Protein AF-0000000086510573 (afdb_homodimer)

Foldseek 3Di:
DDDDDDCVDCDDDDDPDPPPPCPPLPQFAEEEAEQCQQCVVVQVLLCVLLLVVQGGYHYDLPVVDDPDDSLASLLSNLVRYQAYEYADDQCQLLAQSSLLNLLSNVLQLHHYEYEYLDPFDDHLQACLVCVPPDYHYLADPVQLVVCCVVVVPPVSSPSRDRDSVSSNVVSVVVVVVVVVVVVPPPPRPNLLSNVLLCLLCPPSYPPPCPPPPPPPSPPPLPAFQEEEEEDLVCVVVVVVVCVLVVVVPGGYHYLPDPDPSQQCFQQRGQGRPPPDDPDDDDDPPPPPPPPQPDDPPRHHHHQDSVSSVVLVVRLSSYAEYEYEDDPNLQSHSVSSNSLSNNFSRHHYQYEYADDDDDALSVCVRNVDPDYQYPPDPCRSVVVVVVSVQSSDSVNNDDCVVVVLVVQLVVQLVVVCVVLVADAEEEEAEDLADPDPLLLLLLLLLLLLLLVDPRYEYEYQQWHDSSVSSLVSVQVNCVVVVHDHAYEHEYAQFAPDDPVSTFQADPVGGGDDDPDHYYDHGHHHPLSSLLSVLQNHQHYEYELHAPVCLSSVSSVVNNSGAYQYAQHPLPDDHCCVSCVVVSDDRDDGPQQDPVLSCLRNDPPRDSNSVSNSSSRRSVRVVVVVVVVVPPDPPPSPDRPDPPPD/DDDPDDDDDDPDPDPDDPPPPPPPLPQFAEEEAEQCQQCVVVQVLLCVLLLVVQGGYHYDLPVVDDPDDSLASLLSNLVRYQAYEYADDQCQLLAQSSLLNLLLNVLQLHHYEYEYLDPADDHLQACLVCVPPDYHYLADPVQLVVCCVVVVPPVSSPSRDRDSVSSNVVSVVVVVVVVVVVVPPPPRPNPLSNVLLCLLCPPSYPPPCPPPPPPPSPPPLPAFQEEEEEDLVCVVVVVVVCVLVVVVPGGYHYLPDPDPSPQCFQQPGQHRPPPDPPDDDDDPPPPPPPVQPDDPPRHHHHQDSVSSVVLLVRLSSYAEYEYEDDPNLQSHSVSSNSLSNNFSRHHYQYEYADDDDDALSVCVRNVDPDYHYPPDPCRSVVVVVVSVQSSDSVNNDDCVVVVLVVQLVVQLVVVCVVLVADAEEEEAEDLADPDPLLLLLLLLLLLLLLVDPRYEYEYQQWHDSSVSSLVSVQVNCVVVVHPHAYEHEYAQFAPDDPVSTFQADPVGGGDDDPDHYYDHGHHHPLSSLLSVLQNHQHYEYELHALVCLSSVSSVVNNSGAYQYALPPLPDDHSCPSSVVVNPPRDDGPQQDPVLSCLRNDPPRDSNSVSNSSSRRSVRVVVVVVVVVPPPPPPSPDRPDPPPD

Solvent-accessible surface area (backbone atoms only — not comparable to full-atom values): 71598 Å² total; per-residue (Å²): 113,84,10,64,84,77,46,62,69,68,73,80,80,73,80,72,77,77,71,76,73,72,78,72,71,80,55,29,47,29,30,45,43,58,43,60,62,73,33,45,66,58,52,52,53,42,45,54,52,35,40,72,74,56,46,43,69,44,69,53,53,70,78,42,66,93,81,59,58,64,65,42,34,45,46,46,54,57,68,37,29,57,33,39,31,37,46,37,40,86,60,40,43,63,18,55,61,48,35,48,51,53,48,49,30,53,42,70,48,41,51,62,48,35,34,37,60,50,95,59,44,54,51,88,53,39,36,64,75,42,66,86,51,66,69,41,57,54,63,48,70,66,56,35,51,52,33,41,72,72,67,3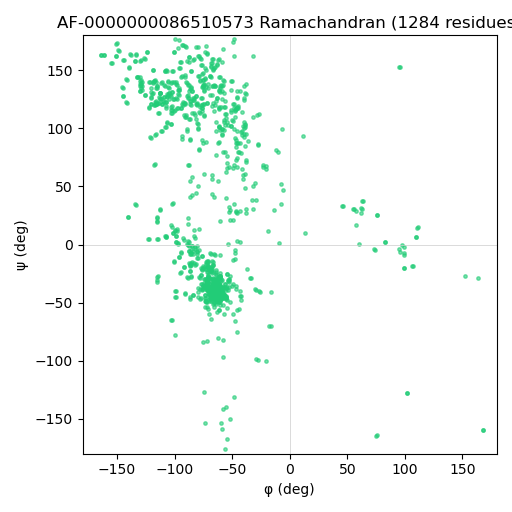7,54,78,62,47,76,33,74,80,61,73,54,67,71,42,46,51,52,42,43,51,50,49,50,52,51,50,52,47,55,67,67,44,78,68,77,62,82,36,69,74,49,34,58,55,37,46,59,65,44,52,88,54,52,59,80,82,65,59,72,79,70,60,80,75,68,72,57,75,72,88,49,34,44,31,35,35,43,39,33,69,92,46,35,70,56,49,50,49,52,42,51,54,46,40,71,74,70,46,47,66,41,57,62,56,58,84,82,80,68,81,54,69,22,64,31,72,83,70,82,47,70,77,75,67,78,72,74,89,84,85,78,79,72,80,75,74,77,73,84,73,78,70,74,84,65,73,51,47,21,73,82,47,74,65,54,49,52,48,51,52,52,47,56,67,51,25,52,34,35,35,35,47,39,33,70,67,23,74,70,30,51,62,51,46,27,49,50,50,57,40,47,93,60,42,52,72,48,56,32,34,70,52,94,64,85,79,53,65,72,54,54,67,64,64,65,62,91,77,71,44,47,62,83,43,92,61,31,67,63,49,50,53,49,51,48,52,39,51,68,31,87,63,36,45,60,68,58,62,61,55,37,52,50,50,37,41,51,51,50,34,52,50,48,54,62,68,66,69,62,92,38,60,40,33,31,42,38,23,52,61,74,89,48,72,62,57,52,50,33,26,41,28,34,10,48,35,48,48,70,48,80,78,58,27,45,32,26,58,58,36,42,38,44,28,40,44,21,50,49,35,22,43,54,47,18,52,73,67,73,42,90,61,48,40,38,26,47,30,32,50,22,24,93,63,89,47,56,92,40,31,64,45,47,96,86,23,33,54,61,80,65,96,65,67,42,39,36,46,43,44,73,19,64,68,49,25,29,48,33,50,16,65,59,45,56,36,34,40,31,34,44,54,38,67,86,34,38,62,39,50,47,30,19,41,27,57,53,28,47,63,48,65,28,54,43,71,80,76,55,65,67,40,37,63,70,32,32,80,64,49,68,73,69,68,81,48,77,76,46,57,68,66,39,58,50,36,33,62,36,84,83,46,50,51,63,51,32,9,49,24,51,35,51,41,51,53,32,43,53,51,50,54,51,51,61,71,34,43,47,83,68,80,72,75,83,59,76,73,82,68,90,121,100,51,68,80,65,91,67,55,55,68,74,80,79,74,80,72,75,79,71,79,74,74,80,71,73,80,53,30,47,28,29,44,43,57,42,60,61,72,33,46,67,58,51,53,54,45,44,52,53,35,40,71,74,56,48,41,69,44,69,53,52,71,63,43,67,93,80,58,59,64,64,44,34,46,47,45,54,57,68,37,29,58,33,38,32,36,46,37,40,88,60,39,44,62,19,55,60,48,34,49,49,54,48,51,30,54,44,68,48,39,52,63,48,34,33,36,61,50,96,58,47,57,51,86,53,39,35,64,74,41,66,85,51,66,68,41,55,54,63,48,69,66,58,36,53,52,33,42,72,71,66,37,54,79,63,45,76,32,73,81,62,74,54,69,70,40,47,51,54,41,42,51,51,49,51,54,51,50,54,48,54,67,68,42,78,70,76,59,87,35,70,78,50,36,58,57,37,46,59,69,44,53,90,54,52,59,81,79,64,61,71,80,70,60,79,74,69,73,56,75,72,89,50,32,44,31,35,35,44,38,34,69,92,45,33,69,57,48,52,50,53,43,50,54,43,40,71,74,70,45,46,67,43,60,61,55,59,84,82,80,68,79,58,69,21,56,38,74,82,72,79,50,72,79,64,82,76,74,69,91,83,83,82,79,77,80,75,75,75,74,84,75,80,71,75,82,64,74,50,45,23,74,82,48,72,65,55,48,50,48,50,52,53,49,56,68,50,24,53,34,35,35,36,47,40,35,71,68,22,75,71,29,52,63,51,47,26,50,49,50,57,39,49,94,62,42,52,74,48,55,32,33,70,52,94,64,84,79,52,64,72,54,54,68,64,58,68,61,92,75,71,47,47,64,83,43,91,62,30,68,64,48,51,53,48,52,50,53,38,51,68,33,86,63,36,44,63,68,58,61,60,54,37,53,49,50,37,40,51,52,49,34,53,50,48,56,63,69,65,69,62,91,38,60,42,32,33,41,38,22,53,61,75,88,47,72,62,57,54,50,32,28,41,28,33,11,48,36,48,50,70,47,80,78,56,27,46,33,26,58,60,38,41,36,45,28,40,44,21,51,50,34,22,43,53,46,18,53,73,66,72,41,91,61,50,41,37,26,47,29,32,50,24,24,94,63,90,47,56,91,40,31,65,47,46,94,86,22,33,54,59,81,64,95,65,69,42,39,37,45,43,44,72,18,64,69,48,24,30,50,33,49,16,64,59,45,55,36,34,39,30,34,45,52,40,66,84,35,38,61,40,51,47,30,19,43,29,57,52,31,47,62,48,65,28,53,42,71,81,77,55,66,69,41,37,62,71,27,35,81,58,60,62,73,68,67,82,48,76,76,46,57,67,66,40,58,50,35,34,62,37,85,84,46,50,51,64,52,30,9,49,25,51,36,50,41,52,52,33,42,53,51,52,55,51,52,64,71,61,57,70,48,58,47,66,74,82,57,74,71,84,69,89,121

InterPro domains:
  IPR000157 Toll/interleukin-1 receptor homology (TIR) domain [PF13676] (32-123)
  IPR000157 Toll/interleukin-1 receptor homology (TIR) domain [PS50104] (26-169)
  IPR035897 Toll/interleukin-1 receptor homology (TIR) domain superfamily [G3DSA:3.40.50.10140] (4-125)
  IPR035897 Toll/interleukin-1 receptor homology (TIR) domain superfamily [G3DSA:3.40.50.10140] (225-391)
  IPR035897 Toll/interl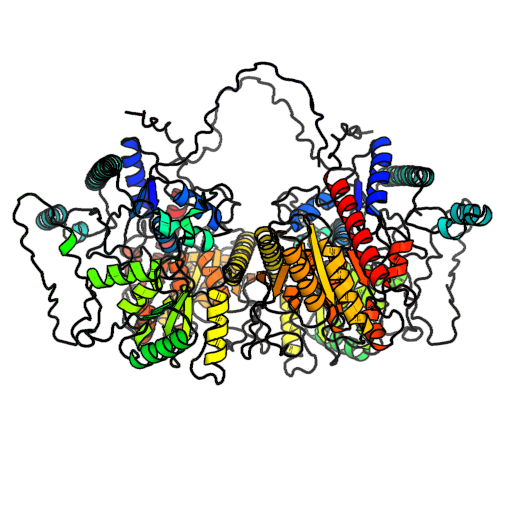eukin-1 receptor homology (TIR) domain superfamily [SSF52200] (29-140)
  IPR035897 Toll/interleukin-1 receptor homology (TIR) domain superfamily [SSF52200] (308-373)

Organism: NCBI:txid100452

Nearest PDB structures (foldseek):
  7rts-assembly1_A  TM=6.333E-01  e=8.683E-04  Vitis rotundifolia
  7s2z-assembly4_D  TM=6.301E-01  e=1.723E-03  Vitis rotundifolia
  6o0w-assembly1_A  TM=6.381E-01  e=2.920E-03  Vitis rotundifolia
  7xoz-assembly1_B  TM=6.071E-01  e=1.635E-03  Arabidopsis thaliana
  7dfv-assembly1_B  TM=2.749E-01  e=8.993E-05  Arabidopsis thaliana

Secondary structure (DSSP, 8-state):
---------S-----------------EEEEEE--HHHHHHHHHHHHHHHHHTT--EE--GGGS-TTS-HHHHHHHHHHTEEEEEEEE-TTTTSSHHHHHHHHHHHHTT--B--EE--SSSSPTT-TTTTTT---EESS-HHHHHHHHHTT-TGGGG-TT---HHHHHHHHHHHHHHHHHHHHTT---THHHHHHHHHHHSTTTS-TT------GGG-----S-SEEEE--GGGHHHHHHHHHHHHHTT--EEESS-SS--TT---------GGGS---S---------------SSS------HHHHHHHHHHHHH-SEEEEEE-HHHHH-HHHHHHHHHHTTTSEEEEEE-S--PPPHHHHHHH--S--EETTSTTHHHHHHHHHHHHHSTTT---SHHHHHHHHHHHHHHHHHHHH--SEEEEEEE-SS-SSHHHHHHHHHHHHHHTTSTTEEEEE-S-SSHHHHHHHHHHHHHHHTT----EEEEE-SB-SS--TTTS-B-TTSBBPPPSSSEEEE--SSHHHHHHHHHHH-SEEEEES--GGGHHHHHHHHHTT-EEEEES--SS-HHHHHHSGGG-S--PPPTT--HHHHHHTT-TTS-HHHHHHHHHHHHHHHHHHHHHHHHS--------------/-----SS--------------------EEEEEE--HHHHHHHHHHHHHHHHHTT--EE--STTS-TTS-HHHHHHHHHHTEEEEEEEE-TTTTSSHHHHHHHHHHHHTT--B--EE--SSSSPTT-TTTTTT---EESS-HHHHHHHHHTT-TTTTT-TT---HHHHHHHHHHHHHHHHHHHHTT---S-HHHHHHHHHHSTTTS-TT------GGG-----S-SEEEE--GGGHHHHHHHHHHHHHTT--EEESS-SS--TT---------TTS----S---------------SSS------HHHHHHHHHHHHH-SEEEEEE-HHHHH-HHHHHHHHHHTTTSEEEEEE-S--PPPHHHHHHH--S--EETTSTTHHHHHHHHHHHHHSTTT---SHHHHHHHHHHHHHHHHHHHH--SEEEEEEE-SS-SSHHHHHHHHHHHHHHTTSTTEEEEE-S-SSHHHHHHHHHHHHHHHTT----EEEEE-SB-SS--TTTS-B-TTSBBPPPSSSEEEE--SSHHHHHHHHHHH-SEEEEES--GGGHHHHHHHHHTT-EEEEES--SS-SHHHHHSGGG---PPPPTT--HHHHHHTT-TTS-HHHHHHHHHHHHHHHHHHHHHHHHS--------------

Structure (mmCIF, N/CA/C/O backbone):
data_AF-0000000086510573-model_v1
#
loop_
_entity.id
_entity.type
_entity.pdbx_description
1 polymer 'TIR domain-containing protein'
#
loop_
_atom_site.group_PDB
_atom_site.id
_atom_site.type_symbol
_atom_site.label_atom_id
_atom_site.label_alt_id
_atom_site.label_comp_id
_atom_site.label_asym_id
_atom_site.label_entity_id
_atom_site.label_seq_id
_atom_site.pdbx_PDB_ins_code
_atom_site.Cartn_x
_atom_site.Cartn_y
_atom_site.Cartn_z
_atom_site.occupancy
_atom_site.B_iso_or_equiv
_atom_site.auth_seq_id
_atom_site.auth_comp_id
_atom_site.auth_asym_id
_atom_site.auth_atom_id
_atom_site.pdbx_PDB_model_num
ATOM 1 N N . LEU A 1 1 ? -0.238 23.578 -16.312 1 15.84 1 LEU A N 1
ATOM 2 C CA . LEU A 1 1 ? -1.076 24.609 -15.695 1 15.84 1 LEU A CA 1
ATOM 3 C C . LEU A 1 1 ? -1.776 25.453 -16.75 1 15.84 1 LEU A C 1
ATOM 5 O O . LEU A 1 1 ? -2.414 26.453 -16.438 1 15.84 1 LEU A O 1
ATOM 9 N N . SER A 1 2 ? -1.474 25.359 -18.016 1 16.5 2 SER A N 1
ATOM 10 C CA . SER A 1 2 ? -1.93 26.234 -19.094 1 16.5 2 SER A CA 1
ATOM 11 C C . SER A 1 2 ? -3.451 26.266 -19.172 1 16.5 2 SER A C 1
ATOM 13 O O . SER A 1 2 ? -4.109 25.25 -18.953 1 16.5 2 SER A O 1
ATOM 15 N N . PHE A 1 3 ? -3.992 27.594 -19.219 1 16.7 3 PHE A N 1
ATOM 16 C CA . PHE A 1 3 ? -5.176 28.422 -19.047 1 16.7 3 PHE A CA 1
ATOM 17 C C . PHE A 1 3 ? -6.168 28.188 -20.188 1 16.7 3 PHE A C 1
ATOM 19 O O . PHE A 1 3 ? -7.328 28.594 -20.109 1 16.7 3 PHE A O 1
ATOM 26 N N . THR A 1 4 ? -5.812 27.891 -21.312 1 17.25 4 THR A N 1
ATOM 27 C CA . THR A 1 4 ? -6.355 28.375 -22.578 1 17.25 4 THR A CA 1
ATOM 28 C C . THR A 1 4 ? -7.844 28.062 -22.688 1 17.25 4 THR A C 1
ATOM 30 O O . THR A 1 4 ? -8.328 27.094 -22.094 1 17.25 4 THR A O 1
ATOM 33 N N . SER A 1 5 ? -8.734 27.641 -23.734 1 17.03 5 SER A N 1
ATOM 34 C CA . SER A 1 5 ? -9.391 28.578 -24.656 1 17.03 5 SER A CA 1
ATOM 35 C C . SER A 1 5 ? -10.805 28.891 -24.188 1 17.03 5 SER A C 1
ATOM 37 O O . SER A 1 5 ? -11.414 28.125 -23.453 1 17.03 5 SER A O 1
ATOM 39 N N . SER A 1 6 ? -11.555 29.703 -24.562 1 16.39 6 SER A N 1
ATOM 40 C CA . SER A 1 6 ? -12.852 30.375 -24.688 1 16.39 6 SER A CA 1
ATOM 41 C C . SER A 1 6 ? -13.938 29.375 -25.109 1 16.39 6 SER A C 1
ATOM 43 O O . SER A 1 6 ? -13.641 28.297 -25.594 1 16.39 6 SER A O 1
ATOM 45 N N . LYS A 1 7 ? -14.953 29.469 -25.75 1 16.5 7 LYS A N 1
ATOM 46 C CA . LYS A 1 7 ? -15.93 28.875 -26.672 1 16.5 7 LYS A CA 1
ATOM 47 C C . LYS A 1 7 ? -15.234 28.234 -27.859 1 16.5 7 LYS A C 1
ATOM 49 O O . LYS A 1 7 ? -14.047 28.469 -28.094 1 16.5 7 LYS A O 1
ATOM 54 N N . ASP A 1 8 ? -15.805 28.625 -29.188 1 18.59 8 ASP A N 1
ATOM 55 C CA . ASP A 1 8 ? -16.469 29.906 -29.438 1 18.59 8 ASP A CA 1
ATOM 56 C C . ASP A 1 8 ? -17.188 30.406 -28.188 1 18.59 8 ASP A C 1
ATOM 58 O O . ASP A 1 8 ? -17.938 29.672 -27.562 1 18.59 8 ASP A O 1
ATOM 62 N N . ILE A 1 9 ? -17.031 30.312 -26.969 1 20.56 9 ILE A N 1
ATOM 63 C CA . ILE A 1 9 ? -17.203 28.891 -26.719 1 20.56 9 ILE A CA 1
ATOM 64 C C . ILE A 1 9 ? -18.609 28.453 -27.156 1 20.56 9 ILE A C 1
ATOM 66 O O . ILE A 1 9 ? -19.062 27.359 -26.812 1 20.56 9 ILE A O 1
ATOM 70 N N . ASP A 1 10 ? -19.469 29.656 -27.5 1 18.69 10 ASP A N 1
ATOM 71 C CA . ASP A 1 10 ? -20.766 29.641 -28.156 1 18.69 10 ASP A CA 1
ATOM 72 C C . ASP A 1 10 ? -20.641 29.188 -29.609 1 18.69 10 ASP A C 1
ATOM 74 O O . ASP A 1 10 ? -21.609 29.266 -30.375 1 18.69 10 ASP A O 1
ATOM 78 N N . HIS A 1 11 ? -19.672 29.578 -30.406 1 20.84 11 HIS A N 1
ATOM 79 C CA . HIS A 1 11 ? -19.984 29.609 -31.828 1 20.84 11 HIS A CA 1
ATOM 80 C C . HIS A 1 11 ? -20.703 28.328 -32.25 1 20.84 11 HIS A C 1
ATOM 82 O O . HIS A 1 11 ? -20.297 27.234 -31.859 1 20.84 11 HIS A O 1
ATOM 88 N N . PHE A 1 12 ? -21.984 28.406 -33.094 1 20.38 12 PHE A N 1
ATOM 89 C CA . PHE A 1 12 ? -23.344 27.984 -33.344 1 20.38 12 PHE A CA 1
ATOM 90 C C . PHE A 1 12 ? -23.375 26.562 -33.906 1 20.38 12 PHE A C 1
ATOM 92 O O . PHE A 1 12 ? -22.344 26.016 -34.312 1 20.38 12 PHE A O 1
ATOM 99 N N . SER A 1 13 ? -24.562 26.156 -34.781 1 20.28 13 SER A N 1
ATOM 100 C CA . SER A 1 13 ? -25.266 25.156 -35.562 1 20.28 13 SER A CA 1
ATOM 101 C C . SER A 1 13 ? -24.391 24.656 -36.719 1 20.28 13 SER A C 1
ATOM 103 O O . SER A 1 13 ? -24.844 23.891 -37.562 1 20.28 13 SER A O 1
ATOM 105 N N . SER A 1 14 ? -23.406 25.469 -37.188 1 21.16 14 SER A N 1
ATOM 106 C CA . SER A 1 14 ? -23.391 25.109 -38.594 1 21.16 14 SER A CA 1
ATOM 107 C C . SER A 1 14 ? -23.125 23.625 -38.812 1 21.16 14 SER A C 1
ATOM 109 O O . SER A 1 14 ? -22.547 22.969 -37.938 1 21.16 14 SER A O 1
ATOM 111 N N . ASN A 1 15 ? -23.297 23.016 -40.062 1 20.34 15 ASN A N 1
ATOM 112 C CA . ASN A 1 15 ? -23.5 21.734 -40.75 1 20.34 15 ASN A CA 1
ATOM 113 C C . ASN A 1 15 ? -22.266 20.844 -40.594 1 20.34 15 ASN A C 1
ATOM 115 O O . ASN A 1 15 ? -22.125 19.859 -41.344 1 20.34 15 ASN A O 1
ATOM 119 N N . ASN A 1 16 ? -21.219 21.391 -40.062 1 21.89 16 ASN A N 1
ATOM 120 C CA . ASN A 1 16 ? -20.031 20.766 -40.625 1 21.89 16 ASN A CA 1
ATOM 121 C C . ASN A 1 16 ? -20.016 19.25 -40.344 1 21.89 16 ASN A C 1
ATOM 123 O O . ASN A 1 16 ? -20.406 18.812 -39.281 1 21.89 16 ASN A O 1
ATOM 127 N N . MET A 1 17 ? -19.672 18.438 -41.281 1 20.56 17 MET A N 1
ATOM 128 C CA . MET A 1 17 ? -19.672 16.984 -41.438 1 20.56 17 MET A CA 1
ATOM 129 C C . MET A 1 17 ? -18.844 16.297 -40.344 1 20.56 17 MET A C 1
ATOM 131 O O . MET A 1 17 ? -17.672 16.594 -40.188 1 20.56 17 MET A O 1
ATOM 135 N N . VAL A 1 18 ? -19.375 16.094 -39.062 1 23.33 18 VAL A N 1
ATOM 136 C CA . VAL A 1 18 ? -19.297 14.93 -38.188 1 23.33 18 VAL A CA 1
ATOM 137 C C . VAL A 1 18 ? -18.609 13.773 -38.938 1 23.33 18 VAL A C 1
ATOM 139 O O . VAL A 1 18 ? -19.25 13.055 -39.688 1 23.33 18 VAL A O 1
ATOM 142 N N . THR A 1 19 ? -17.469 14.258 -39.562 1 23.14 19 THR A N 1
ATOM 143 C CA . THR A 1 19 ? -16.953 13 -40.094 1 23.14 19 THR A CA 1
ATOM 144 C C . THR A 1 19 ? -16.781 11.984 -38.938 1 23.14 19 THR A C 1
ATOM 146 O O . THR A 1 19 ? -16.344 12.336 -37.844 1 23.14 19 THR A O 1
ATOM 149 N N . ASN A 1 20 ? -17.484 10.883 -38.781 1 23.31 20 ASN A N 1
ATOM 150 C CA . ASN A 1 20 ? -17.609 9.5 -38.344 1 23.31 20 ASN A CA 1
ATOM 151 C C . ASN A 1 20 ? -16.234 8.875 -38.062 1 23.31 20 ASN A C 1
ATOM 153 O O . ASN A 1 20 ? -15.719 8.133 -38.906 1 23.31 20 ASN A O 1
ATOM 157 N N . SER A 1 21 ? -15.281 9.719 -37.656 1 27.08 21 SER A N 1
ATOM 158 C CA . SER A 1 21 ? -14.078 8.898 -37.594 1 27.08 21 SER A CA 1
ATOM 159 C C . SER A 1 21 ? -14.258 7.73 -36.625 1 27.08 21 SER A C 1
ATOM 161 O O . SER A 1 21 ? -14.633 7.93 -35.469 1 27.08 21 SER A O 1
ATOM 163 N N . GLN A 1 22 ? -14.539 6.523 -36.875 1 26.27 22 GLN A N 1
ATOM 164 C CA . GLN A 1 22 ? -14.609 5.148 -36.406 1 26.27 22 GLN A CA 1
ATOM 165 C C . GLN A 1 22 ? -13.5 4.855 -35.375 1 26.27 22 GLN A C 1
ATOM 167 O O . GLN A 1 22 ? -12.328 4.82 -35.75 1 26.27 22 GLN A O 1
ATOM 172 N N . ASN A 1 23 ? -13.305 5.652 -34.344 1 31.03 23 ASN A N 1
ATOM 173 C CA . ASN A 1 23 ? -12.492 5.172 -33.25 1 31.03 23 ASN A CA 1
ATOM 174 C C . ASN A 1 23 ? -12.398 3.65 -33.219 1 31.03 23 ASN A C 1
ATOM 176 O O . ASN A 1 23 ? -13.375 2.967 -32.906 1 31.03 23 ASN A O 1
ATOM 180 N N . VAL A 1 24 ? -11.812 3.068 -34.094 1 31.73 24 VAL A N 1
ATOM 181 C CA . VAL A 1 24 ? -11.539 1.655 -34.312 1 31.73 24 VAL A CA 1
ATOM 182 C C . VAL A 1 24 ? -11.148 0.974 -33.031 1 31.73 24 VAL A C 1
ATOM 184 O O . VAL A 1 24 ? -10.117 1.304 -32.406 1 31.73 24 VAL A O 1
ATOM 187 N N . SER A 1 25 ? -11.922 0.779 -31.922 1 39.22 25 SER A N 1
ATOM 188 C CA . SER A 1 25 ? -11.852 -0.182 -30.812 1 39.22 25 SER A CA 1
ATOM 189 C C . SER A 1 25 ? -10.859 -1.295 -31.109 1 39.22 25 SER A C 1
ATOM 191 O O . SER A 1 25 ? -11.008 -2.027 -32.094 1 39.22 25 SER A O 1
ATOM 193 N N . ASN A 1 26 ? -9.648 -1.106 -30.922 1 46.62 26 ASN A N 1
ATOM 194 C CA . ASN A 1 26 ? -8.57 -2.059 -31.172 1 46.62 26 ASN A CA 1
ATOM 195 C C . ASN A 1 26 ? -8.867 -3.42 -30.547 1 46.62 26 ASN A C 1
ATOM 197 O O . ASN A 1 26 ? -8.102 -3.916 -29.719 1 46.62 26 ASN A O 1
ATOM 201 N N . SER A 1 27 ? -10.016 -3.703 -30.281 1 59.25 27 SER A N 1
ATOM 202 C CA . SER A 1 27 ? -10.406 -5.062 -29.938 1 59.25 27 SER A CA 1
ATOM 203 C C . SER A 1 27 ? -9.82 -6.078 -30.906 1 59.25 27 SER A C 1
ATOM 205 O O . SER A 1 27 ? -9.68 -5.789 -32.094 1 59.25 27 SER A O 1
ATOM 207 N N . LYS A 1 28 ? -8.992 -6.93 -30.328 1 66.44 28 LYS A N 1
ATOM 208 C CA . LYS A 1 28 ? -8.523 -8.039 -31.156 1 66.44 28 LYS A CA 1
ATOM 209 C C . LYS A 1 28 ? -9.461 -9.242 -31.047 1 66.44 28 LYS A C 1
ATOM 211 O O . LYS A 1 28 ? -10.242 -9.336 -30.094 1 66.44 28 LYS A O 1
ATOM 216 N N . GLN A 1 29 ? -9.336 -9.938 -31.984 1 75.81 29 GLN A N 1
ATOM 217 C CA . GLN A 1 29 ? -10.242 -11.078 -32.094 1 75.81 29 GLN A CA 1
ATOM 218 C C . GLN A 1 29 ? -9.844 -12.188 -31.125 1 75.81 29 GLN A C 1
ATOM 220 O O . GLN A 1 29 ? -10.695 -12.734 -30.422 1 75.81 29 GLN A O 1
ATOM 225 N N . LEU A 1 30 ? -8.562 -12.32 -31.031 1 89.81 30 LEU A N 1
ATOM 226 C CA . LEU A 1 30 ? -8.125 -13.469 -30.25 1 89.81 30 LEU A CA 1
ATOM 227 C C . LEU A 1 30 ? -7.098 -13.062 -29.203 1 89.81 30 LEU A C 1
ATOM 229 O O . LEU A 1 30 ? -6.316 -12.133 -29.422 1 89.81 30 LEU A O 1
ATOM 233 N N . LEU A 1 31 ? -7.121 -13.672 -28.062 1 90.56 31 LEU A N 1
ATOM 234 C CA . LEU A 1 31 ? -6.078 -13.562 -27.047 1 90.56 31 LEU A CA 1
ATOM 235 C C . LEU A 1 31 ? -5.477 -14.93 -26.734 1 90.56 31 LEU A C 1
ATOM 237 O O . LEU A 1 31 ? -6.199 -15.859 -26.375 1 90.56 31 LEU A O 1
ATOM 241 N N . ILE A 1 32 ? -4.191 -15.031 -26.953 1 92.25 32 ILE A N 1
ATOM 242 C CA . ILE A 1 32 ? -3.504 -16.266 -26.609 1 92.25 32 ILE A CA 1
ATOM 243 C C . ILE A 1 32 ? -2.906 -16.156 -25.219 1 92.25 32 ILE A C 1
ATOM 245 O O . ILE A 1 32 ? -2.102 -15.266 -24.938 1 92.25 32 ILE A O 1
ATOM 249 N N . SER A 1 33 ? -3.352 -17 -24.281 1 91.31 33 SER A N 1
ATOM 250 C CA . SER A 1 33 ? -2.842 -17.078 -22.922 1 91.31 33 SER A CA 1
ATOM 251 C C . SER A 1 33 ? -1.903 -18.266 -22.734 1 91.31 33 SER A C 1
ATOM 253 O O . SER A 1 33 ? -2.195 -19.375 -23.203 1 91.31 33 SER A O 1
ATOM 255 N N . TYR A 1 34 ? -0.744 -18.016 -22.141 1 90.12 34 TYR A N 1
ATOM 256 C CA . TYR A 1 34 ? 0.258 -19.078 -22.062 1 90.12 34 TYR A CA 1
ATOM 257 C C . TYR A 1 34 ? 1.195 -18.844 -20.875 1 90.12 34 TYR A C 1
ATOM 259 O O . TYR A 1 34 ? 1.279 -17.719 -20.359 1 90.12 34 TYR A O 1
ATOM 267 N N . VAL A 1 35 ? 1.772 -19.953 -20.438 1 84.88 35 VAL A N 1
ATOM 268 C CA . VAL A 1 35 ? 2.859 -19.859 -19.469 1 84.88 35 VAL A CA 1
ATOM 269 C C . VAL A 1 35 ? 4.164 -19.516 -20.188 1 84.88 35 VAL A C 1
ATOM 271 O O . VAL A 1 35 ? 4.645 -20.297 -21.016 1 84.88 35 VAL A O 1
ATOM 274 N N . SER A 1 36 ? 4.797 -18.422 -19.844 1 78.81 36 SER A N 1
ATOM 275 C CA . SER A 1 36 ? 5.965 -17.938 -20.562 1 78.81 36 SER A CA 1
ATOM 276 C C . SER A 1 36 ? 7.121 -18.922 -20.484 1 78.81 36 SER A C 1
ATOM 278 O O . SER A 1 36 ? 7.801 -19.172 -21.484 1 78.81 36 SER A O 1
ATOM 280 N N . ALA A 1 37 ? 7.27 -19.531 -19.391 1 74.31 37 ALA A N 1
ATOM 281 C CA . ALA A 1 37 ? 8.398 -20.422 -19.156 1 74.31 37 ALA A CA 1
ATOM 282 C C . ALA A 1 37 ? 8.25 -21.703 -19.969 1 74.31 37 ALA A C 1
ATOM 284 O O . ALA A 1 37 ? 9.234 -22.406 -20.219 1 74.31 37 ALA A O 1
ATOM 285 N N . GLU A 1 38 ? 7.012 -21.938 -20.406 1 81.5 38 GLU A N 1
ATOM 286 C CA . GLU A 1 38 ? 6.773 -23.234 -21.047 1 81.5 38 GLU A CA 1
ATOM 287 C C . GLU A 1 38 ? 6.402 -23.047 -22.516 1 81.5 38 GLU A C 1
ATOM 289 O O . GLU A 1 38 ? 6.719 -23.906 -23.359 1 81.5 38 GLU A O 1
ATOM 294 N N . ALA A 1 39 ? 5.727 -21.938 -22.859 1 86.19 39 ALA A N 1
ATOM 295 C CA . ALA A 1 39 ? 5.086 -21.938 -24.172 1 86.19 39 ALA A CA 1
ATOM 296 C C . ALA A 1 39 ? 5.219 -20.578 -24.844 1 86.19 39 ALA A C 1
ATOM 298 O O . ALA A 1 39 ? 4.402 -20.219 -25.688 1 86.19 39 ALA A O 1
ATOM 299 N N . ALA A 1 40 ? 6.211 -19.797 -24.469 1 81.25 40 ALA A N 1
ATOM 300 C CA . ALA A 1 40 ? 6.363 -18.484 -25.078 1 81.25 40 ALA A CA 1
ATOM 301 C C . ALA A 1 40 ? 6.566 -18.594 -26.578 1 81.25 40 ALA A C 1
ATOM 303 O O . ALA A 1 40 ? 5.902 -17.891 -27.359 1 81.25 40 ALA A O 1
ATOM 304 N N . GLU A 1 41 ? 7.422 -19.438 -27.016 1 82.12 41 GLU A N 1
ATOM 305 C CA . GLU A 1 41 ? 7.707 -19.625 -28.438 1 82.12 41 GLU A CA 1
ATOM 306 C C . GLU A 1 41 ? 6.488 -20.172 -29.188 1 82.12 41 GLU A C 1
ATOM 308 O O . GLU A 1 41 ? 6.207 -19.766 -30.312 1 82.12 41 GLU A O 1
ATOM 313 N N . HIS A 1 42 ? 5.809 -21.109 -28.531 1 90.81 42 HIS A N 1
ATOM 314 C CA . HIS A 1 42 ? 4.605 -21.672 -29.125 1 90.81 42 HIS A CA 1
ATOM 315 C C . HIS A 1 42 ? 3.562 -20.594 -29.406 1 90.81 42 HIS A C 1
ATOM 317 O O . HIS A 1 42 ? 2.91 -20.609 -30.453 1 90.81 42 HIS A O 1
ATOM 323 N N . ALA A 1 43 ? 3.436 -19.703 -28.438 1 90.62 43 ALA A N 1
ATOM 324 C CA . ALA A 1 43 ? 2.443 -18.641 -28.547 1 90.62 43 ALA A CA 1
ATOM 325 C C . ALA A 1 43 ? 2.756 -17.719 -29.719 1 90.62 43 ALA A C 1
ATOM 327 O O . ALA A 1 43 ? 1.861 -17.344 -30.484 1 90.62 43 ALA A O 1
ATOM 328 N N . VAL A 1 44 ? 3.977 -17.406 -29.906 1 86.12 44 VAL A N 1
ATOM 329 C CA . VAL A 1 44 ? 4.406 -16.516 -30.969 1 86.12 44 VAL A CA 1
ATOM 330 C C . VAL A 1 44 ? 4.18 -17.188 -32.312 1 86.12 44 VAL A C 1
ATOM 332 O O . VAL A 1 44 ? 3.686 -16.562 -33.25 1 86.12 44 VAL A O 1
ATOM 335 N N . ASN A 1 45 ? 4.57 -18.406 -32.406 1 90.19 45 ASN A N 1
ATOM 336 C CA . ASN A 1 45 ? 4.414 -19.156 -33.656 1 90.19 45 ASN A CA 1
ATOM 337 C C . ASN A 1 45 ? 2.943 -19.297 -34.031 1 90.19 45 ASN A C 1
ATOM 339 O O . ASN A 1 45 ? 2.586 -19.172 -35.219 1 90.19 45 ASN A O 1
ATOM 343 N N . LEU A 1 46 ? 2.152 -19.594 -33.062 1 93.81 46 LEU A N 1
ATOM 344 C CA . LEU A 1 46 ? 0.724 -19.719 -33.344 1 93.81 46 LEU A CA 1
ATOM 345 C C . LEU A 1 46 ? 0.126 -18.391 -33.75 1 93.81 46 LEU A C 1
ATOM 347 O O . LEU A 1 46 ? -0.724 -18.344 -34.656 1 93.81 46 LEU A O 1
ATOM 351 N N . LYS A 1 47 ? 0.545 -17.344 -33.062 1 90.81 47 LYS A N 1
ATOM 352 C CA . LYS A 1 47 ? 0.089 -16.016 -33.438 1 90.81 47 LYS A CA 1
ATOM 353 C C . LYS A 1 47 ? 0.4 -15.727 -34.906 1 90.81 47 LYS A C 1
ATOM 355 O O . LYS A 1 47 ? -0.451 -15.219 -35.656 1 90.81 47 LYS A O 1
ATOM 360 N N . ARG A 1 48 ? 1.559 -16.016 -35.312 1 90.19 48 ARG A N 1
ATOM 361 C CA . ARG A 1 48 ? 1.977 -15.789 -36.688 1 90.19 48 ARG A CA 1
ATOM 362 C C . ARG A 1 48 ? 1.062 -16.516 -37.656 1 90.19 48 ARG A C 1
ATOM 364 O O . ARG A 1 48 ? 0.648 -15.953 -38.688 1 90.19 48 ARG A O 1
ATOM 371 N N . LYS A 1 49 ? 0.79 -17.703 -37.344 1 93.31 49 LYS A N 1
ATOM 372 C CA . LYS A 1 49 ? -0.056 -18.5 -38.219 1 93.31 49 LYS A CA 1
ATOM 373 C C . LYS A 1 49 ? -1.483 -17.953 -38.25 1 93.31 49 LYS A C 1
ATOM 375 O O . LYS A 1 49 ? -2.102 -17.875 -39.312 1 93.31 49 LYS A O 1
ATOM 380 N N . LEU A 1 50 ? -1.983 -17.594 -37.156 1 93.56 50 LEU A N 1
ATOM 381 C CA . LEU A 1 50 ? -3.35 -17.094 -37.062 1 93.56 50 LEU A CA 1
ATOM 382 C C . LEU A 1 50 ? -3.473 -15.727 -37.719 1 93.56 50 LEU A C 1
ATOM 384 O O . LEU A 1 50 ? -4.488 -15.438 -38.375 1 93.56 50 LEU A O 1
ATOM 388 N N . THR A 1 51 ? -2.434 -14.953 -37.562 1 90.06 51 THR A N 1
ATOM 389 C CA . THR A 1 51 ? -2.414 -13.672 -38.25 1 90.06 51 THR A CA 1
ATOM 390 C C . THR A 1 51 ? -2.404 -13.867 -39.75 1 90.06 51 THR A C 1
ATOM 392 O O . THR A 1 51 ? -3.029 -13.094 -40.5 1 90.06 51 THR A O 1
ATOM 395 N N . GLY A 1 52 ? -1.677 -14.836 -40.156 1 90.31 52 GLY A N 1
ATOM 396 C CA . GLY A 1 52 ? -1.662 -15.188 -41.562 1 90.31 52 GLY A CA 1
ATOM 397 C C . GLY A 1 52 ? -3.025 -15.594 -42.094 1 90.31 52 GLY A C 1
ATOM 398 O O . GLY A 1 52 ? -3.318 -15.406 -43.281 1 90.31 52 GLY A O 1
ATOM 399 N N . LEU A 1 53 ? -3.844 -16.094 -41.25 1 90.88 53 LEU A N 1
ATOM 400 C CA . LEU A 1 53 ? -5.195 -16.516 -41.625 1 90.88 53 LEU A CA 1
ATOM 401 C C . LEU A 1 53 ? -6.16 -15.336 -41.562 1 90.88 53 LEU A C 1
ATOM 403 O O . LEU A 1 53 ? -7.348 -15.484 -41.844 1 90.88 53 LEU A O 1
ATOM 407 N N . GLY A 1 54 ? -5.664 -14.102 -41 1 87.75 54 GLY A N 1
ATOM 408 C CA . GLY A 1 54 ? -6.465 -12.891 -41.031 1 87.75 54 GLY A CA 1
ATOM 409 C C . GLY A 1 54 ? -6.984 -12.469 -39.688 1 87.75 54 GLY A C 1
ATOM 410 O O . GLY A 1 54 ? -7.766 -11.523 -39.562 1 87.75 54 GLY A O 1
ATOM 411 N N . TYR A 1 55 ? -6.566 -13.133 -38.656 1 89.25 55 TYR A N 1
ATOM 412 C CA . TYR A 1 55 ? -7.062 -12.805 -37.312 1 89.25 55 TYR A CA 1
ATOM 413 C C . TYR A 1 55 ? -6.121 -11.836 -36.594 1 89.25 55 TYR A C 1
ATOM 415 O O . TYR A 1 55 ? -4.902 -11.898 -36.781 1 89.25 55 TYR A O 1
ATOM 423 N N . SER A 1 56 ? -6.68 -10.883 -35.781 1 86.31 56 SER A N 1
ATOM 424 C CA . SER A 1 56 ? -5.895 -10.062 -34.875 1 86.31 56 SER A CA 1
ATOM 425 C C . SER A 1 56 ? -5.719 -10.75 -33.531 1 86.31 56 SER A C 1
ATOM 427 O O . SER A 1 56 ? -6.688 -11.242 -32.938 1 86.31 56 SER A O 1
ATOM 429 N N . VAL A 1 57 ? -4.496 -10.867 -33.125 1 86.75 57 VAL A N 1
ATOM 430 C CA . VAL A 1 57 ? -4.219 -11.703 -31.969 1 86.75 57 VAL A CA 1
ATOM 431 C C . VAL A 1 57 ? -3.453 -10.898 -30.922 1 86.75 57 VAL A C 1
ATOM 433 O O . VAL A 1 57 ? -2.461 -10.242 -31.234 1 86.75 57 VAL A O 1
ATOM 436 N N . PHE A 1 58 ? -3.99 -10.938 -29.609 1 79.62 58 PHE A N 1
ATOM 437 C CA . PHE A 1 58 ? -3.24 -10.461 -28.453 1 79.62 58 PHE A CA 1
ATOM 438 C C . PHE A 1 58 ? -2.355 -11.562 -27.891 1 79.62 58 PHE A C 1
ATOM 440 O O . PHE A 1 58 ? -2.783 -12.719 -27.781 1 79.62 58 PHE A O 1
ATOM 447 N N . LEU A 1 59 ? -1.044 -11.359 -27.562 1 74.81 59 LEU A N 1
ATOM 448 C CA . LEU A 1 59 ? -0.189 -12.336 -26.891 1 74.81 59 LEU A CA 1
ATOM 449 C C . LEU A 1 59 ? -0.011 -11.969 -25.422 1 74.81 59 LEU A C 1
ATOM 451 O O . LEU A 1 59 ? -0.004 -12.852 -24.562 1 74.81 59 LEU A O 1
ATOM 455 N N . ASP A 1 60 ? 0.622 -10.867 -25.062 1 62.22 60 ASP A N 1
ATOM 456 C CA . ASP A 1 60 ? 1.024 -10.57 -23.688 1 62.22 60 ASP A CA 1
ATOM 457 C C . ASP A 1 60 ? 0.378 -9.281 -23.188 1 62.22 60 ASP A C 1
ATOM 459 O O . ASP A 1 60 ? 0.044 -8.406 -23.984 1 62.22 60 ASP A O 1
ATOM 463 N N . VAL A 1 61 ? -0.119 -9.438 -21.922 1 52.81 61 VAL A N 1
ATOM 464 C CA . VAL A 1 61 ? -0.592 -8.227 -21.266 1 52.81 61 VAL A CA 1
ATOM 465 C C . VAL A 1 61 ? 0.488 -7.148 -21.312 1 52.81 61 VAL A C 1
ATOM 467 O O . VAL A 1 61 ? 0.195 -5.957 -21.172 1 52.81 61 VAL A O 1
ATOM 470 N N . HIS A 1 62 ? 1.759 -7.727 -21.375 1 45.84 62 HIS A N 1
ATOM 471 C CA . HIS A 1 62 ? 2.828 -6.738 -21.328 1 45.84 62 HIS A CA 1
ATOM 472 C C . HIS A 1 62 ? 2.797 -5.848 -22.578 1 45.84 62 HIS A C 1
ATOM 474 O O . HIS A 1 62 ? 3.465 -4.812 -22.609 1 45.84 62 HIS A O 1
ATOM 480 N N . GLU A 1 63 ? 2.381 -6.523 -23.656 1 43.72 63 GLU A N 1
ATOM 481 C CA . GLU A 1 63 ? 2.23 -5.598 -24.766 1 43.72 63 GLU A CA 1
ATOM 482 C C . GLU A 1 63 ? 1.418 -4.371 -24.359 1 43.72 63 GLU A C 1
ATOM 484 O O . GLU A 1 63 ? 1.311 -3.41 -25.125 1 43.72 63 GLU A O 1
ATOM 489 N N . ILE A 1 64 ? 0.825 -4.484 -23.297 1 40.53 64 ILE A N 1
ATOM 490 C CA . ILE A 1 64 ? 0.071 -3.346 -22.781 1 40.53 64 ILE A CA 1
ATOM 491 C C . ILE A 1 64 ? 1.003 -2.416 -22 1 40.53 64 ILE A C 1
ATOM 493 O O . ILE A 1 64 ? 1.756 -2.863 -21.141 1 40.53 64 ILE A O 1
ATOM 497 N N . ARG A 1 65 ? 1.339 -1.223 -22.344 1 36.78 65 ARG A N 1
ATOM 498 C CA . ARG A 1 65 ? 2.264 -0.137 -22.031 1 36.78 65 ARG A CA 1
ATOM 499 C C . ARG A 1 65 ? 2.482 -0.019 -20.531 1 36.78 65 ARG A C 1
ATOM 501 O O . ARG A 1 65 ? 1.565 -0.262 -19.734 1 36.78 65 ARG A O 1
ATOM 508 N N . SER A 1 66 ? 3.623 0.182 -20.031 1 35.72 66 SER A N 1
ATOM 509 C CA . SER A 1 66 ? 4.379 0.617 -18.859 1 35.72 66 SER A CA 1
ATOM 510 C C . SER A 1 66 ? 3.734 1.838 -18.203 1 35.72 66 SER A C 1
ATOM 512 O O . SER A 1 66 ? 3.301 2.76 -18.906 1 35.72 66 SER A O 1
ATOM 514 N N . GLY A 1 67 ? 2.861 1.769 -17.172 1 38.12 67 GLY A N 1
ATOM 515 C CA . GLY A 1 67 ? 2.322 2.805 -16.297 1 38.12 67 GLY A CA 1
ATOM 516 C C . GLY A 1 67 ? 0.951 2.465 -15.742 1 38.12 67 GLY A C 1
ATOM 517 O O . GLY A 1 67 ? 0.433 3.172 -14.875 1 38.12 67 GLY A O 1
ATOM 518 N N . VAL A 1 68 ? 0.389 1.615 -16.703 1 40.22 68 VAL A N 1
ATOM 519 C CA . VAL A 1 68 ? -0.958 1.322 -16.219 1 40.22 68 VAL A CA 1
ATOM 520 C C . VAL A 1 68 ? -0.917 0.143 -15.25 1 40.22 68 VAL A C 1
ATOM 522 O O . VAL A 1 68 ? -0.044 -0.723 -15.352 1 40.22 68 VAL A O 1
ATOM 525 N N . ASP A 1 69 ? -1.586 0.22 -14.133 1 48.91 69 ASP A N 1
ATOM 526 C CA . ASP A 1 69 ? -1.815 -0.831 -13.141 1 48.91 69 ASP A CA 1
ATOM 527 C C . ASP A 1 69 ? -2.062 -2.176 -13.82 1 48.91 69 ASP A C 1
ATOM 529 O O . ASP A 1 69 ? -2.832 -2.262 -14.781 1 48.91 69 ASP A O 1
ATOM 533 N N . TRP A 1 70 ? -1.042 -3.154 -13.867 1 50.47 70 TRP A N 1
ATOM 534 C CA . TRP A 1 70 ? -1.066 -4.504 -14.422 1 50.47 70 TRP A CA 1
ATOM 535 C C . TRP A 1 70 ? -2.482 -5.066 -14.414 1 50.47 70 TRP A C 1
ATOM 537 O O . TRP A 1 70 ? -2.891 -5.746 -15.367 1 50.47 70 TRP A O 1
ATOM 547 N N . GLN A 1 71 ? -3.105 -4.777 -13.367 1 57.75 71 GLN A N 1
ATOM 548 C CA . GLN A 1 71 ? -4.465 -5.301 -13.273 1 57.75 71 GLN A CA 1
ATOM 549 C C . GLN A 1 71 ? -5.359 -4.707 -14.359 1 57.75 71 GLN A C 1
ATOM 551 O O . GLN A 1 71 ? -6.188 -5.41 -14.938 1 57.75 71 GLN A O 1
ATOM 556 N N . ASP A 1 72 ? -4.922 -3.498 -14.625 1 58.12 72 ASP A N 1
ATOM 557 C CA . ASP A 1 72 ? -5.727 -2.811 -15.633 1 58.12 72 ASP A CA 1
ATOM 558 C C . ASP A 1 72 ? -5.418 -3.324 -17.031 1 58.12 72 ASP A C 1
ATOM 560 O O . ASP A 1 72 ? -6.32 -3.49 -17.859 1 58.12 72 ASP A O 1
ATOM 564 N N . ALA A 1 73 ? -4.164 -3.688 -17.234 1 60.03 73 ALA A N 1
ATOM 565 C CA . ALA A 1 73 ? -3.777 -4.164 -18.562 1 60.03 73 ALA A CA 1
ATOM 566 C C . ALA A 1 73 ? -4.379 -5.535 -18.859 1 60.03 73 ALA A C 1
ATOM 568 O O . ALA A 1 73 ? -4.848 -5.793 -19.969 1 60.03 73 ALA A O 1
ATOM 569 N N . LEU A 1 74 ? -4.312 -6.363 -17.859 1 64.12 74 LEU A N 1
ATOM 570 C CA . LEU A 1 74 ? -4.887 -7.699 -17.984 1 64.12 74 LEU A CA 1
ATOM 571 C C . LEU A 1 74 ? -6.379 -7.625 -18.297 1 64.12 74 LEU A C 1
ATOM 573 O O . LEU A 1 74 ? -6.867 -8.297 -19.203 1 64.12 74 LEU A O 1
ATOM 577 N N . ASN A 1 75 ? -6.91 -6.758 -17.547 1 65.94 75 ASN A N 1
ATOM 578 C CA . ASN A 1 75 ? -8.359 -6.613 -17.688 1 65.94 75 ASN A CA 1
ATOM 579 C C . ASN A 1 75 ? -8.727 -6.094 -19.078 1 65.94 75 ASN A C 1
ATOM 581 O O . ASN A 1 75 ? -9.719 -6.535 -19.672 1 65.94 75 ASN A O 1
ATOM 585 N N . TYR A 1 76 ? -7.82 -5.371 -19.547 1 65.12 76 TYR A N 1
ATOM 586 C CA . TYR A 1 76 ? -8.102 -4.781 -20.844 1 65.12 76 TYR A CA 1
ATOM 587 C C . TYR A 1 76 ? -8.039 -5.832 -21.953 1 65.12 76 TYR A C 1
ATOM 589 O O . TYR A 1 76 ? -8.953 -5.934 -22.781 1 65.12 76 TYR A O 1
ATOM 597 N N . ALA A 1 77 ? -7.012 -6.602 -21.969 1 72.38 77 ALA A N 1
ATOM 598 C CA . ALA A 1 77 ? -6.816 -7.578 -23.031 1 72.38 77 ALA A CA 1
ATOM 599 C C . ALA A 1 77 ? -7.918 -8.633 -23.031 1 72.38 77 ALA A C 1
ATOM 601 O O . ALA A 1 77 ? -8.469 -8.977 -24.078 1 72.38 77 ALA A O 1
ATOM 602 N N . VAL A 1 78 ? -8.242 -9.062 -21.906 1 78.56 78 VAL A N 1
ATOM 603 C CA . VAL A 1 78 ? -9.242 -10.117 -21.781 1 78.56 78 VAL A CA 1
ATOM 604 C C . VAL A 1 78 ? -10.625 -9.555 -22.109 1 78.56 78 VAL A C 1
ATOM 606 O O . VAL A 1 78 ? -11.406 -10.195 -22.828 1 78.56 78 VAL A O 1
ATOM 609 N N . SER A 1 79 ? -10.797 -8.305 -21.656 1 73.75 79 SER A N 1
ATOM 610 C CA . SER A 1 79 ? -12.109 -7.691 -21.875 1 73.75 79 SER A CA 1
ATOM 611 C C . SER A 1 79 ? -12.328 -7.352 -23.344 1 73.75 79 SER A C 1
ATOM 613 O O . SER A 1 79 ? -13.461 -7.363 -23.828 1 73.75 79 SER A O 1
ATOM 615 N N . ASN A 1 80 ? -11.273 -7.191 -24.047 1 74.31 80 ASN A N 1
ATOM 616 C CA . ASN A 1 80 ? -11.414 -6.684 -25.406 1 74.31 80 ASN A CA 1
ATOM 617 C C . ASN A 1 80 ? -11.164 -7.777 -26.438 1 74.31 80 ASN A C 1
ATOM 619 O O . ASN A 1 80 ? -11.125 -7.504 -27.641 1 74.31 80 ASN A O 1
ATOM 623 N N . CYS A 1 81 ? -11 -8.938 -26.031 1 82.69 81 CYS A N 1
ATOM 624 C CA . CYS A 1 81 ? -10.8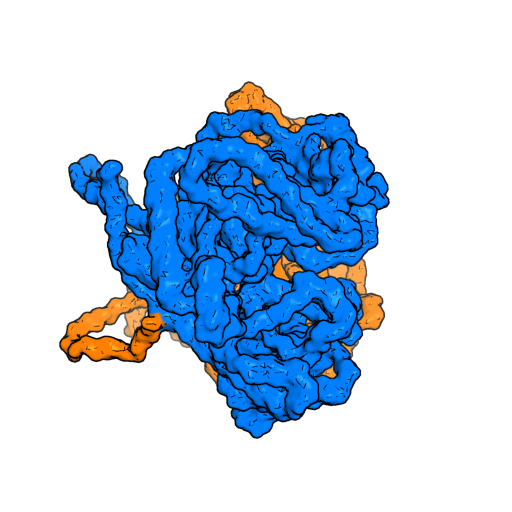52 -10.016 -27 1 82.69 81 CYS A CA 1
ATOM 625 C C . CYS A 1 81 ? -12.188 -10.695 -27.266 1 82.69 81 CYS A C 1
ATOM 627 O O . CYS A 1 81 ? -13.109 -10.609 -26.453 1 82.69 81 CYS A O 1
ATOM 629 N N . GLU A 1 82 ? -12.281 -11.328 -28.406 1 82.31 82 GLU A N 1
ATOM 630 C CA . GLU A 1 82 ? -13.5 -12.047 -28.75 1 82.31 82 GLU A CA 1
ATOM 631 C C . GLU A 1 82 ? -13.422 -13.508 -28.297 1 82.31 82 GLU A C 1
ATOM 633 O O . GLU A 1 82 ? -14.406 -14.07 -27.812 1 82.31 82 GLU A O 1
ATOM 638 N N . VAL A 1 83 ? -12.297 -14.07 -28.516 1 88.38 83 VAL A N 1
ATOM 639 C CA . VAL A 1 83 ? -12.086 -15.461 -28.125 1 88.38 83 VAL A CA 1
ATOM 640 C C . VAL A 1 83 ? -10.797 -15.594 -27.328 1 88.38 83 VAL A C 1
ATOM 642 O O . VAL A 1 83 ? -9.781 -14.969 -27.656 1 88.38 83 VAL A O 1
ATOM 645 N N . PHE A 1 84 ? -10.867 -16.375 -26.281 1 91.44 84 PHE A N 1
ATOM 646 C CA . PHE A 1 84 ? -9.734 -16.625 -25.391 1 91.44 84 PHE A CA 1
ATOM 647 C C . PHE A 1 84 ? -9.117 -17.984 -25.656 1 91.44 84 PHE A C 1
ATOM 649 O O . PHE A 1 84 ? -9.805 -19.016 -25.578 1 91.44 84 PHE A O 1
ATOM 656 N N . ILE A 1 85 ? -7.855 -18.031 -26.047 1 94 85 ILE A N 1
ATOM 657 C CA . ILE A 1 85 ? -7.199 -19.266 -26.438 1 94 85 ILE A CA 1
ATOM 658 C C . ILE A 1 85 ? -6.055 -19.578 -25.469 1 94 85 ILE A C 1
ATOM 660 O O . ILE A 1 85 ? -4.918 -19.156 -25.688 1 94 85 ILE A O 1
ATOM 664 N N . PRO A 1 86 ? -6.309 -20.391 -24.453 1 94.88 86 PRO A N 1
ATOM 665 C CA . PRO A 1 86 ? -5.223 -20.781 -23.547 1 94.88 86 PRO A CA 1
ATOM 666 C C . PRO A 1 86 ? -4.41 -21.969 -24.078 1 94.88 86 PRO A C 1
ATOM 668 O O . PRO A 1 86 ? -4.984 -22.969 -24.516 1 94.88 86 PRO A O 1
ATOM 671 N N . LEU A 1 87 ? -3.061 -21.797 -24.172 1 95.19 87 LEU A N 1
ATOM 672 C CA . LEU A 1 87 ? -2.162 -22.938 -24.375 1 95.19 87 LEU A CA 1
ATOM 673 C C . LEU A 1 87 ? -1.911 -23.672 -23.062 1 95.19 87 LEU A C 1
ATOM 675 O O . LEU A 1 87 ? -1.065 -23.25 -22.266 1 95.19 87 LEU A O 1
ATOM 679 N N . VAL A 1 88 ? -2.613 -24.766 -22.875 1 94.19 88 VAL A N 1
ATOM 680 C CA . VAL A 1 88 ? -2.664 -25.422 -21.562 1 94.19 88 VAL A CA 1
ATOM 681 C C . VAL A 1 88 ? -1.49 -26.391 -21.422 1 94.19 88 VAL A C 1
ATOM 683 O O . VAL A 1 88 ? -1.597 -27.562 -21.797 1 94.19 88 VAL A O 1
ATOM 686 N N . THR A 1 89 ? -0.423 -25.844 -20.906 1 91 89 THR A N 1
ATOM 687 C CA . THR A 1 89 ? 0.748 -26.625 -20.547 1 91 89 THR A CA 1
ATOM 688 C C . THR A 1 89 ? 0.642 -27.109 -19.094 1 91 89 THR A C 1
ATOM 690 O O . THR A 1 89 ? -0.294 -26.75 -18.391 1 91 89 THR A O 1
ATOM 693 N N . PRO A 1 90 ? 1.461 -27.953 -18.672 1 82.62 90 PRO A N 1
ATOM 694 C CA . PRO A 1 90 ? 1.343 -28.531 -17.328 1 82.62 90 PRO A CA 1
ATOM 695 C C . PRO A 1 90 ? 1.239 -27.484 -16.234 1 82.62 90 PRO A C 1
ATOM 697 O O . PRO A 1 90 ? 0.506 -27.672 -15.258 1 82.62 90 PRO A O 1
ATOM 700 N N . ARG A 1 91 ? 1.802 -26.359 -16.375 1 83.25 91 ARG A N 1
ATOM 701 C CA . ARG A 1 91 ? 1.812 -25.359 -15.312 1 83.25 91 ARG A CA 1
ATOM 702 C C . ARG A 1 91 ? 0.729 -24.312 -15.547 1 83.25 91 ARG A C 1
ATOM 704 O O . ARG A 1 91 ? 0.606 -23.359 -14.773 1 83.25 91 ARG A O 1
ATOM 711 N N . TYR A 1 92 ? -0.007 -24.516 -16.594 1 89 92 TYR A N 1
ATOM 712 C CA . TYR A 1 92 ? -1.046 -23.531 -16.875 1 89 92 TYR A CA 1
ATOM 713 C C . TYR A 1 92 ? -2.076 -23.5 -15.758 1 89 92 TYR A C 1
ATOM 715 O O . TYR A 1 92 ? -2.594 -24.531 -15.336 1 89 92 TYR A O 1
ATOM 723 N N . GLY A 1 93 ? -2.316 -22.391 -15.227 1 85.31 93 GLY A N 1
ATOM 724 C CA . GLY A 1 93 ? -3.238 -22.219 -14.117 1 85.31 93 GLY A CA 1
ATOM 725 C C . GLY A 1 93 ? -2.541 -22.141 -12.766 1 85.31 93 GLY A C 1
ATOM 726 O O . GLY A 1 93 ? -3.129 -21.672 -11.789 1 85.31 93 GLY A O 1
ATOM 727 N N . GLU A 1 94 ? -1.36 -22.625 -12.766 1 80.25 94 GLU A N 1
ATOM 728 C CA . GLU A 1 94 ? -0.59 -22.594 -11.531 1 80.25 94 GLU A CA 1
ATOM 729 C C . GLU A 1 94 ? 0.171 -21.281 -11.383 1 80.25 94 GLU A C 1
ATOM 731 O O . GLU A 1 94 ? 0.838 -21.047 -10.375 1 80.25 94 GLU A O 1
ATOM 736 N N . THR A 1 95 ? 0.056 -20.547 -12.422 1 80.75 95 THR A N 1
ATOM 737 C CA . THR A 1 95 ? 0.633 -19.219 -12.367 1 80.75 95 THR A CA 1
ATOM 738 C C . THR A 1 95 ? -0.452 -18.172 -12.133 1 80.75 95 THR A C 1
ATOM 740 O O . THR A 1 95 ? -1.598 -18.344 -12.555 1 80.75 95 THR A O 1
ATOM 743 N N . GLN A 1 96 ? -0.056 -17.141 -11.469 1 77.12 96 GLN A N 1
ATOM 744 C CA . GLN A 1 96 ? -1.02 -16.109 -11.109 1 77.12 96 GLN A CA 1
ATOM 745 C C . GLN A 1 96 ? -1.695 -15.523 -12.352 1 77.12 96 GLN A C 1
ATOM 747 O O . GLN A 1 96 ? -2.912 -15.328 -12.367 1 77.12 96 GLN A O 1
ATOM 752 N N . TRP A 1 97 ? -0.96 -15.336 -13.359 1 77.69 97 TRP A N 1
ATOM 753 C CA . TRP A 1 97 ? -1.471 -14.656 -14.547 1 77.69 97 TRP A CA 1
ATOM 754 C C . TRP A 1 97 ? -2.445 -15.539 -15.312 1 77.69 97 TRP A C 1
ATOM 756 O O . TRP A 1 97 ? -3.564 -15.125 -15.617 1 77.69 97 TRP A O 1
ATOM 766 N N . THR A 1 98 ? -1.991 -16.719 -15.633 1 85.94 98 THR A N 1
ATOM 767 C CA . THR A 1 98 ? -2.857 -17.609 -16.391 1 85.94 98 THR A CA 1
ATOM 768 C C . THR A 1 98 ? -4.109 -17.953 -15.602 1 85.94 98 THR A C 1
ATOM 770 O O . THR A 1 98 ? -5.199 -18.078 -16.156 1 85.94 98 THR A O 1
ATOM 773 N N . ASN A 1 99 ? -3.873 -18.078 -14.305 1 83.19 99 ASN A N 1
ATOM 774 C CA . ASN A 1 99 ? -5.008 -18.328 -13.422 1 83.19 99 ASN A CA 1
ATOM 775 C C . ASN A 1 99 ? -6.027 -17.203 -13.477 1 83.19 99 ASN A C 1
ATOM 777 O O . ASN A 1 99 ? -7.223 -17.438 -13.641 1 83.19 99 ASN A O 1
ATOM 781 N N . ARG A 1 100 ? -5.613 -16.062 -13.359 1 80 100 ARG A N 1
ATOM 782 C CA . ARG A 1 100 ? -6.484 -14.883 -13.352 1 80 100 ARG A CA 1
ATOM 783 C C . ARG A 1 100 ? -7.117 -14.672 -14.727 1 80 100 ARG A C 1
ATOM 785 O O . ARG A 1 100 ? -8.297 -14.336 -14.82 1 80 100 ARG A O 1
ATOM 792 N N . GLU A 1 101 ? -6.289 -14.844 -15.758 1 83.25 101 GLU A N 1
ATOM 793 C CA . GLU A 1 101 ? -6.77 -14.609 -17.125 1 83.25 101 GLU A CA 1
ATOM 794 C C . GLU A 1 101 ? -7.91 -15.555 -17.469 1 83.25 101 GLU A C 1
ATOM 796 O O . GLU A 1 101 ? -8.938 -15.117 -18 1 83.25 101 GLU A O 1
ATOM 801 N N . VAL A 1 102 ? -7.699 -16.734 -17.219 1 87 102 VAL A N 1
ATOM 802 C CA . VAL A 1 102 ? -8.695 -17.734 -17.625 1 87 102 VAL A CA 1
ATOM 803 C C . VAL A 1 102 ? -9.977 -17.516 -16.812 1 87 102 VAL A C 1
ATOM 805 O O . VAL A 1 102 ? -11.086 -17.641 -17.344 1 87 102 VAL A O 1
ATOM 808 N N . LYS A 1 103 ? -9.875 -17.188 -15.641 1 83.12 103 LYS A N 1
ATOM 809 C CA . LYS A 1 103 ? -11.047 -16.953 -14.797 1 83.12 103 LYS A CA 1
ATOM 810 C C . LYS A 1 103 ? -11.781 -15.688 -15.227 1 83.12 103 LYS A C 1
ATOM 812 O O . LYS A 1 103 ? -13.016 -15.664 -15.258 1 83.12 103 LYS A O 1
ATOM 817 N N . LEU A 1 104 ? -11.008 -14.695 -15.5 1 81.19 104 LEU A N 1
ATOM 818 C CA . LEU A 1 104 ? -11.625 -13.469 -15.992 1 81.19 104 LEU A CA 1
ATOM 819 C C . LEU A 1 104 ? -12.367 -13.727 -17.297 1 81.19 104 LEU A C 1
ATOM 821 O O . LEU A 1 104 ? -13.477 -13.219 -17.484 1 81.19 104 LEU A O 1
ATOM 825 N N . ALA A 1 105 ? -11.703 -14.461 -18.188 1 84.5 105 ALA A N 1
ATOM 826 C CA . ALA A 1 105 ? -12.352 -14.812 -19.453 1 84.5 105 ALA A CA 1
ATOM 827 C C . ALA A 1 105 ? -13.664 -15.555 -19.203 1 84.5 105 ALA A C 1
ATOM 829 O O . ALA A 1 105 ? -14.672 -15.289 -19.859 1 84.5 105 ALA A O 1
ATOM 830 N N . ASP A 1 106 ? -13.609 -16.438 -18.281 1 80.88 106 ASP A N 1
ATOM 831 C CA . ASP A 1 106 ? -14.781 -17.219 -17.938 1 80.88 106 ASP A CA 1
ATOM 832 C C . ASP A 1 106 ? -15.883 -16.344 -17.359 1 80.88 106 ASP A C 1
ATOM 834 O O . ASP A 1 106 ? -17.047 -16.438 -17.766 1 80.88 106 ASP A O 1
ATOM 838 N N . VAL A 1 107 ? -15.5 -15.516 -16.422 1 74.25 107 VAL A N 1
ATOM 839 C CA . VAL A 1 107 ? -16.453 -14.648 -15.734 1 74.25 107 VAL A CA 1
ATOM 840 C C . VAL A 1 107 ? -17.078 -13.672 -16.734 1 74.25 107 VAL A C 1
ATOM 842 O O . VAL A 1 107 ? -18.25 -13.344 -16.641 1 74.25 107 VAL A O 1
ATOM 845 N N . LEU A 1 108 ? -16.266 -13.227 -17.734 1 76.62 108 LEU A N 1
ATOM 846 C CA . LEU A 1 108 ? -16.75 -12.289 -18.734 1 76.62 108 LEU A CA 1
ATOM 847 C C . LEU A 1 108 ? -17.547 -13.016 -19.812 1 76.62 108 LEU A C 1
ATOM 849 O O . LEU A 1 108 ? -18.094 -12.383 -20.734 1 76.62 108 LEU A O 1
ATOM 853 N N . GLY A 1 109 ? -17.562 -14.281 -19.75 1 75.69 109 GLY A N 1
ATOM 854 C CA . GLY A 1 109 ? -18.328 -15.07 -20.703 1 75.69 109 GLY A CA 1
ATOM 855 C C . GLY A 1 109 ? -17.672 -15.164 -22.062 1 75.69 109 GLY A C 1
ATOM 856 O O . GLY A 1 109 ? -18.359 -15.289 -23.078 1 75.69 109 GLY A O 1
ATOM 857 N N . LYS A 1 110 ? -16.406 -15.016 -22.031 1 82.88 110 LYS A N 1
ATOM 858 C CA . LYS A 1 110 ? -15.68 -15.164 -23.297 1 82.88 110 LYS A CA 1
ATOM 859 C C . LYS A 1 110 ? -15.586 -16.625 -23.703 1 82.88 110 LYS A C 1
ATOM 861 O O . LYS A 1 110 ? -15.375 -17.5 -22.875 1 82.88 110 LYS A O 1
ATOM 866 N N . PRO A 1 111 ? -15.812 -16.844 -25 1 85.31 111 PRO A N 1
ATOM 867 C CA . PRO A 1 111 ? -15.531 -18.203 -25.453 1 85.31 111 PRO A CA 1
ATOM 868 C C . PRO A 1 111 ? -14.078 -18.609 -25.219 1 85.31 111 PRO A C 1
ATOM 870 O O . PRO A 1 111 ? -13.164 -17.844 -25.531 1 85.31 111 PRO A O 1
ATOM 873 N N . ILE A 1 112 ? -13.953 -19.812 -24.641 1 89.5 112 ILE A N 1
ATOM 874 C CA . ILE A 1 112 ? -12.617 -20.312 -24.328 1 89.5 112 ILE A CA 1
ATOM 875 C C . ILE A 1 112 ? -12.328 -21.547 -25.172 1 89.5 112 ILE A C 1
ATOM 877 O O . ILE A 1 112 ? -13.094 -22.516 -25.156 1 89.5 112 ILE A O 1
ATOM 881 N N . LEU A 1 113 ? -11.25 -21.469 -25.953 1 92.38 113 LEU A N 1
ATOM 882 C CA . LEU A 1 113 ? -10.836 -22.594 -26.781 1 92.38 113 LEU A CA 1
ATOM 883 C C . LEU A 1 113 ? -9.414 -23.031 -26.438 1 92.38 113 LEU A C 1
ATOM 885 O O . LEU A 1 113 ? -8.453 -22.562 -27.047 1 92.38 113 LEU A O 1
ATOM 889 N N . PRO A 1 114 ? -9.312 -24 -25.531 1 94.62 114 PRO A N 1
ATOM 890 C CA . PRO A 1 114 ? -7.988 -24.422 -25.078 1 94.62 114 PRO A CA 1
ATOM 891 C C . PRO A 1 114 ? -7.262 -25.281 -26.094 1 94.62 114 PRO A C 1
ATOM 893 O O . PRO A 1 114 ? -7.895 -26.062 -26.812 1 94.62 114 PRO A O 1
ATOM 896 N N . VAL A 1 115 ? -5.969 -25.078 -26.219 1 95.31 115 VAL A N 1
ATOM 897 C CA . VAL A 1 115 ? -5.066 -26 -26.891 1 95.31 115 VAL A CA 1
ATOM 898 C C . VAL A 1 115 ? -4.285 -26.812 -25.859 1 95.31 115 VAL A C 1
ATOM 900 O O . VAL A 1 115 ? -3.469 -26.266 -25.125 1 95.31 115 VAL A O 1
ATOM 903 N N . SER A 1 116 ? -4.508 -28.078 -25.859 1 93.75 116 SER A N 1
ATOM 904 C CA . SER A 1 116 ? -3.986 -28.906 -24.766 1 93.75 116 SER A CA 1
ATOM 905 C C . SER A 1 116 ? -2.615 -29.484 -25.125 1 93.75 116 SER A C 1
ATOM 907 O O . SER A 1 116 ? -2.461 -30.156 -26.141 1 93.75 116 SER A O 1
ATOM 909 N N . PHE A 1 117 ? -1.626 -29.188 -24.297 1 92.88 117 PHE A N 1
ATOM 910 C CA . PHE A 1 117 ? -0.294 -29.781 -24.359 1 92.88 117 PHE A CA 1
ATOM 911 C C . PHE A 1 117 ? -0.118 -30.828 -23.281 1 92.88 117 PHE A C 1
ATOM 913 O O . PHE A 1 117 ? 1.008 -31.234 -22.969 1 92.88 117 PHE A O 1
ATOM 920 N N . LEU A 1 118 ? -1.281 -31.266 -22.734 1 88.81 118 LEU A N 1
ATOM 921 C CA . LEU A 1 118 ? -1.253 -32.219 -21.625 1 88.81 118 LEU A CA 1
ATOM 922 C C . LEU A 1 118 ? -1.427 -33.656 -22.141 1 88.81 118 LEU A C 1
ATOM 924 O O . LEU A 1 118 ? -2.008 -33.875 -23.203 1 88.81 118 LEU A O 1
ATOM 928 N N . GLU A 1 119 ? -0.847 -34.531 -21.344 1 79.44 119 GLU A N 1
ATOM 929 C CA . GLU A 1 119 ? -1.081 -35.938 -21.656 1 79.44 119 GLU A CA 1
ATOM 930 C C . GLU A 1 119 ? -2.502 -36.344 -21.281 1 79.44 119 GLU A C 1
ATOM 932 O O . GLU A 1 119 ? -3.125 -37.125 -22 1 79.44 119 GLU A O 1
ATOM 937 N N . GLU A 1 120 ? -2.898 -35.688 -20.172 1 78.06 120 GLU A N 1
ATOM 938 C CA . GLU A 1 120 ? -4.246 -35.969 -19.688 1 78.06 120 GLU A CA 1
ATOM 939 C C . GLU A 1 120 ? -5.031 -34.688 -19.453 1 78.06 120 GLU A C 1
ATOM 941 O O . GLU A 1 120 ? -4.477 -33.719 -18.969 1 78.06 120 GLU A O 1
ATOM 946 N N . TRP A 1 121 ? -6.273 -34.719 -19.938 1 80.06 121 TRP A N 1
ATOM 947 C CA . TRP A 1 121 ? -7.191 -33.594 -19.734 1 80.06 121 TRP A CA 1
ATOM 948 C C . TRP A 1 121 ? -8.211 -33.906 -18.641 1 80.06 121 TRP A C 1
ATOM 950 O O . TRP A 1 121 ? -8.672 -35.062 -18.531 1 80.06 121 TRP A O 1
ATOM 960 N N . PRO A 1 122 ? -8.555 -32.906 -17.703 1 80.31 122 PRO A N 1
ATOM 961 C CA . PRO A 1 122 ? -8.219 -31.469 -17.656 1 80.31 122 PRO A CA 1
ATOM 962 C C . PRO A 1 122 ? -6.953 -31.188 -16.844 1 80.31 122 PRO A C 1
ATOM 964 O O . PRO A 1 122 ? -6.395 -32.094 -16.234 1 80.31 122 PRO A O 1
ATOM 967 N N . PRO A 1 123 ? -6.527 -29.859 -16.938 1 81.44 123 PRO A N 1
ATOM 968 C CA . PRO A 1 123 ? -5.348 -29.5 -16.141 1 81.44 123 PRO A CA 1
ATOM 969 C C . PRO A 1 123 ? -5.582 -29.672 -14.648 1 81.44 123 PRO A C 1
ATOM 971 O O . PRO A 1 123 ? -6.723 -29.625 -14.18 1 81.44 123 PRO A O 1
ATOM 974 N N . LYS A 1 124 ? -4.477 -29.797 -13.914 1 72.62 124 LYS A N 1
ATOM 975 C CA . LYS A 1 124 ? -4.48 -30.172 -12.5 1 72.62 124 LYS A CA 1
ATOM 976 C C . LYS A 1 124 ? -5.191 -29.109 -11.656 1 72.62 124 LYS A C 1
ATOM 978 O O . LYS A 1 124 ? -5.84 -29.438 -10.664 1 72.62 124 LYS A O 1
ATOM 983 N N . CYS A 1 125 ? -5.133 -27.922 -12.039 1 80.12 125 CYS A N 1
ATOM 984 C CA . CYS A 1 125 ? -5.664 -26.891 -11.148 1 80.12 125 CYS A CA 1
ATOM 985 C C . CYS A 1 125 ? -6.875 -26.203 -11.773 1 80.12 125 CYS A C 1
ATOM 987 O O . CYS A 1 125 ? -7.426 -25.266 -11.195 1 80.12 125 CYS A O 1
ATOM 989 N N . LEU A 1 126 ? -7.344 -26.641 -12.914 1 86.06 126 LEU A N 1
ATOM 990 C CA . LEU A 1 126 ? -8.469 -26 -13.578 1 86.06 126 LEU A CA 1
ATOM 991 C C . LEU A 1 126 ? -9.484 -27.031 -14.055 1 86.06 126 LEU A C 1
ATOM 993 O O . LEU A 1 126 ? -10.117 -26.844 -15.102 1 86.06 126 LEU A O 1
ATOM 997 N N . ALA A 1 127 ? -9.578 -28.031 -13.305 1 77.94 127 ALA A N 1
ATOM 998 C CA . ALA A 1 127 ? -10.414 -29.156 -13.727 1 77.94 127 ALA A CA 1
ATOM 999 C C . ALA A 1 127 ? -11.891 -28.75 -13.727 1 77.94 127 ALA A C 1
ATOM 1001 O O . ALA A 1 127 ? -12.625 -29.094 -14.656 1 77.94 127 ALA A O 1
ATOM 1002 N N . ILE A 1 128 ? -12.289 -28.062 -12.727 1 80 128 ILE A N 1
ATOM 1003 C CA . ILE A 1 128 ? -13.688 -27.656 -12.641 1 80 128 ILE A CA 1
ATOM 1004 C C . ILE A 1 128 ? -13.992 -26.609 -13.695 1 80 128 ILE A C 1
ATOM 1006 O O . ILE A 1 128 ? -15.031 -26.672 -14.367 1 80 128 ILE A O 1
ATOM 1010 N N . GLN A 1 129 ? -13.094 -25.766 -13.938 1 81.75 129 GLN A N 1
ATOM 1011 C CA . GLN A 1 129 ? -13.266 -24.688 -14.906 1 81.75 129 GLN A CA 1
ATOM 1012 C C . GLN A 1 129 ? -13.398 -25.25 -16.328 1 81.75 129 GLN A C 1
ATOM 1014 O O . GLN A 1 129 ? -14.234 -24.781 -17.109 1 81.75 129 GLN A O 1
ATOM 1019 N N . PHE A 1 130 ? -12.57 -26.266 -16.625 1 82.62 130 PHE A N 1
ATOM 1020 C CA . PHE A 1 130 ? -12.5 -26.781 -17.984 1 82.62 130 PHE A CA 1
ATOM 1021 C C . PHE A 1 130 ? -13.344 -28.031 -18.141 1 82.62 130 PHE A C 1
ATOM 1023 O O . PHE A 1 130 ? -13.281 -28.703 -19.172 1 82.62 130 PHE A O 1
ATOM 1030 N N . ALA A 1 131 ? -14.094 -28.344 -17.109 1 73.75 131 ALA A N 1
ATOM 1031 C CA . ALA A 1 131 ? -14.828 -29.609 -17.094 1 73.75 131 ALA A CA 1
ATOM 1032 C C . ALA A 1 131 ? -15.734 -29.719 -18.328 1 73.75 131 ALA A C 1
ATOM 1034 O O . ALA A 1 131 ? -15.859 -30.797 -18.906 1 73.75 131 ALA A O 1
ATOM 1035 N N . THR A 1 132 ? -16.281 -28.625 -18.797 1 69.44 132 THR A N 1
ATOM 1036 C CA . THR A 1 132 ? -17.25 -28.672 -19.891 1 69.44 132 THR A CA 1
ATOM 1037 C C . THR A 1 132 ? -16.688 -27.969 -21.125 1 69.44 132 THR A C 1
ATOM 1039 O O . THR A 1 132 ? -17.438 -27.688 -22.062 1 69.44 132 THR A O 1
ATOM 1042 N N . THR A 1 133 ? -15.406 -27.812 -21.156 1 79.81 133 THR A N 1
ATOM 1043 C CA . THR A 1 133 ? -14.828 -27.047 -22.25 1 79.81 133 THR A CA 1
ATOM 1044 C C . THR A 1 133 ? -14.188 -27.969 -23.281 1 79.81 133 THR A C 1
ATOM 1046 O O . THR A 1 133 ? -13.5 -28.922 -22.922 1 79.81 133 THR A O 1
ATOM 1049 N N . GLN A 1 134 ? -14.602 -27.734 -24.516 1 80.88 134 GLN A N 1
ATOM 1050 C CA . GLN A 1 134 ? -13.938 -28.453 -25.609 1 80.88 134 GLN A CA 1
ATOM 1051 C C . GLN A 1 134 ? -12.539 -27.891 -25.859 1 80.88 134 GLN A C 1
ATOM 1053 O O . GLN A 1 134 ? -12.289 -26.703 -25.641 1 80.88 134 GLN A O 1
ATOM 1058 N N . PHE A 1 135 ? -11.625 -28.828 -26.188 1 89.25 135 PHE A N 1
ATOM 1059 C CA . PHE A 1 135 ? -10.258 -28.375 -26.406 1 89.25 135 PHE A CA 1
ATOM 1060 C C . PHE A 1 135 ? -9.672 -28.969 -27.672 1 89.25 135 PHE A C 1
ATOM 1062 O O . PHE A 1 135 ? -10.273 -29.859 -28.281 1 89.25 135 PHE A O 1
ATOM 1069 N N . ILE A 1 136 ? -8.578 -28.391 -28.188 1 91.88 136 ILE A N 1
ATOM 1070 C CA . ILE A 1 136 ? -7.816 -28.828 -29.344 1 91.88 136 ILE A CA 1
ATOM 1071 C C . ILE A 1 136 ? -6.473 -29.391 -28.891 1 91.88 136 ILE A C 1
ATOM 1073 O O . ILE A 1 136 ? -5.805 -28.812 -28.031 1 91.88 136 ILE A O 1
ATOM 1077 N N . TRP A 1 137 ? -6.098 -30.547 -29.516 1 92.12 137 TRP A N 1
ATOM 1078 C CA . TRP A 1 137 ? -4.789 -31.125 -29.219 1 92.12 137 TRP A CA 1
ATOM 1079 C C . TRP A 1 137 ? -3.684 -30.375 -29.953 1 92.12 137 TRP A C 1
ATOM 1081 O O . TRP A 1 137 ? -3.842 -30 -31.109 1 92.12 137 TRP A O 1
ATOM 1091 N N . TRP A 1 138 ? -2.596 -30.203 -29.266 1 93.75 138 TRP A N 1
ATOM 1092 C CA . TRP A 1 138 ? -1.456 -29.578 -29.938 1 93.75 138 TRP A CA 1
ATOM 1093 C C . TRP A 1 138 ? -0.934 -30.469 -31.062 1 93.75 138 TRP A C 1
ATOM 1095 O O . TRP A 1 138 ? -0.374 -29.969 -32.031 1 93.75 138 TRP A O 1
ATOM 1105 N N . LYS A 1 139 ? -1.004 -31.703 -30.719 1 90.5 139 LYS A N 1
ATOM 1106 C CA . LYS A 1 139 ? -0.66 -32.781 -31.641 1 90.5 139 LYS A CA 1
ATOM 1107 C C . LYS A 1 139 ? -1.604 -33.969 -31.453 1 90.5 139 LYS A C 1
ATOM 1109 O O . LYS A 1 139 ? -1.71 -34.531 -30.359 1 90.5 139 LYS A O 1
ATOM 1114 N N . SER A 1 140 ? -2.262 -34.344 -32.5 1 85.88 140 SER A N 1
ATOM 1115 C CA . SER A 1 140 ? -3.25 -35.438 -32.375 1 85.88 140 SER A CA 1
ATOM 1116 C C . SER A 1 140 ? -2.605 -36.719 -31.906 1 85.88 140 SER A C 1
ATOM 1118 O O . SER A 1 140 ? -1.438 -37 -32.219 1 85.88 140 SER A O 1
ATOM 1120 N N . PRO A 1 141 ? -3.354 -37.438 -31.094 1 84.19 141 PRO A N 1
ATOM 1121 C CA . PRO A 1 141 ? -2.824 -38.75 -30.625 1 84.19 141 PRO A CA 1
ATOM 1122 C C . PRO A 1 141 ? -2.393 -39.625 -31.781 1 84.19 141 PRO A C 1
ATOM 1124 O O . PRO A 1 141 ? -1.424 -40.406 -31.656 1 84.19 141 PRO A O 1
ATOM 1127 N N . GLU A 1 142 ? -3.082 -39.5 -32.906 1 83.19 142 GLU A N 1
ATOM 1128 C CA . GLU A 1 142 ? -2.73 -40.312 -34.094 1 83.19 142 GLU A CA 1
ATOM 1129 C C . GLU A 1 142 ? -1.358 -39.906 -34.625 1 83.19 142 GLU A C 1
ATOM 1131 O O . GLU A 1 142 ? -0.561 -40.781 -35 1 83.19 142 GLU A O 1
ATOM 1136 N N . CYS A 1 143 ? -1.126 -38.625 -34.625 1 86.31 143 CYS A N 1
ATOM 1137 C CA . CYS A 1 143 ? 0.162 -38.125 -35.125 1 86.31 143 CYS A CA 1
ATOM 1138 C C . CYS A 1 143 ? 1.289 -38.562 -34.188 1 86.31 143 CYS A C 1
ATOM 1140 O O . CYS A 1 143 ? 2.387 -38.875 -34.625 1 86.31 143 CYS A O 1
ATOM 1142 N N . ILE A 1 144 ? 1.047 -38.562 -32.875 1 87.94 144 ILE A N 1
ATOM 1143 C CA . ILE A 1 144 ? 2.043 -38.969 -31.875 1 87.94 144 ILE A CA 1
ATOM 1144 C C . ILE A 1 144 ? 2.381 -40.438 -32.062 1 87.94 144 ILE A C 1
ATOM 1146 O O . ILE A 1 144 ? 3.553 -40.844 -32.031 1 87.94 144 ILE A O 1
ATOM 1150 N N . SER A 1 145 ? 1.309 -41.25 -32.344 1 84.25 145 SER A N 1
ATOM 1151 C CA . SER A 1 145 ? 1.511 -42.688 -32.531 1 84.25 145 SER A CA 1
ATOM 1152 C C . SER A 1 145 ? 2.322 -42.938 -33.781 1 84.25 145 SER A C 1
ATOM 1154 O O . SER A 1 145 ? 3.188 -43.844 -33.812 1 84.25 145 SER A O 1
ATOM 1156 N N . LEU A 1 146 ? 2.02 -42.188 -34.812 1 85.44 146 LEU A N 1
ATOM 1157 C CA . LEU A 1 146 ? 2.738 -42.344 -36.094 1 85.44 146 LEU A CA 1
ATOM 1158 C C . LEU A 1 146 ? 4.211 -41.969 -35.906 1 85.44 146 LEU A C 1
ATOM 1160 O O . LEU A 1 146 ? 5.086 -42.656 -36.469 1 85.44 146 LEU A O 1
ATOM 1164 N N . GLU A 1 147 ? 4.477 -40.906 -35.156 1 86.75 147 GLU A N 1
ATOM 1165 C CA . GLU A 1 147 ? 5.852 -40.469 -34.938 1 86.75 147 GLU A CA 1
ATOM 1166 C C . GLU A 1 147 ? 6.602 -41.438 -34.062 1 86.75 147 GLU A C 1
ATOM 1168 O O . GLU A 1 147 ? 7.797 -41.688 -34.25 1 86.75 147 GLU A O 1
ATOM 1173 N N . LEU A 1 148 ? 5.879 -42 -33.094 1 85.5 148 LEU A N 1
ATOM 1174 C CA . LEU A 1 148 ? 6.488 -43 -32.25 1 85.5 148 LEU A CA 1
ATOM 1175 C C . LEU A 1 148 ? 6.875 -44.25 -33.062 1 85.5 148 LEU A C 1
ATOM 1177 O O . LEU A 1 148 ? 7.949 -44.812 -32.844 1 85.5 148 LEU A O 1
ATOM 1181 N N . ALA A 1 149 ? 6.059 -44.562 -34 1 82.94 149 ALA A N 1
ATOM 1182 C CA . ALA A 1 149 ? 6.309 -45.719 -34.875 1 82.94 149 ALA A CA 1
ATOM 1183 C C . ALA A 1 149 ? 7.461 -45.438 -35.812 1 82.94 149 ALA A C 1
ATOM 1185 O O . ALA A 1 149 ? 8.188 -46.344 -36.219 1 82.94 149 ALA A O 1
ATOM 1186 N N . SER A 1 150 ? 7.625 -44.156 -36.219 1 83.31 150 SER A N 1
ATOM 1187 C CA . SER A 1 150 ? 8.656 -43.75 -37.188 1 83.31 150 SER A CA 1
ATOM 1188 C C . SER A 1 150 ? 10 -43.531 -36.5 1 83.31 150 SER A C 1
ATOM 1190 O O . SER A 1 150 ? 10.961 -43.094 -37.125 1 83.31 150 SER A O 1
ATOM 1192 N N . GLY A 1 151 ? 10.172 -43.844 -35.188 1 75.75 151 GLY A N 1
ATOM 1193 C CA . GLY A 1 151 ? 11.453 -43.812 -34.5 1 75.75 151 GLY A CA 1
ATOM 1194 C C . GLY A 1 151 ? 11.68 -42.531 -33.719 1 75.75 151 GLY A C 1
ATOM 1195 O O . GLY A 1 151 ? 12.773 -42.312 -33.188 1 75.75 151 GLY A O 1
ATOM 1196 N N . TYR A 1 152 ? 10.711 -41.656 -33.781 1 73.5 152 TYR A N 1
ATOM 1197 C CA . TYR A 1 152 ? 10.922 -40.406 -33.062 1 73.5 152 TYR A CA 1
ATOM 1198 C C . TYR A 1 152 ? 10.609 -40.562 -31.578 1 73.5 152 TYR A C 1
ATOM 1200 O O . TYR A 1 152 ? 9.5 -40.281 -31.141 1 73.5 152 TYR A O 1
ATOM 1208 N N . GLY A 1 153 ? 11.023 -41.562 -30.984 1 64.75 153 GLY A N 1
ATOM 1209 C CA . GLY A 1 153 ? 10.797 -41.969 -29.609 1 64.75 153 GLY A CA 1
ATOM 1210 C C . GLY A 1 153 ? 10.375 -40.812 -28.703 1 64.75 153 GLY A C 1
ATOM 1211 O O . GLY A 1 153 ? 9.281 -40.25 -28.859 1 64.75 153 GLY A O 1
ATOM 1212 N N . ALA A 1 154 ? 11.305 -40.219 -27.891 1 71 154 ALA A N 1
ATOM 1213 C CA . ALA A 1 154 ? 11.125 -39.25 -26.812 1 71 154 ALA A CA 1
ATOM 1214 C C . ALA A 1 154 ? 10.742 -37.875 -27.375 1 71 154 ALA A C 1
ATOM 1216 O O . ALA A 1 154 ? 10.039 -37.125 -26.719 1 71 154 ALA A O 1
ATOM 1217 N N . GLU A 1 155 ? 10.906 -37.688 -28.641 1 77.5 155 GLU A N 1
ATOM 1218 C CA . GLU A 1 155 ? 10.641 -36.375 -29.266 1 77.5 155 GLU A CA 1
ATOM 1219 C C . GLU A 1 155 ? 9.172 -36.25 -29.656 1 77.5 155 GLU A C 1
ATOM 1221 O O . GLU A 1 155 ? 8.656 -35.125 -29.734 1 77.5 155 GLU A O 1
ATOM 1226 N N . ALA A 1 156 ? 8.516 -37.375 -29.828 1 79.31 156 ALA A N 1
ATOM 1227 C CA . ALA A 1 156 ? 7.133 -37.344 -30.281 1 79.31 156 ALA A CA 1
ATOM 1228 C C . ALA A 1 156 ? 6.215 -36.719 -29.219 1 79.31 156 ALA A C 1
ATOM 1230 O O . ALA A 1 156 ? 5.23 -36.062 -29.547 1 79.31 156 ALA A O 1
ATOM 1231 N N . ARG A 1 157 ? 6.59 -36.875 -27.953 1 81.94 157 ARG A N 1
ATOM 1232 C CA . ARG A 1 157 ? 5.742 -36.406 -26.859 1 81.94 157 ARG A CA 1
ATOM 1233 C C . ARG A 1 157 ? 6.348 -35.156 -26.203 1 81.94 157 ARG A C 1
ATOM 1235 O O . ARG A 1 157 ? 5.836 -34.688 -25.188 1 81.94 157 ARG A O 1
ATOM 1242 N N . ASN A 1 158 ? 7.41 -34.688 -26.859 1 83.81 158 ASN A N 1
ATOM 1243 C CA . ASN A 1 158 ? 8.078 -33.531 -26.266 1 83.81 158 ASN A CA 1
ATOM 1244 C C . ASN A 1 158 ? 7.344 -32.25 -26.594 1 83.81 158 ASN A C 1
ATOM 1246 O O . ASN A 1 158 ? 7.418 -31.734 -27.719 1 83.81 158 ASN A O 1
ATOM 1250 N N . ILE A 1 159 ? 6.633 -31.719 -25.656 1 86.81 159 ILE A N 1
ATOM 1251 C CA . ILE A 1 159 ? 5.777 -30.547 -25.859 1 86.81 159 ILE A CA 1
ATOM 1252 C C . ILE A 1 159 ? 6.633 -29.312 -26.125 1 86.81 159 ILE A C 1
ATOM 1254 O O . ILE A 1 159 ? 6.121 -28.266 -26.531 1 86.81 159 ILE A O 1
ATOM 1258 N N . ARG A 1 160 ? 7.883 -29.438 -25.969 1 80.88 160 ARG A N 1
ATOM 1259 C CA . ARG A 1 160 ? 8.781 -28.297 -26.188 1 80.88 160 ARG A CA 1
ATOM 1260 C C . ARG A 1 160 ? 9 -28.047 -27.672 1 80.88 160 ARG A C 1
ATOM 1262 O O . ARG A 1 160 ? 9.406 -26.938 -28.062 1 80.88 160 ARG A O 1
ATOM 1269 N N . ILE A 1 161 ? 8.844 -29.062 -28.312 1 83.44 161 ILE A N 1
ATOM 1270 C CA . ILE A 1 161 ? 9.039 -28.953 -29.75 1 83.44 161 ILE A CA 1
ATOM 1271 C C . ILE A 1 161 ? 7.691 -29.016 -30.469 1 83.44 161 ILE A C 1
ATOM 1273 O O . ILE A 1 161 ? 7.047 -30.062 -30.5 1 83.44 161 ILE A O 1
ATOM 1277 N N . TRP A 1 162 ? 7.285 -27.922 -30.906 1 90.69 162 TRP A N 1
ATOM 1278 C CA . TRP A 1 162 ? 6.062 -27.844 -31.703 1 90.69 162 TRP A CA 1
ATOM 1279 C C . TRP A 1 162 ? 6.375 -27.484 -33.156 1 90.69 162 TRP A C 1
ATOM 1281 O O . TRP A 1 162 ? 6.516 -26.312 -33.5 1 90.69 162 TRP A O 1
ATOM 1291 N N . LYS A 1 163 ? 6.422 -28.484 -33.906 1 88.62 163 LYS A N 1
ATOM 1292 C CA . LYS A 1 163 ? 6.809 -28.312 -35.312 1 88.62 163 LYS A CA 1
ATOM 1293 C C . LYS A 1 163 ? 5.777 -27.484 -36.062 1 88.62 163 LYS A C 1
ATOM 1295 O O . LYS A 1 163 ? 4.59 -27.516 -35.75 1 88.62 163 LYS A O 1
ATOM 1300 N N . GLU A 1 164 ? 6.199 -26.797 -37.094 1 91.31 164 GLU A N 1
ATOM 1301 C CA . GLU A 1 164 ? 5.383 -25.875 -37.875 1 91.31 164 GLU A CA 1
ATOM 1302 C C . GLU A 1 164 ? 4.168 -26.578 -38.469 1 91.31 164 GLU A C 1
ATOM 1304 O O . GLU A 1 164 ? 3.082 -25.984 -38.562 1 91.31 164 GLU A O 1
ATOM 1309 N N . LYS A 1 165 ? 4.355 -27.766 -38.875 1 91.25 165 LYS A N 1
ATOM 1310 C CA . LYS A 1 165 ? 3.262 -28.5 -39.5 1 91.25 165 LYS A CA 1
ATOM 1311 C C . LYS A 1 165 ? 2.094 -28.672 -38.531 1 91.25 165 LYS A C 1
ATOM 1313 O O . LYS A 1 165 ? 0.931 -28.547 -38.938 1 91.25 165 LYS A O 1
ATOM 1318 N N . TYR A 1 166 ? 2.398 -28.969 -37.344 1 93.12 166 TYR A N 1
ATOM 1319 C CA . TYR A 1 166 ? 1.348 -29.172 -36.344 1 93.12 166 TYR A CA 1
ATOM 1320 C C . TYR A 1 166 ? 0.71 -27.859 -35.938 1 93.12 166 TYR A C 1
ATOM 1322 O O . TYR A 1 166 ? -0.485 -27.797 -35.656 1 93.12 166 TYR A O 1
ATOM 1330 N N . ILE A 1 167 ? 1.482 -26.75 -35.875 1 95.31 167 ILE A N 1
ATOM 1331 C CA . ILE A 1 167 ? 0.959 -25.422 -35.594 1 95.31 167 ILE A CA 1
ATOM 1332 C C . ILE A 1 167 ? -0.061 -25.016 -36.625 1 95.31 167 ILE A C 1
ATOM 1334 O O . ILE A 1 167 ? -1.111 -24.453 -36.312 1 95.31 167 ILE A O 1
ATOM 1338 N N . GLU A 1 168 ? 0.249 -25.344 -37.844 1 93.81 168 GLU A N 1
ATOM 1339 C CA . GLU A 1 168 ? -0.665 -25.031 -38.938 1 93.81 168 GLU A CA 1
ATOM 1340 C C . GLU A 1 168 ? -1.973 -25.797 -38.812 1 93.81 168 GLU A C 1
ATOM 1342 O O . GLU A 1 168 ? -3.051 -25.25 -39.031 1 93.81 168 GLU A O 1
ATOM 1347 N N . ILE A 1 169 ? -1.85 -27.047 -38.469 1 93.12 169 ILE A N 1
ATOM 1348 C CA . ILE A 1 169 ? -3.033 -27.891 -38.281 1 93.12 169 ILE A CA 1
ATOM 1349 C C . ILE A 1 169 ? -3.916 -27.297 -37.188 1 93.12 169 ILE A C 1
ATOM 1351 O O . ILE A 1 169 ? -5.137 -27.203 -37.344 1 93.12 169 ILE A O 1
ATOM 1355 N N . VAL A 1 170 ? -3.318 -26.938 -36.094 1 95 170 VAL A N 1
ATOM 1356 C CA . VAL A 1 170 ? -4.051 -26.391 -34.938 1 95 170 VAL A CA 1
ATOM 1357 C C . VAL A 1 170 ? -4.668 -25.047 -35.344 1 95 170 VAL A C 1
ATOM 1359 O O . VAL A 1 170 ? -5.812 -24.75 -34.969 1 95 170 VAL A O 1
ATOM 1362 N N . ALA A 1 171 ? -3.93 -24.188 -36.062 1 95.31 171 ALA A N 1
ATOM 1363 C CA . ALA A 1 171 ? -4.438 -22.875 -36.469 1 95.31 171 ALA A CA 1
ATOM 1364 C C . ALA A 1 171 ? -5.688 -23.031 -37.344 1 95.31 171 ALA A C 1
ATOM 1366 O O . ALA A 1 171 ? -6.664 -22.297 -37.188 1 95.31 171 ALA A O 1
ATOM 1367 N N . VAL A 1 172 ? -5.617 -23.984 -38.188 1 92.62 172 VAL A N 1
ATOM 1368 C CA . VAL A 1 172 ? -6.75 -24.234 -39.094 1 92.62 172 VAL A CA 1
ATOM 1369 C C . VAL A 1 172 ? -7.934 -24.766 -38.281 1 92.62 172 VAL A C 1
ATOM 1371 O O . VAL A 1 172 ? -9.086 -24.391 -38.531 1 92.62 172 VAL A O 1
ATOM 1374 N N . GLU A 1 173 ? -7.641 -25.609 -37.375 1 92.38 173 GLU A N 1
ATOM 1375 C CA . GLU A 1 173 ? -8.695 -26.141 -36.531 1 92.38 173 GLU A CA 1
ATOM 1376 C C . GLU A 1 173 ? -9.336 -25.016 -35.688 1 92.38 173 GLU A C 1
ATOM 1378 O O . GLU A 1 173 ? -10.547 -25 -35.5 1 92.38 173 GLU A O 1
ATOM 1383 N N . ILE A 1 174 ? -8.547 -24.125 -35.156 1 92.69 174 ILE A N 1
ATOM 1384 C CA . ILE A 1 174 ? -9.047 -22.984 -34.406 1 92.69 174 ILE A CA 1
ATOM 1385 C C . ILE A 1 174 ? -9.969 -22.141 -35.312 1 92.69 174 ILE A C 1
ATOM 1387 O O . ILE A 1 174 ? -11.055 -21.75 -34.875 1 92.69 174 ILE A O 1
ATOM 1391 N N . GLU A 1 175 ? -9.531 -21.906 -36.5 1 90.69 175 GLU A N 1
ATOM 1392 C CA . GLU A 1 175 ? -10.344 -21.156 -37.438 1 90.69 175 GLU A CA 1
ATOM 1393 C C . GLU A 1 175 ? -11.695 -21.828 -37.688 1 90.69 175 GLU A C 1
ATOM 1395 O O . GLU A 1 175 ? -12.734 -21.156 -37.688 1 90.69 175 GLU A O 1
ATOM 1400 N N . LYS A 1 176 ? -11.641 -23.094 -37.844 1 88.38 176 LYS A N 1
ATOM 1401 C CA . LYS A 1 176 ? -12.867 -23.844 -38.062 1 88.38 176 LYS A CA 1
ATOM 1402 C C . LYS A 1 176 ? -13.828 -23.688 -36.906 1 88.38 176 LYS A C 1
ATOM 1404 O O . LYS A 1 176 ? -15.023 -23.469 -37.094 1 88.38 176 LYS A O 1
ATOM 1409 N N . ARG A 1 177 ? -13.297 -23.812 -35.719 1 88.06 177 ARG A N 1
ATOM 1410 C CA . ARG A 1 177 ? -14.109 -23.703 -34.5 1 88.06 177 ARG A CA 1
ATOM 1411 C C . ARG A 1 177 ? -14.656 -22.281 -34.344 1 88.06 177 ARG A C 1
ATOM 1413 O O . ARG A 1 177 ? -15.789 -22.094 -33.875 1 88.06 177 ARG A O 1
ATOM 1420 N N . LEU A 1 178 ? -13.828 -21.344 -34.688 1 85.88 178 LEU A N 1
ATOM 1421 C CA . LEU A 1 178 ? -14.258 -19.953 -34.594 1 85.88 178 LEU A CA 1
ATOM 1422 C C . LEU A 1 178 ? -15.422 -19.672 -35.531 1 85.88 178 LEU A C 1
ATOM 1424 O O . LEU A 1 178 ? -16.359 -18.953 -35.188 1 85.88 178 LEU A O 1
ATOM 1428 N N . LYS A 1 179 ? -15.391 -20.219 -36.688 1 81.5 179 LYS A N 1
ATOM 1429 C CA . LYS A 1 179 ? -16.453 -20.062 -37.656 1 81.5 179 LYS A CA 1
ATOM 1430 C C . LYS A 1 179 ? -17.75 -20.703 -37.188 1 81.5 179 LYS A C 1
ATOM 1432 O O . LYS A 1 179 ? -18.828 -20.141 -37.375 1 81.5 179 LYS A O 1
ATOM 1437 N N . ILE A 1 180 ? -17.594 -21.75 -36.531 1 79.44 180 ILE A N 1
ATOM 1438 C CA . ILE A 1 180 ? -18.75 -22.438 -35.969 1 79.44 180 ILE A CA 1
ATOM 1439 C C . ILE A 1 180 ? -19.359 -21.609 -34.844 1 79.44 180 ILE A C 1
ATOM 1441 O O . ILE A 1 180 ? -20.578 -21.484 -34.75 1 79.44 180 ILE A O 1
ATOM 1445 N N . MET A 1 181 ? -18.516 -21.141 -34 1 76.31 181 MET A N 1
ATOM 1446 C CA . MET A 1 181 ? -18.953 -20.344 -32.844 1 76.31 181 MET A CA 1
ATOM 1447 C C . MET A 1 181 ? -19.688 -19.094 -33.344 1 76.31 181 MET A C 1
ATOM 1449 O O . MET A 1 181 ? -20.641 -18.641 -32.688 1 76.31 181 MET A O 1
ATOM 1453 N N . LYS A 1 182 ? -19.25 -18.5 -34.312 1 67.75 182 LYS A N 1
ATOM 1454 C CA . LYS A 1 182 ? -19.891 -17.312 -34.875 1 67.75 182 LYS A CA 1
ATOM 1455 C C . LYS A 1 182 ? -21.25 -17.641 -35.469 1 67.75 182 LYS A C 1
ATOM 1457 O O . LYS A 1 182 ? -22.188 -16.859 -35.375 1 67.75 182 LYS A O 1
ATOM 1462 N N . SER A 1 183 ? -21.328 -18.781 -36.156 1 61.94 183 SER A N 1
ATOM 1463 C CA . SER A 1 183 ? -22.594 -19.188 -36.781 1 61.94 183 SER A CA 1
ATOM 1464 C C . SER A 1 183 ? -23.609 -19.594 -35.719 1 61.94 183 SER A C 1
ATOM 1466 O O . SER A 1 183 ? -24.812 -19.375 -35.875 1 61.94 183 SER A O 1
ATOM 1468 N N . ALA A 1 184 ? -23.188 -20.312 -34.75 1 49.28 184 ALA A N 1
ATOM 1469 C CA . ALA A 1 184 ? -24.078 -20.75 -33.688 1 49.28 184 ALA A CA 1
ATOM 1470 C C . ALA A 1 184 ? -24.375 -19.594 -32.719 1 49.28 184 ALA A C 1
ATOM 1472 O O . ALA A 1 184 ? -23.469 -18.953 -32.219 1 49.28 184 ALA A O 1
ATOM 1473 N N . LYS A 1 185 ? -25.406 -18.812 -32.969 1 48.78 185 LYS A N 1
ATOM 1474 C CA . LYS A 1 185 ? -25.891 -17.875 -31.984 1 48.78 185 LYS A CA 1
ATOM 1475 C C . LYS A 1 185 ? -25.703 -18.406 -30.578 1 48.78 185 LYS A C 1
ATOM 1477 O O . LYS A 1 185 ? -26.609 -19.031 -30.016 1 48.78 185 LYS A O 1
ATOM 1482 N N . VAL A 1 186 ? -2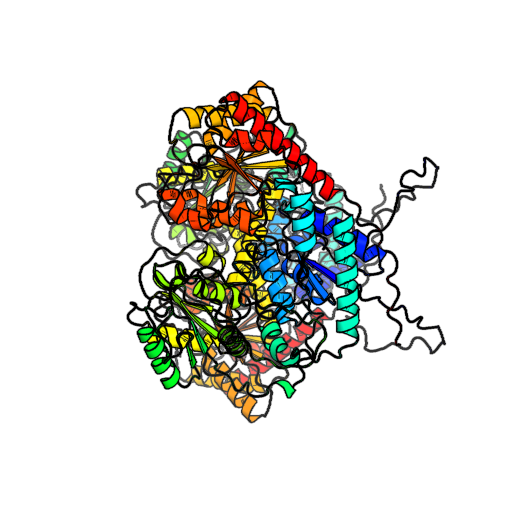4.797 -19 -30.234 1 40.94 186 VAL A N 1
ATOM 1483 C CA . VAL A 1 186 ? -24.594 -19.625 -28.922 1 40.94 186 VAL A CA 1
ATOM 1484 C C . VAL A 1 186 ? -24.969 -18.641 -27.828 1 40.94 186 VAL A C 1
ATOM 1486 O O . VAL A 1 186 ? -24.391 -17.562 -27.719 1 40.94 186 VAL A O 1
ATOM 1489 N N . SER A 1 187 ? -26.219 -18.625 -27.469 1 37.06 187 SER A N 1
ATOM 1490 C CA . SER A 1 187 ? -26.812 -17.984 -26.297 1 37.06 187 SER A CA 1
ATOM 1491 C C . SER A 1 187 ? -25.922 -18.156 -25.062 1 37.06 187 SER A C 1
ATOM 1493 O O . SER A 1 187 ? -25.828 -19.25 -24.516 1 37.06 187 SER A O 1
ATOM 1495 N N . LYS A 1 188 ? -24.828 -17.812 -25.047 1 39.62 188 LYS A N 1
ATOM 1496 C CA . LYS A 1 188 ? -24.031 -17.984 -23.828 1 39.62 188 LYS A CA 1
ATOM 1497 C C . LYS A 1 188 ? -24.781 -17.5 -22.594 1 39.62 188 LYS A C 1
ATOM 1499 O O . LYS A 1 188 ? -25.344 -16.391 -22.594 1 39.62 188 LYS A O 1
ATOM 1504 N N . PRO A 1 189 ? -25.188 -18.297 -21.766 1 35.97 189 PRO A N 1
ATOM 1505 C CA . PRO A 1 189 ? -25.672 -17.938 -20.438 1 35.97 189 PRO A CA 1
ATOM 1506 C C . PRO A 1 189 ? -24.875 -16.812 -19.781 1 35.97 189 PRO A C 1
ATOM 1508 O O . PRO A 1 189 ? -24.812 -16.719 -18.562 1 35.97 189 PRO A O 1
ATOM 1511 N N . ALA A 1 190 ? -24.312 -16.016 -20.484 1 37.34 190 ALA A N 1
ATOM 1512 C CA . ALA A 1 190 ? -23.328 -14.992 -20.156 1 37.34 190 ALA A CA 1
ATOM 1513 C C . ALA A 1 190 ? -23.891 -13.977 -19.172 1 37.34 190 ALA A C 1
ATOM 1515 O O . ALA A 1 190 ? -23.141 -13.344 -18.422 1 37.34 190 ALA A O 1
ATOM 1516 N N . LEU A 1 191 ? -25.203 -13.664 -19.266 1 34.12 191 LEU A N 1
ATOM 1517 C CA . LEU A 1 191 ? -25.75 -12.43 -18.719 1 34.12 191 LEU A CA 1
ATOM 1518 C C . LEU A 1 191 ? -25.656 -12.43 -17.188 1 34.12 191 LEU A C 1
ATOM 1520 O O . LEU A 1 191 ? -25.359 -11.406 -16.578 1 34.12 191 LEU A O 1
ATOM 1524 N N . LYS A 1 192 ? -26.156 -13.547 -16.531 1 37.56 192 LYS A N 1
ATOM 1525 C CA . LYS A 1 192 ? -26.344 -13.578 -15.094 1 37.56 192 LYS A CA 1
ATOM 1526 C C . LYS A 1 192 ? -25 -13.523 -14.359 1 37.56 192 LYS A C 1
ATOM 1528 O O . LYS A 1 192 ? -24.906 -12.961 -13.273 1 37.56 192 LYS A O 1
ATOM 1533 N N . ARG A 1 193 ? -24.016 -14.156 -15 1 39.81 193 ARG A N 1
ATOM 1534 C CA . ARG A 1 193 ? -22.688 -14.297 -14.422 1 39.81 193 ARG A CA 1
ATOM 1535 C C . ARG A 1 193 ? -21.938 -12.969 -14.438 1 39.81 193 ARG A C 1
ATOM 1537 O O . ARG A 1 193 ? -21.078 -12.727 -13.602 1 39.81 193 ARG A O 1
ATOM 1544 N N . MET A 1 194 ? -22.344 -12.086 -15.266 1 39.34 194 MET A N 1
ATOM 1545 C CA . MET A 1 194 ? -21.656 -10.812 -15.461 1 39.34 194 MET A CA 1
ATOM 1546 C C . MET A 1 194 ? -21.859 -9.898 -14.25 1 39.34 194 MET A C 1
ATOM 1548 O O . MET A 1 194 ? -20.938 -9.164 -13.875 1 39.34 194 MET A O 1
ATOM 1552 N N . LYS A 1 195 ? -23.031 -10.008 -13.641 1 40.34 195 LYS A N 1
ATOM 1553 C CA . LYS A 1 195 ? -23.328 -9.07 -12.555 1 40.34 195 LYS A CA 1
ATOM 1554 C C . LYS A 1 195 ? -22.359 -9.258 -11.391 1 40.34 195 LYS A C 1
ATOM 1556 O O . LYS A 1 195 ? -21.906 -8.273 -10.789 1 40.34 195 LYS A O 1
ATOM 1561 N N . THR A 1 196 ? -22.266 -10.539 -11.102 1 40.41 196 THR A N 1
ATOM 1562 C CA . THR A 1 196 ? -21.406 -10.812 -9.953 1 40.41 196 THR A CA 1
ATOM 1563 C C . THR A 1 196 ? -19.984 -10.375 -10.227 1 40.41 196 THR A C 1
ATOM 1565 O O . THR A 1 196 ? -19.219 -10.094 -9.297 1 40.41 196 THR A O 1
ATOM 1568 N N . LEU A 1 197 ? -19.625 -10.445 -11.531 1 42.84 197 LEU A N 1
ATOM 1569 C CA . LEU A 1 197 ? -18.281 -10.18 -12 1 42.84 197 LEU A CA 1
ATOM 1570 C C . LEU A 1 197 ? -17.906 -8.719 -11.773 1 42.84 197 LEU A C 1
ATOM 1572 O O . LEU A 1 197 ? -16.781 -8.422 -11.352 1 42.84 197 LEU A O 1
ATOM 1576 N N . VAL A 1 198 ? -18.953 -7.906 -12.188 1 41.16 198 VAL A N 1
ATOM 1577 C CA . VAL A 1 198 ? -18.719 -6.469 -12.125 1 41.16 198 VAL A CA 1
ATOM 1578 C C . VAL A 1 198 ? -18.438 -6.047 -10.688 1 41.16 198 VAL A C 1
ATOM 1580 O O . VAL A 1 198 ? -17.562 -5.219 -10.43 1 41.16 198 VAL A O 1
ATOM 1583 N N . LYS A 1 199 ? -19.188 -6.762 -9.961 1 40.78 199 LYS A N 1
ATOM 1584 C CA . LYS A 1 199 ? -19.078 -6.383 -8.555 1 40.78 199 LYS A CA 1
ATOM 1585 C C . LYS A 1 199 ? -17.734 -6.836 -7.965 1 40.78 199 LYS A C 1
ATOM 1587 O O . LYS A 1 199 ? -17.141 -6.125 -7.164 1 40.78 199 LYS A O 1
ATOM 1592 N N . THR A 1 200 ? -17.516 -8.227 -8.312 1 41.31 200 THR A N 1
ATOM 1593 C CA . THR A 1 200 ? -16.281 -8.781 -7.77 1 41.31 200 THR A CA 1
ATOM 1594 C C . THR A 1 200 ? -15.062 -8.031 -8.312 1 41.31 200 THR A C 1
ATOM 1596 O O . THR A 1 200 ? -14.094 -7.812 -7.59 1 41.31 200 THR A O 1
ATOM 1599 N N . PHE A 1 201 ? -15.227 -7.75 -9.664 1 40.75 201 PHE A N 1
ATOM 1600 C CA . PHE A 1 201 ? -14.102 -7.039 -10.266 1 40.75 201 PHE A CA 1
ATOM 1601 C C . PHE A 1 201 ? -14.383 -5.543 -10.336 1 40.75 201 PHE A C 1
ATOM 1603 O O . PHE A 1 201 ? -13.719 -4.812 -11.078 1 40.75 201 PHE A O 1
ATOM 1610 N N . ALA A 1 202 ? -15.469 -5.094 -9.594 1 35.28 202 ALA A N 1
ATOM 1611 C CA . ALA A 1 202 ? -15.922 -3.711 -9.492 1 35.28 202 ALA A CA 1
ATOM 1612 C C . ALA A 1 202 ? -14.844 -2.822 -8.875 1 35.28 202 ALA A C 1
ATOM 1614 O O . ALA A 1 202 ? -14.266 -3.162 -7.84 1 35.28 202 ALA A O 1
ATOM 1615 N N . GLY A 1 203 ? -14.406 -1.818 -9.766 1 39.06 203 GLY A N 1
ATOM 1616 C CA . GLY A 1 203 ? -13.43 -0.773 -9.484 1 39.06 203 GLY A CA 1
ATOM 1617 C C . GLY A 1 203 ? -12.102 -0.996 -10.172 1 39.06 203 GLY A C 1
ATOM 1618 O O . GLY A 1 203 ? -11.227 -0.125 -10.141 1 39.06 203 GLY A O 1
ATOM 1619 N N . ARG A 1 204 ? -12.078 -2.34 -10.523 1 42.78 204 ARG A N 1
ATOM 1620 C CA . ARG A 1 204 ? -10.828 -2.625 -11.227 1 42.78 204 ARG A CA 1
ATOM 1621 C C . ARG A 1 204 ? -11.047 -2.664 -12.734 1 42.78 204 ARG A C 1
ATOM 1623 O O . ARG A 1 204 ? -10.109 -2.904 -13.5 1 42.78 204 ARG A O 1
ATOM 1630 N N . LEU A 1 205 ? -12.234 -2.738 -13.125 1 44.25 205 LEU A N 1
ATOM 1631 C CA . LEU A 1 205 ? -12.492 -2.732 -14.562 1 44.25 205 LEU A CA 1
ATOM 1632 C C . LEU A 1 205 ? -12.305 -1.334 -15.141 1 44.25 205 LEU A C 1
ATOM 1634 O O . LEU A 1 205 ? -12.562 -0.336 -14.469 1 44.25 205 LEU A O 1
ATOM 1638 N N . PRO A 1 206 ? -11.602 -1.264 -16.234 1 40.31 206 PRO A N 1
ATOM 1639 C CA . PRO A 1 206 ? -11.531 0.043 -16.891 1 40.31 206 PRO A CA 1
ATOM 1640 C C . PRO A 1 206 ? -12.891 0.72 -17 1 40.31 206 PRO A C 1
ATOM 1642 O O . PRO A 1 206 ? -13.922 0.039 -17.094 1 40.31 206 PRO A O 1
ATOM 1645 N N . ALA A 1 207 ? -12.961 1.938 -16.516 1 42 207 ALA A N 1
ATOM 1646 C CA . ALA A 1 207 ? -14.164 2.764 -16.594 1 42 207 ALA A CA 1
ATOM 1647 C C . ALA A 1 207 ? -14.938 2.494 -17.875 1 42 207 ALA A C 1
ATOM 1649 O O . ALA A 1 207 ? -16.125 2.803 -17.953 1 42 207 ALA A O 1
ATOM 1650 N N . THR A 1 208 ? -14.312 2.109 -18.891 1 40.59 208 THR A N 1
ATOM 1651 C CA . THR A 1 208 ? -14.992 1.999 -20.172 1 40.59 208 THR A CA 1
ATOM 1652 C C . THR A 1 208 ? -15.961 0.822 -20.172 1 40.59 208 THR A C 1
ATOM 1654 O O . THR A 1 208 ? -16.781 0.68 -21.094 1 40.59 208 THR A O 1
ATOM 1657 N N . ILE A 1 209 ? -15.688 -0.036 -19.438 1 40.88 209 ILE A N 1
ATOM 1658 C CA . ILE A 1 209 ? -16.609 -1.171 -19.469 1 40.88 209 ILE A CA 1
ATOM 1659 C C . ILE A 1 209 ? -17.75 -0.937 -18.484 1 40.88 209 ILE A C 1
ATOM 1661 O O . ILE A 1 209 ? -17.531 -0.932 -17.266 1 40.88 209 ILE A O 1
ATOM 1665 N N . SER A 1 210 ? -18.625 0.059 -18.781 1 39.12 210 SER A N 1
ATOM 1666 C CA . SER A 1 210 ? -19.859 0.153 -18.016 1 39.12 210 SER A CA 1
ATOM 1667 C C . SER A 1 210 ? -20.688 -1.123 -18.141 1 39.12 210 SER A C 1
ATOM 1669 O O . SER A 1 210 ? -21.125 -1.482 -19.234 1 39.12 210 SER A O 1
ATOM 1671 N N . PRO A 1 211 ? -20.562 -1.96 -17.312 1 36.72 211 PRO A N 1
ATOM 1672 C CA . PRO A 1 211 ? -21.562 -3 -17.531 1 36.72 211 PRO A CA 1
ATOM 1673 C C . PRO A 1 211 ? -22.984 -2.436 -17.672 1 36.72 211 PRO A C 1
ATOM 1675 O O . PRO A 1 211 ? -23.328 -1.467 -16.984 1 36.72 211 PRO A O 1
ATOM 1678 N N . GLU A 1 212 ? -23.5 -2.322 -18.797 1 33.19 212 GLU A N 1
ATOM 1679 C CA . GLU A 1 212 ? -24.938 -2.098 -18.844 1 33.19 212 GLU A CA 1
ATOM 1680 C C . GLU A 1 212 ? -25.656 -2.922 -17.766 1 33.19 212 GLU A C 1
ATOM 1682 O O . GLU A 1 212 ? -25.781 -4.141 -17.906 1 33.19 212 GLU A O 1
ATOM 1687 N N . LEU A 1 213 ? -25.516 -2.525 -16.547 1 33.19 213 LEU A N 1
ATOM 1688 C CA . LEU A 1 213 ? -26.422 -3.08 -15.555 1 33.19 213 LEU A CA 1
ATOM 1689 C C . LEU A 1 213 ? -27.875 -2.871 -15.961 1 33.19 213 LEU A C 1
ATOM 1691 O O . LEU A 1 213 ? -28.328 -1.731 -16.125 1 33.19 213 LEU A O 1
ATOM 1695 N N . THR A 1 214 ? -28.375 -3.473 -16.906 1 30.52 214 THR A N 1
ATOM 1696 C CA . THR A 1 214 ? -29.828 -3.307 -17 1 30.52 214 THR A CA 1
ATOM 1697 C C . THR A 1 214 ? -30.484 -3.576 -15.648 1 30.52 214 THR A C 1
ATOM 1699 O O . THR A 1 214 ? -30.031 -4.445 -14.898 1 30.52 214 THR A O 1
ATOM 1702 N N . ARG A 1 215 ? -31.188 -2.676 -15.07 1 32.59 215 ARG A N 1
ATOM 1703 C CA . ARG A 1 215 ? -32.094 -2.693 -13.922 1 32.59 215 ARG A CA 1
ATOM 1704 C C . ARG A 1 215 ? -32.75 -4.059 -13.758 1 32.59 215 ARG A C 1
ATOM 1706 O O . ARG A 1 215 ? -33.25 -4.391 -12.68 1 32.59 215 ARG A O 1
ATOM 1713 N N . GLN A 1 216 ? -33.125 -4.719 -14.766 1 31.92 216 GLN A N 1
ATOM 1714 C CA . GLN A 1 216 ? -33.969 -5.91 -14.703 1 31.92 216 GLN A CA 1
ATOM 1715 C C . GLN A 1 216 ? -33.219 -7.062 -14.023 1 31.92 216 GLN A C 1
ATOM 1717 O O . GLN A 1 216 ? -33.812 -8.117 -13.773 1 31.92 216 GLN A O 1
ATOM 1722 N N . ASP A 1 217 ? -31.984 -7.086 -14 1 34.22 217 ASP A N 1
ATOM 1723 C CA . ASP A 1 217 ? -31.297 -8.297 -13.539 1 34.22 217 ASP A CA 1
ATOM 1724 C C . ASP A 1 217 ? -31.297 -8.383 -12.016 1 34.22 217 ASP A C 1
ATOM 1726 O O . ASP A 1 217 ? -30.484 -9.102 -11.438 1 34.22 217 ASP A O 1
ATOM 1730 N N . SER A 1 218 ? -31.719 -7.547 -11.281 1 36.62 218 SER A N 1
ATOM 1731 C CA . SER A 1 218 ? -32.125 -7.707 -9.891 1 36.62 218 SER A CA 1
ATOM 1732 C C . SER A 1 218 ? -33 -8.961 -9.711 1 36.62 218 SER A C 1
ATOM 1734 O O . SER A 1 218 ? -33.844 -9.008 -8.836 1 36.62 218 SER A O 1
ATOM 1736 N N . GLU A 1 219 ? -33.188 -9.688 -10.781 1 36.88 219 GLU A N 1
ATOM 1737 C CA . GLU A 1 219 ? -34 -10.852 -10.43 1 36.88 219 GLU A CA 1
ATOM 1738 C C . GLU A 1 219 ? -33.406 -11.578 -9.227 1 36.88 219 GLU A C 1
ATOM 1740 O O . GLU A 1 219 ? -32.188 -11.703 -9.086 1 36.88 219 GLU A O 1
ATOM 1745 N N . GLU A 1 220 ? -34.094 -11.617 -8.141 1 43.22 220 GLU A N 1
ATOM 1746 C CA . GLU A 1 220 ? -33.938 -12.422 -6.938 1 43.22 220 GLU A CA 1
ATOM 1747 C C . GLU A 1 220 ? -33.156 -13.711 -7.223 1 43.22 220 GLU A C 1
ATOM 1749 O O . GLU A 1 220 ? -33.625 -14.562 -7.98 1 43.22 220 GLU A O 1
ATOM 1754 N N . LEU A 1 221 ? -31.906 -13.68 -7.562 1 46.5 221 LEU A N 1
ATOM 1755 C CA . LEU A 1 221 ? -31.125 -14.906 -7.77 1 46.5 221 LEU A CA 1
ATOM 1756 C C . LEU A 1 221 ? -31.688 -16.047 -6.926 1 46.5 221 LEU A C 1
ATOM 1758 O O . LEU A 1 221 ? -31.75 -15.953 -5.699 1 46.5 221 LEU A O 1
ATOM 1762 N N . GLN A 1 222 ? -32.562 -16.703 -7.355 1 55.88 222 GLN A N 1
ATOM 1763 C CA . GLN A 1 222 ? -33.062 -17.953 -6.797 1 55.88 222 GLN A CA 1
ATOM 1764 C C . GLN A 1 222 ? -31.953 -18.984 -6.645 1 55.88 222 GLN A C 1
ATOM 1766 O O . GLN A 1 222 ? -31.516 -19.578 -7.629 1 55.88 222 GLN A O 1
ATOM 1771 N N . GLY A 1 223 ? -30.859 -18.781 -5.812 1 66.12 223 GLY A N 1
ATOM 1772 C CA . GLY A 1 223 ? -29.828 -19.734 -5.426 1 66.12 223 GLY A CA 1
ATOM 1773 C C . GLY A 1 223 ? -29.281 -19.5 -4.031 1 66.12 223 GLY A C 1
ATOM 1774 O O . GLY A 1 223 ? -29.734 -18.594 -3.332 1 66.12 223 GLY A O 1
ATOM 1775 N N . PRO A 1 224 ? -28.562 -20.562 -3.609 1 79.56 224 PRO A N 1
ATOM 1776 C CA . PRO A 1 224 ? -28 -20.391 -2.266 1 79.56 224 PRO A CA 1
ATOM 1777 C C . PRO A 1 224 ? -27.078 -19.172 -2.156 1 79.56 224 PRO A C 1
ATOM 1779 O O . PRO A 1 224 ? -26.328 -18.875 -3.086 1 79.56 224 PRO A O 1
ATOM 1782 N N . GLN A 1 225 ? -27.25 -18.484 -1.105 1 88.19 225 GLN A N 1
ATOM 1783 C CA . GLN A 1 225 ? -26.438 -17.312 -0.82 1 88.19 225 GLN A CA 1
ATOM 1784 C C . GLN A 1 225 ? -25.016 -17.719 -0.408 1 88.19 225 GLN A C 1
ATOM 1786 O O . GLN A 1 225 ? -24.047 -17.016 -0.69 1 88.19 225 GLN A O 1
ATOM 1791 N N . ILE A 1 226 ? -25.062 -18.938 0.203 1 94.56 226 ILE A N 1
ATOM 1792 C CA . ILE A 1 226 ? -23.812 -19.359 0.797 1 94.56 226 ILE A CA 1
ATOM 1793 C C . ILE A 1 226 ? -23.484 -20.781 0.353 1 94.56 226 ILE A C 1
ATOM 1795 O O . ILE A 1 226 ? -24.359 -21.656 0.348 1 94.56 226 ILE A O 1
ATOM 1799 N N . VAL A 1 227 ? -22.266 -20.969 -0.082 1 94.19 227 VAL A N 1
ATOM 1800 C CA . VAL A 1 227 ? -21.781 -22.312 -0.403 1 94.19 227 VAL A CA 1
ATOM 1801 C C . VAL A 1 227 ? -20.703 -22.719 0.597 1 94.19 227 VAL A C 1
ATOM 1803 O O . VAL A 1 227 ? -19.797 -21.938 0.893 1 94.19 227 VAL A O 1
ATOM 1806 N N . ILE A 1 228 ? -20.875 -23.922 1.148 1 95.25 228 ILE A N 1
ATOM 1807 C CA . ILE A 1 228 ? -19.891 -24.453 2.088 1 95.25 228 ILE A CA 1
ATOM 1808 C C . ILE A 1 228 ? -19.094 -25.578 1.43 1 95.25 228 ILE A C 1
ATOM 1810 O O . ILE A 1 228 ? -19.672 -26.578 0.998 1 95.25 228 ILE A O 1
ATOM 1814 N N . CYS A 1 229 ? -17.797 -25.359 1.311 1 93.94 229 CYS A N 1
ATOM 1815 C CA . CYS A 1 229 ? -16.906 -26.406 0.845 1 93.94 229 CYS A CA 1
ATOM 1816 C C . CYS A 1 229 ? -16.234 -27.109 2.02 1 93.94 229 CYS A C 1
ATOM 1818 O O . CYS A 1 229 ? -15.523 -26.469 2.807 1 93.94 229 CYS A O 1
ATOM 1820 N N . VAL A 1 230 ? -16.5 -28.375 2.166 1 93.25 230 VAL A N 1
ATOM 1821 C CA . VAL A 1 230 ? -15.977 -29.156 3.283 1 93.25 230 VAL A CA 1
ATOM 1822 C C . VAL A 1 230 ? -15.594 -30.547 2.805 1 93.25 230 VAL A C 1
ATOM 1824 O O . VAL A 1 230 ? -16.203 -31.078 1.868 1 93.25 230 VAL A O 1
ATOM 1827 N N . HIS A 1 231 ? -14.484 -30.969 3.389 1 90.81 231 HIS A N 1
ATOM 1828 C CA . HIS A 1 231 ? -14.102 -32.344 3.082 1 90.81 231 HIS A CA 1
ATOM 1829 C C . HIS A 1 231 ? -15.109 -33.344 3.654 1 90.81 231 HIS A C 1
ATOM 1831 O O . HIS A 1 231 ? -15.695 -33.094 4.715 1 90.81 231 HIS A O 1
ATOM 1837 N N . PRO A 1 232 ? -15.281 -34.469 3.047 1 84.94 232 PRO A N 1
ATOM 1838 C CA . PRO A 1 232 ? -16.25 -35.469 3.521 1 84.94 232 PRO A CA 1
ATOM 1839 C C . PRO A 1 232 ? -15.953 -35.938 4.934 1 84.94 232 PRO A C 1
ATOM 1841 O O . PRO A 1 232 ? -16.859 -36.344 5.672 1 84.94 232 PRO A O 1
ATOM 1844 N N . CYS A 1 233 ? -14.648 -35.969 5.312 1 85.44 233 CYS A N 1
ATOM 1845 C CA . CYS A 1 233 ? -14.289 -36.375 6.664 1 85.44 233 CYS A CA 1
ATOM 1846 C C . CYS A 1 233 ? -14.914 -35.438 7.703 1 85.44 233 CYS A C 1
ATOM 1848 O O . CYS A 1 233 ? -15.203 -35.875 8.828 1 85.44 233 CYS A O 1
ATOM 1850 N N . GLU A 1 234 ? -15.156 -34.219 7.332 1 89.56 234 GLU A N 1
ATOM 1851 C CA . GLU A 1 234 ? -15.75 -33.25 8.242 1 89.56 234 GLU A CA 1
ATOM 1852 C C . GLU A 1 234 ? -17.156 -32.875 7.789 1 89.56 234 GLU A C 1
ATOM 1854 O O . GLU A 1 234 ? -17.625 -31.75 8.062 1 89.56 234 GLU A O 1
ATOM 1859 N N . ALA A 1 235 ? -17.812 -33.75 7.16 1 88.56 235 ALA A N 1
ATOM 1860 C CA . ALA A 1 235 ? -19.141 -33.5 6.621 1 88.56 235 ALA A CA 1
ATOM 1861 C C . ALA A 1 235 ? -20.125 -33.156 7.734 1 88.56 235 ALA A C 1
ATOM 1863 O O . ALA A 1 235 ? -21 -32.281 7.559 1 88.56 235 ALA A O 1
ATOM 1864 N N . SER A 1 236 ? -19.984 -33.844 8.852 1 88.5 236 SER A N 1
ATOM 1865 C CA . SER A 1 236 ? -20.891 -33.594 9.969 1 88.5 236 SER A CA 1
ATOM 1866 C C . SER A 1 236 ? -20.812 -32.125 10.414 1 88.5 236 SER A C 1
ATOM 1868 O O . SER A 1 236 ? -21.844 -31.5 10.68 1 88.5 236 SER A O 1
ATOM 1870 N N . TYR A 1 237 ? -19.625 -31.703 10.453 1 91.5 237 TYR A N 1
ATOM 1871 C CA . TYR A 1 237 ? -19.453 -30.312 10.836 1 91.5 237 TYR A CA 1
ATOM 1872 C C . TYR A 1 237 ? -20.031 -29.375 9.773 1 91.5 237 TYR A C 1
ATOM 1874 O O . TYR A 1 237 ? -20.609 -28.344 10.094 1 91.5 237 TYR A O 1
ATOM 1882 N N . GLY A 1 238 ? -19.828 -29.703 8.523 1 92.38 238 GLY A N 1
ATOM 1883 C CA . GLY A 1 238 ? -20.422 -28.938 7.438 1 92.38 238 GLY A CA 1
ATOM 1884 C C . GLY A 1 238 ? -21.922 -28.812 7.551 1 92.38 238 GLY A C 1
ATOM 1885 O O . GLY A 1 238 ? -22.484 -27.734 7.344 1 92.38 238 GLY A O 1
ATOM 1886 N N . PHE A 1 239 ? -22.578 -29.891 8.008 1 90.94 239 PHE A N 1
ATOM 1887 C CA . PHE A 1 239 ? -24.031 -29.875 8.172 1 90.94 239 PHE A CA 1
ATOM 1888 C C . PHE A 1 239 ? -24.438 -29.031 9.375 1 90.94 239 PHE A C 1
ATOM 1890 O O . PHE A 1 239 ? -25.438 -28.312 9.336 1 90.94 239 PHE A O 1
ATOM 1897 N N . GLN A 1 240 ? -23.656 -29.109 10.328 1 92.19 240 GLN A N 1
ATOM 1898 C CA . GLN A 1 240 ? -23.922 -28.281 11.5 1 92.19 240 GLN A CA 1
ATOM 1899 C C . GLN A 1 240 ? -23.828 -26.797 11.156 1 92.19 240 GLN A C 1
ATOM 1901 O O . GLN A 1 240 ? -24.672 -26 11.562 1 92.19 240 GLN A O 1
ATOM 1906 N N . LEU A 1 241 ? -22.766 -26.5 10.445 1 93.88 241 LEU A N 1
ATOM 1907 C CA . LEU A 1 241 ? -22.578 -25.125 10.016 1 93.88 241 LEU A CA 1
ATOM 1908 C C . LEU A 1 241 ? -23.734 -24.656 9.148 1 93.88 241 LEU A C 1
ATOM 1910 O O . LEU A 1 241 ? -24.219 -23.531 9.289 1 93.88 241 LEU A O 1
ATOM 1914 N N . LYS A 1 242 ? -24.203 -25.516 8.312 1 93.56 242 LYS A N 1
ATOM 1915 C CA . LYS A 1 242 ? -25.359 -25.219 7.461 1 93.56 242 LYS A CA 1
ATOM 1916 C C . LYS A 1 242 ? -26.594 -24.938 8.297 1 93.56 242 LYS A C 1
ATOM 1918 O O . LYS A 1 242 ? -27.312 -23.969 8.055 1 93.56 242 LYS A O 1
ATOM 1923 N N . ASP A 1 243 ? -26.812 -25.734 9.273 1 92.94 243 ASP A N 1
ATOM 1924 C CA . ASP A 1 243 ? -27.984 -25.578 10.141 1 92.94 243 ASP A CA 1
ATOM 1925 C C . ASP A 1 243 ? -27.938 -24.219 10.867 1 92.94 243 ASP A C 1
ATOM 1927 O O . ASP A 1 243 ? -28.953 -23.516 10.938 1 92.94 243 ASP A O 1
ATOM 1931 N N . TRP A 1 244 ? -26.781 -23.953 11.328 1 93.75 244 TRP A N 1
ATOM 1932 C CA . TRP A 1 244 ? -26.609 -22.688 12.039 1 93.75 244 TRP A CA 1
ATOM 1933 C C . TRP A 1 244 ? -26.922 -21.516 11.125 1 93.75 244 TRP A C 1
ATOM 1935 O O . TRP A 1 244 ? -27.625 -20.578 11.523 1 93.75 244 TRP A O 1
ATOM 1945 N N . LEU A 1 245 ? -26.422 -21.516 9.922 1 95 245 LEU A N 1
ATOM 1946 C CA . LEU A 1 245 ? -26.578 -20.406 8.992 1 95 245 LEU A CA 1
ATOM 1947 C C . LEU A 1 245 ? -28.016 -20.328 8.461 1 95 245 LEU A C 1
ATOM 1949 O O . LEU A 1 245 ? -28.547 -19.234 8.258 1 95 245 LEU A O 1
ATOM 1953 N N . GLU A 1 246 ? -28.656 -21.469 8.312 1 93.81 246 GLU A N 1
ATOM 1954 C CA . GLU A 1 246 ? -30.047 -21.484 7.883 1 93.81 246 GLU A CA 1
ATOM 1955 C C . GLU A 1 246 ? -30.984 -20.984 8.984 1 93.81 246 GLU A C 1
ATOM 1957 O O . GLU A 1 246 ? -31.984 -20.312 8.711 1 93.81 246 GLU A O 1
ATOM 1962 N N . GLU A 1 247 ? -30.609 -21.25 10.141 1 93.44 247 GLU A N 1
ATOM 1963 C CA . GLU A 1 247 ? -31.359 -20.719 11.273 1 93.44 247 GLU A CA 1
ATOM 1964 C C . GLU A 1 247 ? -31.266 -19.188 11.344 1 93.44 247 GLU A C 1
ATOM 1966 O O . GLU A 1 247 ? -32.188 -18.516 11.812 1 93.44 247 GLU A O 1
ATOM 1971 N N . ALA A 1 248 ? -30.172 -18.75 10.953 1 93.31 248 ALA A N 1
ATOM 1972 C CA . ALA A 1 248 ? -29.969 -17.297 10.938 1 93.31 248 ALA A CA 1
ATOM 1973 C C . ALA A 1 248 ? -30.688 -16.656 9.75 1 93.31 248 ALA A C 1
ATOM 1975 O O . ALA A 1 248 ? -30.672 -15.438 9.602 1 93.31 248 ALA A O 1
ATOM 1976 N N . GLY A 1 249 ? -31.203 -17.469 8.805 1 91.62 249 GLY A N 1
ATOM 1977 C CA . GLY A 1 249 ? -32.062 -16.938 7.746 1 91.62 249 GLY A CA 1
ATOM 1978 C C . GLY A 1 249 ? -31.406 -16.984 6.379 1 91.62 249 GLY A C 1
ATOM 1979 O O . GLY A 1 249 ? -31.906 -16.375 5.43 1 91.62 249 GLY A O 1
ATOM 1980 N N . TYR A 1 250 ? -30.344 -17.719 6.223 1 93.31 250 TYR A N 1
ATOM 1981 C CA . TYR A 1 250 ? -29.641 -17.734 4.941 1 93.31 250 TYR A CA 1
ATOM 1982 C C . TYR A 1 250 ? -29.875 -19.047 4.207 1 93.31 250 TYR A C 1
ATOM 1984 O O . TYR A 1 250 ? -30.125 -20.078 4.832 1 93.31 250 TYR A O 1
ATOM 1992 N N . SER A 1 251 ? -29.844 -18.969 2.873 1 92.94 251 SER A N 1
ATOM 1993 C CA . SER A 1 251 ? -29.875 -20.172 2.049 1 92.94 251 SER A CA 1
ATOM 1994 C C . SER A 1 251 ? -28.484 -20.734 1.827 1 92.94 251 SER A C 1
ATOM 1996 O O . SER A 1 251 ? -27.594 -20.016 1.335 1 92.94 251 SER A O 1
ATOM 1998 N N . VAL A 1 252 ? -28.344 -22.031 2.229 1 93.94 252 VAL A N 1
ATOM 1999 C CA . VAL A 1 252 ? -26.984 -22.562 2.254 1 93.94 252 VAL A CA 1
ATOM 2000 C C . VAL A 1 252 ? -26.938 -23.875 1.48 1 93.94 252 VAL A C 1
ATOM 2002 O O . VAL A 1 252 ? -27.875 -24.688 1.553 1 93.94 252 VAL A O 1
ATOM 2005 N N . TRP A 1 253 ? -25.891 -24.016 0.677 1 92.25 253 TRP A N 1
ATOM 2006 C CA . TRP A 1 253 ? -25.562 -25.266 -0.001 1 92.25 253 TRP A CA 1
ATOM 2007 C C . TRP A 1 253 ? -24.234 -25.812 0.492 1 92.25 253 TRP A C 1
ATOM 2009 O O . TRP A 1 253 ? -23.297 -25.047 0.765 1 92.25 253 TRP A O 1
ATOM 2019 N N . THR A 1 254 ? -24.125 -27.078 0.746 1 91 254 THR A N 1
ATOM 2020 C CA . THR A 1 254 ? -22.891 -27.688 1.195 1 91 254 THR A CA 1
ATOM 2021 C C . THR A 1 254 ? -22.375 -28.703 0.168 1 91 254 THR A C 1
ATOM 2023 O O . THR A 1 254 ? -23.188 -29.359 -0.515 1 91 254 THR A O 1
ATOM 2026 N N . SER A 1 255 ? -21.094 -28.734 -0.049 1 80.62 255 SER A N 1
ATOM 2027 C CA . SER A 1 255 ? -20.484 -29.578 -1.067 1 80.62 255 SER A CA 1
ATOM 2028 C C . SER A 1 255 ? -20.75 -31.047 -0.803 1 80.62 255 SER A C 1
ATOM 2030 O O . SER A 1 255 ? -21.094 -31.797 -1.722 1 80.62 255 SER A O 1
ATOM 2032 N N . PRO A 1 256 ? -20.344 -31.703 0.577 1 66.56 256 PRO A N 1
ATOM 2033 C CA . PRO A 1 256 ? -20.734 -33.125 0.712 1 66.56 256 PRO A CA 1
ATOM 2034 C C . PRO A 1 256 ? -22.234 -33.312 0.623 1 66.56 256 PRO A C 1
ATOM 2036 O O . PRO A 1 256 ? -23 -32.594 1.25 1 66.56 256 PRO A O 1
ATOM 2039 N N . ASN A 1 257 ? -22.844 -33.5 -0.57 1 50.38 257 ASN A N 1
ATOM 2040 C CA . ASN A 1 257 ? -24.266 -33.781 -0.48 1 50.38 257 ASN A CA 1
ATOM 2041 C C . ASN A 1 257 ? -24.516 -35.031 0.361 1 50.38 257 ASN A C 1
ATOM 2043 O O . ASN A 1 257 ? -23.688 -35.969 0.397 1 50.38 257 ASN A O 1
ATOM 2047 N N . LEU A 1 258 ? -25.312 -35.094 1.419 1 39.66 258 LEU A N 1
ATOM 2048 C CA . LEU A 1 258 ? -25.75 -36.156 2.303 1 39.66 258 LEU A CA 1
ATOM 2049 C C . LEU A 1 258 ? -25.516 -37.531 1.655 1 39.66 258 LEU A C 1
ATOM 2051 O O . LEU A 1 258 ? -25.094 -38.469 2.324 1 39.66 258 LEU A O 1
ATOM 2055 N N . GLY A 1 259 ? -26.188 -38.031 0.595 1 35.56 259 GLY A N 1
ATOM 2056 C CA . GLY A 1 259 ? -26.391 -39.469 0.345 1 35.56 259 GLY A CA 1
ATOM 2057 C C . GLY A 1 259 ? -25.125 -40.188 -0.04 1 35.56 259 GLY A C 1
ATOM 2058 O O . GLY A 1 259 ? -25.062 -41.406 0.016 1 35.56 259 GLY A O 1
ATOM 2059 N N . HIS A 1 260 ? -24.344 -39.875 -1.162 1 35.12 260 HIS A N 1
ATOM 2060 C CA . HIS A 1 260 ? -23.359 -40.812 -1.699 1 35.12 260 HIS A CA 1
ATOM 2061 C C . HIS A 1 260 ? -22.016 -40.656 -1.001 1 35.12 260 HIS A C 1
ATOM 2063 O O . HIS A 1 260 ? -21.172 -39.844 -1.432 1 35.12 260 HIS A O 1
ATOM 2069 N N . PHE A 1 261 ? -21.844 -40.719 0.269 1 35.84 261 PHE A N 1
ATOM 2070 C CA . PHE A 1 261 ? -20.656 -40.719 1.114 1 35.84 261 PHE A CA 1
ATOM 2071 C C . PHE A 1 261 ? -19.594 -41.625 0.533 1 35.84 261 PHE A C 1
ATOM 2073 O O . PHE A 1 261 ? -18.453 -41.656 1.01 1 35.84 261 PHE A O 1
ATOM 2080 N N . SER A 1 262 ? -19.984 -42.875 0.055 1 31.98 262 SER A N 1
ATOM 2081 C CA . SER A 1 262 ? -19.094 -44.031 -0.097 1 31.98 262 SER A CA 1
ATOM 2082 C C . SER A 1 262 ? -17.797 -43.625 -0.804 1 31.98 262 SER A C 1
ATOM 2084 O O . SER A 1 262 ? -16.75 -44.25 -0.597 1 31.98 262 SER A O 1
ATOM 2086 N N . SER A 1 263 ? -17.844 -43.219 -2.1 1 29.59 263 SER A N 1
ATOM 2087 C CA . SER A 1 263 ? -16.703 -43.438 -2.99 1 29.59 263 SER A CA 1
ATOM 2088 C C . SER A 1 263 ? -15.719 -42.281 -2.918 1 29.59 263 SER A C 1
ATOM 2090 O O . SER A 1 263 ? -15.234 -41.812 -3.949 1 29.59 263 SER A O 1
ATOM 2092 N N . TYR A 1 264 ? -15.75 -41.438 -1.915 1 31.34 264 TYR A N 1
ATOM 2093 C CA . TYR A 1 264 ? -14.789 -40.344 -1.988 1 31.34 264 TYR A CA 1
ATOM 2094 C C . TYR A 1 264 ? -13.359 -40.875 -1.843 1 31.34 264 TYR A C 1
ATOM 2096 O O . TYR A 1 264 ? -12.867 -41.062 -0.725 1 31.34 264 TYR A O 1
ATOM 2104 N N . GLY A 1 265 ? -12.977 -42 -2.504 1 28.02 265 GLY A N 1
ATOM 2105 C CA . GLY A 1 265 ? -11.586 -42.406 -2.48 1 28.02 265 GLY A CA 1
ATOM 2106 C C . GLY A 1 265 ? -10.617 -41.281 -2.818 1 28.02 265 GLY A C 1
ATOM 2107 O O . GLY A 1 265 ? -11.031 -40.188 -3.131 1 28.02 265 GLY A O 1
ATOM 2108 N N . LYS A 1 266 ? -9.305 -41.469 -2.723 1 28.69 266 LYS A N 1
ATOM 2109 C CA . LYS A 1 266 ? -8.172 -40.625 -3.133 1 28.69 266 LYS A CA 1
ATOM 2110 C C . LYS A 1 266 ? -8.398 -40.062 -4.523 1 28.69 266 LYS A C 1
ATOM 2112 O O . LYS A 1 266 ? -8.531 -40.781 -5.5 1 28.69 266 LYS A O 1
ATOM 2117 N N . ILE A 1 267 ? -9.102 -39.094 -4.812 1 30.92 267 ILE A N 1
ATOM 2118 C CA . ILE A 1 267 ? -9.617 -38.375 -5.988 1 30.92 267 ILE A CA 1
ATOM 2119 C C . ILE A 1 267 ? -8.461 -38 -6.914 1 30.92 267 ILE A C 1
ATOM 2121 O O . ILE A 1 267 ? -7.848 -36.969 -6.754 1 30.92 267 ILE A O 1
ATOM 2125 N N . ASP A 1 268 ? -7.32 -38.719 -7.09 1 29.42 268 ASP A N 1
ATOM 2126 C CA . ASP A 1 268 ? -6.395 -38.062 -8 1 29.42 268 ASP A CA 1
ATOM 2127 C C . ASP A 1 268 ? -7.043 -37.812 -9.367 1 29.42 268 ASP A C 1
ATOM 2129 O O . ASP A 1 268 ? -6.961 -36.719 -9.914 1 29.42 268 ASP A O 1
ATOM 2133 N N . LEU A 1 269 ? -7.133 -38.844 -10.406 1 27.98 269 LEU A N 1
ATOM 2134 C CA . LEU A 1 269 ? -6.934 -38.656 -11.836 1 27.98 269 LEU A CA 1
ATOM 2135 C C . LEU A 1 269 ? -8.258 -38.406 -12.539 1 27.98 269 LEU A C 1
ATOM 2137 O O . LEU A 1 269 ? -9.219 -39.156 -12.383 1 27.98 269 LEU A O 1
ATOM 2141 N N . ILE A 1 270 ? -8.758 -37.188 -12.773 1 29.66 270 ILE A N 1
ATOM 2142 C CA . ILE A 1 270 ? -9.82 -36.812 -13.695 1 29.66 270 ILE A CA 1
ATOM 2143 C C . ILE A 1 270 ? -9.688 -37.594 -14.992 1 29.66 270 ILE A C 1
ATOM 2145 O O . ILE A 1 270 ? -8.656 -37.531 -15.664 1 29.66 270 ILE A O 1
ATOM 2149 N N . SER A 1 271 ? -10.297 -38.75 -15.25 1 28.34 271 SER A N 1
ATOM 2150 C CA . SER A 1 271 ? -10.219 -39.469 -16.5 1 28.34 271 SER A CA 1
ATOM 2151 C C . SER A 1 271 ? -10.719 -38.656 -17.672 1 28.34 271 SER A C 1
ATOM 2153 O O . SER A 1 271 ? -11.836 -38.125 -17.641 1 28.34 271 SER A O 1
ATOM 2155 N N . SER A 1 272 ? -9.906 -37.969 -18.578 1 28.19 272 SER A N 1
ATOM 2156 C CA . SER A 1 272 ? -9.984 -37.219 -19.812 1 28.19 272 SER A CA 1
ATOM 2157 C C . SER A 1 272 ? -10.812 -37.938 -20.859 1 28.19 272 SER A C 1
ATOM 2159 O O . SER A 1 272 ? -10.93 -37.469 -22 1 28.19 272 SER A O 1
ATOM 2161 N N . LYS A 1 273 ? -11.297 -39.125 -20.797 1 29.59 273 LYS A N 1
ATOM 2162 C CA . LYS A 1 273 ? -11.672 -39.844 -22 1 29.59 273 LYS A CA 1
ATOM 2163 C C . LYS A 1 273 ? -12.898 -39.219 -22.656 1 29.59 273 LYS A C 1
ATOM 2165 O O . LYS A 1 273 ? -13.172 -39.469 -23.844 1 29.59 273 LYS A O 1
ATOM 2170 N N . GLU A 1 274 ? -13.938 -38.719 -21.938 1 30.09 274 GLU A N 1
ATOM 2171 C CA . GLU A 1 274 ? -15.195 -38.719 -22.672 1 30.09 274 GLU A CA 1
ATOM 2172 C C . GLU A 1 274 ? -15.289 -37.531 -23.625 1 30.09 274 GLU A C 1
ATOM 2174 O O . GLU A 1 274 ? -16.266 -37.375 -24.344 1 30.09 274 GLU A O 1
ATOM 2179 N N . ALA A 1 275 ? -14.391 -36.625 -23.578 1 28.17 275 ALA A N 1
ATOM 2180 C CA . ALA A 1 275 ? -14.875 -35.5 -24.406 1 28.17 275 ALA A CA 1
ATOM 2181 C C . ALA A 1 275 ? -14.852 -35.906 -25.875 1 28.17 275 ALA A C 1
ATOM 2183 O O . ALA A 1 275 ? -15.172 -35.062 -26.75 1 28.17 275 ALA A O 1
ATOM 2184 N N . VAL A 1 276 ? -14.078 -36.938 -26.344 1 27.06 276 VAL A N 1
ATOM 2185 C CA . VAL A 1 276 ? -13.766 -36.75 -27.75 1 27.06 276 VAL A CA 1
ATOM 2186 C C . VAL A 1 276 ? -15.008 -36.969 -28.609 1 27.06 276 VAL A C 1
ATOM 2188 O O . VAL A 1 276 ? -15.266 -36.25 -29.562 1 27.06 276 VAL A O 1
ATOM 2191 N N . GLN A 1 277 ? -15.75 -38.156 -28.547 1 26.47 277 GLN A N 1
ATOM 2192 C CA . GLN A 1 277 ? -16.031 -38.75 -29.844 1 26.47 277 GLN A CA 1
ATOM 2193 C C . GLN A 1 277 ? -17.281 -38.125 -30.469 1 26.47 277 GLN A C 1
ATOM 2195 O O . GLN A 1 277 ? -18.391 -38.531 -30.141 1 26.47 277 GLN A O 1
ATOM 2200 N N . HIS A 1 278 ? -17.562 -36.938 -30.469 1 27.45 278 HIS A N 1
ATOM 2201 C CA . HIS A 1 278 ? -18.797 -36.656 -31.203 1 27.45 278 HIS A CA 1
ATOM 2202 C C . HIS A 1 278 ? -18.688 -37.062 -32.656 1 27.45 278 HIS A C 1
ATOM 2204 O O . HIS A 1 278 ? -19.266 -36.438 -33.562 1 27.45 278 HIS A O 1
ATOM 2210 N N . ASN A 1 279 ? -17.797 -37.938 -33.156 1 25.05 279 ASN A N 1
ATOM 2211 C CA . ASN A 1 279 ? -18.062 -38.031 -34.594 1 25.05 279 ASN A CA 1
ATOM 2212 C C . ASN A 1 279 ? -19.516 -38.406 -34.875 1 25.05 279 ASN A C 1
ATOM 2214 O O . ASN A 1 279 ? -20.25 -38.812 -33.969 1 25.05 279 ASN A O 1
ATOM 2218 N N . GLU A 1 280 ? -19.844 -39.375 -35.969 1 26.16 280 GLU A N 1
ATOM 2219 C CA . GLU A 1 280 ? -20.844 -39.375 -37 1 26.16 280 GLU A CA 1
ATOM 2220 C C . GLU A 1 280 ? -22.234 -39.719 -36.469 1 26.16 280 GLU A C 1
ATOM 2222 O O . GLU A 1 280 ? -23.219 -39.062 -36.812 1 26.16 280 GLU A O 1
ATOM 2227 N N . THR A 1 281 ? -22.547 -41.156 -36.344 1 24.81 281 THR A N 1
ATOM 2228 C CA . THR A 1 281 ? -23.828 -41.812 -36.562 1 24.81 281 THR A CA 1
ATOM 2229 C C . THR A 1 281 ? -24.781 -41.5 -35.375 1 24.81 281 THR A C 1
ATOM 2231 O O . THR A 1 281 ? -24.344 -41.156 -34.281 1 24.81 281 THR A O 1
ATOM 2234 N N . GLY A 1 282 ? -26.297 -41.781 -35.469 1 26.31 282 GLY A N 1
ATOM 2235 C CA . GLY A 1 282 ? -27.609 -41.688 -34.875 1 26.31 282 GLY A CA 1
ATOM 2236 C C . GLY A 1 282 ? -27.672 -42.156 -33.438 1 26.31 282 GLY A C 1
ATOM 2237 O O . GLY A 1 282 ? -28.484 -41.688 -32.656 1 26.31 282 GLY A O 1
ATOM 2238 N N . GLU A 1 283 ? -27.328 -43.469 -33.125 1 24.81 283 GLU A N 1
ATOM 2239 C CA . GLU A 1 283 ? -28 -44.094 -32 1 24.81 283 GLU A CA 1
ATOM 2240 C C . GLU A 1 283 ? -27.453 -43.594 -30.672 1 24.81 283 GLU A C 1
ATOM 2242 O O . GLU A 1 283 ? -26.25 -43.469 -30.5 1 24.81 283 GLU A O 1
ATOM 2247 N N . LYS A 1 284 ? -28.344 -42.875 -29.875 1 31.25 284 LYS A N 1
ATOM 2248 C CA . LYS A 1 284 ? -28.328 -42.312 -28.531 1 31.25 284 LYS A CA 1
ATOM 2249 C C . LYS A 1 284 ? -27.719 -43.281 -27.531 1 31.25 284 LYS A C 1
ATOM 2251 O O . LYS A 1 284 ? -28.453 -43.938 -26.766 1 31.25 284 LYS A O 1
ATOM 2256 N N . LYS A 1 285 ? -26.703 -44.25 -27.953 1 28.55 285 LYS A N 1
ATOM 2257 C CA . LYS A 1 285 ? -26.531 -45.094 -26.766 1 28.55 285 LYS A CA 1
ATOM 2258 C C . LYS A 1 285 ? -25.953 -44.281 -25.609 1 28.55 285 LYS A C 1
ATOM 2260 O O . LYS A 1 285 ? -25.031 -43.5 -25.797 1 28.55 285 LYS A O 1
ATOM 2265 N N . GLU A 1 286 ? -26.734 -44.219 -24.484 1 27.95 286 GLU A N 1
ATOM 2266 C CA . GLU A 1 286 ? -26.609 -43.75 -23.125 1 27.95 286 GLU A CA 1
ATOM 2267 C C . GLU A 1 286 ? -25.297 -44.219 -22.5 1 27.95 286 GLU A C 1
ATOM 2269 O O . GLU A 1 286 ? -25.25 -45.219 -21.797 1 27.95 286 GLU A O 1
ATOM 2274 N N . ASN A 1 287 ? -24.188 -44.438 -23.344 1 24.62 287 ASN A N 1
ATOM 2275 C CA . ASN A 1 287 ? -23.125 -45.156 -22.656 1 24.62 287 ASN A CA 1
ATOM 2276 C C . ASN A 1 287 ? -22.594 -44.375 -21.469 1 24.62 287 ASN A C 1
ATOM 2278 O O . ASN A 1 287 ? -22.188 -43.219 -21.609 1 24.62 287 ASN A O 1
ATOM 2282 N N . THR A 1 288 ? -23.062 -44.781 -20.219 1 27.36 288 THR A N 1
ATOM 2283 C CA . THR A 1 288 ? -22.719 -44.562 -18.812 1 27.36 288 THR A CA 1
ATOM 2284 C C . THR A 1 288 ? -21.234 -44.844 -18.578 1 27.36 288 THR A C 1
ATOM 2286 O O . THR A 1 288 ? -20.812 -45.969 -18.422 1 27.36 288 THR A O 1
ATOM 2289 N N . THR A 1 289 ? -20.391 -44.656 -19.547 1 26.91 289 THR A N 1
ATOM 2290 C CA . THR A 1 289 ? -19.062 -45.25 -19.312 1 26.91 289 THR A CA 1
ATOM 2291 C C . THR A 1 289 ? -18.484 -44.719 -18 1 26.91 289 THR A C 1
ATOM 2293 O O . THR A 1 289 ? -18.391 -43.531 -17.781 1 26.91 289 THR A O 1
ATOM 2296 N N . GLU A 1 290 ? -18.578 -45.656 -16.922 1 27.75 290 GLU A N 1
ATOM 2297 C CA . GLU A 1 290 ? -18.016 -45.844 -15.594 1 27.75 290 GLU A CA 1
ATOM 2298 C C . GLU A 1 290 ? -16.5 -45.688 -15.617 1 27.75 290 GLU A C 1
ATOM 2300 O O . GLU A 1 290 ? -15.805 -46.406 -16.344 1 27.75 290 GLU A O 1
ATOM 2305 N N . ILE A 1 291 ? -16.016 -44.656 -15.82 1 28.19 291 ILE A N 1
ATOM 2306 C CA . ILE A 1 291 ? -14.562 -44.5 -15.891 1 28.19 291 ILE A CA 1
ATOM 2307 C C . ILE A 1 291 ? -13.922 -45.062 -14.617 1 28.19 291 ILE A C 1
ATOM 2309 O O . ILE A 1 291 ? -14.094 -44.5 -13.539 1 28.19 291 ILE A O 1
ATOM 2313 N N . VAL A 1 292 ? -13.828 -46.5 -14.516 1 27.14 292 VAL A N 1
ATOM 2314 C CA . VAL A 1 292 ? -13.336 -47.438 -13.5 1 27.14 292 VAL A CA 1
ATOM 2315 C C . VAL A 1 292 ? -11.828 -47.312 -13.367 1 27.14 292 VAL A C 1
ATOM 2317 O O . VAL A 1 292 ? -11.078 -47.625 -14.297 1 27.14 292 VAL A O 1
ATOM 2320 N N . ARG A 1 293 ? -11.133 -46.281 -13.109 1 29.61 293 ARG A N 1
ATOM 2321 C CA . ARG A 1 293 ? -9.703 -46.5 -12.922 1 29.61 293 ARG A CA 1
ATOM 2322 C C . ARG A 1 293 ? -9.445 -47.375 -11.703 1 29.61 293 ARG A C 1
ATOM 2324 O O . ARG A 1 293 ? -10.023 -47.156 -10.633 1 29.61 293 ARG A O 1
ATOM 2331 N N . THR A 1 294 ? -9.07 -48.719 -11.766 1 27.5 294 THR A N 1
ATOM 2332 C CA . THR A 1 294 ? -8.875 -49.906 -10.953 1 27.5 294 THR A CA 1
ATOM 2333 C C . THR A 1 294 ? -7.734 -49.688 -9.961 1 27.5 294 THR A C 1
ATOM 2335 O O . THR A 1 294 ? -7.281 -50.656 -9.32 1 27.5 294 THR A O 1
ATOM 2338 N N . ASP A 1 295 ? -6.852 -48.719 -9.836 1 28.66 295 ASP A N 1
ATOM 2339 C CA . ASP A 1 295 ? -5.766 -49.188 -8.992 1 28.66 295 ASP A CA 1
ATOM 2340 C C . ASP A 1 295 ? -6.285 -49.625 -7.617 1 28.66 295 ASP A C 1
ATOM 2342 O O . ASP A 1 295 ? -7.309 -49.125 -7.152 1 28.66 295 ASP A O 1
ATOM 2346 N N . GLU A 1 296 ? -5.891 -50.719 -6.977 1 31.95 296 GLU A N 1
ATOM 2347 C CA . GLU A 1 296 ? -6.305 -51.531 -5.836 1 31.95 296 GLU A CA 1
ATOM 2348 C C . GLU A 1 296 ? -6.641 -50.656 -4.633 1 31.95 296 GLU A C 1
ATOM 2350 O O . GLU A 1 296 ? -7.379 -51.062 -3.738 1 31.95 296 GLU A O 1
ATOM 2355 N N . ALA A 1 297 ? -5.637 -49.781 -4.172 1 34 297 ALA A N 1
ATOM 2356 C CA . ALA A 1 297 ? -5.965 -49.219 -2.855 1 34 297 ALA A CA 1
ATOM 2357 C C . ALA A 1 297 ? -7.262 -48.438 -2.902 1 34 297 ALA A C 1
ATOM 2359 O O . ALA A 1 297 ? -7.816 -48.188 -3.979 1 34 297 ALA A O 1
ATOM 2360 N N . GLU A 1 298 ? -7.48 -47.344 -1.927 1 36.09 298 GLU A N 1
ATOM 2361 C CA . GLU A 1 298 ? -8.719 -46.625 -1.625 1 36.09 298 GLU A CA 1
ATOM 2362 C C . GLU A 1 298 ? -9.32 -46 -2.881 1 36.09 298 GLU A C 1
ATOM 2364 O O . GLU A 1 298 ? -8.594 -45.469 -3.73 1 36.09 298 GLU A O 1
ATOM 2369 N N . SER A 1 299 ? -10.344 -46.312 -3.412 1 36.16 299 SER A N 1
ATOM 2370 C CA . SER A 1 299 ? -11.148 -46 -4.59 1 36.16 299 SER A CA 1
ATOM 2371 C C . SER A 1 299 ? -11.203 -44.5 -4.848 1 36.16 299 SER A C 1
ATOM 2373 O O . SER A 1 299 ? -11.539 -43.719 -3.949 1 36.16 299 SER A O 1
ATOM 2375 N N . PRO A 1 300 ? -10.344 -43.938 -5.758 1 40.62 300 PRO A N 1
ATOM 2376 C CA . PRO A 1 300 ? -10.32 -42.5 -6.082 1 40.62 300 PRO A CA 1
ATOM 2377 C C . PRO A 1 300 ? -11.719 -41.875 -6.145 1 40.62 300 PRO A C 1
ATOM 2379 O O . PRO A 1 300 ? -12.672 -42.562 -6.574 1 40.62 300 PRO A O 1
ATOM 2382 N N . ILE A 1 301 ? -12.203 -41.094 -5.129 1 45.03 301 ILE A N 1
ATOM 2383 C CA . ILE A 1 301 ? -13.414 -40.281 -5.176 1 45.03 301 ILE A CA 1
ATOM 2384 C C . ILE A 1 301 ? -13.555 -39.656 -6.551 1 45.03 301 ILE A C 1
ATOM 2386 O O . ILE A 1 301 ? -12.672 -38.906 -6.984 1 45.03 301 ILE A O 1
ATOM 2390 N N . LYS A 1 302 ? -14.328 -40.281 -7.496 1 49.09 302 LYS A N 1
ATOM 2391 C CA . LYS A 1 302 ? -14.562 -39.781 -8.844 1 49.09 302 LYS A CA 1
ATOM 2392 C C . LYS A 1 302 ? -15.648 -38.719 -8.844 1 49.09 302 LYS A C 1
ATOM 2394 O O . LYS A 1 302 ? -16.703 -38.906 -8.227 1 49.09 302 LYS A O 1
ATOM 2399 N N . ILE A 1 303 ? -15.312 -37.406 -9.055 1 59.59 303 ILE A N 1
ATOM 2400 C CA . ILE A 1 303 ? -16.328 -36.406 -9.227 1 59.59 303 ILE A CA 1
ATOM 2401 C C . ILE A 1 303 ? -16.938 -36.5 -10.625 1 59.59 303 ILE A C 1
ATOM 2403 O O . ILE A 1 303 ? -16.219 -36.656 -11.609 1 59.59 303 ILE A O 1
ATOM 2407 N N . THR A 1 304 ? -18.281 -36.75 -10.711 1 63.69 304 THR A N 1
ATOM 2408 C CA . THR A 1 304 ? -19 -36.844 -11.969 1 63.69 304 THR A CA 1
ATOM 2409 C C . THR A 1 304 ? -19.172 -35.469 -12.609 1 63.69 304 THR A C 1
ATOM 2411 O O . THR A 1 304 ? -19.062 -34.469 -11.93 1 63.69 304 THR A O 1
ATOM 2414 N N . ALA A 1 305 ? -19.219 -35.531 -13.891 1 68.38 305 ALA A N 1
ATOM 2415 C CA . ALA A 1 305 ? -19.484 -34.312 -14.641 1 68.38 305 ALA A CA 1
ATOM 2416 C C . ALA A 1 305 ? -20.703 -33.562 -14.094 1 68.38 305 ALA A C 1
ATOM 2418 O O . ALA A 1 305 ? -20.734 -32.344 -14.039 1 68.38 305 ALA A O 1
ATOM 2419 N N . GLY A 1 306 ? -21.625 -34.344 -13.641 1 70.12 306 GLY A N 1
ATOM 2420 C CA . GLY A 1 306 ? -22.844 -33.781 -13.078 1 70.12 306 GLY A CA 1
ATOM 2421 C C . GLY A 1 306 ? -22.578 -33 -11.781 1 70.12 306 GLY A C 1
ATOM 2422 O O . GLY A 1 306 ? -23.125 -31.922 -11.578 1 70.12 306 GLY A O 1
ATOM 2423 N N . GLN A 1 307 ? -21.766 -33.594 -11.039 1 76.38 307 GLN A N 1
ATOM 2424 C CA . GLN A 1 307 ? -21.438 -32.969 -9.773 1 76.38 307 GLN A CA 1
ATOM 2425 C C . GLN A 1 307 ? -20.656 -31.672 -10 1 76.38 307 GLN A C 1
ATOM 2427 O O . GLN A 1 307 ? -20.859 -30.688 -9.289 1 76.38 307 GLN A O 1
ATOM 2432 N N . VAL A 1 308 ? -19.766 -31.719 -10.992 1 79.38 308 VAL A N 1
ATOM 2433 C CA . VAL A 1 308 ? -18.969 -30.547 -11.312 1 79.38 308 VAL A CA 1
ATOM 2434 C C . VAL A 1 308 ? -19.891 -29.422 -11.812 1 79.38 308 VAL A C 1
ATOM 2436 O O . VAL A 1 308 ? -19.75 -28.281 -11.391 1 79.38 308 VAL A O 1
ATOM 2439 N N . ASN A 1 309 ? -20.812 -29.844 -12.617 1 77.25 309 ASN A N 1
ATOM 2440 C CA . ASN A 1 309 ? -21.75 -28.859 -13.148 1 77.25 309 ASN A CA 1
ATOM 2441 C C . ASN A 1 309 ? -22.625 -28.266 -12.047 1 77.25 309 ASN A C 1
ATOM 2443 O O . ASN A 1 309 ? -22.891 -27.062 -12.047 1 77.25 309 ASN A O 1
ATOM 2447 N N . GLU A 1 310 ? -23 -29.125 -11.188 1 81.94 310 GLU A N 1
ATOM 2448 C CA . GLU A 1 310 ? -23.797 -28.625 -10.062 1 81.94 310 GLU A CA 1
ATOM 2449 C C . GLU A 1 310 ? -23 -27.641 -9.219 1 81.94 310 GLU A C 1
ATOM 2451 O O . GLU A 1 310 ? -23.516 -26.578 -8.859 1 81.94 310 GLU A O 1
ATOM 2456 N N . PHE A 1 311 ? -21.891 -28 -8.891 1 86.5 311 PHE A N 1
ATOM 2457 C CA . PHE A 1 311 ? -21.047 -27.109 -8.102 1 86.5 311 PHE A CA 1
ATOM 2458 C C . PHE A 1 311 ? -20.844 -25.766 -8.805 1 86.5 311 PHE A C 1
ATOM 2460 O O . PHE A 1 311 ? -20.938 -24.719 -8.172 1 86.5 311 PHE A O 1
ATOM 2467 N N . GLN A 1 312 ? -20.547 -25.828 -10.102 1 81.75 312 GLN A N 1
ATOM 2468 C CA . GLN A 1 312 ? -20.359 -24.594 -10.875 1 81.75 312 GLN A CA 1
ATOM 2469 C C . GLN A 1 312 ? -21.594 -23.703 -10.789 1 81.75 312 GLN A C 1
ATOM 2471 O O . GLN A 1 312 ? -21.469 -22.5 -10.547 1 81.75 312 GLN A O 1
ATOM 2476 N N . GLU A 1 313 ? -22.656 -24.297 -10.93 1 80.56 313 GLU A N 1
ATOM 2477 C CA . GLU A 1 313 ? -23.906 -23.547 -10.938 1 80.56 313 GLU A CA 1
ATOM 2478 C C . GLU A 1 313 ? -24.188 -22.922 -9.562 1 80.56 313 GLU A C 1
ATOM 2480 O O . GLU A 1 313 ? -24.562 -21.75 -9.469 1 80.56 313 GLU A O 1
ATOM 2485 N N . VAL A 1 314 ? -24 -23.734 -8.57 1 85.56 314 VAL A N 1
ATOM 2486 C CA . VAL A 1 314 ? -24.297 -23.266 -7.219 1 85.56 314 VAL A CA 1
ATOM 2487 C C . VAL A 1 314 ? -23.344 -22.141 -6.844 1 85.56 314 VAL A C 1
ATOM 2489 O O . VAL A 1 314 ? -23.766 -21.141 -6.254 1 85.56 314 VAL A O 1
ATOM 2492 N N . VAL A 1 315 ? -22.109 -22.281 -7.156 1 87.12 315 VAL A N 1
ATOM 2493 C CA . VAL A 1 315 ? -21.109 -21.266 -6.828 1 87.12 315 VAL A CA 1
ATOM 2494 C C . VAL A 1 315 ? -21.391 -20 -7.625 1 87.12 315 VAL A C 1
ATOM 2496 O O . VAL A 1 315 ? -21.266 -18.891 -7.098 1 87.12 315 VAL A O 1
ATOM 2499 N N . ASP A 1 316 ? -21.75 -20.188 -8.82 1 79.94 316 ASP A N 1
ATOM 2500 C CA . ASP A 1 316 ? -22.016 -19.016 -9.664 1 79.94 316 ASP A CA 1
ATOM 2501 C C . ASP A 1 316 ? -23.172 -18.203 -9.094 1 79.94 316 ASP A C 1
ATOM 2503 O O . ASP A 1 316 ? -23.188 -16.969 -9.227 1 79.94 316 ASP A O 1
ATOM 2507 N N . ARG A 1 317 ? -24.047 -18.859 -8.398 1 81.44 317 ARG A N 1
ATOM 2508 C CA . ARG A 1 317 ? -25.219 -18.172 -7.859 1 81.44 317 ARG A CA 1
ATOM 2509 C C . ARG A 1 317 ? -24.953 -17.656 -6.453 1 81.44 317 ARG A C 1
ATOM 2511 O O . ARG A 1 317 ? -25.672 -16.781 -5.965 1 81.44 317 ARG A O 1
ATOM 2518 N N . ALA A 1 318 ? -24.016 -18.188 -5.895 1 87.94 318 ALA A N 1
ATOM 2519 C CA . ALA A 1 318 ? -23.734 -17.844 -4.504 1 87.94 318 ALA A CA 1
ATOM 2520 C C . ALA A 1 318 ? -23.031 -16.484 -4.414 1 87.94 318 ALA A C 1
ATOM 2522 O O . ALA A 1 318 ? -22.5 -15.992 -5.41 1 87.94 318 ALA A O 1
ATOM 2523 N N . THR A 1 319 ? -23.109 -15.891 -3.217 1 86.12 319 THR A N 1
ATOM 2524 C CA . THR A 1 319 ? -22.422 -14.641 -2.953 1 86.12 319 THR A CA 1
ATOM 2525 C C . THR A 1 319 ? -21.109 -14.891 -2.213 1 86.12 319 THR A C 1
ATOM 2527 O O . THR A 1 319 ? -20.094 -14.25 -2.506 1 86.12 319 THR A O 1
ATOM 2530 N N . VAL A 1 320 ? -21.234 -15.805 -1.313 1 90.81 320 VAL A N 1
ATOM 2531 C CA . VAL A 1 320 ? -20.047 -16.062 -0.49 1 90.81 320 VAL A CA 1
ATOM 2532 C C . VAL A 1 320 ? -19.797 -17.562 -0.413 1 90.81 320 VAL A C 1
ATOM 2534 O O . VAL A 1 320 ? -20.734 -18.359 -0.44 1 90.81 320 VAL A O 1
ATOM 2537 N N . VAL A 1 321 ? -18.5 -17.938 -0.386 1 92.69 321 VAL A N 1
ATOM 2538 C CA . VAL A 1 321 ? -18.094 -19.328 -0.241 1 92.69 321 VAL A CA 1
ATOM 2539 C C . VAL A 1 321 ? -17.312 -19.516 1.062 1 92.69 321 VAL A C 1
ATOM 2541 O O . VAL A 1 321 ? -16.344 -18.797 1.318 1 92.69 321 VAL A O 1
ATOM 2544 N N . ILE A 1 322 ? -17.828 -20.422 1.896 1 94.44 322 ILE A N 1
ATOM 2545 C CA . ILE A 1 322 ? -17.141 -20.766 3.135 1 94.44 322 ILE A CA 1
ATOM 2546 C C . ILE A 1 322 ? -16.344 -22.047 2.936 1 94.44 322 ILE A C 1
ATOM 2548 O O . ILE A 1 322 ? -16.875 -23.047 2.479 1 94.44 322 ILE A O 1
ATOM 2552 N N . ILE A 1 323 ? -15.062 -21.984 3.234 1 94.31 323 ILE A N 1
ATOM 2553 C CA . ILE A 1 323 ? -14.211 -23.156 3.123 1 94.31 323 ILE A CA 1
ATOM 2554 C C . ILE A 1 323 ? -13.789 -23.625 4.516 1 94.31 323 ILE A C 1
ATOM 2556 O O . ILE A 1 323 ? -13.227 -22.859 5.293 1 94.31 323 ILE A O 1
ATOM 2560 N N . VAL A 1 324 ? -14.141 -24.859 4.824 1 94.88 324 VAL A N 1
ATOM 2561 C CA . VAL A 1 324 ? -13.75 -25.453 6.098 1 94.88 324 VAL A CA 1
ATOM 2562 C C . VAL A 1 324 ? -12.406 -26.156 5.941 1 94.88 324 VAL A C 1
ATOM 2564 O O . VAL A 1 324 ? -12.32 -27.219 5.32 1 94.88 324 VAL A O 1
ATOM 2567 N N . LEU A 1 325 ? -11.391 -25.547 6.57 1 93.81 325 LEU A N 1
ATOM 2568 C CA . LEU A 1 325 ? -10.023 -26 6.348 1 93.81 325 LEU A CA 1
ATOM 2569 C C . LEU A 1 325 ? -9.625 -27.062 7.375 1 93.81 325 LEU A C 1
ATOM 2571 O O . LEU A 1 325 ? -9.75 -26.844 8.578 1 93.81 325 LEU A O 1
ATOM 2575 N N . SER A 1 326 ? -9.258 -28.188 6.961 1 92.81 326 SER A N 1
ATOM 2576 C CA . SER A 1 326 ? -8.703 -29.312 7.711 1 92.81 326 SER A CA 1
ATOM 2577 C C . SER A 1 326 ? -7.547 -29.969 6.957 1 92.81 326 SER A C 1
ATOM 2579 O O . SER A 1 326 ? -7.285 -29.625 5.801 1 92.81 326 SER A O 1
ATOM 2581 N N . LYS A 1 327 ? -6.785 -30.75 7.672 1 90.44 327 LYS A N 1
ATOM 2582 C CA . LYS A 1 327 ? -5.699 -31.453 7.004 1 90.44 327 LYS A CA 1
ATOM 2583 C C . LYS A 1 327 ? -6.223 -32.281 5.824 1 90.44 327 LYS A C 1
ATOM 2585 O O . LYS A 1 327 ? -5.637 -32.25 4.738 1 90.44 327 LYS A O 1
ATOM 2590 N N . ALA A 1 328 ? -7.352 -32.875 6.035 1 87.31 328 ALA A N 1
ATOM 2591 C CA . ALA A 1 328 ? -7.961 -33.656 4.98 1 87.31 328 ALA A CA 1
ATOM 2592 C C . ALA A 1 328 ? -8.383 -32.781 3.803 1 87.31 328 ALA A C 1
ATOM 2594 O O . ALA A 1 328 ? -8.219 -33.188 2.643 1 87.31 328 ALA A O 1
ATOM 2595 N N . PHE A 1 329 ? -8.852 -31.672 4.062 1 90.56 329 PHE A N 1
ATOM 2596 C CA . PHE A 1 329 ? -9.297 -30.75 3.027 1 90.56 329 PHE A CA 1
ATOM 2597 C C . PHE A 1 329 ? -8.125 -30.328 2.146 1 90.56 329 PHE A C 1
ATOM 2599 O O . PHE A 1 329 ? -8.234 -30.328 0.918 1 90.56 329 PHE A O 1
ATOM 2606 N N . THR A 1 330 ? -6.969 -29.984 2.715 1 88.19 330 THR A N 1
ATOM 2607 C CA . THR A 1 330 ? -5.844 -29.422 1.983 1 88.19 330 THR A CA 1
ATOM 2608 C C . THR A 1 330 ? -5.121 -30.5 1.183 1 88.19 330 THR A C 1
ATOM 2610 O O . THR A 1 330 ? -4.445 -30.188 0.195 1 88.19 330 THR A O 1
ATOM 2613 N N . GLU A 1 331 ? -5.332 -31.719 1.593 1 84.44 331 GLU A N 1
ATOM 2614 C CA . GLU A 1 331 ? -4.664 -32.812 0.9 1 84.44 331 GLU A CA 1
ATOM 2615 C C . GLU A 1 331 ? -5.562 -33.406 -0.181 1 84.44 331 GLU A C 1
ATOM 2617 O O . GLU A 1 331 ? -5.113 -34.219 -0.993 1 84.44 331 GLU A O 1
ATOM 2622 N N . SER A 1 332 ? -6.809 -32.938 -0.204 1 83.31 332 SER A N 1
ATOM 2623 C CA . SER A 1 332 ? -7.773 -33.469 -1.164 1 83.31 332 SER A CA 1
ATOM 2624 C C . SER A 1 332 ? -7.664 -32.75 -2.506 1 83.31 332 SER A C 1
ATOM 2626 O O . SER A 1 332 ? -7.621 -31.5 -2.557 1 83.31 332 SER A O 1
ATOM 2628 N N . TRP A 1 333 ? -7.617 -33.531 -3.594 1 81.25 333 TRP A N 1
ATOM 2629 C CA . TRP A 1 333 ? -7.547 -32.969 -4.938 1 81.25 333 TRP A CA 1
ATOM 2630 C C . TRP A 1 333 ? -8.828 -32.219 -5.281 1 81.25 333 TRP A C 1
ATOM 2632 O O . TRP A 1 333 ? -8.773 -31.094 -5.824 1 81.25 333 TRP A O 1
ATOM 2642 N N . ILE A 1 334 ? -9.961 -32.719 -4.969 1 82.88 334 ILE A N 1
ATOM 2643 C CA . ILE A 1 334 ? -11.25 -32.125 -5.293 1 82.88 334 ILE A CA 1
ATOM 2644 C C . ILE A 1 334 ? -11.398 -30.797 -4.543 1 82.88 334 ILE A C 1
ATOM 2646 O O . ILE A 1 334 ? -11.852 -29.797 -5.113 1 82.88 334 ILE A O 1
ATOM 2650 N N . CYS A 1 335 ? -11.039 -30.891 -3.246 1 88.12 335 CYS A N 1
ATOM 2651 C CA . CYS A 1 335 ? -11.141 -29.672 -2.453 1 88.12 335 CYS A CA 1
ATOM 2652 C C . CYS A 1 335 ? -10.25 -28.578 -3.021 1 88.12 335 CYS A C 1
ATOM 2654 O O . CYS A 1 335 ? -10.641 -27.406 -3.059 1 88.12 335 CYS A O 1
ATOM 2656 N N . ARG A 1 336 ? -9.102 -29.031 -3.467 1 85.75 336 ARG A N 1
ATOM 2657 C CA . ARG A 1 336 ? -8.195 -28.078 -4.09 1 85.75 336 ARG A CA 1
ATOM 2658 C C . ARG A 1 336 ? -8.82 -27.453 -5.328 1 85.75 336 ARG A C 1
ATOM 2660 O O . ARG A 1 336 ? -8.742 -26.234 -5.527 1 85.75 336 ARG A O 1
ATOM 2667 N N . GLN A 1 337 ? -9.484 -28.25 -6.164 1 85.69 337 GLN A N 1
ATOM 2668 C CA . GLN A 1 337 ? -10.133 -27.75 -7.375 1 85.69 337 GLN A CA 1
ATOM 2669 C C . GLN A 1 337 ? -11.273 -26.797 -7.035 1 85.69 337 GLN A C 1
ATOM 2671 O O . GLN A 1 337 ? -11.523 -25.844 -7.766 1 85.69 337 GLN A O 1
ATOM 2676 N N . GLN A 1 338 ? -11.922 -27.062 -5.949 1 88.19 338 GLN A N 1
ATOM 2677 C CA . GLN A 1 338 ? -13 -26.188 -5.523 1 88.19 338 GLN A CA 1
ATOM 2678 C C . GLN A 1 338 ? -12.477 -24.797 -5.168 1 88.19 338 GLN A C 1
ATOM 2680 O O . GLN A 1 338 ? -13.062 -23.781 -5.562 1 88.19 338 GLN A O 1
ATOM 2685 N N . VAL A 1 339 ? -11.391 -24.797 -4.469 1 89.69 339 VAL A N 1
ATOM 2686 C CA . VAL A 1 339 ? -10.805 -23.531 -4.074 1 89.69 339 VAL A CA 1
ATOM 2687 C C . VAL A 1 339 ? -10.336 -22.766 -5.316 1 89.69 339 VAL A C 1
ATOM 2689 O O . VAL A 1 339 ? -10.578 -21.562 -5.445 1 89.69 339 VAL A O 1
ATOM 2692 N N . TYR A 1 340 ? -9.672 -23.469 -6.242 1 85.94 340 TYR A N 1
ATOM 2693 C CA . TYR A 1 340 ? -9.211 -22.844 -7.477 1 85.94 340 TYR A CA 1
ATOM 2694 C C . TYR A 1 340 ? -10.383 -22.266 -8.258 1 85.94 340 TYR A C 1
ATOM 2696 O O . TYR A 1 340 ? -10.258 -21.188 -8.852 1 85.94 340 TYR A O 1
ATOM 2704 N N . TYR A 1 341 ? -11.453 -22.938 -8.219 1 86.56 341 TYR A N 1
ATOM 2705 C CA . TYR A 1 341 ? -12.609 -22.453 -8.969 1 86.56 341 TYR A CA 1
ATOM 2706 C C . TYR A 1 341 ? -13.203 -21.219 -8.305 1 86.56 341 TYR A C 1
ATOM 2708 O O . TYR A 1 341 ? -13.586 -20.266 -8.992 1 86.56 341 TYR A O 1
ATOM 2716 N N . CYS A 1 342 ? -13.242 -21.234 -6.996 1 88.19 342 CYS A N 1
ATOM 2717 C CA . CYS A 1 342 ? -13.922 -20.156 -6.262 1 88.19 342 CYS A CA 1
ATOM 2718 C C . CYS A 1 342 ? -13.047 -18.906 -6.191 1 88.19 342 CYS A C 1
ATOM 2720 O O . CYS A 1 342 ? -13.562 -17.797 -6.113 1 88.19 342 CYS A O 1
ATOM 2722 N N . GLU A 1 343 ? -11.812 -19.156 -6.238 1 84.81 343 GLU A N 1
ATOM 2723 C CA . GLU A 1 343 ? -10.875 -18.047 -6.117 1 84.81 343 GLU A CA 1
ATOM 2724 C C . GLU A 1 343 ? -11.062 -17.047 -7.25 1 84.81 343 GLU A C 1
ATOM 2726 O O . GLU A 1 343 ? -11.211 -17.422 -8.414 1 84.81 343 GLU A O 1
ATOM 2731 N N . HIS A 1 344 ? -11.133 -15.773 -6.977 1 76.06 344 HIS A N 1
ATOM 2732 C CA . HIS A 1 344 ? -11.312 -14.633 -7.875 1 76.06 344 HIS A CA 1
ATOM 2733 C C . HIS A 1 344 ? -12.742 -14.547 -8.383 1 76.06 344 HIS A C 1
ATOM 2735 O O . HIS A 1 344 ? -13.102 -13.609 -9.094 1 76.06 344 HIS A O 1
ATOM 2741 N N . ARG A 1 345 ? -13.562 -15.57 -8.016 1 77.69 345 ARG A N 1
ATOM 2742 C CA . ARG A 1 345 ? -14.961 -15.555 -8.445 1 77.69 345 ARG A CA 1
ATOM 2743 C C . ARG A 1 345 ? -15.867 -15.039 -7.332 1 77.69 345 ARG A C 1
ATOM 2745 O O . ARG A 1 345 ? -16.797 -14.266 -7.59 1 77.69 345 ARG A O 1
ATOM 2752 N N . LYS A 1 346 ? -15.562 -15.562 -6.242 1 82.19 346 LYS A N 1
ATOM 2753 C CA . LYS A 1 346 ? -16.391 -15.242 -5.09 1 82.19 346 LYS A CA 1
ATOM 2754 C C . LYS A 1 346 ? -15.539 -14.914 -3.865 1 82.19 346 LYS A C 1
ATOM 2756 O O . LYS A 1 346 ? -14.359 -15.266 -3.814 1 82.19 346 LYS A O 1
ATOM 2761 N N . GLN A 1 347 ? -16.203 -14.195 -2.969 1 83.44 347 GLN A N 1
ATOM 2762 C CA . GLN A 1 347 ? -15.531 -13.977 -1.688 1 83.44 347 GLN A CA 1
ATOM 2763 C C . GLN A 1 347 ? -15.43 -15.273 -0.895 1 83.44 347 GLN A C 1
ATOM 2765 O O . GLN A 1 347 ? -16.406 -16.016 -0.768 1 83.44 347 GLN A O 1
ATOM 2770 N N . ILE A 1 348 ? -14.227 -15.531 -0.477 1 88.81 348 ILE A N 1
ATOM 2771 C CA . ILE A 1 348 ? -13.977 -16.766 0.249 1 88.81 348 ILE A CA 1
ATOM 2772 C C . ILE A 1 348 ? -13.766 -16.469 1.732 1 88.81 348 ILE A C 1
ATOM 2774 O O . ILE A 1 348 ? -13.023 -15.555 2.088 1 88.81 348 ILE A O 1
ATOM 2778 N N . LEU A 1 349 ? -14.516 -17.141 2.604 1 90.44 349 LEU A N 1
ATOM 2779 C CA . LEU A 1 349 ? -14.336 -17.078 4.051 1 90.44 349 LEU A CA 1
ATOM 2780 C C . LEU A 1 349 ? -13.742 -18.391 4.578 1 90.44 349 LEU A C 1
ATOM 2782 O O . LEU A 1 349 ? -14.453 -19.375 4.738 1 90.44 349 LEU A O 1
ATOM 2786 N N . PRO A 1 350 ? -12.438 -18.375 4.836 1 92.12 350 PRO A N 1
ATOM 2787 C CA . PRO A 1 350 ? -11.797 -19.594 5.324 1 92.12 350 PRO A CA 1
ATOM 2788 C C . PRO A 1 350 ? -11.992 -19.797 6.828 1 92.12 350 PRO A C 1
ATOM 2790 O O . PRO A 1 350 ? -11.781 -18.875 7.613 1 92.12 350 PRO A O 1
ATOM 2793 N N . ILE A 1 351 ? -12.477 -20.984 7.23 1 93.69 351 ILE A N 1
ATOM 2794 C CA . ILE A 1 351 ? -12.648 -21.406 8.617 1 93.69 351 ILE A CA 1
ATOM 2795 C C . ILE A 1 351 ? -11.695 -22.547 8.938 1 93.69 351 ILE A C 1
ATOM 2797 O O . ILE A 1 351 ? -11.68 -23.562 8.234 1 93.69 351 ILE A O 1
ATOM 2801 N N . VAL A 1 352 ? -10.898 -22.375 10 1 93.56 352 VAL A N 1
ATOM 2802 C CA . VAL A 1 352 ? -9.945 -23.406 10.391 1 93.56 352 VAL A CA 1
ATOM 2803 C C . VAL A 1 352 ? -10.602 -24.375 11.383 1 93.56 352 VAL A C 1
ATOM 2805 O O . VAL A 1 352 ? -10.906 -23.984 12.516 1 93.56 352 VAL A O 1
ATOM 2808 N N . TYR A 1 353 ? -10.805 -25.562 10.945 1 94.06 353 TYR A N 1
ATOM 2809 C CA . TYR A 1 353 ? -11.461 -26.578 11.75 1 94.06 353 TYR A CA 1
ATOM 2810 C C . TYR A 1 353 ? -10.492 -27.188 12.758 1 94.06 353 TYR A C 1
ATOM 2812 O O . TYR A 1 353 ? -10.867 -27.484 13.891 1 94.06 353 TYR A O 1
ATOM 2820 N N . GLU A 1 354 ? -9.25 -27.359 12.305 1 91.12 354 GLU A N 1
ATOM 2821 C CA . GLU A 1 354 ? -8.195 -27.922 13.148 1 91.12 354 GLU A CA 1
ATOM 2822 C C . GLU A 1 354 ? -6.848 -27.266 12.852 1 91.12 354 GLU A C 1
ATOM 2824 O O . GLU A 1 354 ? -6.684 -26.609 11.82 1 91.12 354 GLU A O 1
ATOM 2829 N N . GLU A 1 355 ? -6 -27.422 13.883 1 87.56 355 GLU A N 1
ATOM 2830 C CA . GLU A 1 355 ? -4.668 -26.859 13.695 1 87.56 355 GLU A CA 1
ATOM 2831 C C . GLU A 1 355 ? -3.834 -27.719 12.75 1 87.56 355 GLU A C 1
ATOM 2833 O O . GLU A 1 355 ? -3.781 -28.938 12.891 1 87.56 355 GLU A O 1
ATOM 2838 N N . PHE A 1 356 ? -3.4 -27.141 11.68 1 84.44 356 PHE A N 1
ATOM 2839 C CA . PHE A 1 356 ? -2.533 -27.781 10.703 1 84.44 356 PHE A CA 1
ATOM 2840 C C . PHE A 1 356 ? -1.651 -26.75 10 1 84.44 356 PHE A C 1
ATOM 2842 O O . PHE A 1 356 ? -1.865 -25.547 10.133 1 84.44 356 PHE A O 1
ATOM 2849 N N . ARG A 1 357 ? -0.646 -27.25 9.422 1 78.94 357 ARG A N 1
ATOM 2850 C CA . ARG A 1 357 ? 0.195 -26.359 8.625 1 78.94 357 ARG A CA 1
ATOM 2851 C C . ARG A 1 357 ? -0.462 -26.031 7.293 1 78.94 357 ARG A C 1
ATOM 2853 O O . ARG A 1 357 ? -0.708 -26.938 6.48 1 78.94 357 ARG A O 1
ATOM 2860 N N . VAL A 1 358 ? -0.753 -24.812 7.086 1 81.38 358 VAL A N 1
ATOM 2861 C CA . VAL A 1 358 ? -1.399 -24.391 5.852 1 81.38 358 VAL A CA 1
ATOM 2862 C C . VAL A 1 358 ? -0.406 -24.469 4.695 1 81.38 358 VAL A C 1
ATOM 2864 O O . VAL A 1 358 ? 0.668 -23.859 4.75 1 81.38 358 VAL A O 1
ATOM 2867 N N . PRO A 1 359 ? -0.761 -25.234 3.715 1 79.19 359 PRO A N 1
ATOM 2868 C CA . PRO A 1 359 ? 0.154 -25.344 2.576 1 79.19 359 PRO A CA 1
ATOM 2869 C C . PRO A 1 359 ? 0.285 -24.047 1.792 1 79.19 359 PRO A C 1
ATOM 2871 O O . PRO A 1 359 ? -0.597 -23.188 1.864 1 79.19 359 PRO A O 1
ATOM 2874 N N . CYS A 1 360 ? 1.333 -23.906 1.048 1 72.19 360 CYS A N 1
ATOM 2875 C CA . CYS A 1 360 ? 1.675 -22.688 0.342 1 72.19 360 CYS A CA 1
ATOM 2876 C C . CYS A 1 360 ? 0.641 -22.359 -0.73 1 72.19 360 CYS A C 1
ATOM 2878 O O . CYS A 1 360 ? 0.267 -21.203 -0.913 1 72.19 360 CYS A O 1
ATOM 2880 N N . TRP A 1 361 ? 0.135 -23.453 -1.417 1 74.75 361 TRP A N 1
ATOM 2881 C CA . TRP A 1 361 ? -0.815 -23.203 -2.494 1 74.75 361 TRP A CA 1
ATOM 2882 C C . TRP A 1 361 ? -2.066 -22.516 -1.964 1 74.75 361 TRP A C 1
ATOM 2884 O O . TRP A 1 361 ? -2.643 -21.656 -2.639 1 74.75 361 TRP A O 1
ATOM 2894 N N . LEU A 1 362 ? -2.424 -22.938 -0.808 1 83.12 362 LEU A N 1
ATOM 2895 C CA . LEU A 1 362 ? -3.631 -22.375 -0.214 1 83.12 362 LEU A CA 1
ATOM 2896 C C . LEU A 1 362 ? -3.395 -20.938 0.232 1 83.12 362 LEU A C 1
ATOM 2898 O O . LEU A 1 362 ? -4.25 -20.078 0.028 1 83.12 362 LEU A O 1
ATOM 2902 N N . LYS A 1 363 ? -2.26 -20.625 0.769 1 77.31 363 LYS A N 1
ATOM 2903 C CA . LYS A 1 363 ? -1.918 -19.281 1.21 1 77.31 363 LYS A CA 1
ATOM 2904 C C . LYS A 1 363 ? -1.885 -18.312 0.034 1 77.31 363 LYS A C 1
ATOM 2906 O O . LYS A 1 363 ? -2.283 -17.156 0.169 1 77.31 363 LYS A O 1
ATOM 2911 N N . MET A 1 364 ? -1.47 -18.859 -1.038 1 75.75 364 MET A N 1
ATOM 2912 C CA . MET A 1 364 ? -1.354 -18.016 -2.229 1 75.75 364 MET A CA 1
ATOM 2913 C C . MET A 1 364 ? -2.729 -17.703 -2.809 1 75.75 364 MET A C 1
ATOM 2915 O O . MET A 1 364 ? -2.945 -16.609 -3.342 1 75.75 364 MET A O 1
ATOM 2919 N N . LEU A 1 365 ? -3.648 -18.625 -2.617 1 77.81 365 LEU A N 1
ATOM 2920 C CA . LEU A 1 365 ? -4.969 -18.453 -3.217 1 77.81 365 LEU A CA 1
ATOM 2921 C C . LEU A 1 365 ? -5.875 -17.625 -2.312 1 77.81 365 LEU A C 1
ATOM 2923 O O . LEU A 1 365 ? -6.609 -16.766 -2.789 1 77.81 365 LEU A O 1
ATOM 2927 N N . ILE A 1 366 ? -5.938 -17.906 -1.01 1 76.94 366 ILE A N 1
ATOM 2928 C CA . ILE A 1 366 ? -6.867 -17.234 -0.104 1 76.94 366 ILE A CA 1
ATOM 2929 C C . ILE A 1 366 ? -6.277 -15.906 0.352 1 76.94 366 ILE A C 1
ATOM 2931 O O . ILE A 1 366 ? -7.012 -14.969 0.67 1 76.94 366 ILE A O 1
ATOM 2935 N N . ARG A 1 367 ? -5.285 -15.375 -0.158 1 63.56 367 ARG A N 1
ATOM 2936 C CA . ARG A 1 367 ? -4.562 -14.125 0.056 1 63.56 367 ARG A CA 1
ATOM 2937 C C . ARG A 1 367 ? -4.984 -13.461 1.365 1 63.56 367 ARG A C 1
ATOM 2939 O O . ARG A 1 367 ? -4.895 -12.242 1.509 1 63.56 367 ARG A O 1
ATOM 2946 N N . THR A 1 368 ? -5.77 -14.102 2.283 1 62.84 368 THR A N 1
ATOM 2947 C CA . THR A 1 368 ? -6.168 -13.477 3.541 1 62.84 368 THR A CA 1
ATOM 2948 C C . THR A 1 368 ? -5.23 -13.891 4.672 1 62.84 368 THR A C 1
ATOM 2950 O O . THR A 1 368 ? -4.758 -15.023 4.711 1 62.84 368 THR A O 1
ATOM 2953 N N . LYS A 1 369 ? -4.891 -12.852 5.336 1 60.72 369 LYS A N 1
ATOM 2954 C CA . LYS A 1 369 ? -4.035 -13.094 6.492 1 60.72 369 LYS A CA 1
ATOM 2955 C C . LYS A 1 369 ? -4.852 -13.562 7.695 1 60.72 369 LYS A C 1
ATOM 2957 O O . LYS A 1 369 ? -4.316 -14.188 8.609 1 60.72 369 LYS A O 1
ATOM 2962 N N . LYS A 1 370 ? -6.203 -13.445 7.594 1 70 370 LYS A N 1
ATOM 2963 C CA . LYS A 1 370 ? -6.984 -13.727 8.797 1 70 370 LYS A CA 1
ATOM 2964 C C . LYS A 1 370 ? -7.84 -14.977 8.609 1 70 370 LYS A C 1
ATOM 2966 O O . LYS A 1 370 ? -8.68 -15.039 7.707 1 70 370 LYS A O 1
ATOM 2971 N N . LEU A 1 371 ? -7.465 -15.992 9.383 1 80.75 371 LEU A N 1
ATOM 2972 C CA . LEU A 1 371 ? -8.227 -17.234 9.406 1 80.75 371 LEU A CA 1
ATOM 2973 C C . LEU A 1 371 ? -9.062 -17.344 10.68 1 80.75 371 LEU A C 1
ATOM 2975 O O . LEU A 1 371 ? -8.586 -16.984 11.766 1 80.75 371 LEU A O 1
ATOM 2979 N N . LEU A 1 372 ? -10.328 -17.656 10.523 1 86.88 372 LEU A N 1
ATOM 2980 C CA . LEU A 1 372 ? -11.219 -17.828 11.664 1 86.88 372 LEU A CA 1
ATOM 2981 C C . LEU A 1 372 ? -11.164 -19.25 12.188 1 86.88 372 LEU A C 1
ATOM 2983 O O . LEU A 1 372 ? -11.414 -20.203 11.445 1 86.88 372 LEU A O 1
ATOM 2987 N N . SER A 1 373 ? -10.781 -19.375 13.469 1 89.81 373 SER A N 1
ATOM 2988 C CA . SER A 1 373 ? -10.711 -20.703 14.07 1 89.81 373 SER A CA 1
ATOM 2989 C C . SER A 1 373 ? -12.031 -21.078 14.719 1 89.81 373 SER A C 1
ATOM 2991 O O . SER A 1 373 ? -12.648 -20.266 15.422 1 89.81 373 SER A O 1
ATOM 2993 N N . VAL A 1 374 ? -12.445 -22.312 14.578 1 91.31 374 VAL A N 1
ATOM 2994 C CA . VAL A 1 374 ? -13.711 -22.812 15.109 1 91.31 374 VAL A CA 1
ATOM 2995 C C . VAL A 1 374 ? -13.625 -22.922 16.641 1 91.31 374 VAL A C 1
ATOM 2997 O O . VAL A 1 374 ? -14.648 -22.891 17.328 1 91.31 374 VAL A O 1
ATOM 3000 N N . ASN A 1 375 ? -12.406 -22.953 17.125 1 87.56 375 ASN A N 1
ATOM 3001 C CA . ASN A 1 375 ? -12.211 -23.156 18.547 1 87.56 375 ASN A CA 1
ATOM 3002 C C . ASN A 1 375 ? -12.305 -21.844 19.328 1 87.56 375 ASN A C 1
ATOM 3004 O O . ASN A 1 375 ? -12.266 -21.844 20.562 1 87.56 375 ASN A O 1
ATOM 3008 N N . LYS A 1 376 ? -12.5 -20.797 18.688 1 86.19 376 LYS A N 1
ATOM 3009 C CA . LYS A 1 376 ? -12.656 -19.516 19.375 1 86.19 376 LYS A CA 1
ATOM 3010 C C . LYS A 1 376 ? -14.023 -19.406 20.031 1 86.19 376 LYS A C 1
ATOM 3012 O O . LYS A 1 376 ? -15.031 -19.859 19.469 1 86.19 376 LYS A O 1
ATOM 3017 N N . SER A 1 377 ? -14.141 -18.922 21.25 1 84.56 377 SER A N 1
ATOM 3018 C CA . SER A 1 377 ? -15.375 -18.844 22.031 1 84.56 377 SER A CA 1
ATOM 3019 C C . SER A 1 377 ? -16.438 -18.016 21.297 1 84.56 377 SER A C 1
ATOM 3021 O O . SER A 1 377 ? -17.609 -18.375 21.312 1 84.56 377 SER A O 1
ATOM 3023 N N . SER A 1 378 ? -16.109 -17.016 20.641 1 88.69 378 SER A N 1
ATOM 3024 C CA . SER A 1 378 ? -17.078 -16.156 19.969 1 88.69 378 SER A CA 1
ATOM 3025 C C . SER A 1 378 ? -17.125 -16.438 18.469 1 88.69 378 SER A C 1
ATOM 3027 O O . SER A 1 378 ? -17.391 -15.555 17.672 1 88.69 378 SER A O 1
ATOM 3029 N N . PHE A 1 379 ? -16.922 -17.797 18.156 1 91.44 379 PHE A N 1
ATOM 3030 C CA . PHE A 1 379 ? -16.797 -18.172 16.75 1 91.44 379 PHE A CA 1
ATOM 3031 C C . PHE A 1 379 ? -18.094 -17.891 16 1 91.44 379 PHE A C 1
ATOM 3033 O O . PHE A 1 379 ? -18.078 -17.266 14.945 1 91.44 379 PHE A O 1
ATOM 3040 N N . TYR A 1 380 ? -19.172 -18.312 16.578 1 90.44 380 TYR A N 1
ATOM 3041 C CA . TYR A 1 380 ? -20.453 -18.219 15.883 1 90.44 380 TYR A CA 1
ATOM 3042 C C . TYR A 1 380 ? -20.828 -16.781 15.617 1 90.44 380 TYR A C 1
ATOM 3044 O O . TYR A 1 380 ? -21.25 -16.422 14.508 1 90.44 380 TYR A O 1
ATOM 3052 N N . GLN A 1 381 ? -20.656 -15.945 16.562 1 89.31 381 GLN A N 1
ATOM 3053 C CA . GLN A 1 381 ? -21 -14.531 16.422 1 89.31 381 GLN A CA 1
ATOM 3054 C C . GLN A 1 381 ? -20.109 -13.867 15.367 1 89.31 381 GLN A C 1
ATOM 3056 O O . GLN A 1 381 ? -20.594 -13.078 14.555 1 89.31 381 GLN A O 1
ATOM 3061 N N . ILE A 1 382 ? -18.875 -14.266 15.375 1 90.62 382 ILE A N 1
ATOM 3062 C CA . ILE A 1 382 ? -17.922 -13.695 14.43 1 90.62 382 ILE A CA 1
ATOM 3063 C C . ILE A 1 382 ? -18.281 -14.141 13.008 1 90.62 382 ILE A C 1
ATOM 3065 O O . ILE A 1 382 ? -18.266 -13.336 12.078 1 90.62 382 ILE A O 1
ATOM 3069 N N . LEU A 1 383 ? -18.547 -15.398 12.891 1 92.06 383 LEU A N 1
ATOM 3070 C CA . LEU A 1 383 ? -18.891 -15.945 11.578 1 92.06 383 LEU A CA 1
ATOM 3071 C C . LEU A 1 383 ? -20.125 -15.242 11.016 1 92.06 383 LEU A C 1
ATOM 3073 O O . LEU A 1 383 ? -20.141 -14.844 9.844 1 92.06 383 LEU A O 1
ATOM 3077 N N . LEU A 1 384 ? -21.125 -15.055 11.828 1 91.81 384 LEU A N 1
ATOM 3078 C CA . LEU A 1 384 ? -22.344 -14.414 11.375 1 91.81 384 LEU A CA 1
ATOM 3079 C C . LEU A 1 384 ? -22.078 -12.977 10.938 1 91.81 384 LEU A C 1
ATOM 3081 O O . LEU A 1 384 ? -22.625 -12.516 9.93 1 91.81 384 LEU A O 1
ATOM 3085 N N . MET A 1 385 ? -21.281 -12.359 11.711 1 88.88 385 MET A N 1
ATOM 3086 C CA . MET A 1 385 ? -20.953 -10.977 11.367 1 88.88 385 MET A CA 1
ATOM 3087 C C . MET A 1 385 ? -20.203 -10.922 10.031 1 88.88 385 MET A C 1
ATOM 3089 O O . MET A 1 385 ? -20.5 -10.062 9.195 1 88.88 385 MET A O 1
ATOM 3093 N N . GLN A 1 386 ? -19.281 -11.805 9.789 1 88.88 386 GLN A N 1
ATOM 3094 C CA . GLN A 1 386 ? -18.5 -11.836 8.547 1 88.88 386 GLN A CA 1
ATOM 3095 C C . GLN A 1 386 ? -19.391 -12.18 7.355 1 88.88 386 GLN A C 1
ATOM 3097 O O . GLN A 1 386 ? -19.203 -11.633 6.266 1 88.88 386 GLN A O 1
ATOM 3102 N N . VAL A 1 387 ? -20.297 -13.055 7.613 1 91.12 387 VAL A N 1
ATOM 3103 C CA . VAL A 1 387 ? -21.234 -13.43 6.555 1 91.12 387 VAL A CA 1
ATOM 3104 C C . VAL A 1 387 ? -22.109 -12.242 6.195 1 91.12 387 VAL A C 1
ATOM 3106 O O . VAL A 1 387 ? -22.344 -11.961 5.016 1 91.12 387 VAL A O 1
ATOM 3109 N N . LYS A 1 388 ? -22.594 -11.531 7.16 1 89.94 388 LYS A N 1
ATOM 3110 C CA . LYS A 1 388 ? -23.406 -10.344 6.914 1 89.94 388 LYS A CA 1
ATOM 3111 C C . LYS A 1 388 ? -22.641 -9.305 6.102 1 89.94 388 LYS A C 1
ATOM 3113 O O . LYS A 1 388 ? -23.203 -8.703 5.18 1 89.94 388 LYS A O 1
ATOM 3118 N N . ARG A 1 389 ? -21.422 -9.125 6.461 1 88.5 389 ARG A N 1
ATOM 3119 C CA . ARG A 1 389 ? -20.562 -8.188 5.742 1 88.5 389 ARG A CA 1
ATOM 3120 C C . ARG A 1 389 ? -20.391 -8.617 4.289 1 88.5 389 ARG A C 1
ATOM 3122 O O . ARG A 1 389 ? -20.438 -7.785 3.381 1 88.5 389 ARG A O 1
ATOM 3129 N N . ALA A 1 390 ? -20.188 -9.906 4.109 1 86.5 390 ALA A N 1
ATOM 3130 C CA . ALA A 1 390 ? -19.906 -10.445 2.781 1 86.5 390 ALA A CA 1
ATOM 3131 C C . ALA A 1 390 ? -21.141 -10.383 1.889 1 86.5 390 ALA A C 1
ATOM 3133 O O . ALA A 1 390 ? -21.031 -10.289 0.665 1 86.5 390 ALA A O 1
ATOM 3134 N N . LEU A 1 391 ? -22.281 -10.445 2.512 1 88.12 391 LEU A N 1
ATOM 3135 C CA . LEU A 1 391 ? -23.531 -10.477 1.742 1 88.12 391 LEU A CA 1
ATOM 3136 C C . LEU A 1 391 ? -24 -9.062 1.424 1 88.12 391 LEU A C 1
ATOM 3138 O O . LEU A 1 391 ? -24.844 -8.867 0.538 1 88.12 391 LEU A O 1
ATOM 3142 N N . ASP A 1 392 ? -23.453 -8.078 2.148 1 86.19 392 ASP A N 1
ATOM 3143 C CA . ASP A 1 392 ? -23.844 -6.688 1.901 1 86.19 392 ASP A CA 1
ATOM 3144 C C . ASP A 1 392 ? -23.172 -6.148 0.643 1 86.19 392 ASP A C 1
ATOM 3146 O O . ASP A 1 392 ? -21.953 -6.25 0.491 1 86.19 392 ASP A O 1
ATOM 3150 N N . PRO A 1 393 ? -23.844 -5.645 -0.273 1 76.88 393 PRO A N 1
ATOM 3151 C CA . PRO A 1 393 ? -23.297 -5.195 -1.555 1 76.88 393 PRO A CA 1
ATOM 3152 C C . PRO A 1 393 ? -22.312 -4.043 -1.402 1 76.88 393 PRO A C 1
ATOM 3154 O O . PRO A 1 393 ? -21.422 -3.869 -2.242 1 76.88 393 PRO A O 1
ATOM 3157 N N . THR A 1 394 ? -22.422 -3.26 -0.365 1 76.06 394 THR A N 1
ATOM 3158 C CA . THR A 1 394 ? -21.547 -2.098 -0.211 1 76.06 394 THR A CA 1
ATOM 3159 C C . THR A 1 394 ? -20.328 -2.443 0.639 1 76.06 394 THR A C 1
ATOM 3161 O O . THR A 1 394 ? -19.266 -1.826 0.496 1 76.06 394 THR A O 1
ATOM 3164 N N . ALA A 1 395 ? -20.516 -3.434 1.416 1 75.62 395 ALA A N 1
ATOM 3165 C CA . ALA A 1 395 ? -19.469 -3.73 2.396 1 75.62 395 ALA A CA 1
ATOM 3166 C C . ALA A 1 395 ? -18.531 -4.82 1.884 1 75.62 395 ALA A C 1
ATOM 3168 O O . ALA A 1 395 ? -17.469 -5.055 2.465 1 75.62 395 ALA A O 1
ATOM 3169 N N . LYS A 1 396 ? -18.875 -5.434 0.848 1 65.44 396 LYS A N 1
ATOM 3170 C CA . LYS A 1 396 ? -18.188 -6.652 0.42 1 65.44 396 LYS A CA 1
ATOM 3171 C C . LYS A 1 396 ? -16.766 -6.348 -0.071 1 65.44 396 LYS A C 1
ATOM 3173 O O . LYS A 1 396 ? -15.891 -7.207 -0.014 1 65.44 396 LYS A O 1
ATOM 3178 N N . ASN A 1 397 ? -16.531 -5.117 -0.472 1 60.75 397 ASN A N 1
ATOM 3179 C CA . ASN A 1 397 ? -15.227 -4.852 -1.079 1 60.75 397 ASN A CA 1
ATOM 3180 C C . ASN A 1 397 ? -14.133 -4.715 -0.025 1 60.75 397 ASN A C 1
ATOM 3182 O O . ASN A 1 397 ? -14.305 -4.008 0.97 1 60.75 397 ASN A O 1
ATOM 3186 N N . CYS A 1 398 ? -13.211 -5.797 -0.129 1 63.59 398 CYS A N 1
ATOM 3187 C CA . CYS A 1 398 ? -12.062 -5.777 0.771 1 63.59 398 CYS A CA 1
ATOM 3188 C C . CYS A 1 398 ? -10.867 -5.094 0.116 1 63.59 398 CYS A C 1
ATOM 3190 O O . CYS A 1 398 ? -10.43 -5.496 -0.965 1 63.59 398 CYS A O 1
ATOM 3192 N N . LEU A 1 399 ? -10.375 -4.031 0.684 1 71.62 399 LEU A N 1
ATOM 3193 C CA . LEU A 1 399 ? -9.266 -3.234 0.187 1 71.62 399 LEU A CA 1
ATOM 3194 C C . LEU A 1 399 ? -7.93 -3.865 0.571 1 71.62 399 LEU A C 1
ATOM 3196 O O . LEU A 1 399 ? -6.879 -3.453 0.077 1 71.62 399 LEU A O 1
ATOM 3200 N N . GLU A 1 400 ? -8.039 -4.98 1.323 1 75 400 GLU A N 1
ATOM 3201 C CA . GLU A 1 400 ? -6.789 -5.543 1.823 1 75 400 GLU A CA 1
ATOM 3202 C C . GLU A 1 400 ? -5.949 -6.117 0.687 1 75 400 GLU A C 1
ATOM 3204 O O . GLU A 1 400 ? -4.742 -5.875 0.617 1 75 400 GLU A O 1
ATOM 3209 N N . THR A 1 401 ? -6.574 -6.824 -0.163 1 71.5 401 THR A N 1
ATOM 3210 C CA . THR A 1 401 ? -5.855 -7.449 -1.27 1 71.5 401 THR A CA 1
ATOM 3211 C C . THR A 1 401 ? -5.25 -6.391 -2.188 1 71.5 401 THR A C 1
ATOM 3213 O O . THR A 1 401 ? -4.113 -6.531 -2.639 1 71.5 401 THR A O 1
ATOM 3216 N N . ASP A 1 402 ? -5.992 -5.34 -2.348 1 75.06 402 ASP A N 1
ATOM 3217 C CA . ASP A 1 402 ? -5.504 -4.258 -3.197 1 75.06 402 ASP A CA 1
ATOM 3218 C C . ASP A 1 402 ? -4.34 -3.525 -2.541 1 75.06 402 ASP A C 1
ATOM 3220 O O . ASP A 1 402 ? -3.387 -3.127 -3.217 1 75.06 402 ASP A O 1
ATOM 3224 N N . SER A 1 403 ? -4.441 -3.4 -1.333 1 81.69 403 SER A N 1
ATOM 3225 C CA . SER A 1 403 ? -3.375 -2.74 -0.584 1 81.69 403 SER A CA 1
ATOM 3226 C C . SER A 1 403 ? -2.084 -3.551 -0.633 1 81.69 403 SER A C 1
ATOM 3228 O O . SER A 1 403 ? -1.002 -2.992 -0.822 1 81.69 403 SER A O 1
ATOM 3230 N N . LEU A 1 404 ? -2.219 -4.84 -0.466 1 81.12 404 LEU A N 1
ATOM 3231 C CA . LEU A 1 404 ? -1.049 -5.707 -0.511 1 81.12 404 LEU A CA 1
ATOM 3232 C C . LEU A 1 404 ? -0.398 -5.672 -1.89 1 81.12 404 LEU A C 1
ATOM 3234 O O . LEU A 1 404 ? 0.83 -5.645 -2 1 81.12 404 LEU A O 1
ATOM 3238 N N . GLU A 1 405 ? -1.225 -5.695 -2.855 1 79.06 405 GLU A N 1
ATOM 3239 C CA . GLU A 1 405 ? -0.712 -5.648 -4.223 1 79.06 405 GLU A CA 1
ATOM 3240 C C . GLU A 1 405 ? -0.027 -4.312 -4.508 1 79.06 405 GLU A C 1
ATOM 3242 O O . GLU A 1 405 ? 1.011 -4.273 -5.172 1 79.06 405 GLU A O 1
ATOM 3247 N N . ALA A 1 406 ? -0.613 -3.285 -4.023 1 79.75 406 ALA A N 1
ATOM 3248 C CA . ALA A 1 406 ? -0.014 -1.966 -4.203 1 79.75 406 ALA A CA 1
ATOM 3249 C C . ALA A 1 406 ? 1.353 -1.888 -3.529 1 79.75 406 ALA A C 1
ATOM 3251 O O . ALA A 1 406 ? 2.305 -1.354 -4.102 1 79.75 406 ALA A O 1
ATOM 3252 N N . ASN A 1 407 ? 1.423 -2.4 -2.416 1 84.75 407 ASN A N 1
ATOM 3253 C CA . ASN A 1 407 ? 2.682 -2.393 -1.677 1 84.75 407 ASN A CA 1
ATOM 3254 C C . ASN A 1 407 ? 3.744 -3.236 -2.373 1 84.75 407 ASN A C 1
ATOM 3256 O O . ASN A 1 407 ? 4.914 -2.846 -2.43 1 84.75 407 ASN A O 1
ATOM 3260 N N . LYS A 1 408 ? 3.336 -4.375 -2.836 1 85.69 408 LYS A N 1
ATOM 3261 C CA . LYS A 1 408 ? 4.27 -5.238 -3.553 1 85.69 408 LYS A CA 1
ATOM 3262 C C . LYS A 1 408 ? 4.797 -4.555 -4.809 1 85.69 408 LYS A C 1
ATOM 3264 O O . LYS A 1 408 ? 5.996 -4.602 -5.094 1 85.69 408 LYS A O 1
ATOM 3269 N N . THR A 1 409 ? 3.934 -3.906 -5.527 1 82.5 409 THR A N 1
ATOM 3270 C CA . THR A 1 409 ? 4.324 -3.209 -6.75 1 82.5 409 THR A CA 1
ATOM 3271 C C . THR A 1 409 ? 5.297 -2.074 -6.434 1 82.5 409 THR A C 1
ATOM 3273 O O . THR A 1 409 ? 6.293 -1.893 -7.137 1 82.5 409 THR A O 1
ATOM 3276 N N . LEU A 1 410 ? 4.988 -1.391 -5.418 1 83.06 410 LEU A N 1
ATOM 3277 C CA . LEU A 1 410 ? 5.867 -0.306 -4.992 1 83.06 410 LEU A CA 1
ATOM 3278 C C . LEU A 1 410 ? 7.25 -0.837 -4.625 1 83.06 410 LEU A C 1
ATOM 3280 O O . LEU A 1 410 ? 8.266 -0.254 -5.008 1 83.06 410 LEU A O 1
ATOM 3284 N N . ALA A 1 411 ? 7.254 -1.909 -3.928 1 89.31 411 ALA A N 1
ATOM 3285 C CA . ALA A 1 411 ? 8.516 -2.502 -3.502 1 89.31 411 ALA A CA 1
ATOM 3286 C C . ALA A 1 411 ? 9.328 -2.994 -4.699 1 89.31 411 ALA A C 1
ATOM 3288 O O . ALA A 1 411 ? 10.547 -2.822 -4.75 1 89.31 411 ALA A O 1
ATOM 3289 N N . VAL A 1 412 ? 8.664 -3.615 -5.664 1 89.62 412 VAL A N 1
ATOM 3290 C CA . VAL A 1 412 ? 9.336 -4.129 -6.859 1 89.62 412 VAL A CA 1
ATOM 3291 C C . VAL A 1 412 ? 9.93 -2.971 -7.656 1 89.62 412 VAL A C 1
ATOM 3293 O O . VAL A 1 412 ? 11.07 -3.045 -8.109 1 89.62 412 VAL A O 1
ATOM 3296 N N . ASP A 1 413 ? 9.195 -1.89 -7.777 1 82.12 413 ASP A N 1
ATOM 3297 C CA . ASP A 1 413 ? 9.688 -0.71 -8.484 1 82.12 413 ASP A CA 1
ATOM 3298 C C . ASP A 1 413 ? 10.898 -0.111 -7.773 1 82.12 413 ASP A C 1
ATOM 3300 O O . ASP A 1 413 ? 11.875 0.29 -8.422 1 82.12 413 ASP A O 1
ATOM 3304 N N . TYR A 1 414 ? 10.797 -0.113 -6.5 1 84.81 414 TYR A N 1
ATOM 3305 C CA . TYR A 1 414 ? 11.906 0.375 -5.684 1 84.81 414 TYR A CA 1
ATOM 3306 C C . TYR A 1 414 ? 13.156 -0.47 -5.895 1 84.81 414 TYR A C 1
ATOM 3308 O O . TYR A 1 414 ? 14.25 0.065 -6.055 1 84.81 414 TYR A O 1
ATOM 3316 N N . LEU A 1 415 ? 12.992 -1.76 -5.906 1 89 415 LEU A N 1
ATOM 3317 C CA . LEU A 1 415 ? 14.125 -2.664 -6.102 1 89 415 LEU A CA 1
ATOM 3318 C C . LEU A 1 415 ? 14.727 -2.486 -7.488 1 89 415 LEU A C 1
ATOM 3320 O O . LEU A 1 415 ? 15.945 -2.391 -7.633 1 89 415 LEU A O 1
ATOM 3324 N N . ARG A 1 416 ? 13.922 -2.439 -8.484 1 85.31 416 ARG A N 1
ATOM 3325 C CA . ARG A 1 416 ? 14.391 -2.32 -9.859 1 85.31 416 ARG A CA 1
ATOM 3326 C C . ARG A 1 416 ? 15.156 -1.015 -10.062 1 85.31 416 ARG A C 1
ATOM 3328 O O . ARG A 1 416 ? 16.188 -0.992 -10.727 1 85.31 416 ARG A O 1
ATOM 3335 N N . LYS A 1 417 ? 14.641 0.02 -9.422 1 78.94 417 LYS A N 1
ATOM 3336 C CA . LYS A 1 417 ? 15.297 1.322 -9.539 1 78.94 417 LYS A CA 1
ATOM 3337 C C . LYS A 1 417 ? 16.625 1.338 -8.789 1 78.94 417 LYS A C 1
ATOM 3339 O O . LYS A 1 417 ? 17.609 1.918 -9.266 1 78.94 417 LYS A O 1
ATOM 3344 N N . SER A 1 418 ? 16.672 0.692 -7.691 1 83.25 418 SER A N 1
ATOM 3345 C CA . SER A 1 418 ? 17.875 0.689 -6.867 1 83.25 418 SER A CA 1
ATOM 3346 C C . SER A 1 418 ? 18.969 -0.179 -7.484 1 83.25 418 SER A C 1
ATOM 3348 O O . SER A 1 418 ? 20.156 0.176 -7.445 1 83.25 418 SER A O 1
ATOM 3350 N N . LEU A 1 419 ? 18.641 -1.322 -7.91 1 84.69 419 LEU A N 1
ATOM 3351 C CA . LEU A 1 419 ? 19.625 -2.229 -8.508 1 84.69 419 LEU A CA 1
ATOM 3352 C C . LEU A 1 419 ? 20.172 -1.653 -9.805 1 84.69 419 LEU A C 1
ATOM 3354 O O . LEU A 1 419 ? 21.391 -1.674 -10.023 1 84.69 419 LEU A O 1
ATOM 3358 N N . ASP A 1 420 ? 19.375 -0.979 -10.609 1 79.06 420 ASP A N 1
ATOM 3359 C CA . ASP A 1 420 ? 19.75 -0.33 -11.859 1 79.06 420 ASP A CA 1
ATOM 3360 C C . ASP A 1 420 ? 20.625 -1.251 -12.719 1 79.06 420 ASP A C 1
ATOM 3362 O O . ASP A 1 420 ? 21.703 -0.858 -13.164 1 79.06 420 ASP A O 1
ATOM 3366 N N . VAL A 1 421 ? 20.453 -2.58 -12.703 1 79.06 421 VAL A N 1
ATOM 3367 C CA . VAL A 1 421 ? 21.156 -3.572 -13.508 1 79.06 421 VAL A CA 1
ATOM 3368 C C . VAL A 1 421 ? 20.172 -4.32 -14.398 1 79.06 421 VAL A C 1
ATOM 3370 O O . VAL A 1 421 ? 19.047 -4.609 -13.984 1 79.06 421 VAL A O 1
ATOM 3373 N N . LYS A 1 422 ? 20.625 -4.543 -15.547 1 78.12 422 LYS A N 1
ATOM 3374 C CA . LYS A 1 422 ? 19.75 -5.16 -16.547 1 78.12 422 LYS A CA 1
ATOM 3375 C C . LYS A 1 422 ? 19.531 -6.641 -16.25 1 78.12 422 LYS A C 1
ATOM 3377 O O . LYS A 1 422 ? 18.422 -7.145 -16.344 1 78.12 422 LYS A O 1
ATOM 3382 N N . TYR A 1 423 ? 20.719 -7.328 -15.867 1 87.31 423 TYR A N 1
ATOM 3383 C CA . TYR A 1 423 ? 20.641 -8.773 -15.672 1 87.31 423 TYR A CA 1
ATOM 3384 C C . TYR A 1 423 ? 20.938 -9.141 -14.219 1 87.31 423 TYR A C 1
ATOM 3386 O O . TYR A 1 423 ? 21.984 -8.781 -13.68 1 87.31 423 TYR A O 1
ATOM 3394 N N . CYS A 1 424 ? 19.984 -9.781 -13.633 1 92.38 424 CYS A N 1
ATOM 3395 C CA . CYS A 1 424 ? 20.125 -10.188 -12.234 1 92.38 424 CYS A CA 1
ATOM 3396 C C . CYS A 1 424 ? 19.812 -11.672 -12.07 1 92.38 424 CYS A C 1
ATOM 3398 O O . CYS A 1 424 ? 18.922 -12.203 -12.734 1 92.38 424 CYS A O 1
ATOM 3400 N N . VAL A 1 425 ? 20.562 -12.305 -11.273 1 95.19 425 VAL A N 1
ATOM 3401 C CA . VAL A 1 425 ? 20.297 -13.68 -10.867 1 95.19 425 VAL A CA 1
ATOM 3402 C C . VAL A 1 425 ? 20.078 -13.742 -9.352 1 95.19 425 VAL A C 1
ATOM 3404 O O . VAL A 1 425 ? 20.938 -13.312 -8.578 1 95.19 425 VAL A O 1
ATOM 3407 N N . TYR A 1 426 ? 18.938 -14.188 -8.992 1 96.62 426 TYR A N 1
ATOM 3408 C CA . TYR A 1 426 ? 18.625 -14.336 -7.57 1 96.62 426 TYR A CA 1
ATOM 3409 C C . TYR A 1 426 ? 19.031 -15.711 -7.062 1 96.62 426 TYR A C 1
ATOM 3411 O O . TYR A 1 426 ? 18.672 -16.734 -7.656 1 96.62 426 TYR A O 1
ATOM 3419 N N . VAL A 1 427 ? 19.781 -15.719 -6.012 1 96.31 427 VAL A N 1
ATOM 3420 C CA . VAL A 1 427 ? 20.281 -16.984 -5.48 1 96.31 427 VAL A CA 1
ATOM 3421 C C . VAL A 1 427 ? 19.547 -17.328 -4.188 1 96.31 427 VAL A C 1
ATOM 3423 O O . VAL A 1 427 ? 19.516 -16.516 -3.252 1 96.31 427 VAL A O 1
ATOM 3426 N N . SER A 1 428 ? 18.938 -18.438 -4.168 1 92.25 428 SER A N 1
ATOM 3427 C CA . SER A 1 428 ? 18.25 -18.969 -2.998 1 92.25 428 SER A CA 1
ATOM 3428 C C . SER A 1 428 ? 18.734 -20.375 -2.668 1 92.25 428 SER A C 1
ATOM 3430 O O . SER A 1 428 ? 19.422 -21.016 -3.479 1 92.25 428 SER A O 1
ATOM 3432 N N . GLY A 1 429 ? 18.5 -20.797 -1.438 1 87.62 429 GLY A N 1
ATOM 3433 C CA . GLY A 1 429 ? 18.922 -22.141 -1.085 1 87.62 429 GLY A CA 1
ATOM 3434 C C . GLY A 1 429 ? 18.875 -22.406 0.407 1 87.62 429 GLY A C 1
ATOM 3435 O O . GLY A 1 429 ? 18.172 -21.719 1.146 1 87.62 429 GLY A O 1
ATOM 3436 N N . ALA A 1 430 ? 19.641 -23.422 0.72 1 86.75 430 ALA A N 1
ATOM 3437 C CA . ALA A 1 430 ? 19.672 -23.875 2.111 1 86.75 430 ALA A CA 1
ATOM 3438 C C . ALA A 1 430 ? 20.484 -22.922 2.98 1 86.75 430 ALA A C 1
ATOM 3440 O O . ALA A 1 430 ? 21.484 -22.359 2.521 1 86.75 430 ALA A O 1
ATOM 3441 N N . THR A 1 431 ? 20.047 -22.812 4.262 1 88.88 431 THR A N 1
ATOM 3442 C CA . THR A 1 431 ? 20.719 -21.922 5.191 1 88.88 431 THR A CA 1
ATOM 3443 C C . THR A 1 431 ? 21.891 -22.625 5.863 1 88.88 431 THR A C 1
ATOM 3445 O O . THR A 1 431 ? 22.75 -21.984 6.477 1 88.88 431 THR A O 1
ATOM 3448 N N . LYS A 1 432 ? 21.875 -23.922 5.805 1 88.06 432 LYS A N 1
ATOM 3449 C CA . LYS A 1 432 ? 22.969 -24.766 6.281 1 88.06 432 LYS A CA 1
ATOM 3450 C C . LYS A 1 432 ? 23.391 -25.781 5.227 1 88.06 432 LYS A C 1
ATOM 3452 O O . LYS A 1 432 ? 22.547 -26.328 4.508 1 88.06 432 LYS A O 1
ATOM 3457 N N . PHE A 1 433 ? 24.688 -26 5.156 1 88.19 433 PHE A N 1
ATOM 3458 C CA . PHE A 1 433 ? 25.172 -26.953 4.16 1 88.19 433 PHE A CA 1
ATOM 3459 C C . PHE A 1 433 ? 24.906 -28.391 4.602 1 88.19 433 PHE A C 1
ATOM 3461 O O . PHE A 1 433 ? 25.078 -28.734 5.77 1 88.19 433 PHE A O 1
ATOM 3468 N N . SER A 1 434 ? 24.453 -29.109 3.688 1 81.62 434 SER A N 1
ATOM 3469 C CA . SER A 1 434 ? 24.219 -30.516 3.961 1 81.62 434 SER A CA 1
ATOM 3470 C C . SER A 1 434 ? 25.531 -31.312 3.967 1 81.62 434 SER A C 1
ATOM 3472 O O . SER A 1 434 ? 25.688 -32.25 4.742 1 81.62 434 SER A O 1
ATOM 3474 N N . ASP A 1 435 ? 26.406 -30.953 3.055 1 85.69 435 ASP A N 1
ATOM 3475 C CA . ASP A 1 435 ? 27.703 -31.625 2.947 1 85.69 435 ASP A CA 1
ATOM 3476 C C . ASP A 1 435 ? 28.781 -30.688 2.416 1 85.69 435 ASP A C 1
ATOM 3478 O O . ASP A 1 435 ? 28.5 -29.516 2.111 1 85.69 435 ASP A O 1
ATOM 3482 N N . ALA A 1 436 ? 30 -31.188 2.418 1 89.5 436 ALA A N 1
ATOM 3483 C CA . ALA A 1 436 ? 31.141 -30.391 1.994 1 89.5 436 ALA A CA 1
ATOM 3484 C C . ALA A 1 436 ? 31.109 -30.125 0.491 1 89.5 436 ALA A C 1
ATOM 3486 O O . ALA A 1 436 ? 31.578 -29.094 0.021 1 89.5 436 ALA A O 1
ATOM 3487 N N . ARG A 1 437 ? 30.547 -30.984 -0.222 1 90.5 437 ARG A N 1
ATOM 3488 C CA . ARG A 1 437 ? 30.453 -30.812 -1.669 1 90.5 437 ARG A CA 1
ATOM 3489 C C . ARG A 1 437 ? 29.547 -29.641 -2.027 1 90.5 437 ARG A C 1
ATOM 3491 O O . ARG A 1 437 ? 29.844 -28.891 -2.967 1 90.5 437 ARG A O 1
ATOM 3498 N N . SER A 1 438 ? 28.547 -29.562 -1.275 1 89.5 438 SER A N 1
ATOM 3499 C CA . SER A 1 438 ? 27.609 -28.484 -1.521 1 89.5 438 SER A CA 1
ATOM 3500 C C . SER A 1 438 ? 28.297 -27.125 -1.415 1 89.5 438 SER A C 1
ATOM 3502 O O . SER A 1 438 ? 28.047 -26.234 -2.232 1 89.5 438 SER A O 1
ATOM 3504 N N . GLU A 1 439 ? 29.141 -26.984 -0.452 1 94.56 439 GLU A N 1
ATOM 3505 C CA . GLU A 1 439 ? 29.859 -25.734 -0.285 1 94.56 439 GLU A CA 1
ATOM 3506 C C . GLU A 1 439 ? 30.812 -25.484 -1.442 1 94.56 439 GLU A C 1
ATOM 3508 O O . GLU A 1 439 ? 30.938 -24.359 -1.928 1 94.56 439 GLU A O 1
ATOM 3513 N N . ALA A 1 440 ? 31.484 -26.547 -1.834 1 95.5 440 ALA A N 1
ATOM 3514 C CA . ALA A 1 440 ? 32.406 -26.453 -2.957 1 95.5 440 ALA A CA 1
ATOM 3515 C C . ALA A 1 440 ? 31.672 -26.062 -4.242 1 95.5 440 ALA A C 1
ATOM 3517 O O . ALA A 1 440 ? 32.188 -25.297 -5.055 1 95.5 440 ALA A O 1
ATOM 3518 N N . VAL A 1 441 ? 30.531 -26.609 -4.418 1 94.94 441 VAL A N 1
ATOM 3519 C CA . VAL A 1 441 ? 29.719 -26.297 -5.586 1 94.94 441 VAL A CA 1
ATOM 3520 C C . VAL A 1 441 ? 29.328 -24.812 -5.574 1 94.94 441 VAL A C 1
ATOM 3522 O O . VAL A 1 441 ? 29.406 -24.141 -6.605 1 94.94 441 VAL A O 1
ATOM 3525 N N . CYS A 1 442 ? 29 -24.297 -4.402 1 96.5 442 CYS A N 1
ATOM 3526 C CA . CYS A 1 442 ? 28.641 -22.891 -4.273 1 96.5 442 CYS A CA 1
ATOM 3527 C C . CYS A 1 442 ? 29.812 -22 -4.648 1 96.5 442 CYS A C 1
ATOM 3529 O O . CYS A 1 442 ? 29.625 -20.984 -5.34 1 96.5 442 CYS A O 1
ATOM 3531 N N . ARG A 1 443 ? 30.984 -22.375 -4.254 1 96.75 443 ARG A N 1
ATOM 3532 C CA . ARG A 1 443 ? 32.188 -21.609 -4.598 1 96.75 443 ARG A CA 1
ATOM 3533 C C . ARG A 1 443 ? 32.406 -21.609 -6.102 1 96.75 443 ARG A C 1
ATOM 3535 O O . ARG A 1 443 ? 32.75 -20.594 -6.691 1 96.75 443 ARG A O 1
ATOM 3542 N N . SER A 1 444 ? 32.219 -22.797 -6.621 1 97.19 444 SER A N 1
ATOM 3543 C CA . SER A 1 444 ? 32.406 -22.922 -8.062 1 97.19 444 SER A CA 1
ATOM 3544 C C . SER A 1 444 ? 31.391 -22.062 -8.828 1 97.19 444 SER A C 1
ATOM 3546 O O . SER A 1 444 ? 31.766 -21.391 -9.805 1 97.19 444 SER A O 1
ATOM 3548 N N . ILE A 1 445 ? 30.141 -22.062 -8.406 1 97.31 445 ILE A N 1
ATOM 3549 C CA . ILE A 1 445 ? 29.094 -21.266 -9.047 1 97.31 445 ILE A CA 1
ATOM 3550 C C . ILE A 1 445 ? 29.453 -19.781 -8.977 1 97.31 445 ILE A C 1
ATOM 3552 O O . ILE A 1 445 ? 29.375 -19.078 -9.984 1 97.31 445 ILE A O 1
ATOM 3556 N N . GLY A 1 446 ? 29.891 -19.328 -7.801 1 97 446 GLY A N 1
ATOM 3557 C CA . GLY A 1 446 ? 30.281 -17.938 -7.645 1 97 446 GLY A CA 1
ATOM 3558 C C . GLY A 1 446 ? 31.406 -17.516 -8.578 1 97 446 GLY A C 1
ATOM 3559 O O . GLY A 1 446 ? 31.359 -16.453 -9.18 1 97 446 GLY A O 1
ATOM 3560 N N . THR A 1 447 ? 32.344 -18.391 -8.695 1 96.06 447 THR A N 1
ATOM 3561 C CA . THR A 1 447 ? 33.5 -18.125 -9.539 1 96.06 447 THR A CA 1
ATOM 3562 C C . THR A 1 447 ? 33.094 -18.047 -11.008 1 96.06 447 THR A C 1
ATOM 3564 O O . THR A 1 447 ? 33.562 -17.156 -11.734 1 96.06 447 THR A O 1
ATOM 3567 N N . HIS A 1 448 ? 32.281 -18.906 -11.422 1 96.69 448 HIS A N 1
ATOM 3568 C CA . HIS A 1 448 ? 31.891 -18.953 -12.828 1 96.69 448 HIS A CA 1
ATOM 3569 C C . HIS A 1 448 ? 30.922 -17.828 -13.172 1 96.69 448 HIS A C 1
ATOM 3571 O O . HIS A 1 448 ? 30.938 -17.312 -14.297 1 96.69 448 HIS A O 1
ATOM 3577 N N . LEU A 1 449 ? 30.047 -17.484 -12.227 1 95.25 449 LEU A N 1
ATOM 3578 C CA . LEU A 1 449 ? 29.141 -16.359 -12.469 1 95.25 449 LEU A CA 1
ATOM 3579 C C . LEU A 1 449 ? 29.906 -15.07 -12.68 1 95.25 449 LEU A C 1
ATOM 3581 O O . LEU A 1 449 ? 29.484 -14.203 -13.438 1 95.25 449 LEU A O 1
ATOM 3585 N N . ALA A 1 450 ? 31.031 -14.945 -12.008 1 94.44 450 ALA A N 1
ATOM 3586 C CA . ALA A 1 450 ? 31.859 -13.742 -12.102 1 94.44 450 ALA A CA 1
ATOM 3587 C C . ALA A 1 450 ? 32.469 -13.594 -13.492 1 94.44 450 ALA A C 1
ATOM 3589 O O . ALA A 1 450 ? 32.938 -12.523 -13.867 1 94.44 450 ALA A O 1
ATOM 3590 N N . LYS A 1 451 ? 32.406 -14.672 -14.234 1 92.81 451 LYS A N 1
ATOM 3591 C CA . LYS A 1 451 ? 32.938 -14.648 -15.594 1 92.81 451 LYS A CA 1
ATOM 3592 C C . LYS A 1 451 ? 31.938 -14.062 -16.578 1 92.81 451 LYS A C 1
ATOM 3594 O O . LYS A 1 451 ? 32.281 -13.703 -17.703 1 92.81 451 LYS A O 1
ATOM 3599 N N . LEU A 1 452 ? 30.703 -14 -16.188 1 91.38 452 LEU A N 1
ATOM 3600 C CA . LEU A 1 452 ? 29.672 -13.422 -17.031 1 91.38 452 LEU A CA 1
ATOM 3601 C C . LEU A 1 452 ? 29.703 -11.898 -16.969 1 91.38 452 LEU A C 1
ATOM 3603 O O . LEU A 1 452 ? 29.969 -11.32 -15.914 1 91.38 452 LEU A O 1
ATOM 3607 N N . ASN A 1 453 ? 29.406 -11.273 -18.062 1 83 453 ASN A N 1
ATOM 3608 C CA . ASN A 1 453 ? 29.438 -9.812 -18.125 1 83 453 ASN A CA 1
ATOM 3609 C C . ASN A 1 453 ? 28.094 -9.203 -17.703 1 83 453 ASN A C 1
ATOM 3611 O O . ASN A 1 453 ? 27.031 -9.719 -18.062 1 83 453 ASN A O 1
ATOM 3615 N N . ASN A 1 454 ? 28.156 -8.18 -16.938 1 83.38 454 ASN A N 1
ATOM 3616 C CA . ASN A 1 454 ? 27.031 -7.312 -16.594 1 83.38 454 ASN A CA 1
ATOM 3617 C C . ASN A 1 454 ? 25.938 -8.07 -15.852 1 83.38 454 ASN A C 1
ATOM 3619 O O . ASN A 1 454 ? 24.75 -7.914 -16.141 1 83.38 454 ASN A O 1
ATOM 3623 N N . VAL A 1 455 ? 26.359 -9.117 -15.055 1 90.75 455 VAL A N 1
ATOM 3624 C CA . VAL A 1 455 ? 25.375 -9.852 -14.25 1 90.75 455 VAL A CA 1
ATOM 3625 C C . VAL A 1 455 ? 25.531 -9.477 -12.781 1 90.75 455 VAL A C 1
ATOM 3627 O O . VAL A 1 455 ? 26.656 -9.383 -12.266 1 90.75 455 VAL A O 1
ATOM 3630 N N . ALA A 1 456 ? 24.469 -9.141 -12.18 1 93.56 456 ALA A N 1
ATOM 3631 C CA . ALA A 1 456 ? 24.438 -8.898 -10.742 1 93.56 456 ALA A CA 1
ATOM 3632 C C . ALA A 1 456 ? 23.875 -10.102 -9.992 1 93.56 456 ALA A C 1
ATOM 3634 O O . ALA A 1 456 ? 22.953 -10.758 -10.461 1 93.56 456 ALA A O 1
ATOM 3635 N N . VAL A 1 457 ? 24.469 -10.383 -8.914 1 96.31 457 VAL A N 1
ATOM 3636 C CA . VAL A 1 457 ? 24 -11.469 -8.062 1 96.31 457 VAL A CA 1
ATOM 3637 C C . VAL A 1 457 ? 23.203 -10.906 -6.887 1 96.31 457 VAL A C 1
ATOM 3639 O O . VAL A 1 457 ? 23.672 -10.008 -6.184 1 96.31 457 VAL A O 1
ATOM 3642 N N . VAL A 1 458 ? 22.031 -11.391 -6.758 1 96.81 458 VAL A N 1
ATOM 3643 C CA . VAL A 1 458 ? 21.141 -10.945 -5.684 1 96.81 458 VAL A CA 1
ATOM 3644 C C . VAL A 1 458 ? 20.859 -12.102 -4.734 1 96.81 458 VAL A C 1
ATOM 3646 O O . VAL A 1 458 ? 20.609 -13.227 -5.172 1 96.81 458 VAL A O 1
ATOM 3649 N N . THR A 1 459 ? 20.938 -11.859 -3.451 1 96.44 459 THR A N 1
ATOM 3650 C CA . THR A 1 459 ? 20.656 -12.891 -2.455 1 96.44 459 THR A CA 1
ATOM 3651 C C . THR A 1 459 ? 19.562 -12.414 -1.495 1 96.44 459 THR A C 1
ATOM 3653 O O . THR A 1 459 ? 19.219 -11.234 -1.473 1 96.44 459 THR A O 1
ATOM 3656 N N . GLY A 1 460 ? 19.016 -13.375 -0.727 1 94 460 GLY A N 1
ATOM 3657 C CA . GLY A 1 460 ? 18 -13.055 0.275 1 94 460 GLY A CA 1
ATOM 3658 C C . GLY A 1 460 ? 18.594 -12.703 1.625 1 94 460 GLY A C 1
ATOM 3659 O O . GLY A 1 460 ? 17.875 -12.461 2.588 1 94 460 GLY A O 1
ATOM 3660 N N . GLY A 1 461 ? 19.891 -12.664 1.735 1 92.75 461 GLY A N 1
ATOM 3661 C CA . GLY A 1 461 ? 20.547 -12.242 2.957 1 92.75 461 GLY A CA 1
ATOM 3662 C C . GLY A 1 461 ? 20.656 -13.352 3.988 1 92.75 461 GLY A C 1
ATOM 3663 O O . GLY A 1 461 ? 21.156 -13.133 5.094 1 92.75 461 GLY A O 1
ATOM 3664 N N . CYS A 1 462 ? 20.219 -14.562 3.703 1 92.81 462 CYS A N 1
ATOM 3665 C CA . CYS A 1 462 ? 20.297 -15.688 4.633 1 92.81 462 CYS A CA 1
ATOM 3666 C C . CYS A 1 462 ? 21.703 -16.281 4.652 1 92.81 462 CYS A C 1
ATOM 3668 O O . CYS A 1 462 ? 22.516 -16.016 3.77 1 92.81 462 CYS A O 1
ATOM 3670 N N . TYR A 1 463 ? 21.938 -17.031 5.719 1 93.19 463 TYR A N 1
ATOM 3671 C CA . TYR A 1 463 ? 23.188 -17.781 5.797 1 93.19 463 TYR A CA 1
ATOM 3672 C C . TYR A 1 463 ? 23.172 -18.953 4.82 1 93.19 463 TYR A C 1
ATOM 3674 O O . TYR A 1 463 ? 22.141 -19.25 4.215 1 93.19 463 TYR A O 1
ATOM 3682 N N . GLY A 1 464 ? 24.375 -19.5 4.566 1 92.75 464 GLY A N 1
ATOM 3683 C CA . GLY A 1 464 ? 24.438 -20.766 3.854 1 92.75 464 GLY A CA 1
ATOM 3684 C C . GLY A 1 464 ? 24.812 -20.609 2.393 1 92.75 464 GLY A C 1
ATOM 3685 O O . GLY A 1 464 ? 25.812 -19.969 2.07 1 92.75 464 GLY A O 1
ATOM 3686 N N . THR A 1 465 ? 24.016 -21.172 1.527 1 92 465 THR A N 1
ATOM 3687 C CA . THR A 1 465 ? 24.359 -21.328 0.12 1 92 465 THR A CA 1
ATOM 3688 C C . THR A 1 465 ? 24.391 -19.969 -0.579 1 92 465 THR A C 1
ATOM 3690 O O . THR A 1 465 ? 25.344 -19.641 -1.279 1 92 465 THR A O 1
ATOM 3693 N N . SER A 1 466 ? 23.312 -19.188 -0.354 1 93.25 466 SER A N 1
ATOM 3694 C CA . SER A 1 466 ? 23.219 -17.906 -1.042 1 93.25 466 SER A CA 1
ATOM 3695 C C . SER A 1 466 ? 24.344 -16.969 -0.619 1 93.25 466 SER A C 1
ATOM 3697 O O . SER A 1 466 ? 24.906 -16.234 -1.447 1 93.25 466 SER A O 1
ATOM 3699 N N . GLU A 1 467 ? 24.734 -17.031 0.635 1 95.25 467 GLU A N 1
ATOM 3700 C CA . GLU A 1 467 ? 25.812 -16.203 1.142 1 95.25 467 GLU A CA 1
ATOM 3701 C C . GLU A 1 467 ? 27.156 -16.609 0.544 1 95.25 467 GLU A C 1
ATOM 3703 O O . GLU A 1 467 ? 27.953 -15.75 0.159 1 95.25 467 GLU A O 1
ATOM 3708 N N . ARG A 1 468 ? 27.375 -17.859 0.496 1 95.81 468 ARG A N 1
ATOM 3709 C CA . ARG A 1 468 ? 28.625 -18.375 -0.024 1 95.81 468 ARG A CA 1
ATOM 3710 C C . ARG A 1 468 ? 28.797 -18.031 -1.5 1 95.81 468 ARG A C 1
ATOM 3712 O O . ARG A 1 468 ? 29.875 -17.609 -1.93 1 95.81 468 ARG A O 1
ATOM 3719 N N . VAL A 1 469 ? 27.766 -18.219 -2.27 1 96.88 469 VAL A N 1
ATOM 3720 C CA . VAL A 1 469 ? 27.812 -17.875 -3.688 1 96.88 469 VAL A CA 1
ATOM 3721 C C . VAL A 1 469 ? 28.062 -16.375 -3.85 1 96.88 469 VAL A C 1
ATOM 3723 O O . VAL A 1 469 ? 28.938 -15.969 -4.617 1 96.88 469 VAL A O 1
ATOM 3726 N N . GLY A 1 470 ? 27.297 -15.578 -3.078 1 96.44 470 GLY A N 1
ATOM 3727 C CA . GLY A 1 470 ? 27.453 -14.133 -3.148 1 96.44 470 GLY A CA 1
ATOM 3728 C C . GLY A 1 470 ? 28.859 -13.672 -2.766 1 96.44 470 GLY A C 1
ATOM 3729 O O . GLY A 1 470 ? 29.422 -12.805 -3.43 1 96.44 470 GLY A O 1
ATOM 3730 N N . ARG A 1 471 ? 29.375 -14.25 -1.722 1 96.25 471 ARG A N 1
ATOM 3731 C CA . ARG A 1 471 ? 30.703 -13.867 -1.242 1 96.25 471 ARG A CA 1
ATOM 3732 C C . ARG A 1 471 ? 31.781 -14.234 -2.254 1 96.25 471 ARG A C 1
ATOM 3734 O O . ARG A 1 471 ? 32.688 -13.438 -2.539 1 96.25 471 ARG A O 1
ATOM 3741 N N . THR A 1 472 ? 31.703 -15.438 -2.779 1 96.81 472 THR A N 1
ATOM 3742 C CA . THR A 1 472 ? 32.688 -15.883 -3.768 1 96.81 472 THR A CA 1
ATOM 3743 C C . THR A 1 472 ? 32.625 -15.016 -5.023 1 96.81 472 THR A C 1
ATOM 3745 O O . THR A 1 472 ? 33.656 -14.625 -5.574 1 96.81 472 THR A O 1
ATOM 3748 N N . PHE A 1 473 ? 31.438 -14.75 -5.531 1 96.62 473 PHE A N 1
ATOM 3749 C CA . PHE A 1 473 ? 31.234 -13.867 -6.676 1 96.62 473 PHE A CA 1
ATOM 3750 C C . PHE A 1 473 ? 31.859 -12.5 -6.414 1 96.62 473 PHE A C 1
ATOM 3752 O O . PHE A 1 473 ? 32.562 -11.961 -7.266 1 96.62 473 PHE A O 1
ATOM 3759 N N . TYR A 1 474 ? 31.609 -11.961 -5.164 1 95.06 474 TYR A N 1
ATOM 3760 C CA . TYR A 1 474 ? 32.125 -10.656 -4.758 1 95.06 474 TYR A CA 1
ATOM 3761 C C . TYR A 1 474 ? 33.656 -10.641 -4.77 1 95.06 474 TYR A C 1
ATOM 3763 O O . TYR A 1 474 ? 34.25 -9.727 -5.32 1 95.06 474 TYR A O 1
ATOM 3771 N N . GLU A 1 475 ? 34.25 -11.633 -4.203 1 94.62 475 GLU A N 1
ATOM 3772 C CA . GLU A 1 475 ? 35.688 -11.727 -4.113 1 94.62 475 GLU A CA 1
ATOM 3773 C C . GLU A 1 475 ? 36.312 -11.914 -5.492 1 94.62 475 GLU A C 1
ATOM 3775 O O . GLU A 1 475 ? 37.344 -11.32 -5.797 1 94.62 475 GLU A O 1
ATOM 3780 N N . GLU A 1 476 ? 35.688 -12.703 -6.289 1 94.31 476 GLU A N 1
ATOM 3781 C CA . GLU A 1 476 ? 36.188 -12.953 -7.633 1 94.31 476 GLU A CA 1
ATOM 3782 C C . GLU A 1 476 ? 36.125 -11.695 -8.492 1 94.31 476 GLU A C 1
ATOM 3784 O O . GLU A 1 476 ? 37 -11.43 -9.297 1 94.31 476 GLU A O 1
ATOM 3789 N N . CYS A 1 477 ? 35.062 -10.984 -8.398 1 92.44 477 CYS A N 1
ATOM 3790 C CA . CYS A 1 477 ? 34.906 -9.734 -9.133 1 92.44 477 CYS A CA 1
ATOM 3791 C C . CYS A 1 477 ? 35.969 -8.727 -8.703 1 92.44 477 CYS A C 1
ATOM 3793 O O . CYS A 1 477 ? 36.531 -8.016 -9.539 1 92.44 477 CYS A O 1
ATOM 3795 N N . LYS A 1 478 ? 36.188 -8.648 -7.414 1 89.81 478 LYS A N 1
ATOM 3796 C CA . LYS A 1 478 ? 37.219 -7.746 -6.895 1 89.81 478 LYS A CA 1
ATOM 3797 C C . LYS A 1 478 ? 38.594 -8.102 -7.445 1 89.81 478 LYS A C 1
ATOM 3799 O O . LYS A 1 478 ? 39.375 -7.215 -7.812 1 89.81 478 LYS A O 1
ATOM 3804 N N . LYS A 1 479 ? 38.812 -9.312 -7.48 1 90.88 479 LYS A N 1
ATOM 3805 C CA . LYS A 1 479 ? 40.062 -9.781 -8.023 1 90.88 479 LYS A CA 1
ATOM 3806 C C . LYS A 1 479 ? 40.219 -9.391 -9.484 1 90.88 479 LYS A C 1
ATOM 3808 O O . LYS A 1 479 ? 41.344 -9.07 -9.93 1 90.88 479 LYS A O 1
ATOM 3813 N N . ARG A 1 480 ? 39.156 -9.383 -10.156 1 89 480 ARG A N 1
ATOM 3814 C CA . ARG A 1 480 ? 39.188 -9.078 -11.578 1 89 480 ARG A CA 1
ATOM 3815 C C . ARG A 1 480 ? 38.969 -7.582 -11.828 1 89 480 ARG A C 1
ATOM 3817 O O . ARG A 1 480 ? 38.875 -7.145 -12.969 1 89 480 ARG A O 1
ATOM 3824 N N . SER A 1 481 ? 38.844 -6.652 -10.805 1 82.12 481 SER A N 1
ATOM 3825 C CA . SER A 1 481 ? 38.688 -5.207 -10.852 1 82.12 481 SER A CA 1
ATOM 3826 C C . SER A 1 481 ? 37.375 -4.832 -11.578 1 82.12 481 SER A C 1
ATOM 3828 O O . SER A 1 481 ? 37.375 -3.898 -12.375 1 82.12 481 SER A O 1
ATOM 3830 N N . LEU A 1 482 ? 36.5 -5.762 -11.477 1 80.06 482 LEU A N 1
ATOM 3831 C CA . LEU A 1 482 ? 35.188 -5.48 -12.039 1 80.06 482 LEU A CA 1
ATOM 3832 C C . LEU A 1 482 ? 34.281 -4.859 -10.992 1 80.06 482 LEU A C 1
ATOM 3834 O O . LEU A 1 482 ? 34.5 -5.023 -9.789 1 80.06 482 LEU A O 1
ATOM 3838 N N . LYS A 1 483 ? 33.375 -3.932 -11.453 1 74.38 483 LYS A N 1
ATOM 3839 C CA . LYS A 1 483 ? 32.375 -3.385 -10.531 1 74.38 483 LYS A CA 1
ATOM 3840 C C . LYS A 1 483 ? 31.484 -4.484 -9.992 1 74.38 483 LYS A C 1
ATOM 3842 O O . LYS A 1 483 ? 30.859 -5.23 -10.758 1 74.38 483 LYS A O 1
ATOM 3847 N N . SER A 1 484 ? 31.781 -4.898 -8.773 1 65.12 484 SER A N 1
ATOM 3848 C CA . SER A 1 484 ? 31.016 -5.965 -8.148 1 65.12 484 SER A CA 1
ATOM 3849 C C . SER A 1 484 ? 29.578 -5.523 -7.871 1 65.12 484 SER A C 1
ATOM 3851 O O . SER A 1 484 ? 29.359 -4.5 -7.223 1 65.12 484 SER A O 1
ATOM 3853 N N . THR A 1 485 ? 28.641 -6.23 -8.406 1 85.75 485 THR A N 1
ATOM 3854 C CA . THR A 1 485 ? 27.25 -5.852 -8.172 1 85.75 485 THR A CA 1
ATOM 3855 C C . THR A 1 485 ? 26.5 -6.949 -7.414 1 85.75 485 THR A C 1
ATOM 3857 O O . THR A 1 485 ? 25.891 -7.82 -8.023 1 85.75 485 THR A O 1
ATOM 3860 N N . VAL A 1 486 ? 26.875 -7.137 -6.055 1 94.19 486 VAL A N 1
ATOM 3861 C CA . VAL A 1 486 ? 26.109 -8.039 -5.199 1 94.19 486 VAL A CA 1
ATOM 3862 C C . VAL A 1 486 ? 25.109 -7.246 -4.375 1 94.19 486 VAL A C 1
ATOM 3864 O O . VAL A 1 486 ? 25.453 -6.238 -3.756 1 94.19 486 VAL A O 1
ATOM 3867 N N . TRP A 1 487 ? 23.969 -7.703 -4.434 1 94.75 487 TRP A N 1
ATOM 3868 C CA . TRP A 1 487 ? 22.891 -7.09 -3.654 1 94.75 487 TRP A CA 1
ATOM 3869 C C . TRP A 1 487 ? 22.234 -8.102 -2.723 1 94.75 487 TRP A C 1
ATOM 3871 O O . TRP A 1 487 ? 22.062 -9.273 -3.086 1 94.75 487 TRP A O 1
ATOM 3881 N N . HIS A 1 488 ? 21.938 -7.664 -1.538 1 95.88 488 HIS A N 1
ATOM 3882 C CA . HIS A 1 488 ? 21.203 -8.461 -0.568 1 95.88 488 HIS A CA 1
ATOM 3883 C C . HIS A 1 488 ? 19.844 -7.828 -0.251 1 95.88 488 HIS A C 1
ATOM 3885 O O . HIS A 1 488 ? 19.781 -6.676 0.179 1 95.88 488 HIS A O 1
ATOM 3891 N N . ILE A 1 489 ? 18.797 -8.578 -0.496 1 95.38 489 ILE A N 1
ATOM 3892 C CA . ILE A 1 489 ? 17.453 -8.086 -0.196 1 95.38 489 ILE A CA 1
ATOM 3893 C C . ILE A 1 489 ? 16.953 -8.727 1.094 1 95.38 489 ILE A C 1
ATOM 3895 O O . ILE A 1 489 ? 16.719 -9.938 1.144 1 95.38 489 ILE A O 1
ATOM 3899 N N . LEU A 1 490 ? 16.797 -7.918 2.115 1 95 490 LEU A N 1
ATOM 3900 C CA . LEU A 1 490 ? 16.328 -8.383 3.412 1 95 490 LEU A CA 1
ATOM 3901 C C . LEU A 1 490 ? 15.016 -7.695 3.791 1 95 490 LEU A C 1
ATOM 3903 O O . LEU A 1 490 ? 14.719 -6.605 3.299 1 95 490 LEU A O 1
ATOM 3907 N N . PRO A 1 491 ? 14.18 -8.477 4.594 1 92.94 491 PRO A N 1
ATOM 3908 C CA . PRO A 1 491 ? 13 -7.781 5.105 1 92.94 491 PRO A CA 1
ATOM 3909 C C . PRO A 1 491 ? 13.352 -6.703 6.129 1 92.94 491 PRO A C 1
ATOM 3911 O O . PRO A 1 491 ? 14.414 -6.758 6.75 1 92.94 491 PRO A O 1
ATOM 3914 N N . GLU A 1 492 ? 12.508 -5.691 6.234 1 89.38 492 GLU A N 1
ATOM 3915 C CA . GLU A 1 492 ? 12.688 -4.656 7.246 1 89.38 492 GLU A CA 1
ATOM 3916 C C . GLU A 1 492 ? 12.633 -5.246 8.656 1 89.38 492 GLU A C 1
ATOM 3918 O O . GLU A 1 492 ? 13.43 -4.867 9.516 1 89.38 492 GLU A O 1
ATOM 3923 N N . GLN A 1 493 ? 11.719 -6.129 8.805 1 89.69 493 GLN A N 1
ATOM 3924 C CA . GLN A 1 493 ? 11.531 -6.785 10.094 1 89.69 493 GLN A CA 1
ATOM 3925 C C . GLN A 1 493 ? 10.742 -8.086 9.945 1 89.69 493 GLN A C 1
ATOM 3927 O O . GLN A 1 493 ? 10.211 -8.367 8.867 1 89.69 493 GLN A O 1
ATOM 3932 N N . ASP A 1 494 ? 10.812 -8.867 10.914 1 92.19 494 ASP A N 1
ATOM 3933 C CA . ASP A 1 494 ? 9.961 -10.047 11.047 1 92.19 494 ASP A CA 1
ATOM 3934 C C . ASP A 1 494 ? 9.609 -10.305 12.508 1 92.19 494 ASP A C 1
ATOM 3936 O O . ASP A 1 494 ? 10.484 -10.297 13.375 1 92.19 494 ASP A O 1
ATOM 3940 N N . SER A 1 495 ? 8.328 -10.453 12.805 1 88 495 SER A N 1
ATOM 3941 C CA . SER A 1 495 ? 7.883 -10.695 14.172 1 88 495 SER A CA 1
ATOM 3942 C C . SER A 1 495 ? 8.312 -12.07 14.656 1 88 495 SER A C 1
ATOM 3944 O O . SER A 1 495 ? 8.453 -12.297 15.859 1 88 495 SER A O 1
ATOM 3946 N N . GLN A 1 496 ? 8.57 -12.961 13.727 1 89.56 496 GLN A N 1
ATOM 3947 C CA . GLN A 1 496 ? 9.031 -14.297 14.078 1 89.56 496 GLN A CA 1
ATOM 3948 C C . GLN A 1 496 ? 10.547 -14.336 14.25 1 89.56 496 GLN A C 1
ATOM 3950 O O . GLN A 1 496 ? 11.258 -13.531 13.656 1 89.56 496 GLN A O 1
ATOM 3955 N N . ASP A 1 497 ? 10.961 -15.188 15.094 1 92 497 ASP A N 1
ATOM 3956 C CA . ASP A 1 497 ? 12.398 -15.352 15.312 1 92 497 ASP A CA 1
ATOM 3957 C C . ASP A 1 497 ? 13.047 -16.094 14.141 1 92 497 ASP A C 1
ATOM 3959 O O . ASP A 1 497 ? 12.82 -17.281 13.953 1 92 497 ASP A O 1
ATOM 3963 N N . MET A 1 498 ? 13.836 -15.391 13.414 1 92.69 498 MET A N 1
ATOM 3964 C CA . MET A 1 498 ? 14.547 -15.945 12.258 1 92.69 498 MET A CA 1
ATOM 3965 C C . MET A 1 498 ? 16.047 -15.93 12.484 1 92.69 498 MET A C 1
ATOM 3967 O O . MET A 1 498 ? 16.828 -15.945 11.523 1 92.69 498 MET A O 1
ATOM 3971 N N . SER A 1 499 ? 16.5 -15.898 13.703 1 91.31 499 SER A N 1
ATOM 3972 C CA . SER A 1 499 ? 17.922 -15.711 14.039 1 91.31 499 SER A CA 1
ATOM 3973 C C . SER A 1 499 ? 18.75 -16.906 13.594 1 91.31 499 SER A C 1
ATOM 3975 O O . SER A 1 499 ? 19.969 -16.797 13.43 1 91.31 499 SER A O 1
ATOM 3977 N N . GLU A 1 500 ? 18.141 -18.016 13.336 1 90.88 500 GLU A N 1
ATOM 3978 C CA . GLU A 1 500 ? 18.859 -19.188 12.867 1 90.88 500 GLU A CA 1
ATOM 3979 C C . GLU A 1 500 ? 19.234 -19.047 11.391 1 90.88 500 GLU A C 1
ATOM 3981 O O . GLU A 1 500 ? 20.203 -19.672 10.93 1 90.88 500 GLU A O 1
ATOM 3986 N N . ARG A 1 501 ? 18.531 -18.203 10.711 1 93.06 501 ARG A N 1
ATOM 3987 C CA . ARG A 1 501 ? 18.719 -18.109 9.266 1 93.06 501 ARG A CA 1
ATOM 3988 C C . ARG A 1 501 ? 19.281 -16.75 8.867 1 93.06 501 ARG A C 1
ATOM 3990 O O . ARG A 1 501 ? 19.859 -16.594 7.793 1 93.06 501 ARG A O 1
ATOM 3997 N N . TYR A 1 502 ? 18.969 -15.828 9.688 1 94.31 502 TYR A N 1
ATOM 3998 C CA . TYR A 1 502 ? 19.344 -14.453 9.391 1 94.31 502 TYR A CA 1
ATOM 3999 C C . TYR A 1 502 ? 20.047 -13.812 10.586 1 94.31 502 TYR A C 1
ATOM 4001 O O . TYR A 1 502 ? 19.969 -14.328 11.703 1 94.31 502 TYR A O 1
ATOM 4009 N N . ASN A 1 503 ? 20.812 -12.766 10.266 1 93.5 503 ASN A N 1
ATOM 4010 C CA . ASN A 1 503 ? 21.281 -11.883 11.336 1 93.5 503 ASN A CA 1
ATOM 4011 C C . ASN A 1 503 ? 20.188 -10.914 11.789 1 93.5 503 ASN A C 1
ATOM 4013 O O . ASN A 1 503 ? 20.125 -9.781 11.305 1 93.5 503 ASN A O 1
ATOM 4017 N N . GLN A 1 504 ? 19.312 -11.43 12.648 1 92.75 504 GLN A N 1
ATOM 4018 C CA . GLN A 1 504 ? 18.156 -10.695 13.125 1 92.75 504 GLN A CA 1
ATOM 4019 C C . GLN A 1 504 ? 18.344 -10.219 14.562 1 92.75 504 GLN A C 1
ATOM 4021 O O . GLN A 1 504 ? 18.859 -10.953 15.406 1 92.75 504 GLN A O 1
ATOM 4026 N N . SER A 1 505 ? 17.984 -8.992 14.719 1 89.12 505 SER A N 1
ATOM 4027 C CA . SER A 1 505 ? 18.031 -8.438 16.078 1 89.12 505 SER A CA 1
ATOM 4028 C C . SER A 1 505 ? 16.828 -8.859 16.891 1 89.12 505 SER A C 1
ATOM 4030 O O . SER A 1 505 ? 15.867 -9.422 16.344 1 89.12 505 SER A O 1
ATOM 4032 N N . SER A 1 506 ? 16.859 -8.594 18.156 1 85.94 506 SER A N 1
ATOM 4033 C CA . SER A 1 506 ? 15.797 -9.016 19.062 1 85.94 506 SER A CA 1
ATOM 4034 C C . SER A 1 506 ? 14.508 -8.258 18.812 1 85.94 506 SER A C 1
ATOM 4036 O O . SER A 1 506 ? 13.422 -8.719 19.172 1 85.94 506 SER A O 1
ATOM 4038 N N . ASP A 1 507 ? 14.633 -7.105 18.156 1 83.88 507 ASP A N 1
ATOM 4039 C CA . ASP A 1 507 ? 13.422 -6.328 17.891 1 83.88 507 ASP A CA 1
ATOM 4040 C C . ASP A 1 507 ? 12.781 -6.754 16.578 1 83.88 507 ASP A C 1
ATOM 4042 O O . ASP A 1 507 ? 11.766 -6.188 16.156 1 83.88 507 ASP A O 1
ATOM 4046 N N . GLY A 1 508 ? 13.406 -7.703 15.945 1 89.19 508 GLY A N 1
ATOM 4047 C CA . GLY A 1 508 ? 12.82 -8.234 14.719 1 89.19 508 GLY A CA 1
ATOM 4048 C C . GLY A 1 508 ? 13.43 -7.652 13.461 1 89.19 508 GLY A C 1
ATOM 4049 O O . GLY A 1 508 ? 13.141 -8.117 12.359 1 89.19 508 GLY A O 1
ATOM 4050 N N . THR A 1 509 ? 14.273 -6.613 13.625 1 89.38 509 THR A N 1
ATOM 4051 C CA . THR A 1 509 ? 14.898 -6.004 12.453 1 89.38 509 THR A CA 1
ATOM 4052 C C . THR A 1 509 ? 16.125 -6.789 12.031 1 89.38 509 THR A C 1
ATOM 4054 O O . THR A 1 509 ? 16.672 -7.582 12.805 1 89.38 509 THR A O 1
ATOM 4057 N N . PHE A 1 510 ? 16.547 -6.645 10.828 1 92.69 510 PHE A N 1
ATOM 4058 C CA . PHE A 1 510 ? 17.656 -7.402 10.289 1 92.69 510 PHE A CA 1
ATOM 4059 C C . PHE A 1 510 ? 18.875 -6.508 10.102 1 92.69 510 PHE A C 1
ATOM 4061 O O . PHE A 1 510 ? 18.75 -5.312 9.828 1 92.69 510 PHE A O 1
ATOM 4068 N N . ALA A 1 511 ? 20.078 -7.086 10.234 1 92 511 ALA A N 1
ATOM 4069 C CA . ALA A 1 511 ? 21.344 -6.344 10.141 1 92 511 ALA A CA 1
ATOM 4070 C C . ALA A 1 511 ? 21.812 -6.258 8.695 1 92 511 ALA A C 1
ATOM 4072 O O . ALA A 1 511 ? 21.422 -7.062 7.852 1 92 511 ALA A O 1
ATOM 4073 N N . LEU A 1 512 ? 22.688 -5.32 8.492 1 92.75 512 LEU A N 1
ATOM 4074 C CA . LEU A 1 512 ? 23.359 -5.18 7.207 1 92.75 512 LEU A CA 1
ATOM 4075 C C . LEU A 1 512 ? 24.328 -6.34 6.965 1 92.75 512 LEU A C 1
ATOM 4077 O O . LEU A 1 512 ? 24.922 -6.867 7.91 1 92.75 512 LEU A O 1
ATOM 4081 N N . LYS A 1 513 ? 24.344 -6.656 5.676 1 93.31 513 LYS A N 1
ATOM 4082 C CA . LYS A 1 513 ? 25.375 -7.637 5.324 1 93.31 513 LYS A CA 1
ATOM 4083 C C . LYS A 1 513 ? 26.75 -6.984 5.258 1 93.31 513 LYS A C 1
ATOM 4085 O O . LYS A 1 513 ? 26.859 -5.793 4.969 1 93.31 513 LYS A O 1
ATOM 4090 N N . ASP A 1 514 ? 27.844 -7.742 5.473 1 91.94 514 ASP A N 1
ATOM 4091 C CA . ASP A 1 514 ? 29.203 -7.219 5.586 1 91.94 514 ASP A CA 1
ATOM 4092 C C . ASP A 1 514 ? 29.859 -7.074 4.211 1 91.94 514 ASP A C 1
ATOM 4094 O O . ASP A 1 514 ? 30.969 -6.555 4.094 1 91.94 514 ASP A O 1
ATOM 4098 N N . PHE A 1 515 ? 29.219 -7.559 3.18 1 93.56 515 PHE A N 1
ATOM 4099 C CA . PHE A 1 515 ? 29.703 -7.375 1.817 1 93.56 515 PHE A CA 1
ATOM 4100 C C . PHE A 1 515 ? 28.562 -7.082 0.866 1 93.56 515 PHE A C 1
ATOM 4102 O O . PHE A 1 515 ? 27.406 -7.422 1.154 1 93.56 515 PHE A O 1
ATOM 4109 N N . GLY A 1 516 ? 28.875 -6.363 -0.207 1 92.62 516 GLY A N 1
ATOM 4110 C CA . GLY A 1 516 ? 27.844 -5.984 -1.155 1 92.62 516 GLY A CA 1
ATOM 4111 C C . GLY A 1 516 ? 26.953 -4.859 -0.653 1 92.62 516 GLY A C 1
ATOM 4112 O O . GLY A 1 516 ? 27.344 -4.121 0.258 1 92.62 516 GLY A O 1
ATOM 4113 N N . GLN A 1 517 ? 25.844 -4.719 -1.33 1 91.75 517 GLN A N 1
ATOM 4114 C CA . GLN A 1 517 ? 24.859 -3.705 -0.967 1 91.75 517 GLN A CA 1
ATOM 4115 C C . GLN A 1 517 ? 23.594 -4.344 -0.418 1 91.75 517 GLN A C 1
ATOM 4117 O O . GLN A 1 517 ? 23.172 -5.402 -0.887 1 91.75 517 GLN A O 1
ATOM 4122 N N . THR A 1 518 ? 23.062 -3.715 0.613 1 93.19 518 THR A N 1
ATOM 4123 C CA . THR A 1 518 ? 21.875 -4.273 1.258 1 93.19 518 THR A CA 1
ATOM 4124 C C . THR A 1 518 ? 20.656 -3.369 1.048 1 93.19 518 THR A C 1
ATOM 4126 O O . THR A 1 518 ? 20.766 -2.146 1.184 1 93.19 518 THR A O 1
ATOM 4129 N N . LEU A 1 519 ? 19.609 -3.953 0.625 1 92.12 519 LEU A N 1
ATOM 4130 C CA . LEU A 1 519 ? 18.312 -3.279 0.511 1 92.12 519 LEU A CA 1
ATOM 4131 C C . LEU A 1 519 ? 17.281 -3.949 1.397 1 92.12 519 LEU A C 1
ATOM 4133 O O . LEU A 1 519 ? 17.234 -5.176 1.5 1 92.12 519 LEU A O 1
ATOM 4137 N N . PHE A 1 520 ? 16.453 -3.154 2.049 1 91.12 520 PHE A N 1
ATOM 4138 C CA . PHE A 1 520 ? 15.398 -3.68 2.912 1 91.12 520 PHE A CA 1
ATOM 4139 C C . PHE A 1 520 ? 14.023 -3.457 2.291 1 91.12 520 PHE A C 1
ATOM 4141 O O . PHE A 1 520 ? 13.672 -2.33 1.945 1 91.12 520 PHE A O 1
ATOM 4148 N N . CYS A 1 521 ? 13.336 -4.594 2.129 1 90.31 521 CYS A N 1
ATOM 4149 C CA . CYS A 1 521 ? 11.992 -4.504 1.573 1 90.31 521 CYS A CA 1
ATOM 4150 C C . CYS A 1 521 ? 11.07 -5.547 2.197 1 90.31 521 CYS A C 1
ATOM 4152 O O . CYS A 1 521 ? 11.453 -6.707 2.354 1 90.31 521 CYS A O 1
ATOM 4154 N N . GLY A 1 522 ? 9.852 -5.125 2.572 1 88.56 522 GLY A N 1
ATOM 4155 C CA . GLY A 1 522 ? 8.875 -6.043 3.135 1 88.56 522 GLY A CA 1
ATOM 4156 C C . GLY A 1 522 ? 8.875 -6.055 4.652 1 88.56 522 GLY A C 1
ATOM 4157 O O . GLY A 1 522 ? 9.914 -5.859 5.281 1 88.56 522 GLY A O 1
ATOM 4158 N N . ASN A 1 523 ? 7.738 -6.379 5.285 1 87.25 523 ASN A N 1
ATOM 4159 C CA . ASN A 1 523 ? 7.598 -6.367 6.734 1 87.25 523 ASN A CA 1
ATOM 4160 C C . ASN A 1 523 ? 7.68 -7.773 7.32 1 87.25 523 ASN A C 1
ATOM 4162 O O . ASN A 1 523 ? 7.328 -7.992 8.484 1 87.25 523 ASN A O 1
ATOM 4166 N N . SER A 1 524 ? 8.047 -8.727 6.543 1 90.12 524 SER A N 1
ATOM 4167 C CA . SER A 1 524 ? 8.297 -10.109 6.941 1 90.12 524 SER A CA 1
ATOM 4168 C C . SER A 1 524 ? 9.086 -10.859 5.871 1 90.12 524 SER A C 1
ATOM 4170 O O . SER A 1 524 ? 9.195 -10.398 4.734 1 90.12 524 SER A O 1
ATOM 4172 N N . VAL A 1 525 ? 9.625 -11.977 6.336 1 92.94 525 VAL A N 1
ATOM 4173 C CA . VAL A 1 525 ? 10.32 -12.828 5.375 1 92.94 525 VAL A CA 1
ATOM 4174 C C . VAL A 1 525 ? 9.344 -13.305 4.301 1 92.94 525 VAL A C 1
ATOM 4176 O O . VAL A 1 525 ? 9.68 -13.344 3.117 1 92.94 525 VAL A O 1
ATOM 4179 N N . TRP A 1 526 ? 8.148 -13.523 4.711 1 87.94 526 TRP A N 1
ATOM 4180 C CA . TRP A 1 526 ? 7.102 -13.984 3.809 1 87.94 526 TRP A CA 1
ATOM 4181 C C . TRP A 1 526 ? 6.812 -12.938 2.732 1 87.94 526 TRP A C 1
ATOM 4183 O O . TRP A 1 526 ? 6.742 -13.266 1.546 1 87.94 526 TRP A O 1
ATOM 4193 N N . GLU A 1 527 ? 6.703 -11.703 3.146 1 89.06 527 GLU A N 1
ATOM 4194 C CA . GLU A 1 527 ? 6.43 -10.625 2.201 1 89.06 527 GLU A CA 1
ATOM 4195 C C . GLU A 1 527 ? 7.633 -10.367 1.299 1 89.06 527 GLU A C 1
ATOM 4197 O O . GLU A 1 527 ? 7.477 -10.117 0.102 1 89.06 527 GLU A O 1
ATOM 4202 N N . LYS A 1 528 ? 8.805 -10.422 1.912 1 93.31 528 LYS A N 1
ATOM 4203 C CA . LYS A 1 528 ? 10.023 -10.227 1.135 1 93.31 528 LYS A CA 1
ATOM 4204 C C . LYS A 1 528 ? 10.141 -11.258 0.022 1 93.31 528 LYS A C 1
ATOM 4206 O O . LYS A 1 528 ? 10.492 -10.93 -1.111 1 93.31 528 LYS A O 1
ATOM 4211 N N . GLU A 1 529 ? 9.789 -12.453 0.354 1 92.69 529 GLU A N 1
ATOM 4212 C CA . GLU A 1 529 ? 9.859 -13.531 -0.627 1 92.69 529 GLU A CA 1
ATOM 4213 C C . GLU A 1 529 ? 8.852 -13.32 -1.752 1 92.69 529 GLU A C 1
ATOM 4215 O O . GLU A 1 529 ? 9.133 -13.633 -2.91 1 92.69 529 GLU A O 1
ATOM 4220 N N . ALA A 1 530 ? 7.73 -12.82 -1.388 1 89.88 530 ALA A N 1
ATOM 4221 C CA . ALA A 1 530 ? 6.742 -12.492 -2.41 1 89.88 530 ALA A CA 1
ATOM 4222 C C . ALA A 1 530 ? 7.242 -11.383 -3.328 1 89.88 530 ALA A C 1
ATOM 4224 O O . ALA A 1 530 ? 7.016 -11.422 -4.539 1 89.88 530 ALA A O 1
ATOM 4225 N N . ILE A 1 531 ? 7.941 -10.438 -2.783 1 92.56 531 ILE A N 1
ATOM 4226 C CA . ILE A 1 531 ? 8.461 -9.297 -3.535 1 92.56 531 ILE A CA 1
ATOM 4227 C C . ILE A 1 531 ? 9.57 -9.766 -4.477 1 92.56 531 ILE A C 1
ATOM 4229 O O . ILE A 1 531 ? 9.562 -9.438 -5.668 1 92.56 531 ILE A O 1
ATOM 4233 N N . VAL A 1 532 ? 10.453 -10.555 -3.979 1 95.31 532 VAL A N 1
ATOM 4234 C CA . VAL A 1 532 ? 11.594 -11 -4.781 1 95.31 532 VAL A CA 1
ATOM 4235 C C . VAL A 1 532 ? 11.109 -11.93 -5.887 1 95.31 532 VAL A C 1
ATOM 4237 O O . VAL A 1 532 ? 11.633 -11.906 -7.004 1 95.31 532 VAL A O 1
ATOM 4240 N N . GLY A 1 533 ? 10.133 -12.773 -5.578 1 90.88 533 GLY A N 1
ATOM 4241 C CA . GLY A 1 533 ? 9.562 -13.656 -6.582 1 90.88 533 GLY A CA 1
ATOM 4242 C C . GLY A 1 533 ? 8.969 -12.914 -7.766 1 90.88 533 GLY A C 1
ATOM 4243 O O . GLY A 1 533 ? 8.977 -13.422 -8.891 1 90.88 533 GLY A O 1
ATOM 4244 N N . ARG A 1 534 ? 8.5 -11.773 -7.477 1 89 534 ARG A N 1
ATOM 4245 C CA . ARG A 1 534 ? 7.918 -10.953 -8.531 1 89 534 ARG A CA 1
ATOM 4246 C C . ARG A 1 534 ? 8.992 -10.141 -9.25 1 89 534 ARG A C 1
ATOM 4248 O O . ARG A 1 534 ? 8.875 -9.859 -10.445 1 89 534 ARG A O 1
ATOM 4255 N N . CYS A 1 535 ? 10.023 -9.828 -8.625 1 92 535 CYS A N 1
ATOM 4256 C CA . CYS A 1 535 ? 11.016 -8.875 -9.133 1 92 535 CYS A CA 1
ATOM 4257 C C . CYS A 1 535 ? 12 -9.562 -10.07 1 92 535 CYS A C 1
ATOM 4259 O O . CYS A 1 535 ? 12.336 -9.023 -11.125 1 92 535 CYS A O 1
ATOM 4261 N N . PHE A 1 536 ? 12.461 -10.742 -9.711 1 93.06 536 PHE A N 1
ATOM 4262 C CA . PHE A 1 536 ? 13.562 -11.359 -10.43 1 93.06 536 PHE A CA 1
ATOM 4263 C C . PHE A 1 536 ? 13.062 -12.508 -11.305 1 93.06 536 PHE A C 1
ATOM 4265 O O . PHE A 1 536 ? 12.32 -13.375 -10.836 1 93.06 536 PHE A O 1
ATOM 4272 N N . GLN A 1 537 ? 13.586 -12.641 -12.5 1 88.44 537 GLN A N 1
ATOM 4273 C CA . GLN A 1 537 ? 13.094 -13.602 -13.477 1 88.44 537 GLN A CA 1
ATOM 4274 C C . GLN A 1 537 ? 13.781 -14.953 -13.32 1 88.44 537 GLN A C 1
ATOM 4276 O O . GLN A 1 537 ? 13.242 -15.984 -13.727 1 88.44 537 GLN A O 1
ATOM 4281 N N . ILE A 1 538 ? 15 -14.898 -12.836 1 92.75 538 ILE A N 1
ATOM 4282 C CA . ILE A 1 538 ? 15.789 -16.125 -12.719 1 92.75 538 ILE A CA 1
ATOM 4283 C C . ILE A 1 538 ? 16.172 -16.359 -11.258 1 92.75 538 ILE A C 1
ATOM 4285 O O . ILE A 1 538 ? 16.719 -15.469 -10.602 1 92.75 538 ILE A O 1
ATOM 4289 N N . CYS A 1 539 ? 15.859 -17.547 -10.781 1 93.88 539 CYS A N 1
ATOM 4290 C CA . CYS A 1 539 ? 16.203 -17.938 -9.414 1 93.88 539 CYS A CA 1
ATOM 4291 C C . CYS A 1 539 ? 17.062 -19.203 -9.414 1 93.88 539 CYS A C 1
ATOM 4293 O O . CYS A 1 539 ? 16.672 -20.219 -9.969 1 93.88 539 CYS A O 1
ATOM 4295 N N . LEU A 1 540 ? 18.25 -19.062 -8.922 1 94.88 540 LEU A N 1
ATOM 4296 C CA . LEU A 1 540 ? 19.125 -20.203 -8.711 1 94.88 540 LEU A CA 1
ATOM 4297 C C . LEU A 1 540 ? 18.875 -20.844 -7.348 1 94.88 540 LEU A C 1
ATOM 4299 O O . LEU A 1 540 ? 19.188 -20.25 -6.312 1 94.88 540 LEU A O 1
ATOM 4303 N N . LEU A 1 541 ? 18.281 -22 -7.363 1 92.62 541 LEU A N 1
ATOM 4304 C CA . LEU A 1 541 ? 17.953 -22.703 -6.129 1 92.62 541 LEU A CA 1
ATOM 4305 C C . LEU A 1 541 ? 18.969 -23.797 -5.832 1 92.62 541 LEU A C 1
ATOM 4307 O O . LEU A 1 541 ? 19.094 -24.766 -6.582 1 92.62 541 LEU A O 1
ATOM 4311 N N . ILE A 1 542 ? 19.688 -23.594 -4.738 1 91.56 542 ILE A N 1
ATOM 4312 C CA . ILE A 1 542 ? 20.734 -24.562 -4.391 1 91.56 542 ILE A CA 1
ATOM 4313 C C . ILE A 1 542 ? 20.297 -25.359 -3.17 1 91.56 542 ILE A C 1
ATOM 4315 O O . ILE A 1 542 ? 19.984 -24.797 -2.117 1 91.56 542 ILE A O 1
ATOM 4319 N N . GLU A 1 543 ? 20.281 -26.688 -3.139 1 84.06 543 GLU A N 1
ATOM 4320 C CA . GLU A 1 543 ? 19.922 -27.656 -2.105 1 84.06 543 GLU A CA 1
ATOM 4321 C C . GLU A 1 543 ? 18.484 -27.438 -1.643 1 84.06 543 GLU A C 1
ATOM 4323 O O . GLU A 1 543 ? 18.062 -27.984 -0.617 1 84.06 543 GLU A O 1
ATOM 4328 N N . GLY A 1 544 ? 17.656 -26.734 -2.34 1 73.5 544 GLY A N 1
ATOM 4329 C CA . GLY A 1 544 ? 16.266 -26.391 -2.074 1 73.5 544 GLY A CA 1
ATOM 4330 C C . GLY A 1 544 ? 15.703 -27.094 -0.854 1 73.5 544 GLY A C 1
ATOM 4331 O O . GLY A 1 544 ? 15.68 -28.328 -0.798 1 73.5 544 GLY A O 1
ATOM 4332 N N . GLY A 1 545 ? 15.547 -26.594 0.449 1 70.25 545 GLY A N 1
ATOM 4333 C CA . GLY A 1 545 ? 14.906 -27.156 1.62 1 70.25 545 GLY A CA 1
ATOM 4334 C C . GLY A 1 545 ? 13.508 -26.609 1.859 1 70.25 545 GLY A C 1
ATOM 4335 O O . GLY A 1 545 ? 12.969 -25.891 1.017 1 70.25 545 GLY A O 1
ATOM 4336 N N . PRO A 1 546 ? 12.797 -27.125 2.893 1 70.06 546 PRO A N 1
ATOM 4337 C CA . PRO A 1 546 ? 11.445 -26.672 3.217 1 70.06 546 PRO A CA 1
ATOM 4338 C C . PRO A 1 546 ? 11.359 -25.156 3.432 1 70.06 546 PRO A C 1
ATOM 4340 O O . PRO A 1 546 ? 10.328 -24.547 3.158 1 70.06 546 PRO A O 1
ATOM 4343 N N . ASP A 1 547 ? 12.461 -24.609 3.797 1 74.06 547 ASP A N 1
ATOM 4344 C CA . ASP A 1 547 ? 12.477 -23.188 4.102 1 74.06 547 ASP A CA 1
ATOM 4345 C C . ASP A 1 547 ? 12.414 -22.344 2.826 1 74.06 547 ASP A C 1
ATOM 4347 O O . ASP A 1 547 ? 12.016 -21.188 2.861 1 74.06 547 ASP A O 1
ATOM 4351 N N . ALA A 1 548 ? 12.75 -22.969 1.683 1 81.75 548 ALA A N 1
ATOM 4352 C CA . ALA A 1 548 ? 12.773 -22.234 0.421 1 81.75 548 ALA A CA 1
ATOM 4353 C C . ALA A 1 548 ? 11.484 -22.438 -0.359 1 81.75 548 ALA A C 1
ATOM 4355 O O . ALA A 1 548 ? 11.297 -21.859 -1.429 1 81.75 548 ALA A O 1
ATOM 4356 N N . SER A 1 549 ? 10.539 -23.203 0.17 1 79.19 549 SER A N 1
ATOM 4357 C CA . SER A 1 549 ? 9.336 -23.594 -0.55 1 79.19 549 SER A CA 1
ATOM 4358 C C . SER A 1 549 ? 8.492 -22.391 -0.938 1 79.19 549 SER A C 1
ATOM 4360 O O . SER A 1 549 ? 8.062 -22.266 -2.086 1 79.19 549 SER A O 1
ATOM 4362 N N . HIS A 1 550 ? 8.312 -21.531 0.074 1 83.62 550 HIS A N 1
ATOM 4363 C CA . HIS A 1 550 ? 7.488 -20.359 -0.21 1 83.62 550 HIS A CA 1
ATOM 4364 C C . HIS A 1 550 ? 8.125 -19.484 -1.283 1 83.62 550 HIS A C 1
ATOM 4366 O O . HIS A 1 550 ? 7.438 -19 -2.188 1 83.62 550 HIS A O 1
ATOM 4372 N N . GLU A 1 551 ? 9.375 -19.312 -1.133 1 88.44 551 GLU A N 1
ATOM 4373 C CA . GLU A 1 551 ? 10.102 -18.484 -2.092 1 88.44 551 GLU A CA 1
ATOM 4374 C C . GLU A 1 551 ? 10.008 -19.062 -3.5 1 88.44 551 GLU A C 1
ATOM 4376 O O . GLU A 1 551 ? 9.75 -18.344 -4.461 1 88.44 551 GLU A O 1
ATOM 4381 N N . VAL A 1 552 ? 10.156 -20.312 -3.645 1 85.5 552 VAL A N 1
ATOM 4382 C CA . VAL A 1 552 ? 10.102 -21.016 -4.922 1 85.5 552 VAL A CA 1
ATOM 4383 C C . VAL A 1 552 ? 8.695 -20.906 -5.516 1 85.5 552 VAL A C 1
ATOM 4385 O O . VAL A 1 552 ? 8.547 -20.625 -6.711 1 85.5 552 VAL A O 1
ATOM 4388 N N . GLU A 1 553 ? 7.754 -21.047 -4.699 1 81.94 553 GLU A N 1
ATOM 4389 C CA . GLU A 1 553 ? 6.367 -20.969 -5.152 1 81.94 553 GLU A CA 1
ATOM 4390 C C . GLU A 1 553 ? 6.047 -19.578 -5.691 1 81.94 553 GLU A C 1
ATOM 4392 O O . GLU A 1 553 ? 5.289 -19.438 -6.656 1 81.94 553 GLU A O 1
ATOM 4397 N N . GLU A 1 554 ? 6.609 -18.625 -5.012 1 85.81 554 GLU A N 1
ATOM 4398 C CA . GLU A 1 554 ? 6.391 -17.266 -5.48 1 85.81 554 GLU A CA 1
ATOM 4399 C C . GLU A 1 554 ? 6.992 -17.047 -6.867 1 85.81 554 GLU A C 1
ATOM 4401 O O . GLU A 1 554 ? 6.391 -16.391 -7.719 1 85.81 554 GLU A O 1
ATOM 4406 N N . PHE A 1 555 ? 8.133 -17.609 -7.117 1 87.25 555 PHE A N 1
ATOM 4407 C CA . PHE A 1 555 ? 8.758 -17.5 -8.43 1 87.25 555 PHE A CA 1
ATOM 4408 C C . PHE A 1 555 ? 7.918 -18.203 -9.492 1 87.25 555 PHE A C 1
ATOM 4410 O O . PHE A 1 555 ? 7.699 -17.672 -10.578 1 87.25 555 PHE A O 1
ATOM 4417 N N . VAL A 1 556 ? 7.449 -19.312 -9.117 1 80.38 556 VAL A N 1
ATOM 4418 C CA . VAL A 1 556 ? 6.629 -20.094 -10.031 1 80.38 556 VAL A CA 1
ATOM 4419 C C . VAL A 1 556 ? 5.312 -19.375 -10.305 1 80.38 556 VAL A C 1
ATOM 4421 O O . VAL A 1 556 ? 4.863 -19.297 -11.445 1 80.38 556 VAL A O 1
ATOM 4424 N N . TRP A 1 557 ? 4.836 -18.859 -9.18 1 78.62 557 TRP A N 1
ATOM 4425 C CA . TRP A 1 557 ? 3.568 -18.141 -9.266 1 78.62 557 TRP A CA 1
ATOM 4426 C C . TRP A 1 557 ? 3.676 -16.953 -10.211 1 78.62 557 TRP A C 1
ATOM 4428 O O . TRP A 1 557 ? 2.701 -16.578 -10.875 1 78.62 557 TRP A O 1
ATOM 4438 N N . ASN A 1 558 ? 4.852 -16.406 -10.352 1 81.38 558 ASN A N 1
ATOM 4439 C CA . ASN A 1 558 ? 5.059 -15.258 -11.219 1 81.38 558 ASN A CA 1
ATOM 4440 C C . ASN A 1 558 ? 5.637 -15.672 -12.57 1 81.38 558 ASN A C 1
ATOM 4442 O O . ASN A 1 558 ? 6.129 -14.836 -13.328 1 81.38 558 ASN A O 1
ATOM 4446 N N . ASP A 1 559 ? 5.633 -16.922 -12.836 1 80.06 559 ASP A N 1
ATOM 4447 C CA . ASP A 1 559 ? 6.078 -17.484 -14.117 1 80.06 559 ASP A CA 1
ATOM 4448 C C . ASP A 1 559 ? 7.562 -17.203 -14.344 1 80.06 559 ASP A C 1
ATOM 4450 O O . ASP A 1 559 ? 7.969 -16.844 -15.453 1 80.06 559 ASP A O 1
ATOM 4454 N N . HIS A 1 560 ? 8.305 -17.25 -13.336 1 85.81 560 HIS A N 1
ATOM 4455 C CA . HIS A 1 560 ? 9.75 -17.047 -13.43 1 85.81 560 HIS A CA 1
ATOM 4456 C C . HIS A 1 560 ? 10.492 -18.391 -13.414 1 85.81 560 HIS A C 1
ATOM 4458 O O . HIS A 1 560 ? 9.898 -19.422 -13.125 1 85.81 560 HIS A O 1
ATOM 4464 N N . ILE A 1 561 ? 11.719 -18.344 -13.773 1 87.06 561 ILE A N 1
ATOM 4465 C CA . ILE A 1 561 ? 12.477 -19.578 -14.016 1 87.06 561 ILE A CA 1
ATOM 4466 C C . ILE A 1 561 ? 13.266 -19.953 -12.758 1 87.06 561 ILE A C 1
ATOM 4468 O O . ILE A 1 561 ? 13.906 -19.094 -12.141 1 87.06 561 ILE A O 1
ATOM 4472 N N . ILE A 1 562 ? 13.188 -21.219 -12.422 1 88.88 562 ILE A N 1
ATOM 4473 C CA . ILE A 1 562 ? 13.969 -21.75 -11.312 1 88.88 562 ILE A CA 1
ATOM 4474 C C . ILE A 1 562 ? 15.016 -22.734 -11.844 1 88.88 562 ILE A C 1
ATOM 4476 O O . ILE A 1 562 ? 14.695 -23.641 -12.617 1 88.88 562 ILE A O 1
ATOM 4480 N N . ILE A 1 563 ? 16.266 -22.5 -11.508 1 91.5 563 ILE A N 1
ATOM 4481 C CA . ILE A 1 563 ? 17.375 -23.406 -11.828 1 91.5 563 ILE A CA 1
ATOM 4482 C C . ILE A 1 563 ? 17.781 -24.188 -10.594 1 91.5 563 ILE A C 1
ATOM 4484 O O . ILE A 1 563 ? 18.5 -23.688 -9.734 1 91.5 563 ILE A O 1
ATOM 4488 N N . PRO A 1 564 ? 17.391 -25.406 -10.539 1 90.44 564 PRO A N 1
ATOM 4489 C CA . PRO A 1 564 ? 17.703 -26.203 -9.359 1 90.44 564 PRO A CA 1
ATOM 4490 C C . PRO A 1 564 ? 19.094 -26.812 -9.414 1 90.44 564 PRO A C 1
ATOM 4492 O O . PRO A 1 564 ? 19.453 -27.469 -10.406 1 90.44 564 PRO A O 1
ATOM 4495 N N . VAL A 1 565 ? 19.891 -26.562 -8.453 1 91.38 565 VAL A N 1
ATOM 4496 C CA . VAL A 1 565 ? 21.234 -27.125 -8.359 1 91.38 565 VAL A CA 1
ATOM 4497 C C . VAL A 1 565 ? 21.359 -27.969 -7.094 1 91.38 565 VAL A C 1
ATOM 4499 O O . VAL A 1 565 ? 21.047 -27.516 -5.996 1 91.38 565 VAL A O 1
ATOM 4502 N N . TYR A 1 566 ? 21.844 -29.156 -7.246 1 83.69 566 TYR A N 1
ATOM 4503 C CA . TYR A 1 566 ? 22.094 -30.047 -6.113 1 83.69 566 TYR A CA 1
ATOM 4504 C C . TYR A 1 566 ? 20.828 -30.234 -5.281 1 83.69 566 TYR A C 1
ATOM 4506 O O . TYR A 1 566 ? 20.859 -30.109 -4.055 1 83.69 566 TYR A O 1
ATOM 4514 N N . CYS A 1 567 ? 19.719 -30.172 -5.906 1 77.5 567 CYS A N 1
ATOM 4515 C CA . CYS A 1 567 ? 18.453 -30.359 -5.223 1 77.5 567 CYS A CA 1
ATOM 4516 C C . CYS A 1 567 ? 18.047 -31.828 -5.195 1 77.5 567 CYS A C 1
ATOM 4518 O O . CYS A 1 567 ? 18.203 -32.531 -6.191 1 77.5 567 CYS A O 1
ATOM 4520 N N . ALA A 1 568 ? 18.359 -32.5 -3.916 1 57.88 568 ALA A N 1
ATOM 4521 C CA . ALA A 1 568 ? 18.094 -33.938 -3.752 1 57.88 568 ALA A CA 1
ATOM 4522 C C . ALA A 1 568 ? 16.688 -34.281 -4.25 1 57.88 568 ALA A C 1
ATOM 4524 O O . ALA A 1 568 ? 15.703 -33.688 -3.834 1 57.88 568 ALA A O 1
ATOM 4525 N N . TYR A 1 569 ? 16.562 -34.625 -5.406 1 48.56 569 TYR A N 1
ATOM 4526 C CA . TYR A 1 569 ? 15.258 -35.156 -5.816 1 48.56 569 TYR A CA 1
ATOM 4527 C C . TYR A 1 569 ? 14.742 -36.188 -4.812 1 48.56 569 TYR A C 1
ATOM 4529 O O . TYR A 1 569 ? 13.523 -36.312 -4.641 1 48.56 569 TYR A O 1
ATOM 4537 N N . GLU A 1 570 ? 15.539 -37 -4.207 1 41 570 GLU A N 1
ATOM 4538 C CA . GLU A 1 570 ? 15.102 -38.156 -3.438 1 41 570 GLU A CA 1
ATOM 4539 C C . GLU A 1 570 ? 14.625 -37.75 -2.049 1 41 570 GLU A C 1
ATOM 4541 O O . GLU A 1 570 ? 14.055 -38.562 -1.316 1 41 570 GLU A O 1
ATOM 4546 N N . THR A 1 571 ? 15.234 -36.844 -1.325 1 37.16 571 THR A N 1
ATOM 4547 C CA . THR A 1 571 ? 14.922 -36.844 0.099 1 37.16 571 THR A CA 1
ATOM 4548 C C . THR A 1 571 ? 13.5 -36.344 0.339 1 37.16 571 THR A C 1
ATOM 4550 O O . THR A 1 571 ? 13 -35.5 -0.385 1 37.16 571 THR A O 1
ATOM 4553 N N . ASP A 1 572 ? 12.727 -37 1.271 1 36.59 572 ASP A N 1
ATOM 4554 C CA . ASP A 1 572 ? 11.336 -37.125 1.707 1 36.59 572 ASP A CA 1
ATOM 4555 C C . ASP A 1 572 ? 10.719 -35.75 1.98 1 36.59 572 ASP A C 1
ATOM 4557 O O . ASP A 1 572 ? 9.539 -35.531 1.695 1 36.59 572 ASP A O 1
ATOM 4561 N N . THR A 1 573 ? 11.508 -34.969 2.781 1 37.56 573 THR A N 1
ATOM 4562 C CA . THR A 1 573 ? 10.859 -33.875 3.479 1 37.56 573 THR A CA 1
ATOM 4563 C C . THR A 1 573 ? 10.531 -32.75 2.51 1 37.56 573 THR A C 1
ATOM 4565 O O . THR A 1 573 ? 9.508 -32.062 2.666 1 37.56 573 THR A O 1
ATOM 4568 N N . ILE A 1 574 ? 11.555 -32.406 1.738 1 40.28 574 ILE A N 1
ATOM 4569 C CA . ILE A 1 574 ? 11.227 -31.297 0.837 1 40.28 574 ILE A CA 1
ATOM 4570 C C . ILE A 1 574 ? 10.133 -31.734 -0.133 1 40.28 574 ILE A C 1
ATOM 4572 O O . ILE A 1 574 ? 9.484 -30.891 -0.758 1 40.28 574 ILE A O 1
ATOM 4576 N N . ARG A 1 575 ? 10.023 -33.094 -0.352 1 40.81 575 ARG A N 1
ATOM 4577 C CA . ARG A 1 575 ? 9.094 -33.719 -1.279 1 40.81 575 ARG A CA 1
ATOM 4578 C C . ARG A 1 575 ? 7.648 -33.406 -0.904 1 40.81 575 ARG A C 1
ATOM 4580 O O . ARG A 1 575 ? 6.816 -33.156 -1.775 1 40.81 575 ARG A O 1
ATOM 4587 N N . GLU A 1 576 ? 7.508 -33.719 0.355 1 40.28 576 GLU A N 1
ATOM 4588 C CA . GLU A 1 576 ? 6.094 -33.656 0.717 1 40.28 576 GLU A CA 1
ATOM 4589 C C . GLU A 1 576 ? 5.562 -32.219 0.593 1 40.28 576 GLU A C 1
ATOM 4591 O O . GLU A 1 576 ? 4.461 -32 0.087 1 40.28 576 GLU A O 1
ATOM 4596 N N . GLU A 1 577 ? 6.355 -31.406 1.237 1 41.5 577 GLU A N 1
ATOM 4597 C CA . GLU A 1 577 ? 5.82 -30.047 1.271 1 41.5 577 GLU A CA 1
ATOM 4598 C C . GLU A 1 577 ? 6.035 -29.328 -0.06 1 41.5 577 GLU A C 1
ATOM 4600 O O . GLU A 1 577 ? 5.211 -28.516 -0.476 1 41.5 577 GLU A O 1
ATOM 4605 N N . CYS A 1 578 ? 7.285 -29.422 -0.606 1 39.91 578 CYS A N 1
ATOM 4606 C CA . CYS A 1 578 ? 7.492 -28.922 -1.961 1 39.91 578 CYS A CA 1
ATOM 4607 C C . CYS A 1 578 ? 6.855 -29.859 -2.986 1 39.91 578 CYS A C 1
ATOM 4609 O O . CYS A 1 578 ? 7.016 -29.656 -4.191 1 39.91 578 CYS A O 1
ATOM 4611 N N . ARG A 1 579 ? 6.535 -31.047 -2.656 1 39.62 579 ARG A N 1
ATOM 4612 C CA . ARG A 1 579 ? 5.816 -31.984 -3.518 1 39.62 579 ARG A CA 1
ATOM 4613 C C . ARG A 1 579 ? 4.672 -31.281 -4.25 1 39.62 579 ARG A C 1
ATOM 4615 O O . ARG A 1 579 ? 4.293 -31.688 -5.348 1 39.62 579 ARG A O 1
ATOM 4622 N N . ALA A 1 580 ? 4.047 -30.625 -3.449 1 36.25 580 ALA A N 1
ATOM 4623 C CA . ALA A 1 580 ? 3.039 -29.969 -4.277 1 36.25 580 ALA A CA 1
ATOM 4624 C C . ALA A 1 580 ? 3.684 -29.234 -5.453 1 36.25 580 ALA A C 1
ATOM 4626 O O . ALA A 1 580 ? 3.008 -28.906 -6.426 1 36.25 580 ALA A O 1
ATOM 4627 N N . THR A 1 581 ? 4.922 -28.609 -5.191 1 38.81 581 THR A N 1
ATOM 4628 C CA . THR A 1 581 ? 5.727 -28.156 -6.316 1 38.81 581 THR A CA 1
ATOM 4629 C C . THR A 1 581 ? 6.574 -29.297 -6.875 1 38.81 581 THR A C 1
ATOM 4631 O O . THR A 1 581 ? 7.793 -29.312 -6.688 1 38.81 581 THR A O 1
ATOM 4634 N N . GLY A 1 582 ? 6.668 -30.406 -6.41 1 37.03 582 GLY A N 1
ATOM 4635 C CA . GLY A 1 582 ? 7.355 -31.609 -6.824 1 37.03 582 GLY A CA 1
ATOM 4636 C C . GLY A 1 582 ? 7.789 -31.594 -8.273 1 37.03 582 GLY A C 1
ATOM 4637 O O . GLY A 1 582 ? 8.398 -32.531 -8.766 1 37.03 582 GLY A O 1
ATOM 4638 N N . LYS A 1 583 ? 7.004 -31.125 -9.102 1 44.09 583 LYS A N 1
ATOM 4639 C CA . LYS A 1 583 ? 7.371 -31.281 -10.508 1 44.09 583 LYS A CA 1
ATOM 4640 C C . LYS A 1 583 ? 8.688 -30.578 -10.812 1 44.09 583 LYS A C 1
ATOM 4642 O O . LYS A 1 583 ? 8.953 -29.5 -10.297 1 44.09 583 LYS A O 1
ATOM 4647 N N . MET A 1 584 ? 9.648 -31.547 -11.25 1 54.25 584 MET A N 1
ATOM 4648 C CA . MET A 1 584 ? 10.883 -31.188 -11.938 1 54.25 584 MET A CA 1
ATOM 4649 C C . MET A 1 584 ? 10.727 -29.859 -12.688 1 54.25 584 MET A C 1
ATOM 4651 O O . MET A 1 584 ? 9.703 -29.641 -13.344 1 54.25 584 MET A O 1
ATOM 4655 N N . PHE A 1 585 ? 11.508 -28.969 -12.07 1 68.88 585 PHE A N 1
ATOM 4656 C CA . PHE A 1 585 ? 11.539 -27.734 -12.844 1 68.88 585 PHE A CA 1
ATOM 4657 C C . PHE A 1 585 ? 11.789 -28.016 -14.32 1 68.88 585 PHE A C 1
ATOM 4659 O O . PHE A 1 585 ? 12.688 -28.797 -14.664 1 68.88 585 PHE A O 1
ATOM 4666 N N . PRO A 1 586 ? 10.852 -27.703 -15.047 1 70.69 586 PRO A N 1
ATOM 4667 C CA . PRO A 1 586 ? 11.008 -27.969 -16.484 1 70.69 586 PRO A CA 1
ATOM 4668 C C . PRO A 1 586 ? 12.242 -27.281 -17.062 1 70.69 586 PRO A C 1
ATOM 4670 O O . PRO A 1 586 ? 12.688 -26.25 -16.547 1 70.69 586 PRO A O 1
ATOM 4673 N N . LEU A 1 587 ? 12.875 -28.047 -17.953 1 78.81 587 LEU A N 1
ATOM 4674 C CA . LEU A 1 587 ? 13.961 -27.453 -18.719 1 78.81 587 LEU A CA 1
ATOM 4675 C C . LEU A 1 587 ? 13.477 -26.203 -19.469 1 78.81 587 LEU A C 1
ATOM 4677 O O . LEU A 1 587 ? 12.562 -26.281 -20.297 1 78.81 587 LEU A O 1
ATOM 4681 N N . PRO A 1 588 ? 14.031 -25.078 -19.172 1 79.69 588 PRO A N 1
ATOM 4682 C CA . PRO A 1 588 ? 13.617 -23.859 -19.875 1 79.69 588 PRO A CA 1
ATOM 4683 C C . PRO A 1 588 ? 14.016 -23.875 -21.359 1 79.69 588 PRO A C 1
ATOM 4685 O O . PRO A 1 588 ? 14.992 -24.516 -21.734 1 79.69 588 PRO A O 1
ATOM 4688 N N . PRO A 1 589 ? 13.281 -23.094 -22.094 1 71.88 589 PRO A N 1
ATOM 4689 C CA . PRO A 1 589 ? 13.648 -23.031 -23.516 1 71.88 589 PRO A CA 1
ATOM 4690 C C . PRO A 1 589 ? 15.008 -22.375 -23.75 1 71.88 589 PRO A C 1
ATOM 4692 O O . PRO A 1 589 ? 15.367 -21.422 -23.047 1 71.88 589 PRO A O 1
ATOM 4695 N N . GLY A 1 590 ? 15.812 -22.938 -24.609 1 73.56 590 GLY A N 1
ATOM 4696 C CA . GLY A 1 590 ? 17.094 -22.359 -25 1 73.56 590 GLY A CA 1
ATOM 4697 C C . GLY A 1 590 ? 18.25 -22.906 -24.188 1 73.56 590 GLY A C 1
ATOM 4698 O O . GLY A 1 590 ? 19.422 -22.594 -24.469 1 73.56 590 GLY A O 1
ATOM 4699 N N . VAL A 1 591 ? 17.938 -23.734 -23.234 1 87 591 VAL A N 1
ATOM 4700 C CA . VAL A 1 591 ? 18.969 -24.266 -22.344 1 87 591 VAL A CA 1
ATOM 4701 C C . VAL A 1 591 ? 19.391 -25.656 -22.812 1 87 591 VAL A C 1
ATOM 4703 O O . VAL A 1 591 ? 18.547 -26.453 -23.219 1 87 591 VAL A O 1
ATOM 4706 N N . SER A 1 592 ? 20.703 -25.859 -22.781 1 88.31 592 SER A N 1
ATOM 4707 C CA . SER A 1 592 ? 21.266 -27.156 -23.172 1 88.31 592 SER A CA 1
ATOM 4708 C C . SER A 1 592 ? 20.828 -28.25 -22.203 1 88.31 592 SER A C 1
ATOM 4710 O O . SER A 1 592 ? 20.875 -28.078 -20.984 1 88.31 592 SER A O 1
ATOM 4712 N N . GLU A 1 593 ? 20.438 -29.438 -22.797 1 86.5 593 GLU A N 1
ATOM 4713 C CA . GLU A 1 593 ? 20.016 -30.578 -21.984 1 86.5 593 GLU A CA 1
ATOM 4714 C C . GLU A 1 593 ? 21.188 -31.125 -21.172 1 86.5 593 GLU A C 1
ATOM 4716 O O . GLU A 1 593 ? 21 -31.578 -20.031 1 86.5 593 GLU A O 1
ATOM 4721 N N . TRP A 1 594 ? 22.266 -31.031 -21.828 1 90.25 594 TRP A N 1
ATOM 4722 C CA . TRP A 1 594 ? 23.469 -31.547 -21.156 1 90.25 594 TRP A CA 1
ATOM 4723 C C . TRP A 1 594 ? 23.797 -30.719 -19.922 1 90.25 594 TRP A C 1
ATOM 4725 O O . TRP A 1 594 ? 24.031 -31.266 -18.844 1 90.25 594 TRP A O 1
ATOM 4735 N N . ASP A 1 595 ? 23.844 -29.484 -20.078 1 94 595 ASP A N 1
ATOM 4736 C CA . ASP A 1 595 ? 24.156 -28.609 -18.953 1 94 595 ASP A CA 1
ATOM 4737 C C . ASP A 1 595 ? 23.109 -28.75 -17.844 1 94 595 ASP A C 1
ATOM 4739 O O . ASP A 1 595 ? 23.453 -28.719 -16.656 1 94 595 ASP A O 1
ATOM 4743 N N . TRP A 1 596 ? 21.922 -28.953 -18.188 1 90.38 596 TRP A N 1
ATOM 4744 C CA . TRP A 1 596 ? 20.844 -29.078 -17.219 1 90.38 596 TRP A CA 1
ATOM 4745 C C . TRP A 1 596 ? 21 -30.359 -16.406 1 90.38 596 TRP A C 1
ATOM 4747 O O . TRP A 1 596 ? 20.797 -30.359 -15.188 1 90.38 596 TRP A O 1
ATOM 4757 N N . LYS A 1 597 ? 21.406 -31.406 -17.094 1 88 597 LYS A N 1
ATOM 4758 C CA . LYS A 1 597 ? 21.609 -32.688 -16.422 1 88 597 LYS A CA 1
ATOM 4759 C C . LYS A 1 597 ? 22.781 -32.625 -15.438 1 88 597 LYS A C 1
ATOM 4761 O O . LYS A 1 597 ? 22.734 -33.25 -14.375 1 88 597 LYS A O 1
ATOM 4766 N N . CYS A 1 598 ? 23.75 -31.797 -15.758 1 92.19 598 CYS A N 1
ATOM 4767 C CA . CYS A 1 598 ? 24.953 -31.672 -14.945 1 92.19 598 CYS A CA 1
ATOM 4768 C C . CYS A 1 598 ? 24.625 -31.031 -13.602 1 92.19 598 CYS A C 1
ATOM 4770 O O . CYS A 1 598 ? 25.375 -31.219 -12.633 1 92.19 598 CYS A O 1
ATOM 4772 N N . LEU A 1 599 ? 23.547 -30.344 -13.477 1 91.19 599 LEU A N 1
ATOM 4773 C CA . LEU A 1 599 ? 23.219 -29.594 -12.273 1 91.19 599 LEU A CA 1
ATOM 4774 C C . LEU A 1 599 ? 22.953 -30.531 -11.102 1 91.19 599 LEU A C 1
ATOM 4776 O O . LEU A 1 599 ? 23.25 -30.188 -9.953 1 91.19 599 LEU A O 1
ATOM 4780 N N . ASN A 1 600 ? 22.375 -31.672 -11.422 1 87.25 600 ASN A N 1
ATOM 4781 C CA . ASN A 1 600 ? 21.953 -32.562 -10.328 1 87.25 600 ASN A CA 1
ATOM 4782 C C . ASN A 1 600 ? 22.594 -33.938 -10.438 1 87.25 600 ASN A C 1
ATOM 4784 O O . ASN A 1 600 ? 22.281 -34.844 -9.656 1 87.25 600 ASN A O 1
ATOM 4788 N N . ASP A 1 601 ? 23.5 -34.031 -11.445 1 86.19 601 ASP A N 1
ATOM 4789 C CA . ASP A 1 601 ? 24.25 -35.281 -11.57 1 86.19 601 ASP A CA 1
ATOM 4790 C C . ASP A 1 601 ? 25.422 -35.312 -10.602 1 86.19 601 ASP A C 1
ATOM 4792 O O . ASP A 1 601 ? 26.344 -34.5 -10.711 1 86.19 601 ASP A O 1
ATOM 4796 N N . ARG A 1 602 ? 25.469 -36.312 -9.703 1 83.88 602 ARG A N 1
ATOM 4797 C CA . ARG A 1 602 ? 26.484 -36.406 -8.656 1 83.88 602 ARG A CA 1
ATOM 4798 C C . ARG A 1 602 ? 27.844 -36.781 -9.234 1 83.88 602 ARG A C 1
ATOM 4800 O O . ARG A 1 602 ? 28.875 -36.562 -8.586 1 83.88 602 ARG A O 1
ATOM 4807 N N . THR A 1 603 ? 27.797 -37.25 -10.445 1 88.81 603 THR A N 1
ATOM 4808 C CA . THR A 1 603 ? 29.047 -37.656 -11.078 1 88.81 603 THR A CA 1
ATOM 4809 C C . THR A 1 603 ? 29.75 -36.469 -11.719 1 88.81 603 THR A C 1
ATOM 4811 O O . THR A 1 603 ? 30.938 -36.531 -12.039 1 88.81 603 THR A O 1
ATOM 4814 N N . THR A 1 604 ? 29.031 -35.406 -11.867 1 92.94 604 THR A N 1
ATOM 4815 C CA . THR A 1 604 ? 29.625 -34.219 -12.438 1 92.94 604 THR A CA 1
ATOM 4816 C C . THR A 1 604 ? 30.578 -33.562 -11.453 1 92.94 604 THR A C 1
ATOM 4818 O O . THR A 1 604 ? 30.297 -33.5 -10.25 1 92.94 604 THR A O 1
ATOM 4821 N N . SER A 1 605 ? 31.766 -33.156 -11.969 1 94.19 605 SER A N 1
ATOM 4822 C CA . SER A 1 605 ? 32.75 -32.469 -11.117 1 94.19 605 SER A CA 1
ATOM 4823 C C . SER A 1 605 ? 32.219 -31.156 -10.609 1 94.19 605 SER A C 1
ATOM 4825 O O . SER A 1 605 ? 31.297 -30.562 -11.203 1 94.19 605 SER A O 1
ATOM 4827 N N . VAL A 1 606 ? 32.781 -30.766 -9.5 1 95.5 606 VAL A N 1
ATOM 4828 C CA . VAL A 1 606 ? 32.375 -29.5 -8.883 1 95.5 606 VAL A CA 1
ATOM 4829 C C . VAL A 1 606 ? 32.562 -28.359 -9.891 1 95.5 606 VAL A C 1
ATOM 4831 O O . VAL A 1 606 ? 31.672 -27.516 -10.047 1 95.5 606 VAL A O 1
ATOM 4834 N N . GLU A 1 607 ? 33.625 -28.359 -10.57 1 95.81 607 GLU A N 1
ATOM 4835 C CA . GLU A 1 607 ? 33.906 -27.344 -11.578 1 95.81 607 GLU A CA 1
ATOM 4836 C C . GLU A 1 607 ? 32.906 -27.438 -12.742 1 95.81 607 GLU A C 1
ATOM 4838 O O . GLU A 1 607 ? 32.531 -26.422 -13.312 1 95.81 607 GLU A O 1
ATOM 4843 N N . GLY A 1 608 ? 32.562 -28.609 -12.984 1 95.5 608 GLY A N 1
ATOM 4844 C CA . GLY A 1 608 ? 31.609 -28.828 -14.062 1 95.5 608 GLY A CA 1
ATOM 4845 C C . GLY A 1 608 ? 30.234 -28.266 -13.773 1 95.5 608 GLY A C 1
ATOM 4846 O O . GLY A 1 608 ? 29.578 -27.734 -14.672 1 95.5 608 GLY A O 1
ATOM 4847 N N . VAL A 1 609 ? 29.844 -28.344 -12.539 1 95.94 609 VAL A N 1
ATOM 4848 C CA . VAL A 1 609 ? 28.547 -27.797 -12.148 1 95.94 609 VAL A CA 1
ATOM 4849 C C . VAL A 1 609 ? 28.562 -26.281 -12.297 1 95.94 609 VAL A C 1
ATOM 4851 O O . VAL A 1 609 ? 27.609 -25.688 -12.836 1 95.94 609 VAL A O 1
ATOM 4854 N N . GLY A 1 610 ? 29.641 -25.672 -11.828 1 96.88 610 GLY A N 1
ATOM 4855 C CA . GLY A 1 610 ? 29.781 -24.219 -11.969 1 96.88 610 GLY A CA 1
ATOM 4856 C C . GLY A 1 610 ? 29.75 -23.766 -13.414 1 96.88 610 GLY A C 1
ATOM 4857 O O . GLY A 1 610 ? 29.094 -22.766 -13.734 1 96.88 610 GLY A O 1
ATOM 4858 N N . ALA A 1 611 ? 30.359 -24.484 -14.203 1 96.75 611 ALA A N 1
ATOM 4859 C CA . ALA A 1 611 ? 30.406 -24.156 -15.617 1 96.75 611 ALA A CA 1
ATOM 4860 C C . ALA A 1 611 ? 29.031 -24.328 -16.266 1 96.75 611 ALA A C 1
ATOM 4862 O O . ALA A 1 611 ? 28.625 -23.531 -17.109 1 96.75 611 ALA A O 1
ATOM 4863 N N . ALA A 1 612 ? 28.375 -25.375 -15.875 1 96.62 612 ALA A N 1
ATOM 4864 C CA . ALA A 1 612 ? 27.031 -25.625 -16.406 1 96.62 612 ALA A CA 1
ATOM 4865 C C . ALA A 1 612 ? 26.078 -24.484 -16.031 1 96.62 612 ALA A C 1
ATOM 4867 O O . ALA A 1 612 ? 25.297 -24.031 -16.859 1 96.62 612 ALA A O 1
ATOM 4868 N N . VAL A 1 613 ? 26.172 -24.016 -14.781 1 96.81 613 VAL A N 1
ATOM 4869 C CA . VAL A 1 613 ? 25.312 -22.922 -14.32 1 96.81 613 VAL A CA 1
ATOM 4870 C C . VAL A 1 613 ? 25.594 -21.672 -15.141 1 96.81 613 VAL A C 1
ATOM 4872 O O . VAL A 1 613 ? 24.656 -20.984 -15.578 1 96.81 613 VAL A O 1
ATOM 4875 N N . LYS A 1 614 ? 26.844 -21.391 -15.312 1 96.62 614 LYS A N 1
ATOM 4876 C CA . LYS A 1 614 ? 27.219 -20.219 -16.109 1 96.62 614 LYS A CA 1
ATOM 4877 C C . LYS A 1 614 ? 26.625 -20.312 -17.516 1 96.62 614 LYS A C 1
ATOM 4879 O O . LYS A 1 614 ? 26.047 -19.344 -18.016 1 96.62 614 LYS A O 1
ATOM 4884 N N . ASN A 1 615 ? 26.719 -21.453 -18.125 1 96.19 615 ASN A N 1
ATOM 4885 C CA . ASN A 1 615 ? 26.203 -21.656 -19.469 1 96.19 615 ASN A CA 1
ATOM 4886 C C . ASN A 1 615 ? 24.688 -21.484 -19.531 1 96.19 615 ASN A C 1
ATOM 4888 O O . ASN A 1 615 ? 24.172 -20.844 -20.453 1 96.19 615 ASN A O 1
ATOM 4892 N N . ILE A 1 616 ? 24.031 -22.047 -18.625 1 95.19 616 ILE A N 1
ATOM 4893 C CA . ILE A 1 616 ? 22.578 -21.984 -18.578 1 95.19 616 ILE A CA 1
ATOM 4894 C C . ILE A 1 616 ? 22.125 -20.547 -18.422 1 95.19 616 ILE A C 1
ATOM 4896 O O . ILE A 1 616 ? 21.219 -20.078 -19.125 1 95.19 616 ILE A O 1
ATOM 4900 N N . ILE A 1 617 ? 22.75 -19.828 -17.5 1 94.69 617 ILE A N 1
ATOM 4901 C CA . ILE A 1 617 ? 22.375 -18.438 -17.25 1 94.69 617 ILE A CA 1
ATOM 4902 C C . ILE A 1 617 ? 22.672 -17.594 -18.484 1 94.69 617 ILE A C 1
ATOM 4904 O O . ILE A 1 617 ? 21.859 -16.734 -18.875 1 94.69 617 ILE A O 1
ATOM 4908 N N . ALA A 1 618 ? 23.734 -17.797 -19.109 1 93.69 618 ALA A N 1
ATOM 4909 C CA . ALA A 1 618 ? 24.062 -17.062 -20.328 1 93.69 618 ALA A CA 1
ATOM 4910 C C . ALA A 1 618 ? 23.031 -17.312 -21.406 1 93.69 618 ALA A C 1
ATOM 4912 O O . ALA A 1 618 ? 22.594 -16.359 -22.078 1 93.69 618 ALA A O 1
ATOM 4913 N N . ASP A 1 619 ? 22.641 -18.578 -21.531 1 91.44 619 ASP A N 1
ATOM 4914 C CA . ASP A 1 619 ? 21.641 -18.953 -22.516 1 91.44 619 ASP A CA 1
ATOM 4915 C C . ASP A 1 619 ? 20.297 -18.281 -22.219 1 91.44 619 ASP A C 1
ATOM 4917 O O . ASP A 1 619 ? 19.625 -17.781 -23.125 1 91.44 619 ASP A O 1
ATOM 4921 N N . LEU A 1 620 ? 19.938 -18.312 -21.016 1 89.25 620 LEU A N 1
ATOM 4922 C CA . LEU A 1 620 ? 18.656 -17.75 -20.609 1 89.25 620 LEU A CA 1
ATOM 4923 C C . LEU A 1 620 ? 18.641 -16.234 -20.812 1 89.25 620 LEU A C 1
ATOM 4925 O O . LEU A 1 620 ? 17.641 -15.688 -21.281 1 89.25 620 LEU A O 1
ATOM 4929 N N . LEU A 1 621 ? 19.719 -15.578 -20.453 1 87.56 621 LEU A N 1
ATOM 4930 C CA . LEU A 1 621 ? 19.797 -14.133 -20.609 1 87.56 621 LEU A CA 1
ATOM 4931 C C . LEU A 1 621 ? 19.734 -13.75 -22.094 1 87.56 621 LEU A C 1
ATOM 4933 O O . LEU A 1 621 ? 19.109 -12.758 -22.453 1 87.56 621 LEU A O 1
ATOM 4937 N N . GLN A 1 622 ? 20.328 -14.516 -22.859 1 83.31 622 GLN A N 1
ATOM 4938 C CA . GLN A 1 622 ? 20.281 -14.289 -24.297 1 83.31 622 GLN A CA 1
ATOM 4939 C C . GLN A 1 622 ? 18.859 -14.469 -24.828 1 83.31 622 GLN A C 1
ATOM 4941 O O . GLN A 1 622 ? 18.391 -13.672 -25.641 1 83.31 622 GLN A O 1
ATOM 4946 N N . HIS A 1 623 ? 18.281 -15.461 -24.359 1 79.19 623 HIS A N 1
ATOM 4947 C CA . HIS A 1 623 ? 16.906 -15.75 -24.781 1 79.19 623 HIS A CA 1
ATOM 4948 C C . HIS A 1 623 ? 15.953 -14.648 -24.344 1 79.19 623 HIS A C 1
ATOM 4950 O O . HIS A 1 623 ? 15.078 -14.234 -25.109 1 79.19 623 HIS A O 1
ATOM 4956 N N . LEU A 1 624 ? 16.078 -14.18 -23.172 1 76.12 624 LEU A N 1
ATOM 4957 C CA . LEU A 1 624 ? 15.219 -13.141 -22.641 1 76.12 624 LEU A CA 1
ATOM 4958 C C . LEU A 1 624 ? 15.414 -11.828 -23.391 1 76.12 624 LEU A C 1
ATOM 4960 O O . LEU A 1 624 ? 14.461 -11.078 -23.594 1 76.12 624 LEU A O 1
ATOM 4964 N N . ASN A 1 625 ? 16.578 -11.555 -23.781 1 74.81 625 ASN A N 1
ATOM 4965 C CA . ASN A 1 625 ? 16.859 -10.352 -24.562 1 74.81 625 ASN A CA 1
ATOM 4966 C C . ASN A 1 625 ? 16.234 -10.43 -25.953 1 74.81 625 ASN A C 1
ATOM 4968 O O . ASN A 1 625 ? 15.773 -9.422 -26.484 1 74.81 625 ASN A O 1
ATOM 4972 N N . GLN A 1 626 ? 16.25 -11.562 -26.5 1 67.69 626 GLN A N 1
ATOM 4973 C CA . GLN A 1 626 ? 15.68 -11.75 -27.828 1 67.69 626 GLN A CA 1
ATOM 4974 C C . GLN A 1 626 ? 14.164 -11.562 -27.812 1 67.69 626 GLN A C 1
ATOM 4976 O O . GLN A 1 626 ? 13.594 -11.008 -28.75 1 67.69 626 GLN A O 1
ATOM 4981 N N . GLN A 1 627 ? 13.578 -11.969 -26.812 1 62.78 627 GLN A N 1
ATOM 4982 C CA . GLN A 1 627 ? 12.133 -11.82 -26.656 1 62.78 627 GLN A CA 1
ATOM 4983 C C . GLN A 1 627 ? 11.742 -10.352 -26.5 1 62.78 627 GLN A C 1
ATOM 4985 O O . GLN A 1 627 ? 10.703 -9.93 -27 1 62.78 627 GLN A O 1
ATOM 4990 N N . ALA A 1 628 ? 12.57 -9.609 -25.797 1 59 628 ALA A N 1
ATOM 4991 C CA . ALA A 1 628 ? 12.289 -8.195 -25.562 1 59 628 ALA A CA 1
ATOM 4992 C C . ALA A 1 628 ? 12.445 -7.391 -26.859 1 59 628 ALA A C 1
ATOM 4994 O O . ALA A 1 628 ? 11.789 -6.359 -27.031 1 59 628 ALA A O 1
ATOM 4995 N N . GLU A 1 629 ? 13.266 -7.773 -27.797 1 52.22 629 GLU A N 1
ATOM 4996 C CA . GLU A 1 629 ? 13.531 -7.07 -29.047 1 52.22 629 GLU A CA 1
ATOM 4997 C C . GLU A 1 629 ? 12.516 -7.445 -30.125 1 52.22 629 GLU A C 1
ATOM 4999 O O . GLU A 1 629 ? 12.484 -6.836 -31.203 1 52.22 629 GLU A O 1
ATOM 5004 N N . LEU A 1 630 ? 11.797 -8.438 -30.016 1 47.81 630 LEU A N 1
ATOM 5005 C CA . LEU A 1 630 ? 10.844 -8.766 -31.062 1 47.81 630 LEU A CA 1
ATOM 5006 C C . LEU A 1 630 ? 9.883 -7.609 -31.312 1 47.81 630 LEU A C 1
ATOM 5008 O O . LEU A 1 630 ? 9.227 -7.133 -30.391 1 47.81 630 LEU A O 1
ATOM 5012 N N . PRO A 1 631 ? 10.039 -6.848 -32.438 1 40.56 631 PRO A N 1
ATOM 5013 C CA . PRO A 1 631 ? 9.219 -5.711 -32.844 1 40.56 631 PRO A CA 1
ATOM 5014 C C . PRO A 1 631 ? 7.719 -6.008 -32.781 1 40.56 631 PRO A C 1
ATOM 5016 O O . PRO A 1 631 ? 7.293 -7.129 -33.062 1 40.56 631 PRO A O 1
ATOM 5019 N N . VAL A 1 632 ? 6.902 -5.336 -31.969 1 39.34 632 VAL A N 1
ATOM 5020 C CA . VAL A 1 632 ? 5.457 -5.324 -32.188 1 39.34 632 VAL A CA 1
ATOM 5021 C C . VAL A 1 632 ? 5.148 -5.07 -33.656 1 39.34 632 VAL A C 1
ATOM 5023 O O . VAL A 1 632 ? 5.406 -3.979 -34.156 1 39.34 632 VAL A O 1
ATOM 5026 N N . GLU A 1 633 ? 5.336 -6.023 -34.562 1 35.84 633 GLU A N 1
ATOM 5027 C CA . GLU A 1 633 ? 4.953 -5.836 -35.938 1 35.84 633 GLU A CA 1
ATOM 5028 C C . GLU A 1 633 ? 3.623 -5.094 -36.062 1 35.84 633 GLU A C 1
ATOM 5030 O O . GLU A 1 633 ? 2.699 -5.344 -35.281 1 35.84 633 GLU A O 1
ATOM 5035 N N . ASP A 1 634 ? 3.629 -4.047 -36.75 1 35.81 634 ASP A N 1
ATOM 5036 C CA . ASP A 1 634 ? 2.477 -3.289 -37.219 1 35.81 634 ASP A CA 1
ATOM 5037 C C . ASP A 1 634 ? 1.398 -4.223 -37.781 1 35.81 634 ASP A C 1
ATOM 5039 O O . ASP A 1 634 ? 1.649 -4.992 -38.688 1 35.81 634 ASP A O 1
ATOM 5043 N N . GLU A 1 635 ? 0.537 -4.711 -37 1 37.75 635 GLU A N 1
ATOM 5044 C CA . GLU A 1 635 ? -0.562 -5.594 -37.375 1 37.75 635 GLU A CA 1
ATOM 5045 C C . GLU A 1 635 ? -1.273 -5.09 -38.625 1 37.75 635 GLU A C 1
ATOM 5047 O O . GLU A 1 635 ? -1.599 -3.906 -38.719 1 37.75 635 GLU A O 1
ATOM 5052 N N . PRO A 1 636 ? -1.282 -5.863 -39.656 1 34.38 636 PRO A N 1
ATOM 5053 C CA . PRO A 1 636 ? -2.131 -5.508 -40.812 1 34.38 636 PRO A CA 1
ATOM 5054 C C . PRO A 1 636 ? -3.572 -5.211 -40.406 1 34.38 636 PRO A C 1
ATOM 5056 O O . PRO A 1 636 ? -4.039 -5.695 -39.375 1 34.38 636 PRO A O 1
ATOM 5059 N N . GLU A 1 637 ? -4.215 -4.25 -40.969 1 33.5 637 GLU A N 1
ATOM 5060 C CA . GLU A 1 637 ? -5.605 -3.82 -40.875 1 33.5 637 GLU A CA 1
ATOM 5061 C C . GLU A 1 637 ? -6.559 -5.008 -40.969 1 33.5 637 GLU A C 1
ATOM 5063 O O . GLU A 1 637 ? -6.484 -5.797 -41.906 1 33.5 637 GLU A O 1
ATOM 5068 N N . SER A 1 638 ? -7.051 -5.543 -39.875 1 34.47 638 SER A N 1
ATOM 5069 C CA . SER A 1 638 ? -8 -6.648 -39.812 1 34.47 638 SER A CA 1
ATOM 5070 C C . SER A 1 638 ? -9.133 -6.445 -40.812 1 34.47 638 SER A C 1
ATOM 5072 O O . SER A 1 638 ? -9.664 -5.34 -40.938 1 34.47 638 SER A O 1
ATOM 5074 N N . PRO A 1 639 ? -9.359 -7.246 -41.781 1 31.23 639 PRO A N 1
ATOM 5075 C CA . PRO A 1 639 ? -10.578 -7.133 -42.594 1 31.23 639 PRO A CA 1
ATOM 5076 C C . PRO A 1 639 ? -11.844 -7.059 -41.719 1 31.23 639 PRO A C 1
ATOM 5078 O O . PRO A 1 639 ? -11.969 -7.781 -40.75 1 31.23 639 PRO A O 1
ATOM 5081 N N . LEU A 1 640 ? -12.453 -5.926 -41.625 1 31.09 640 LEU A N 1
ATOM 5082 C CA . LEU A 1 640 ? -13.758 -5.695 -41.031 1 31.09 640 LEU A CA 1
ATOM 5083 C C . LEU A 1 640 ? -14.727 -6.82 -41.375 1 31.09 640 LEU A C 1
ATOM 5085 O O . LEU A 1 640 ? -14.828 -7.219 -42.531 1 31.09 640 LEU A O 1
ATOM 5089 N N . PHE A 1 641 ? -14.961 -7.75 -40.5 1 28.91 641 PHE A N 1
ATOM 5090 C CA . PHE A 1 641 ? -16.047 -8.688 -40.719 1 28.91 641 PHE A CA 1
ATOM 5091 C C . PHE A 1 641 ? -17.281 -7.961 -41.25 1 28.91 641 PHE A C 1
ATOM 5093 O O . PHE A 1 641 ? -17.844 -7.113 -40.562 1 28.91 641 PHE A O 1
ATOM 5100 N N . SER A 1 642 ? -17.406 -7.582 -42.531 1 24.2 642 SER A N 1
ATOM 5101 C CA . SER A 1 642 ? -18.609 -7.137 -43.219 1 24.2 642 SER A CA 1
ATOM 5102 C C . SER A 1 642 ? -19.828 -7.941 -42.781 1 24.2 642 SER A C 1
ATOM 5104 O O . SER A 1 642 ? -19.703 -9.117 -42.438 1 24.2 642 SER A O 1
ATOM 5106 N N . ASP A 1 643 ? -20.938 -7.211 -42.406 1 26.5 643 ASP A N 1
ATOM 5107 C CA . ASP A 1 643 ? -22.328 -7.621 -42.188 1 26.5 643 ASP A CA 1
ATOM 5108 C C . ASP A 1 643 ? -22.766 -8.633 -43.25 1 26.5 643 ASP A C 1
ATOM 5110 O O . ASP A 1 643 ? -22.844 -8.305 -44.438 1 26.5 643 ASP A O 1
ATOM 5114 N N . ALA A 1 644 ? -22.156 -9.867 -43.469 1 21.88 644 ALA A N 1
ATOM 5115 C CA . ALA A 1 644 ? -23.078 -10.695 -44.25 1 21.88 644 ALA A CA 1
ATOM 5116 C C . ALA A 1 644 ? -24.312 -11.062 -43.438 1 21.88 644 ALA A C 1
ATOM 5118 O O . ALA A 1 644 ? -24.219 -11.344 -42.25 1 21.88 644 ALA A O 1
ATOM 5119 N N . LEU B 1 1 ? 12.016 -9.469 -36.25 1 13.71 1 LEU B N 1
ATOM 5120 C CA . LEU B 1 1 ? 12.398 -9.664 -34.844 1 13.71 1 LEU B CA 1
ATOM 5121 C C . LEU B 1 1 ? 12.406 -8.336 -34.094 1 13.71 1 LEU B C 1
ATOM 5123 O O . LEU B 1 1 ? 11.984 -8.266 -32.938 1 13.71 1 LEU B O 1
ATOM 5127 N N . SER B 1 2 ? 12.539 -7.062 -34.594 1 12.39 2 SER B N 1
ATOM 5128 C CA . SER B 1 2 ? 13.641 -6.176 -34.969 1 12.39 2 SER B CA 1
ATOM 5129 C C . SER B 1 2 ? 13.844 -5.09 -33.906 1 12.39 2 SER B C 1
ATOM 5131 O O . SER B 1 2 ? 12.898 -4.723 -33.188 1 12.39 2 SER B O 1
ATOM 5133 N N . PHE B 1 3 ? 15.156 -4.926 -33.312 1 14.3 3 PHE B N 1
ATOM 5134 C CA . PHE B 1 3 ? 15.984 -3.758 -33.031 1 14.3 3 PHE B CA 1
ATOM 5135 C C . PHE B 1 3 ? 15.68 -2.637 -34.031 1 14.3 3 PHE B C 1
ATOM 5137 O O . PHE B 1 3 ? 15.461 -2.889 -35.219 1 14.3 3 PHE B O 1
ATOM 5144 N N . THR B 1 4 ? 15.016 -1.407 -33.562 1 14.85 4 THR B N 1
ATOM 5145 C CA . THR B 1 4 ? 15.562 -0.383 -34.438 1 14.85 4 THR B CA 1
ATOM 5146 C C . THR B 1 4 ? 17.078 -0.44 -34.469 1 14.85 4 THR B C 1
ATOM 5148 O O . THR B 1 4 ? 17.703 -0.909 -33.531 1 14.85 4 THR B O 1
ATOM 5151 N N . SER B 1 5 ? 17.547 -0.397 -35.531 1 14.34 5 SER B N 1
ATOM 5152 C CA . SER B 1 5 ? 18.969 -0.158 -35.75 1 14.34 5 SER B CA 1
ATOM 5153 C C . SER B 1 5 ? 19.469 1.041 -34.938 1 14.34 5 SER B C 1
ATOM 5155 O O . SER B 1 5 ? 18.672 1.874 -34.531 1 14.34 5 SER B O 1
ATOM 5157 N N . SER B 1 6 ? 20.562 1.277 -34.688 1 15.98 6 SER B N 1
ATOM 5158 C CA . SER B 1 6 ? 21.203 2.568 -34.469 1 15.98 6 SER B CA 1
ATOM 5159 C C . SER B 1 6 ? 20.516 3.674 -35.25 1 15.98 6 SER B C 1
ATOM 5161 O O . SER B 1 6 ? 20.109 4.691 -34.719 1 15.98 6 SER B O 1
ATOM 5163 N N . LYS B 1 7 ? 21.047 3.951 -36.281 1 17.39 7 LYS B N 1
ATOM 5164 C CA . LYS B 1 7 ? 20.828 4.957 -37.312 1 17.39 7 LYS B CA 1
ATOM 5165 C C . LYS B 1 7 ? 19.562 4.648 -38.125 1 17.39 7 LYS B C 1
ATOM 5167 O O . LYS B 1 7 ? 18.766 5.543 -38.406 1 17.39 7 LYS B O 1
ATOM 5172 N N . ASP B 1 8 ? 19.547 3.801 -39.125 1 18.06 8 ASP B N 1
ATOM 5173 C CA . ASP B 1 8 ? 19.359 4.297 -40.469 1 18.06 8 ASP B CA 1
ATOM 5174 C C . ASP B 1 8 ? 17.906 4.695 -40.719 1 18.06 8 ASP B C 1
ATOM 5176 O O . ASP B 1 8 ? 17.609 5.492 -41.594 1 18.06 8 ASP B O 1
ATOM 5180 N N . ILE B 1 9 ? 17.781 4.633 -40.875 1 22.97 9 ILE B N 1
ATOM 5181 C CA . ILE B 1 9 ? 19.203 4.746 -40.594 1 22.97 9 ILE B CA 1
ATOM 5182 C C . ILE B 1 9 ? 19.75 6.02 -41.25 1 22.97 9 ILE B C 1
ATOM 5184 O O . ILE B 1 9 ? 20.516 6.762 -40.625 1 22.97 9 ILE B O 1
ATOM 5188 N N . ASP B 1 10 ? 20 6.027 -42.562 1 17.36 10 ASP B N 1
ATOM 5189 C CA . ASP B 1 10 ? 20.391 6.93 -43.656 1 17.36 10 ASP B CA 1
ATOM 5190 C C . ASP B 1 10 ? 19.172 7.555 -44.312 1 17.36 10 ASP B C 1
ATOM 5192 O O . ASP B 1 10 ? 18.828 7.23 -45.469 1 17.36 10 ASP B O 1
ATOM 5196 N N . HIS B 1 11 ? 18 7.598 -44.281 1 20.2 11 HIS B N 1
ATOM 5197 C CA . HIS B 1 11 ? 17.484 8.352 -45.406 1 20.2 11 HIS B CA 1
ATOM 5198 C C . HIS B 1 11 ? 18.297 9.617 -45.656 1 20.2 11 HIS B C 1
ATOM 5200 O O . HIS B 1 11 ? 18.906 10.156 -44.719 1 20.2 11 HIS B O 1
ATOM 5206 N N . PHE B 1 12 ? 18.766 9.953 -47.062 1 19.44 12 PHE B N 1
ATOM 5207 C CA . PHE B 1 12 ? 19.656 10.977 -47.562 1 19.44 12 PHE B CA 1
ATOM 5208 C C . PHE B 1 12 ? 19.594 12.242 -46.719 1 19.44 12 PHE B C 1
ATOM 5210 O O . PHE B 1 12 ? 18.609 12.461 -46 1 19.44 12 PHE B O 1
ATOM 5217 N N . SER B 1 13 ? 20.703 13.211 -46.844 1 20.38 13 SER B N 1
ATOM 5218 C CA . SER B 1 13 ? 21.188 14.547 -46.5 1 20.38 13 SER B CA 1
ATOM 5219 C C . SER B 1 13 ? 20.047 15.57 -46.531 1 20.38 13 SER B C 1
ATOM 5221 O O . SER B 1 13 ? 20.297 16.766 -46.375 1 20.38 13 SER B O 1
ATOM 5223 N N . SER B 1 14 ? 18.953 15.297 -47.219 1 20.39 14 SER B N 1
ATOM 5224 C CA . SER B 1 14 ? 18.656 16.641 -47.688 1 20.39 14 SER B CA 1
ATOM 5225 C C . SER B 1 14 ? 18.469 17.609 -46.531 1 20.39 14 SER B C 1
ATOM 5227 O O . SER B 1 14 ? 18.188 17.188 -45.406 1 20.39 14 SER B O 1
ATOM 5229 N N . ASN B 1 15 ? 18.625 18.984 -46.625 1 19.31 15 ASN B N 1
ATOM 5230 C CA . ASN B 1 15 ? 18.766 20.25 -45.938 1 19.31 15 ASN B CA 1
ATOM 5231 C C . ASN B 1 15 ? 17.641 20.484 -44.938 1 19.31 15 ASN B C 1
ATOM 5233 O O . ASN B 1 15 ? 17.438 21.609 -44.469 1 19.31 15 ASN B O 1
ATOM 5237 N N . ASN B 1 16 ? 16.719 19.5 -44.844 1 21.52 16 ASN B N 1
ATOM 5238 C CA . ASN B 1 16 ? 15.5 20.188 -44.438 1 21.52 16 ASN B CA 1
ATOM 5239 C C . ASN B 1 16 ? 15.609 20.75 -43.031 1 21.52 16 ASN B C 1
ATOM 5241 O O . ASN B 1 16 ? 16.125 20.078 -42.125 1 21.52 16 ASN B O 1
ATOM 5245 N N . MET B 1 17 ? 15.234 21.891 -42.625 1 19.83 17 MET B N 1
ATOM 5246 C CA . MET B 1 17 ? 15.344 22.844 -41.531 1 19.83 17 MET B CA 1
ATOM 5247 C C . MET B 1 17 ? 14.742 22.281 -40.25 1 19.83 17 MET B C 1
ATOM 5249 O O . MET B 1 17 ? 13.562 21.922 -40.219 1 19.83 17 MET B O 1
ATOM 5253 N N . VAL B 1 18 ? 15.438 21.281 -39.406 1 23.42 18 VAL B N 1
ATOM 5254 C CA . VAL B 1 18 ? 15.523 21.203 -37.969 1 23.42 18 VAL B CA 1
ATOM 5255 C C . VAL B 1 18 ? 14.922 22.469 -37.344 1 23.42 18 VAL B C 1
ATOM 5257 O O . VAL B 1 18 ? 15.57 23.516 -37.312 1 23.42 18 VAL B O 1
ATOM 5260 N N . THR B 1 19 ? 13.703 22.656 -37.844 1 22.47 19 THR B N 1
ATOM 5261 C CA . THR B 1 19 ? 13.266 23.781 -37.031 1 22.47 19 THR B CA 1
ATOM 5262 C C . THR B 1 19 ? 13.336 23.438 -35.531 1 22.47 19 THR B C 1
ATOM 5264 O O . THR B 1 19 ? 12.977 22.328 -35.125 1 22.47 19 THR B O 1
ATOM 5267 N N . ASN B 1 20 ? 14.234 23.906 -34.656 1 22.88 20 ASN B N 1
ATOM 5268 C CA . ASN B 1 20 ? 14.523 24.359 -33.312 1 22.88 20 ASN B CA 1
ATOM 5269 C C . ASN B 1 20 ? 13.258 24.484 -32.469 1 22.88 20 ASN B C 1
ATOM 5271 O O . ASN B 1 20 ? 12.734 25.594 -32.281 1 22.88 20 ASN B O 1
ATOM 5275 N N . SER B 1 21 ? 12.273 23.578 -32.688 1 26.47 21 SER B N 1
ATOM 5276 C CA . SER B 1 21 ? 11.156 23.984 -31.828 1 26.47 21 SER B CA 1
ATOM 5277 C C . SER B 1 21 ? 11.508 23.906 -30.359 1 26.47 21 SER B C 1
ATOM 5279 O O . SER B 1 21 ? 11.953 22.859 -29.875 1 26.47 21 SER B O 1
ATOM 5281 N N . GLN B 1 22 ? 11.898 24.812 -29.5 1 25.73 22 GLN B N 1
ATOM 5282 C CA . GLN B 1 22 ? 12.133 25.266 -28.125 1 25.73 22 GLN B CA 1
ATOM 5283 C C . GLN B 1 22 ? 11.156 24.609 -27.156 1 25.73 22 GLN B C 1
ATOM 5285 O O . GLN B 1 22 ? 9.953 24.875 -27.188 1 25.73 22 GLN B O 1
ATOM 5290 N N . ASN B 1 23 ? 11.016 23.297 -27.109 1 30.5 23 ASN B N 1
ATOM 5291 C CA . ASN B 1 23 ? 10.336 22.641 -26 1 30.5 23 ASN B CA 1
ATOM 5292 C C . ASN B 1 23 ? 10.344 23.516 -24.75 1 30.5 23 ASN B C 1
ATOM 5294 O O . ASN B 1 23 ? 11.391 23.688 -24.109 1 30.5 23 ASN B O 1
ATOM 5298 N N . VAL B 1 24 ? 9.727 24.547 -24.656 1 31.02 24 VAL B N 1
ATOM 5299 C CA . VAL B 1 24 ? 9.531 25.594 -23.656 1 31.02 24 VAL B CA 1
ATOM 5300 C C . VAL B 1 24 ? 9.273 24.953 -22.297 1 31.02 24 VAL B C 1
ATOM 5302 O O . VAL B 1 24 ? 8.266 24.266 -22.109 1 31.02 24 VAL B O 1
ATOM 5305 N N . SER B 1 25 ? 10.148 24.188 -21.5 1 38.84 25 SER B N 1
ATOM 5306 C CA . SER B 1 25 ? 10.203 23.969 -20.062 1 38.84 25 SER B CA 1
ATOM 5307 C C . SER B 1 25 ? 9.266 24.922 -19.328 1 38.84 25 SER B C 1
ATOM 5309 O O . SER B 1 25 ? 9.422 26.141 -19.391 1 38.84 25 SER B O 1
ATOM 5311 N N . ASN B 1 26 ? 8.062 24.672 -19.281 1 44.62 26 ASN B N 1
ATOM 5312 C CA . ASN B 1 26 ? 7.051 25.516 -18.656 1 44.62 26 ASN B CA 1
ATOM 5313 C C . ASN B 1 26 ? 7.43 25.891 -17.219 1 44.62 26 ASN B C 1
ATOM 5315 O O . ASN B 1 26 ? 6.809 25.406 -16.266 1 44.62 26 ASN B O 1
ATOM 5319 N N . SER B 1 27 ? 8.633 25.828 -16.875 1 56.91 27 SER B N 1
ATOM 5320 C CA . SER B 1 27 ? 9.102 26.438 -15.625 1 56.91 27 SER B CA 1
ATOM 5321 C C . SER B 1 27 ? 8.469 27.797 -15.406 1 56.91 27 SER B C 1
ATOM 5323 O O . SER B 1 27 ? 8.258 28.562 -16.359 1 56.91 27 SER B O 1
ATOM 5325 N N . LYS B 1 28 ? 7.652 27.844 -14.352 1 63.44 28 LYS B N 1
ATOM 5326 C CA . LYS B 1 28 ? 7.164 29.172 -13.969 1 63.44 28 LYS B CA 1
ATOM 5327 C C . LYS B 1 28 ? 8.133 29.859 -13.023 1 63.44 28 LYS B C 1
ATOM 5329 O O . LYS B 1 28 ? 8.977 29.203 -12.398 1 63.44 28 LYS B O 1
ATOM 5334 N N . GLN B 1 29 ? 7.977 31.031 -13.07 1 74.94 29 GLN B N 1
ATOM 5335 C CA . GLN B 1 29 ? 8.898 31.859 -12.305 1 74.94 29 GLN B CA 1
ATOM 5336 C C . GLN B 1 29 ? 8.594 31.797 -10.812 1 74.94 29 GLN B C 1
ATOM 5338 O O . GLN B 1 29 ? 9.5 31.625 -9.992 1 74.94 29 GLN B O 1
ATOM 5343 N N . LEU B 1 30 ? 7.32 31.734 -10.562 1 89.12 30 LEU B N 1
ATOM 5344 C CA . LEU B 1 30 ? 6.953 31.844 -9.156 1 89.12 30 LEU B CA 1
ATOM 5345 C C . LEU B 1 30 ? 5.977 30.75 -8.758 1 89.12 30 LEU B C 1
ATOM 5347 O O . LEU B 1 30 ? 5.156 30.312 -9.57 1 89.12 30 LEU B O 1
ATOM 5351 N N . LEU B 1 31 ? 6.098 30.25 -7.562 1 90.44 31 LEU B N 1
ATOM 5352 C CA . LEU B 1 31 ? 5.105 29.359 -6.953 1 90.44 31 LEU B CA 1
ATOM 5353 C C . LEU B 1 31 ? 4.566 29.969 -5.66 1 90.44 31 LEU B C 1
ATOM 5355 O O . LEU B 1 31 ? 5.336 30.297 -4.754 1 90.44 31 LEU B O 1
ATOM 5359 N N . ILE B 1 32 ? 3.279 30.156 -5.645 1 92.06 32 ILE B N 1
ATOM 5360 C CA . ILE B 1 32 ? 2.646 30.656 -4.426 1 92.06 32 ILE B CA 1
ATOM 5361 C C . ILE B 1 32 ? 2.127 29.484 -3.596 1 92.06 32 ILE B C 1
ATOM 5363 O O . ILE B 1 32 ? 1.31 28.688 -4.07 1 92.06 32 ILE B O 1
ATOM 5367 N N . SER B 1 33 ? 2.654 29.312 -2.387 1 91.19 33 SER B N 1
ATOM 5368 C CA . SER B 1 33 ? 2.227 28.281 -1.444 1 91.19 33 SER B CA 1
ATOM 5369 C C . SER B 1 33 ? 1.336 28.859 -0.353 1 91.19 33 SER B C 1
ATOM 5371 O O . SER B 1 33 ? 1.636 29.922 0.2 1 91.19 33 SER B O 1
ATOM 5373 N N . TYR B 1 34 ? 0.204 28.219 -0.107 1 90.12 34 TYR B N 1
ATOM 5374 C CA . TYR B 1 34 ? -0.758 28.797 0.83 1 90.12 34 TYR B CA 1
ATOM 5375 C C . TYR B 1 34 ? -1.632 27.703 1.442 1 90.12 34 TYR B C 1
ATOM 5377 O O . TYR B 1 34 ? -1.719 26.594 0.909 1 90.12 34 TYR B O 1
ATOM 5385 N N . VAL B 1 35 ? -2.152 28.047 2.613 1 84.88 35 VAL B N 1
ATOM 5386 C CA . VAL B 1 35 ? -3.184 27.203 3.209 1 84.88 35 VAL B CA 1
ATOM 5387 C C . VAL B 1 35 ? -4.535 27.516 2.572 1 84.88 35 VAL B C 1
ATOM 5389 O O . VAL B 1 35 ? -5.043 28.625 2.689 1 84.88 35 VAL B O 1
ATOM 5392 N N . SER B 1 36 ? -5.176 26.547 1.983 1 78.69 36 SER B N 1
ATOM 5393 C CA . SER B 1 36 ? -6.398 26.75 1.219 1 78.69 36 SER B CA 1
ATOM 5394 C C . SER B 1 36 ? -7.52 27.281 2.105 1 78.69 36 SER B C 1
ATOM 5396 O O . SER B 1 36 ? -8.258 28.188 1.71 1 78.69 36 SER B O 1
ATOM 5398 N N . ALA B 1 37 ? -7.578 26.812 3.266 1 74.19 37 ALA B N 1
ATOM 5399 C CA . ALA B 1 37 ? -8.664 27.172 4.176 1 74.19 37 ALA B CA 1
ATOM 5400 C C . ALA B 1 37 ? -8.531 28.609 4.648 1 74.19 37 ALA B C 1
ATOM 5402 O O . ALA B 1 37 ? -9.508 29.219 5.094 1 74.19 37 ALA B O 1
ATOM 5403 N N . GLU B 1 38 ? -7.312 29.125 4.492 1 81.19 38 GLU B N 1
ATOM 5404 C CA . GLU B 1 38 ? -7.082 30.453 5.074 1 81.19 38 GLU B CA 1
ATOM 5405 C C . GLU B 1 38 ? -6.801 31.484 3.994 1 81.19 38 GLU B C 1
ATOM 5407 O O . GLU B 1 38 ? -7.141 32.656 4.152 1 81.19 38 GLU B O 1
ATOM 5412 N N . ALA B 1 39 ? -6.184 31.062 2.873 1 86.25 39 ALA B N 1
ATOM 5413 C CA . ALA B 1 39 ? -5.621 32.094 2.014 1 86.25 39 ALA B CA 1
ATOM 5414 C C . ALA B 1 39 ? -5.836 31.766 0.539 1 86.25 39 ALA B C 1
ATOM 5416 O O . ALA B 1 39 ? -5.082 32.219 -0.323 1 86.25 39 ALA B O 1
ATOM 5417 N N . ALA B 1 40 ? -6.828 30.969 0.231 1 81.38 40 ALA B N 1
ATOM 5418 C CA . ALA B 1 40 ? -7.055 30.594 -1.164 1 81.38 40 ALA B CA 1
ATOM 5419 C C . ALA B 1 40 ? -7.34 31.828 -2.018 1 81.38 40 ALA B C 1
ATOM 5421 O O . ALA B 1 40 ? -6.742 32 -3.082 1 81.38 40 ALA B O 1
ATOM 5422 N N . GLU B 1 41 ? -8.195 32.688 -1.571 1 82.19 41 GLU B N 1
ATOM 5423 C CA . GLU B 1 41 ? -8.555 33.875 -2.309 1 82.19 41 GLU B CA 1
ATOM 5424 C C . GLU B 1 41 ? -7.367 34.844 -2.426 1 82.19 41 GLU B C 1
ATOM 5426 O O . GLU B 1 41 ? -7.168 35.469 -3.469 1 82.19 41 GLU B O 1
ATOM 5431 N N . HIS B 1 42 ? -6.625 34.938 -1.339 1 90.81 42 HIS B N 1
ATOM 5432 C CA . HIS B 1 42 ? -5.441 35.781 -1.342 1 90.81 42 HIS B CA 1
ATOM 5433 C C . HIS B 1 42 ? -4.445 35.344 -2.408 1 90.81 42 HIS B C 1
ATOM 5435 O O . HIS B 1 42 ? -3.857 36.188 -3.098 1 90.81 42 HIS B O 1
ATOM 5441 N N . ALA B 1 43 ? -4.289 34.062 -2.504 1 90.69 43 ALA B N 1
ATOM 5442 C CA . ALA B 1 43 ? -3.336 33.5 -3.455 1 90.69 43 ALA B CA 1
ATOM 5443 C C . ALA B 1 43 ? -3.742 33.812 -4.891 1 90.69 43 ALA B C 1
ATOM 5445 O O . ALA B 1 43 ? -2.902 34.188 -5.711 1 90.69 43 ALA B O 1
ATOM 5446 N N . VAL B 1 44 ? -4.973 33.719 -5.164 1 86.31 44 VAL B N 1
ATOM 5447 C CA . VAL B 1 44 ? -5.488 33.969 -6.508 1 86.31 44 VAL B CA 1
ATOM 5448 C C . VAL B 1 44 ? -5.32 35.469 -6.848 1 86.31 44 VAL B C 1
ATOM 5450 O O . VAL B 1 44 ? -4.898 35.812 -7.957 1 86.31 44 VAL B O 1
ATOM 5453 N N . ASN B 1 45 ? -5.68 36.281 -5.926 1 90.19 45 ASN B N 1
ATOM 5454 C CA . ASN B 1 45 ? -5.57 37.719 -6.145 1 90.19 45 ASN B CA 1
ATOM 5455 C C . ASN B 1 45 ? -4.121 38.156 -6.352 1 90.19 45 ASN B C 1
ATOM 5457 O O . ASN B 1 45 ? -3.836 38.969 -7.211 1 90.19 45 ASN B O 1
ATOM 5461 N N . LEU B 1 46 ? -3.273 37.594 -5.562 1 93.81 46 LEU B N 1
ATOM 5462 C CA . LEU B 1 46 ? -1.858 37.938 -5.711 1 93.81 46 LEU B CA 1
ATOM 5463 C C . LEU B 1 46 ? -1.325 37.438 -7.051 1 93.81 46 LEU B C 1
ATOM 5465 O O . LEU B 1 46 ? -0.531 38.125 -7.699 1 93.81 46 LEU B O 1
ATOM 5469 N N . LYS B 1 47 ? -1.738 36.219 -7.402 1 90.81 47 LYS B N 1
ATOM 5470 C CA . LYS B 1 47 ? -1.345 35.688 -8.703 1 90.81 47 LYS B CA 1
ATOM 5471 C C . LYS B 1 47 ? -1.746 36.656 -9.828 1 90.81 47 LYS B C 1
ATOM 5473 O O . LYS B 1 47 ? -0.955 36.906 -10.734 1 90.81 47 LYS B O 1
ATOM 5478 N N . ARG B 1 48 ? -2.914 37.094 -9.789 1 90.12 48 ARG B N 1
ATOM 5479 C CA . ARG B 1 48 ? -3.416 38.031 -10.805 1 90.12 48 ARG B CA 1
ATOM 5480 C C . ARG B 1 48 ? -2.537 39.25 -10.914 1 90.12 48 ARG B C 1
ATOM 5482 O O . ARG B 1 48 ? -2.199 39.688 -12.016 1 90.12 48 ARG B O 1
ATOM 5489 N N . LYS B 1 49 ? -2.217 39.781 -9.805 1 93.06 49 LYS B N 1
ATOM 5490 C CA . LYS B 1 49 ? -1.401 40.969 -9.789 1 93.06 49 LYS B CA 1
ATOM 5491 C C . LYS B 1 49 ? 0.006 40.688 -10.305 1 93.06 49 LYS B C 1
ATOM 5493 O O . LYS B 1 49 ? 0.561 41.5 -11.07 1 93.06 49 LYS B O 1
ATOM 5498 N N . LEU B 1 50 ? 0.561 39.625 -9.922 1 93.31 50 LEU B N 1
ATOM 5499 C CA . LEU B 1 50 ? 1.914 39.25 -10.336 1 93.31 50 LEU B CA 1
ATOM 5500 C C . LEU B 1 50 ? 1.959 38.938 -11.828 1 93.31 50 LEU B C 1
ATOM 5502 O O . LEU B 1 50 ? 2.928 39.281 -12.508 1 93.31 50 LEU B O 1
ATOM 5506 N N . THR B 1 51 ? 0.91 38.281 -12.242 1 89.88 51 THR B N 1
ATOM 5507 C CA . THR B 1 51 ? 0.814 38 -13.672 1 89.88 51 THR B CA 1
ATOM 5508 C C . THR B 1 51 ? 0.719 39.281 -14.469 1 89.88 51 THR B C 1
ATOM 5510 O O . THR B 1 51 ? 1.276 39.406 -15.562 1 89.88 51 THR B O 1
ATOM 5513 N N . GLY B 1 52 ? -0 40.188 -13.93 1 89.75 52 GLY B N 1
ATOM 5514 C CA . GLY B 1 52 ? -0.089 41.5 -14.547 1 89.75 52 GLY B CA 1
ATOM 5515 C C . GLY B 1 52 ? 1.252 42.219 -14.648 1 89.75 52 GLY B C 1
ATOM 5516 O O . GLY B 1 52 ? 1.469 43.031 -15.547 1 89.75 52 GLY B O 1
ATOM 5517 N N . LEU B 1 53 ? 2.131 41.906 -13.758 1 90.56 53 LEU B N 1
ATOM 5518 C CA . LEU B 1 53 ? 3.469 42.5 -13.75 1 90.56 53 LEU B CA 1
ATOM 5519 C C . LEU B 1 53 ? 4.398 41.75 -14.688 1 90.56 53 LEU B C 1
ATOM 5521 O O . LEU B 1 53 ? 5.574 42.094 -14.828 1 90.56 53 LEU B O 1
ATOM 5525 N N . GLY B 1 54 ? 3.906 40.531 -15.266 1 87.19 54 GLY B N 1
ATOM 5526 C CA . GLY B 1 54 ? 4.668 39.812 -16.281 1 87.19 54 GLY B CA 1
ATOM 5527 C C . GLY B 1 54 ? 5.25 38.5 -15.781 1 87.19 54 GLY B C 1
ATOM 5528 O O . GLY B 1 54 ? 6.004 37.844 -16.5 1 87.19 54 GLY B O 1
ATOM 5529 N N . TYR B 1 55 ? 4.914 38.125 -14.602 1 88.56 55 TYR B N 1
ATOM 5530 C CA . TYR B 1 55 ? 5.477 36.875 -14.055 1 88.56 55 TYR B CA 1
ATOM 5531 C C . TYR B 1 55 ? 4.551 35.688 -14.312 1 88.56 55 TYR B C 1
ATOM 5533 O O . TYR B 1 55 ? 3.328 35.844 -14.305 1 88.56 55 TYR B O 1
ATOM 5541 N N . SER B 1 56 ? 5.141 34.5 -14.562 1 85.94 56 SER B N 1
ATOM 5542 C CA . SER B 1 56 ? 4.387 33.25 -14.586 1 85.94 56 SER B CA 1
ATOM 5543 C C . SER B 1 56 ? 4.305 32.625 -13.188 1 85.94 56 SER B C 1
ATOM 5545 O O . SER B 1 56 ? 5.316 32.5 -12.492 1 85.94 56 SER B O 1
ATOM 5547 N N . VAL B 1 57 ? 3.109 32.344 -12.758 1 86.44 57 VAL B N 1
ATOM 5548 C CA . VAL B 1 57 ? 2.924 31.969 -11.367 1 86.44 57 VAL B CA 1
ATOM 5549 C C . VAL B 1 57 ? 2.195 30.625 -11.289 1 86.44 57 VAL B C 1
ATOM 5551 O O . VAL B 1 57 ? 1.166 30.438 -11.938 1 86.44 57 VAL B O 1
ATOM 5554 N N . PHE B 1 58 ? 2.809 29.656 -10.469 1 79.06 58 PHE B N 1
ATOM 5555 C CA . PHE B 1 58 ? 2.117 28.438 -10.07 1 79.06 58 PHE B CA 1
ATOM 5556 C C . PHE B 1 58 ? 1.304 28.656 -8.797 1 79.06 58 PHE B C 1
ATOM 5558 O O . PHE B 1 58 ? 1.772 29.312 -7.863 1 79.06 58 PHE B O 1
ATOM 5565 N N . LEU B 1 59 ? 0.009 28.25 -8.68 1 74.5 59 LEU B N 1
ATOM 5566 C CA . LEU B 1 59 ? -0.771 28.312 -7.449 1 74.5 59 LEU B CA 1
ATOM 5567 C C . LEU B 1 59 ? -0.865 26.938 -6.797 1 74.5 59 LEU B C 1
ATOM 5569 O O . LEU B 1 59 ? -0.799 26.828 -5.57 1 74.5 59 LEU B O 1
ATOM 5573 N N . ASP B 1 60 ? -1.481 25.938 -7.367 1 62.19 60 ASP B N 1
ATOM 5574 C CA . ASP B 1 60 ? -1.808 24.688 -6.691 1 62.19 60 ASP B CA 1
ATOM 5575 C C . ASP B 1 60 ? -1.158 23.5 -7.395 1 62.19 60 ASP B C 1
ATOM 5577 O O . ASP B 1 60 ? -0.926 23.531 -8.609 1 62.19 60 ASP B O 1
ATOM 5581 N N . VAL B 1 61 ? -0.503 22.672 -6.504 1 53.09 61 VAL B N 1
ATOM 5582 C CA . VAL B 1 61 ? -0.002 21.406 -7.02 1 53.09 61 VAL B CA 1
ATOM 5583 C C . VAL B 1 61 ? -1.126 20.656 -7.734 1 53.09 61 VAL B C 1
ATOM 5585 O O . VAL B 1 61 ? -0.869 19.797 -8.578 1 53.09 61 VAL B O 1
ATOM 5588 N N . HIS B 1 62 ? -2.357 20.984 -7.172 1 45.75 62 HIS B N 1
ATOM 5589 C CA . HIS B 1 62 ? -3.461 20.234 -7.75 1 45.75 62 HIS B CA 1
ATOM 5590 C C . HIS B 1 62 ? -3.684 20.609 -9.211 1 45.75 62 HIS B C 1
ATOM 5592 O O . HIS B 1 62 ? -4.449 19.938 -9.914 1 45.75 62 HIS B O 1
ATOM 5598 N N . GLU B 1 63 ? -3.395 21.906 -9.438 1 43.19 63 GLU B N 1
ATOM 5599 C CA . GLU B 1 63 ? -3.475 22.172 -10.867 1 43.19 63 GLU B CA 1
ATOM 5600 C C . GLU B 1 63 ? -2.719 21.109 -11.672 1 43.19 63 GLU B C 1
ATOM 5602 O O . GLU B 1 63 ? -2.781 21.109 -12.898 1 43.19 63 GLU B O 1
ATOM 5607 N N . ILE B 1 64 ? -2.008 20.406 -11 1 40.66 64 ILE B N 1
ATOM 5608 C CA . ILE B 1 64 ? -1.284 19.312 -11.656 1 40.66 64 ILE B CA 1
ATOM 5609 C C . ILE B 1 64 ? -2.193 18.094 -11.789 1 40.66 64 ILE B C 1
ATOM 5611 O O . ILE B 1 64 ? -2.828 17.672 -10.82 1 40.66 64 ILE B O 1
ATOM 5615 N N . ARG B 1 65 ? -2.641 17.594 -12.875 1 36.31 65 ARG B N 1
ATOM 5616 C CA . ARG B 1 65 ? -3.613 16.656 -13.422 1 36.31 65 ARG B CA 1
ATOM 5617 C C . ARG B 1 65 ? -3.709 15.398 -12.555 1 36.31 65 ARG B C 1
ATOM 5619 O O . ARG B 1 65 ? -2.711 14.961 -11.984 1 36.31 65 ARG B O 1
ATOM 5626 N N . SER B 1 66 ? -4.805 14.891 -12.273 1 35.84 66 SER B N 1
ATOM 5627 C CA . SER B 1 66 ? -5.508 13.695 -11.82 1 35.84 66 SER B CA 1
ATOM 5628 C C . SER B 1 66 ? -4.91 12.438 -12.445 1 35.84 66 SER B C 1
ATOM 5630 O O . SER B 1 66 ? -4.668 12.383 -13.648 1 35.84 66 SER B O 1
ATOM 5632 N N . GLY B 1 67 ? -3.836 11.781 -11.945 1 38.06 67 GLY B N 1
ATOM 5633 C CA . GLY B 1 67 ? -3.295 10.469 -12.258 1 38.06 67 GLY B CA 1
ATOM 5634 C C . GLY B 1 67 ? -1.877 10.273 -11.758 1 38.06 67 GLY B C 1
ATOM 5635 O O . GLY B 1 67 ? -1.344 9.164 -11.805 1 38.06 67 GLY B O 1
ATOM 5636 N N . VAL B 1 68 ? -1.312 11.531 -11.75 1 40.34 68 VAL B N 1
ATOM 5637 C CA . VAL B 1 68 ? 0.082 11.383 -11.352 1 40.34 68 VAL B CA 1
ATOM 5638 C C . VAL B 1 68 ? 0.187 11.375 -9.828 1 40.34 68 VAL B C 1
ATOM 5640 O O . VAL B 1 68 ? -0.639 11.977 -9.141 1 40.34 68 VAL B O 1
ATOM 5643 N N . ASP B 1 69 ? 0.957 10.484 -9.242 1 48.84 69 ASP B N 1
ATOM 5644 C CA . ASP B 1 69 ? 1.332 10.391 -7.836 1 48.84 69 ASP B CA 1
ATOM 5645 C C . ASP B 1 69 ? 1.583 11.773 -7.242 1 48.84 69 ASP B C 1
ATOM 5647 O O . ASP B 1 69 ? 2.287 12.594 -7.836 1 48.84 69 ASP B O 1
ATOM 5651 N N . TRP B 1 70 ? 0.593 12.406 -6.438 1 50.56 70 TRP B N 1
ATOM 5652 C CA . TRP B 1 70 ? 0.633 13.688 -5.742 1 50.56 70 TRP B CA 1
ATOM 5653 C C . TRP B 1 70 ? 2.068 14.078 -5.406 1 50.56 70 TRP B C 1
ATOM 5655 O O . TRP B 1 70 ? 2.438 15.258 -5.504 1 50.56 70 TRP B O 1
ATOM 5665 N N . GLN B 1 71 ? 2.746 13.094 -5.008 1 57.31 71 GLN B N 1
ATOM 5666 C CA . GLN B 1 71 ? 4.129 13.391 -4.641 1 57.31 71 GLN B CA 1
ATOM 5667 C C . GLN B 1 71 ? 4.926 13.883 -5.844 1 57.31 71 GLN B C 1
ATOM 5669 O O . GLN B 1 71 ? 5.742 14.797 -5.723 1 57.31 71 GLN B O 1
ATOM 5674 N N . ASP B 1 72 ? 4.406 13.32 -6.914 1 57.78 72 ASP B N 1
ATOM 5675 C CA . ASP B 1 72 ? 5.117 13.695 -8.133 1 57.78 72 ASP B CA 1
ATOM 5676 C C . ASP B 1 72 ? 4.738 15.109 -8.578 1 57.78 72 ASP B C 1
ATOM 5678 O O . ASP B 1 72 ? 5.598 15.875 -9.016 1 57.78 72 ASP B O 1
ATOM 5682 N N . ALA B 1 73 ? 3.49 15.469 -8.336 1 59.81 73 ALA B N 1
ATOM 5683 C CA . ALA B 1 73 ? 3.041 16.781 -8.766 1 59.81 73 ALA B CA 1
ATOM 5684 C C . ALA B 1 73 ? 3.68 17.891 -7.914 1 59.81 73 ALA B C 1
ATOM 5686 O O . ALA B 1 73 ? 4.086 18.922 -8.438 1 59.81 73 ALA B O 1
ATOM 5687 N N . LEU B 1 74 ? 3.717 17.641 -6.629 1 63.94 74 LEU B N 1
ATOM 5688 C CA . LEU B 1 74 ? 4.332 18.578 -5.707 1 63.94 74 LEU B CA 1
ATOM 5689 C C . LEU B 1 74 ? 5.797 18.812 -6.062 1 63.94 74 LEU B C 1
ATOM 5691 O O . LEU B 1 74 ? 6.25 19.953 -6.137 1 63.94 74 LEU B O 1
ATOM 5695 N N . ASN B 1 75 ? 6.332 17.703 -6.328 1 65.5 75 ASN B N 1
ATOM 5696 C CA . ASN B 1 75 ? 7.754 17.766 -6.637 1 65.5 75 ASN B CA 1
ATOM 5697 C C . ASN B 1 75 ? 8.016 18.531 -7.93 1 65.5 75 ASN B C 1
ATOM 5699 O O . ASN B 1 75 ? 8.977 19.297 -8.023 1 65.5 75 ASN B O 1
ATOM 5703 N N . TYR B 1 76 ? 7.066 18.422 -8.719 1 64.75 76 TYR B N 1
ATOM 5704 C CA . TYR B 1 76 ? 7.242 19.078 -10.016 1 64.75 76 TYR B CA 1
ATOM 5705 C C . TYR B 1 76 ? 7.148 20.594 -9.883 1 64.75 76 TYR B C 1
ATOM 5707 O O . TYR B 1 76 ? 8.016 21.312 -10.375 1 64.75 76 TYR B O 1
ATOM 5715 N N . ALA B 1 77 ? 6.148 21.062 -9.234 1 71.88 77 ALA B N 1
ATOM 5716 C CA . ALA B 1 77 ? 5.918 22.5 -9.133 1 71.88 77 ALA B CA 1
ATOM 5717 C C . ALA B 1 77 ? 7.051 23.188 -8.375 1 71.88 77 ALA B C 1
ATOM 5719 O O . ALA B 1 77 ? 7.555 24.219 -8.805 1 71.88 77 ALA B O 1
ATOM 5720 N N . VAL B 1 78 ? 7.457 22.594 -7.34 1 78.06 78 VAL B N 1
ATOM 5721 C CA . VAL B 1 78 ? 8.492 23.203 -6.512 1 78.06 78 VAL B CA 1
ATOM 5722 C C . VAL B 1 78 ? 9.836 23.141 -7.234 1 78.06 78 VAL B C 1
ATOM 5724 O O . VAL B 1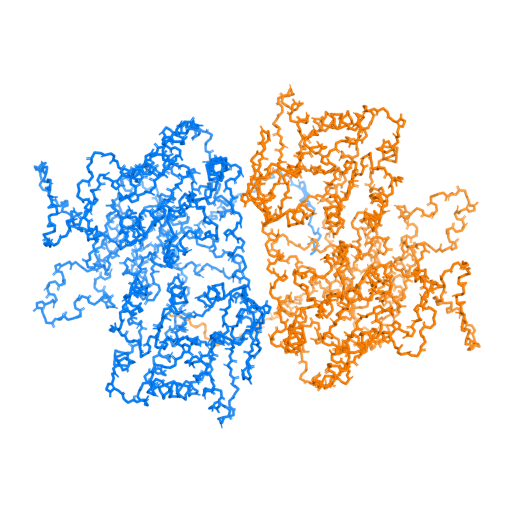 78 ? 10.594 24.109 -7.223 1 78.06 78 VAL B O 1
ATOM 5727 N N . SER B 1 79 ? 9.992 21.984 -7.938 1 73.44 79 SER B N 1
ATOM 5728 C CA . SER B 1 79 ? 11.273 21.797 -8.617 1 73.44 79 SER B CA 1
ATOM 5729 C C . SER B 1 79 ? 11.398 22.734 -9.82 1 73.44 79 SER B C 1
ATOM 5731 O O . SER B 1 79 ? 12.5 23.141 -10.18 1 73.44 79 SER B O 1
ATOM 5733 N N . ASN B 1 80 ? 10.305 23.156 -10.328 1 73.81 80 ASN B N 1
ATOM 5734 C CA . ASN B 1 80 ? 10.359 23.891 -11.578 1 73.81 80 ASN B CA 1
ATOM 5735 C C . ASN B 1 80 ? 10.078 25.375 -11.367 1 73.81 80 ASN B C 1
ATOM 5737 O O . ASN B 1 80 ? 9.977 26.141 -12.328 1 73.81 80 ASN B O 1
ATOM 5741 N N . CYS B 1 81 ? 9.961 25.781 -10.188 1 82.12 81 CYS B N 1
ATOM 5742 C CA . CYS B 1 81 ? 9.781 27.219 -9.953 1 82.12 81 CYS B CA 1
ATOM 5743 C C . CYS B 1 81 ? 11.117 27.891 -9.672 1 82.12 81 CYS B C 1
ATOM 5745 O O . CYS B 1 81 ? 12.086 27.234 -9.281 1 82.12 81 CYS B O 1
ATOM 5747 N N . GLU B 1 82 ? 11.156 29.172 -9.906 1 82.06 82 GLU B N 1
ATOM 5748 C CA . GLU B 1 82 ? 12.375 29.922 -9.641 1 82.06 82 GLU B CA 1
ATOM 5749 C C . GLU B 1 82 ? 12.367 30.484 -8.219 1 82.06 82 GLU B C 1
ATOM 5751 O O . GLU B 1 82 ? 13.398 30.5 -7.543 1 82.06 82 GLU B O 1
ATOM 5756 N N . VAL B 1 83 ? 11.258 30.969 -7.852 1 88.12 83 VAL B N 1
ATOM 5757 C CA . VAL B 1 83 ? 11.109 31.547 -6.52 1 88.12 83 VAL B CA 1
ATOM 5758 C C . VAL B 1 83 ? 9.875 30.969 -5.836 1 88.12 83 VAL B C 1
ATOM 5760 O O . VAL B 1 83 ? 8.828 30.797 -6.469 1 88.12 83 VAL B O 1
ATOM 5763 N N . PHE B 1 84 ? 10.062 30.641 -4.555 1 91 84 PHE B N 1
ATOM 5764 C CA . PHE B 1 84 ? 8.992 30.078 -3.74 1 91 84 PHE B CA 1
ATOM 5765 C C . PHE B 1 84 ? 8.398 31.141 -2.816 1 91 84 PHE B C 1
ATOM 5767 O O . PHE B 1 84 ? 9.117 31.734 -2.008 1 91 84 PHE B O 1
ATOM 5774 N N . ILE B 1 85 ? 7.086 31.438 -2.951 1 93.88 85 ILE B N 1
ATOM 5775 C CA . ILE B 1 85 ? 6.438 32.5 -2.199 1 93.88 85 ILE B CA 1
ATOM 5776 C C . ILE B 1 85 ? 5.359 31.922 -1.292 1 93.88 85 ILE B C 1
ATOM 5778 O O . ILE B 1 85 ? 4.203 31.781 -1.699 1 93.88 85 ILE B O 1
ATOM 5782 N N . PRO B 1 86 ? 5.691 31.641 -0.042 1 94.75 86 PRO B N 1
ATOM 5783 C CA . PRO B 1 86 ? 4.672 31.172 0.893 1 94.75 86 PRO B CA 1
ATOM 5784 C C . PRO B 1 86 ? 3.863 32.312 1.522 1 94.75 86 PRO B C 1
ATOM 5786 O O . PRO B 1 86 ? 4.438 33.281 1.993 1 94.75 86 PRO B O 1
ATOM 5789 N N . LEU B 1 87 ? 2.508 32.25 1.416 1 95.12 87 LEU B N 1
ATOM 5790 C CA . LEU B 1 87 ? 1.631 33.094 2.219 1 95.12 87 LEU B CA 1
ATOM 5791 C C . LEU B 1 87 ? 1.479 32.531 3.631 1 95.12 87 LEU B C 1
ATOM 5793 O O . LEU B 1 87 ? 0.666 31.625 3.863 1 95.12 87 LEU B O 1
ATOM 5797 N N . VAL B 1 88 ? 2.221 33.094 4.555 1 94 88 VAL B N 1
ATOM 5798 C CA . VAL B 1 88 ? 2.365 32.5 5.875 1 94 88 VAL B CA 1
ATOM 5799 C C . VAL B 1 88 ? 1.229 32.969 6.785 1 94 88 VAL B C 1
ATOM 5801 O O . VAL B 1 88 ? 1.346 34 7.453 1 94 88 VAL B O 1
ATOM 5804 N N . THR B 1 89 ? 0.181 32.188 6.754 1 90.88 89 THR B N 1
ATOM 5805 C CA . THR B 1 89 ? -0.944 32.375 7.664 1 90.88 89 THR B CA 1
ATOM 5806 C C . THR B 1 89 ? -0.742 31.547 8.945 1 90.88 89 THR B C 1
ATOM 5808 O O . THR B 1 89 ? 0.224 30.797 9.062 1 90.88 89 THR B O 1
ATOM 5811 N N . PRO B 1 90 ? -1.518 31.719 9.906 1 82.31 90 PRO B N 1
ATOM 5812 C CA . PRO B 1 90 ? -1.306 31.062 11.195 1 82.31 90 PRO B CA 1
ATOM 5813 C C . PRO B 1 90 ? -1.168 29.547 11.07 1 82.31 90 PRO B C 1
ATOM 5815 O O . PRO B 1 90 ? -0.373 28.922 11.789 1 82.31 90 PRO B O 1
ATOM 5818 N N . ARG B 1 91 ? -1.769 28.938 10.141 1 83 91 ARG B N 1
ATOM 5819 C CA . ARG B 1 91 ? -1.744 27.484 10.031 1 83 91 ARG B CA 1
ATOM 5820 C C . ARG B 1 91 ? -0.709 27.031 9.008 1 83 91 ARG B C 1
ATOM 5822 O O . ARG B 1 91 ? -0.571 25.828 8.742 1 83 91 ARG B O 1
ATOM 5829 N N . TYR B 1 92 ? -0.027 28 8.469 1 88.81 92 TYR B N 1
ATOM 5830 C CA . TYR B 1 92 ? 0.965 27.625 7.469 1 88.81 92 TYR B CA 1
ATOM 5831 C C . TYR B 1 92 ? 2.057 26.766 8.078 1 88.81 92 TYR B C 1
ATOM 5833 O O . TYR B 1 92 ? 2.629 27.109 9.117 1 88.81 92 TYR B O 1
ATOM 5841 N N . GLY B 1 93 ? 2.299 25.656 7.527 1 85.31 93 GLY B N 1
ATOM 5842 C CA . GLY B 1 93 ? 3.279 24.719 8.047 1 85.31 93 GLY B CA 1
ATOM 5843 C C . GLY B 1 93 ? 2.662 23.609 8.867 1 85.31 93 GLY B C 1
ATOM 5844 O O . GLY B 1 93 ? 3.291 22.562 9.094 1 85.31 93 GLY B O 1
ATOM 5845 N N . GLU B 1 94 ? 1.493 23.891 9.312 1 80 94 GLU B N 1
ATOM 5846 C CA . GLU B 1 94 ? 0.797 22.875 10.117 1 80 94 GLU B CA 1
ATOM 5847 C C . GLU B 1 94 ? 0.013 21.922 9.227 1 80 94 GLU B C 1
ATOM 5849 O O . GLU B 1 94 ? -0.586 20.953 9.719 1 80 94 GLU B O 1
ATOM 5854 N N . THR B 1 95 ? 0.037 22.266 8.016 1 80.5 95 THR B N 1
ATOM 5855 C CA . THR B 1 95 ? -0.572 21.359 7.047 1 80.5 95 THR B CA 1
ATOM 5856 C C . THR B 1 95 ? 0.497 20.547 6.316 1 80.5 95 THR B C 1
ATOM 5858 O O . THR B 1 95 ? 1.619 21.031 6.129 1 80.5 95 THR B O 1
ATOM 5861 N N . GLN B 1 96 ? 0.111 19.375 5.945 1 77.19 96 GLN B N 1
ATOM 5862 C CA . GLN B 1 96 ? 1.068 18.469 5.32 1 77.19 96 GLN B CA 1
ATOM 5863 C C . GLN B 1 96 ? 1.652 19.078 4.047 1 77.19 96 GLN B C 1
ATOM 5865 O O . GLN B 1 96 ? 2.857 18.984 3.807 1 77.19 96 GLN B O 1
ATOM 5870 N N . TRP B 1 97 ? 0.862 19.734 3.32 1 77.81 97 TRP B N 1
ATOM 5871 C CA . TRP B 1 97 ? 1.28 20.219 2.012 1 77.81 97 TRP B CA 1
ATOM 5872 C C . TRP B 1 97 ? 2.232 21.406 2.156 1 77.81 97 TRP B C 1
ATOM 5874 O O . TRP B 1 97 ? 3.318 21.406 1.572 1 77.81 97 TRP B O 1
ATOM 5884 N N . THR B 1 98 ? 1.788 22.391 2.895 1 85.88 98 THR B N 1
ATOM 5885 C CA . THR B 1 98 ? 2.633 23.562 3.057 1 85.88 98 THR B CA 1
ATOM 5886 C C . THR B 1 98 ? 3.938 23.203 3.758 1 85.88 98 THR B C 1
ATOM 5888 O O . THR B 1 98 ? 4.996 23.75 3.436 1 85.88 98 THR B O 1
ATOM 5891 N N . ASN B 1 99 ? 3.783 22.266 4.672 1 83.12 99 ASN B N 1
ATOM 5892 C CA . ASN B 1 99 ? 4.977 21.781 5.359 1 83.12 99 ASN B CA 1
ATOM 5893 C C . ASN B 1 99 ? 5.957 21.125 4.387 1 83.12 99 ASN B C 1
ATOM 5895 O O . ASN B 1 99 ? 7.148 21.438 4.398 1 83.12 99 ASN B O 1
ATOM 5899 N N . ARG B 1 100 ? 5.52 20.297 3.592 1 80.12 100 ARG B N 1
ATOM 5900 C CA . ARG B 1 100 ? 6.355 19.578 2.637 1 80.12 100 ARG B CA 1
ATOM 5901 C C . ARG B 1 100 ? 6.906 20.516 1.571 1 80.12 100 ARG B C 1
ATOM 5903 O O . ARG B 1 100 ? 8.07 20.422 1.183 1 80.12 100 ARG B O 1
ATOM 5910 N N . GLU B 1 101 ? 6.027 21.406 1.109 1 83.19 101 GLU B N 1
ATOM 5911 C CA . GLU B 1 101 ? 6.422 22.328 0.042 1 83.19 101 GLU B CA 1
ATOM 5912 C C . GLU B 1 101 ? 7.566 23.234 0.486 1 83.19 101 GLU B C 1
ATOM 5914 O O . GLU B 1 101 ? 8.547 23.391 -0.239 1 83.19 101 GLU B O 1
ATOM 5919 N N . VAL B 1 102 ? 7.402 23.781 1.576 1 86.94 102 VAL B N 1
ATOM 5920 C CA . VAL B 1 102 ? 8.406 24.75 2.037 1 86.94 102 VAL B CA 1
ATOM 5921 C C . VAL B 1 102 ? 9.727 24.016 2.309 1 86.94 102 VAL B C 1
ATOM 5923 O O . VAL B 1 102 ? 10.797 24.547 2.008 1 86.94 102 VAL B O 1
ATOM 5926 N N . LYS B 1 103 ? 9.68 22.891 2.797 1 83.12 103 LYS B N 1
ATOM 5927 C CA . LYS B 1 103 ? 10.883 22.125 3.076 1 83.12 103 LYS B CA 1
ATOM 5928 C C . LYS B 1 103 ? 11.562 21.688 1.783 1 83.12 103 LYS B C 1
ATOM 5930 O O . LYS B 1 103 ? 12.789 21.719 1.676 1 83.12 103 LYS B O 1
ATOM 5935 N N . LEU B 1 104 ? 10.742 21.234 0.889 1 81.06 104 LEU B N 1
ATOM 5936 C CA . LEU B 1 104 ? 11.297 20.859 -0.407 1 81.06 104 LEU B CA 1
ATOM 5937 C C . LEU B 1 104 ? 11.984 22.062 -1.071 1 81.06 104 LEU B C 1
ATOM 5939 O O . LEU B 1 104 ? 13.062 21.922 -1.65 1 81.06 104 LEU B O 1
ATOM 5943 N N . ALA B 1 105 ? 11.281 23.188 -1.021 1 84.25 105 ALA B N 1
ATOM 5944 C CA . ALA B 1 105 ? 11.867 24.406 -1.576 1 84.25 105 ALA B CA 1
ATOM 5945 C C . ALA B 1 105 ? 13.211 24.719 -0.918 1 84.25 105 ALA B C 1
ATOM 5947 O O . ALA B 1 105 ? 14.172 25.094 -1.597 1 84.25 105 ALA B O 1
ATOM 5948 N N . ASP B 1 106 ? 13.227 24.578 0.336 1 80.75 106 ASP B N 1
ATOM 5949 C CA . ASP B 1 106 ? 14.445 24.828 1.103 1 80.75 106 ASP B CA 1
ATOM 5950 C C . ASP B 1 106 ? 15.555 23.859 0.718 1 80.75 106 ASP B C 1
ATOM 5952 O O . ASP B 1 106 ? 16.688 24.266 0.464 1 80.75 106 ASP B O 1
ATOM 5956 N N . VAL B 1 107 ? 15.195 22.594 0.669 1 74.25 107 VAL B N 1
ATOM 5957 C CA . VAL B 1 107 ? 16.172 21.547 0.374 1 74.25 107 VAL B CA 1
ATOM 5958 C C . VAL B 1 107 ? 16.703 21.719 -1.043 1 74.25 107 VAL B C 1
ATOM 5960 O O . VAL B 1 107 ? 17.875 21.469 -1.302 1 74.25 107 VAL B O 1
ATOM 5963 N N . LEU B 1 108 ? 15.82 22.188 -1.963 1 76.44 108 LEU B N 1
ATOM 5964 C CA . LEU B 1 108 ? 16.234 22.391 -3.35 1 76.44 108 LEU B CA 1
ATOM 5965 C C . LEU B 1 108 ? 16.984 23.719 -3.514 1 76.44 108 LEU B C 1
ATOM 5967 O O . LEU B 1 108 ? 17.453 24.031 -4.605 1 76.44 108 LEU B O 1
ATOM 5971 N N . GLY B 1 109 ? 17.031 24.453 -2.494 1 75.56 109 GLY B N 1
ATOM 5972 C CA . GLY B 1 109 ? 17.766 25.703 -2.521 1 75.56 109 GLY B CA 1
ATOM 5973 C C . GLY B 1 109 ? 17.031 26.812 -3.271 1 75.56 109 GLY B C 1
ATOM 5974 O O . GLY B 1 109 ? 17.656 27.703 -3.848 1 75.56 109 GLY B O 1
ATOM 5975 N N . LYS B 1 110 ? 15.75 26.656 -3.285 1 82.62 110 LYS B N 1
ATOM 5976 C CA . LYS B 1 110 ? 14.961 27.719 -3.922 1 82.62 110 LYS B CA 1
ATOM 5977 C C . LYS B 1 110 ? 14.883 28.953 -3.041 1 82.62 110 LYS B C 1
ATOM 5979 O O . LYS B 1 110 ? 14.75 28.844 -1.819 1 82.62 110 LYS B O 1
ATOM 5984 N N . PRO B 1 111 ? 15.031 30.094 -3.715 1 85 111 PRO B N 1
ATOM 5985 C CA . PRO B 1 111 ? 14.766 31.297 -2.914 1 85 111 PRO B CA 1
ATOM 5986 C C . PRO B 1 111 ? 13.344 31.344 -2.371 1 85 111 PRO B C 1
ATOM 5988 O O . PRO B 1 111 ? 12.391 31.062 -3.105 1 85 111 PRO B O 1
ATOM 5991 N N . ILE B 1 112 ? 13.297 31.625 -1.056 1 89.25 112 ILE B N 1
ATOM 5992 C CA . ILE B 1 112 ? 11.992 31.672 -0.396 1 89.25 112 ILE B CA 1
ATOM 5993 C C . ILE B 1 112 ? 11.688 33.094 0.051 1 89.25 112 ILE B C 1
ATOM 5995 O O . ILE B 1 112 ? 12.477 33.719 0.765 1 89.25 112 ILE B O 1
ATOM 5999 N N . LEU B 1 113 ? 10.562 33.625 -0.44 1 92.06 113 LEU B N 1
ATOM 6000 C CA . LEU B 1 113 ? 10.125 34.969 -0.079 1 92.06 113 LEU B CA 1
ATOM 6001 C C . LEU B 1 113 ? 8.75 34.938 0.569 1 92.06 113 LEU B C 1
ATOM 6003 O O . LEU B 1 113 ? 7.734 35.094 -0.115 1 92.06 113 LEU B O 1
ATOM 6007 N N . PRO B 1 114 ? 8.727 34.844 1.891 1 94.56 114 PRO B N 1
ATOM 6008 C CA . PRO B 1 114 ? 7.441 34.719 2.586 1 94.56 114 PRO B CA 1
ATOM 6009 C C . PRO B 1 114 ? 6.68 36.031 2.658 1 94.56 114 PRO B C 1
ATOM 6011 O O . PRO B 1 114 ? 7.293 37.094 2.773 1 94.56 114 PRO B O 1
ATOM 6014 N N . VAL B 1 115 ? 5.383 35.969 2.502 1 95.06 115 VAL B N 1
ATOM 6015 C CA . VAL B 1 115 ? 4.469 37.062 2.842 1 95.06 115 VAL B CA 1
ATOM 6016 C C . VAL B 1 115 ? 3.771 36.75 4.164 1 95.06 115 VAL B C 1
ATOM 6018 O O . VAL B 1 115 ? 2.986 35.812 4.258 1 95.06 115 VAL B O 1
ATOM 6021 N N . SER B 1 116 ? 4.023 37.531 5.145 1 93.56 116 SER B N 1
ATOM 6022 C CA . SER B 1 116 ? 3.59 37.219 6.5 1 93.56 116 SER B CA 1
ATOM 6023 C C . SER B 1 116 ? 2.217 37.812 6.801 1 93.56 116 SER B C 1
ATOM 6025 O O . SER B 1 116 ? 2.018 39 6.688 1 93.56 116 SER B O 1
ATOM 6027 N N . PHE B 1 117 ? 1.268 36.969 7.148 1 92.81 117 PHE B N 1
ATOM 6028 C CA . PHE B 1 117 ? -0.048 37.344 7.641 1 92.81 117 PHE B CA 1
ATOM 6029 C C . PHE B 1 117 ? -0.134 37.188 9.148 1 92.81 117 PHE B C 1
ATOM 6031 O O . PHE B 1 117 ? -1.229 37.156 9.719 1 92.81 117 PHE B O 1
ATOM 6038 N N . LEU B 1 118 ? 1.079 37.062 9.766 1 88.75 118 LEU B N 1
ATOM 6039 C CA . LEU B 1 118 ? 1.144 36.812 11.195 1 88.75 118 LEU B CA 1
ATOM 6040 C C . LEU B 1 118 ? 1.326 38.094 11.969 1 88.75 118 LEU B C 1
ATOM 6042 O O . LEU B 1 118 ? 1.851 39.094 11.438 1 88.75 118 LEU B O 1
ATOM 6046 N N . GLU B 1 119 ? 0.813 38.031 13.195 1 79.19 119 GLU B N 1
ATOM 6047 C CA . GLU B 1 119 ? 1.069 39.156 14.07 1 79.19 119 GLU B CA 1
ATOM 6048 C C . GLU B 1 119 ? 2.521 39.188 14.539 1 79.19 119 GLU B C 1
ATOM 6050 O O . GLU B 1 119 ? 3.125 40.25 14.664 1 79.19 119 GLU B O 1
ATOM 6055 N N . GLU B 1 120 ? 2.963 37.906 14.719 1 78.06 120 GLU B N 1
ATOM 6056 C CA . GLU B 1 120 ? 4.344 37.75 15.164 1 78.06 120 GLU B CA 1
ATOM 6057 C C . GLU B 1 120 ? 5.105 36.781 14.273 1 78.06 120 GLU B C 1
ATOM 6059 O O . GLU B 1 120 ? 4.551 35.781 13.852 1 78.06 120 GLU B O 1
ATOM 6064 N N . TRP B 1 121 ? 6.305 37.219 13.883 1 79.81 121 TRP B N 1
ATOM 6065 C CA . TRP B 1 121 ? 7.199 36.344 13.102 1 79.81 121 TRP B CA 1
ATOM 6066 C C . TRP B 1 121 ? 8.289 35.75 13.977 1 79.81 121 TRP B C 1
ATOM 6068 O O . TRP B 1 121 ? 8.789 36.406 14.898 1 79.81 121 TRP B O 1
ATOM 6078 N N . PRO B 1 122 ? 8.641 34.375 13.758 1 80.12 122 PRO B N 1
ATOM 6079 C CA . PRO B 1 122 ? 8.266 33.438 12.703 1 80.12 122 PRO B CA 1
ATOM 6080 C C . PRO B 1 122 ? 7.047 32.594 13.078 1 80.12 122 PRO B C 1
ATOM 6082 O O . PRO B 1 122 ? 6.551 32.688 14.203 1 80.12 122 PRO B O 1
ATOM 6085 N N . PRO B 1 123 ? 6.582 31.828 12 1 81.19 123 PRO B N 1
ATOM 6086 C CA . PRO B 1 123 ? 5.438 30.953 12.305 1 81.19 123 PRO B CA 1
ATOM 6087 C C . PRO B 1 123 ? 5.758 29.906 13.375 1 81.19 123 PRO B C 1
ATOM 6089 O O . PRO B 1 123 ? 6.926 29.547 13.555 1 81.19 123 PRO B O 1
ATOM 6092 N N . LYS B 1 124 ? 4.707 29.391 13.992 1 72.69 124 LYS B N 1
ATOM 6093 C CA . LYS B 1 124 ? 4.805 28.531 15.164 1 72.69 124 LYS B CA 1
ATOM 6094 C C . LYS B 1 124 ? 5.539 27.234 14.836 1 72.69 124 LYS B C 1
ATOM 6096 O O . LYS B 1 124 ? 6.266 26.688 15.672 1 72.69 124 LYS B O 1
ATOM 6101 N N . CYS B 1 125 ? 5.43 26.75 13.68 1 79.94 125 CYS B N 1
ATOM 6102 C CA . CYS B 1 125 ? 5.984 25.438 13.414 1 79.94 125 CYS B CA 1
ATOM 6103 C C . CYS B 1 125 ? 7.141 25.516 12.422 1 79.94 125 CYS B C 1
ATOM 6105 O O . CYS B 1 125 ? 7.699 24.484 12.031 1 79.94 125 CYS B O 1
ATOM 6107 N N . LEU B 1 126 ? 7.551 26.688 12.016 1 85.94 126 LEU B N 1
ATOM 6108 C CA . LEU B 1 126 ? 8.617 26.828 11.031 1 85.94 126 LEU B CA 1
ATOM 6109 C C . LEU B 1 126 ? 9.625 27.891 11.469 1 85.94 126 LEU B C 1
ATOM 6111 O O . LEU B 1 126 ? 10.195 28.594 10.633 1 85.94 126 LEU B O 1
ATOM 6115 N N . ALA B 1 127 ? 9.789 27.922 12.719 1 77.69 127 ALA B N 1
ATOM 6116 C CA . ALA B 1 127 ? 10.633 28.984 13.266 1 77.69 127 ALA B CA 1
ATOM 6117 C C . ALA B 1 127 ? 12.094 28.781 12.875 1 77.69 127 ALA B C 1
ATOM 6119 O O . ALA B 1 127 ? 12.781 29.734 12.508 1 77.69 127 ALA B O 1
ATOM 6120 N N . ILE B 1 128 ? 12.523 27.578 12.93 1 80.19 128 ILE B N 1
ATOM 6121 C CA . ILE B 1 128 ? 13.914 27.297 12.594 1 80.19 128 ILE B CA 1
ATOM 6122 C C . ILE B 1 128 ? 14.125 27.453 11.094 1 80.19 128 ILE B C 1
ATOM 6124 O O . ILE B 1 128 ? 15.125 28.031 10.656 1 80.19 128 ILE B O 1
ATOM 6128 N N . GLN B 1 129 ? 13.195 27.094 10.344 1 81.81 129 GLN B N 1
ATOM 6129 C CA . GLN B 1 129 ? 13.281 27.172 8.891 1 81.81 129 GLN B CA 1
ATOM 6130 C C . GLN B 1 129 ? 13.344 28.625 8.422 1 81.81 129 GLN B C 1
ATOM 6132 O O . GLN B 1 129 ? 14.117 28.953 7.516 1 81.81 129 GLN B O 1
ATOM 6137 N N . PHE B 1 130 ? 12.523 29.469 9.07 1 82.31 130 PHE B N 1
ATOM 6138 C CA . PHE B 1 130 ? 12.391 30.844 8.609 1 82.31 130 PHE B CA 1
ATOM 6139 C C . PHE B 1 130 ? 13.258 31.781 9.438 1 82.31 130 PHE B C 1
ATOM 6141 O O . PHE B 1 130 ? 13.164 33 9.312 1 82.31 130 PHE B O 1
ATOM 6148 N N . ALA B 1 131 ? 14.078 31.188 10.297 1 73.38 131 ALA B N 1
ATOM 6149 C CA . ALA B 1 131 ? 14.852 32 11.242 1 73.38 131 ALA B CA 1
ATOM 6150 C C . ALA B 1 131 ? 15.695 33.031 10.508 1 73.38 131 ALA B C 1
ATOM 6152 O O . ALA B 1 131 ? 15.812 34.188 10.961 1 73.38 131 ALA B O 1
ATOM 6153 N N . THR B 1 132 ? 16.188 32.719 9.336 1 69.12 132 THR B N 1
ATOM 6154 C CA . THR B 1 132 ? 17.078 33.625 8.633 1 69.12 132 THR B CA 1
ATOM 6155 C C . THR B 1 132 ? 16.453 34.125 7.336 1 69.12 132 THR B C 1
ATOM 6157 O O . THR B 1 132 ? 17.125 34.688 6.477 1 69.12 132 THR B O 1
ATOM 6160 N N . THR B 1 133 ? 15.148 34.031 7.273 1 79.38 133 THR B N 1
ATOM 6161 C CA . THR B 1 133 ? 14.492 34.375 6.016 1 79.38 133 THR B CA 1
ATOM 6162 C C . THR B 1 133 ? 13.82 35.75 6.117 1 79.38 133 THR B C 1
ATOM 6164 O O . THR B 1 133 ? 13.172 36.062 7.121 1 79.38 133 THR B O 1
ATOM 6167 N N . GLN B 1 134 ? 14.164 36.562 5.129 1 80.44 134 GLN B N 1
ATOM 6168 C CA . GLN B 1 134 ? 13.461 37.844 5.039 1 80.44 134 GLN B CA 1
ATOM 6169 C C . GLN B 1 134 ? 12.031 37.656 4.527 1 80.44 134 GLN B C 1
ATOM 6171 O O . GLN B 1 134 ? 11.773 36.719 3.75 1 80.44 134 GLN B O 1
ATOM 6176 N N . PHE B 1 135 ? 11.125 38.469 5.102 1 88.88 135 PHE B N 1
ATOM 6177 C CA . PHE B 1 135 ? 9.734 38.281 4.691 1 88.88 135 PHE B CA 1
ATOM 6178 C C . PHE B 1 135 ? 9.094 39.656 4.383 1 88.88 135 PHE B C 1
ATOM 6180 O O . PHE B 1 135 ? 9.688 40.688 4.648 1 88.88 135 PHE B O 1
ATOM 6187 N N . ILE B 1 136 ? 7.965 39.625 3.684 1 91.56 136 ILE B N 1
ATOM 6188 C CA . ILE B 1 136 ? 7.148 40.812 3.338 1 91.56 136 ILE B CA 1
ATOM 6189 C C . ILE B 1 136 ? 5.848 40.781 4.137 1 91.56 136 ILE B C 1
ATOM 6191 O O . ILE B 1 136 ? 5.215 39.719 4.27 1 91.56 136 ILE B O 1
ATOM 6195 N N . TRP B 1 137 ? 5.469 41.969 4.664 1 91.81 137 TRP B N 1
ATOM 6196 C CA . TRP B 1 137 ? 4.199 42.062 5.379 1 91.81 137 TRP B CA 1
ATOM 6197 C C . TRP B 1 137 ? 3.031 42.125 4.402 1 91.81 137 TRP B C 1
ATOM 6199 O O . TRP B 1 137 ? 3.111 42.812 3.371 1 91.81 137 TRP B O 1
ATOM 6209 N N . TRP B 1 138 ? 1.978 41.469 4.75 1 93.56 138 TRP B N 1
ATOM 6210 C CA . TRP B 1 138 ? 0.784 41.562 3.916 1 93.56 138 TRP B CA 1
ATOM 6211 C C . TRP B 1 138 ? 0.225 42.969 3.928 1 93.56 138 TRP B C 1
ATOM 6213 O O . TRP B 1 138 ? -0.403 43.406 2.959 1 93.56 138 TRP B O 1
ATOM 6223 N N . LYS B 1 139 ? 0.344 43.5 5.102 1 90.38 139 LYS B N 1
ATOM 6224 C CA . LYS B 1 139 ? -0.019 44.875 5.387 1 90.38 139 LYS B CA 1
ATOM 6225 C C . LYS B 1 139 ? 0.967 45.531 6.359 1 90.38 139 LYS B C 1
ATOM 6227 O O . LYS B 1 139 ? 1.153 45.031 7.477 1 90.38 139 LYS B O 1
ATOM 6232 N N . SER B 1 140 ? 1.58 46.594 5.969 1 85.56 140 SER B N 1
ATOM 6233 C CA . SER B 1 140 ? 2.602 47.188 6.809 1 85.56 140 SER B CA 1
ATOM 6234 C C . SER B 1 140 ? 2.023 47.625 8.156 1 85.56 140 SER B C 1
ATOM 6236 O O . SER B 1 140 ? 0.849 48 8.242 1 85.56 140 SER B O 1
ATOM 6238 N N . PRO B 1 141 ? 2.84 47.469 9.188 1 83.81 141 PRO B N 1
ATOM 6239 C CA . PRO B 1 141 ? 2.373 47.906 10.5 1 83.81 141 PRO B CA 1
ATOM 6240 C C . PRO B 1 141 ? 1.903 49.344 10.508 1 83.81 141 PRO B C 1
ATOM 6242 O O . PRO B 1 141 ? 0.965 49.719 11.227 1 83.81 141 PRO B O 1
ATOM 6245 N N . GLU B 1 142 ? 2.521 50.156 9.656 1 83.06 142 GLU B N 1
ATOM 6246 C CA . GLU B 1 142 ? 2.125 51.562 9.547 1 83.06 142 GLU B CA 1
ATOM 6247 C C . GLU B 1 142 ? 0.714 51.688 8.984 1 83.06 142 GLU B C 1
ATOM 6249 O O . GLU B 1 142 ? -0.079 52.5 9.469 1 83.06 142 GLU B O 1
ATOM 6254 N N . CYS B 1 143 ? 0.438 50.875 7.992 1 86.06 143 CYS B N 1
ATOM 6255 C CA . CYS B 1 143 ? -0.889 50.906 7.383 1 86.06 143 CYS B CA 1
ATOM 6256 C C . CYS B 1 143 ? -1.949 50.438 8.367 1 86.06 143 CYS B C 1
ATOM 6258 O O . CYS B 1 143 ? -3.062 50.938 8.398 1 86.06 143 CYS B O 1
ATOM 6260 N N . ILE B 1 144 ? -1.627 49.438 9.195 1 87.75 144 ILE B N 1
ATOM 6261 C CA . ILE B 1 144 ? -2.553 48.875 10.188 1 87.75 144 ILE B CA 1
ATOM 6262 C C . ILE B 1 144 ? -2.859 49.938 11.242 1 87.75 144 ILE B C 1
ATOM 6264 O O . ILE B 1 144 ? -4.02 50.156 11.609 1 87.75 144 ILE B O 1
ATOM 6268 N N . SER B 1 145 ? -1.781 50.688 11.633 1 84.06 145 SER B N 1
ATOM 6269 C CA . SER B 1 145 ? -1.955 51.75 12.617 1 84.06 145 SER B CA 1
ATOM 6270 C C . SER B 1 145 ? -2.83 52.875 12.078 1 84.06 145 SER B C 1
ATOM 6272 O O . SER B 1 145 ? -3.668 53.438 12.805 1 84.06 145 SER B O 1
ATOM 6274 N N . LEU B 1 146 ? -2.607 53.219 10.82 1 85.38 146 LEU B N 1
ATOM 6275 C CA . LEU B 1 146 ? -3.393 54.25 10.18 1 85.38 146 LEU B CA 1
ATOM 6276 C C . LEU B 1 146 ? -4.859 53.844 10.086 1 85.38 146 LEU B C 1
ATOM 6278 O O . LEU B 1 146 ? -5.75 54.688 10.312 1 85.38 146 LEU B O 1
ATOM 6282 N N . GLU B 1 147 ? -5.109 52.594 9.742 1 86.69 147 GLU B N 1
ATOM 6283 C CA . GLU B 1 147 ? -6.484 52.125 9.625 1 86.69 147 GLU B CA 1
ATOM 6284 C C . GLU B 1 147 ? -7.156 52.031 10.992 1 86.69 147 GLU B C 1
ATOM 6286 O O . GLU B 1 147 ? -8.352 52.281 11.125 1 86.69 147 GLU B O 1
ATOM 6291 N N . LEU B 1 148 ? -6.371 51.656 11.992 1 85.19 148 LEU B N 1
ATOM 6292 C CA . LEU B 1 148 ? -6.906 51.594 13.344 1 85.19 148 LEU B CA 1
ATOM 6293 C C . LEU B 1 148 ? -7.305 53 13.812 1 85.19 148 LEU B C 1
ATOM 6295 O O . LEU B 1 148 ? -8.344 53.188 14.453 1 85.19 148 LEU B O 1
ATOM 6299 N N . ALA B 1 149 ? -6.531 53.938 13.43 1 82.69 149 ALA B N 1
ATOM 6300 C CA . ALA B 1 149 ? -6.797 55.344 13.781 1 82.69 149 ALA B CA 1
ATOM 6301 C C . ALA B 1 149 ? -8.008 55.875 13.023 1 82.69 149 ALA B C 1
ATOM 6303 O O . ALA B 1 149 ? -8.727 56.75 13.516 1 82.69 149 ALA B O 1
ATOM 6304 N N . SER B 1 150 ? -8.227 55.375 11.781 1 83.25 150 SER B N 1
ATOM 6305 C CA . SER B 1 150 ? -9.32 55.844 10.938 1 83.25 150 SER B CA 1
ATOM 6306 C C . SER B 1 150 ? -10.625 55.156 11.289 1 83.25 150 SER B C 1
ATOM 6308 O O . SER B 1 150 ? -11.633 55.312 10.602 1 83.25 150 SER B O 1
ATOM 6310 N N . GLY B 1 151 ? -10.703 54.312 12.352 1 75.56 151 GLY B N 1
ATOM 6311 C CA . GLY B 1 151 ? -11.945 53.719 12.836 1 75.56 151 GLY B CA 1
ATOM 6312 C C . GLY B 1 151 ? -12.164 52.312 12.359 1 75.56 151 GLY B C 1
ATOM 6313 O O . GLY B 1 151 ? -13.227 51.719 12.586 1 75.56 151 GLY B O 1
ATOM 6314 N N . TYR B 1 152 ? -11.234 51.844 11.547 1 73.44 152 TYR B N 1
ATOM 6315 C CA . TYR B 1 152 ? -11.438 50.469 11.062 1 73.44 152 TYR B CA 1
ATOM 6316 C C . TYR B 1 152 ? -11.016 49.469 12.117 1 73.44 152 TYR B C 1
ATOM 6318 O O . TYR B 1 152 ? -9.883 48.969 12.094 1 73.44 152 TYR B O 1
ATOM 6326 N N . GLY B 1 153 ? -11.414 49.562 13.266 1 64.75 153 GLY B N 1
ATOM 6327 C CA . GLY B 1 153 ? -11.078 48.781 14.43 1 64.75 153 GLY B CA 1
ATOM 6328 C C . GLY B 1 153 ? -10.648 47.344 14.078 1 64.75 153 GLY B C 1
ATOM 6329 O O . GLY B 1 153 ? -9.57 47.156 13.523 1 64.75 153 GLY B O 1
ATOM 6330 N N . ALA B 1 154 ? -11.547 46.344 14.195 1 71.12 154 ALA B N 1
ATOM 6331 C CA . ALA B 1 154 ? -11.336 44.906 14.109 1 71.12 154 ALA B CA 1
ATOM 6332 C C . ALA B 1 154 ? -11.023 44.469 12.672 1 71.12 154 ALA B C 1
ATOM 6334 O O . ALA B 1 154 ? -10.305 43.5 12.453 1 71.12 154 ALA B O 1
ATOM 6335 N N . GLU B 1 155 ? -11.266 45.344 11.719 1 77.44 155 GLU B N 1
ATOM 6336 C CA . GLU B 1 155 ? -11.07 45 10.312 1 77.44 155 GLU B CA 1
ATOM 6337 C C . GLU B 1 155 ? -9.633 45.25 9.875 1 77.44 155 GLU B C 1
ATOM 6339 O O . GLU B 1 155 ? -9.148 44.625 8.93 1 77.44 155 GLU B O 1
ATOM 6344 N N . ALA B 1 156 ? -8.953 46.125 10.594 1 79.12 156 ALA B N 1
ATOM 6345 C CA . ALA B 1 156 ? -7.598 46.5 10.211 1 79.12 156 ALA B CA 1
ATOM 6346 C C . ALA B 1 156 ? -6.641 45.344 10.352 1 79.12 156 ALA B C 1
ATOM 6348 O O . ALA B 1 156 ? -5.691 45.188 9.578 1 79.12 156 ALA B O 1
ATOM 6349 N N . ARG B 1 157 ? -6.938 44.438 11.289 1 81.81 157 ARG B N 1
ATOM 6350 C CA . ARG B 1 157 ? -6.043 43.312 11.555 1 81.81 157 ARG B CA 1
ATOM 6351 C C . ARG B 1 157 ? -6.637 42 11.047 1 81.81 157 ARG B C 1
ATOM 6353 O O . ARG B 1 157 ? -6.086 40.938 11.289 1 81.81 157 ARG B O 1
ATOM 6360 N N . ASN B 1 158 ? -7.742 42.188 10.344 1 83.25 158 ASN B N 1
ATOM 6361 C CA . ASN B 1 158 ? -8.414 40.969 9.852 1 83.25 158 ASN B CA 1
ATOM 6362 C C . ASN B 1 158 ? -7.73 40.438 8.602 1 83.25 158 ASN B C 1
ATOM 6364 O O . ASN B 1 158 ? -7.887 40.969 7.512 1 83.25 158 ASN B O 1
ATOM 6368 N N . ILE B 1 159 ? -6.984 39.406 8.734 1 86.62 159 ILE B N 1
ATOM 6369 C CA . ILE B 1 159 ? -6.176 38.844 7.656 1 86.62 159 ILE B CA 1
ATOM 6370 C C . ILE B 1 159 ? -7.082 38.219 6.59 1 86.62 159 ILE B C 1
ATOM 6372 O O . ILE B 1 159 ? -6.621 37.906 5.492 1 86.62 159 ILE B O 1
ATOM 6376 N N . ARG B 1 160 ? -8.312 38.156 6.852 1 80.81 160 ARG B N 1
ATOM 6377 C CA . ARG B 1 160 ? -9.25 37.594 5.895 1 80.81 160 ARG B CA 1
ATOM 6378 C C . ARG B 1 160 ? -9.562 38.562 4.773 1 80.81 160 ARG B C 1
ATOM 6380 O O . ARG B 1 160 ? -10.016 38.188 3.699 1 80.81 160 ARG B O 1
ATOM 6387 N N . ILE B 1 161 ? -9.406 39.719 5.16 1 83.31 161 ILE B N 1
ATOM 6388 C CA . ILE B 1 161 ? -9.688 40.781 4.18 1 83.31 161 ILE B CA 1
ATOM 6389 C C . ILE B 1 161 ? -8.383 41.406 3.695 1 83.31 161 ILE B C 1
ATOM 6391 O O . ILE B 1 161 ? -7.707 42.094 4.453 1 83.31 161 ILE B O 1
ATOM 6395 N N . TRP B 1 162 ? -8.039 41.062 2.539 1 90.69 162 TRP B N 1
ATOM 6396 C CA . TRP B 1 162 ? -6.863 41.656 1.906 1 90.69 162 TRP B CA 1
ATOM 6397 C C . TRP B 1 162 ? -7.27 42.531 0.739 1 90.69 162 TRP B C 1
ATOM 6399 O O . TRP B 1 162 ? -7.473 42.062 -0.378 1 90.69 162 TRP B O 1
ATOM 6409 N N . LYS B 1 163 ? -7.328 43.75 1.046 1 88.56 163 LYS B N 1
ATOM 6410 C CA . LYS B 1 163 ? -7.801 44.719 0.056 1 88.56 163 LYS B CA 1
ATOM 6411 C C . LYS B 1 163 ? -6.84 44.812 -1.128 1 88.56 163 LYS B C 1
ATOM 6413 O O . LYS B 1 163 ? -5.637 44.594 -0.974 1 88.56 163 LYS B O 1
ATOM 6418 N N . GLU B 1 164 ? -7.336 45.156 -2.277 1 91.25 164 GLU B N 1
ATOM 6419 C CA . GLU B 1 164 ? -6.598 45.188 -3.535 1 91.25 164 GLU B CA 1
ATOM 6420 C C . GLU B 1 164 ? -5.395 46.125 -3.443 1 91.25 164 GLU B C 1
ATOM 6422 O O . GLU B 1 164 ? -4.336 45.844 -4.008 1 91.25 164 GLU B O 1
ATOM 6427 N N . LYS B 1 165 ? -5.562 47.188 -2.756 1 91.06 165 LYS B N 1
ATOM 6428 C CA . LYS B 1 165 ? -4.484 48.156 -2.646 1 91.06 165 LYS B CA 1
ATOM 6429 C C . LYS B 1 165 ? -3.26 47.562 -1.97 1 91.06 165 LYS B C 1
ATOM 6431 O O . LYS B 1 165 ? -2.127 47.812 -2.381 1 91.06 165 LYS B O 1
ATOM 6436 N N . TYR B 1 166 ? -3.498 46.812 -0.978 1 92.94 166 TYR B N 1
ATOM 6437 C CA . TYR B 1 166 ? -2.387 46.219 -0.251 1 92.94 166 TYR B CA 1
ATOM 6438 C C . TYR B 1 166 ? -1.766 45.062 -1.052 1 92.94 166 TYR B C 1
ATOM 6440 O O . TYR B 1 166 ? -0.557 44.844 -0.977 1 92.94 166 TYR B O 1
ATOM 6448 N N . ILE B 1 167 ? -2.557 44.312 -1.837 1 95.31 167 ILE B N 1
ATOM 6449 C CA . ILE B 1 167 ? -2.055 43.25 -2.701 1 95.31 167 ILE B CA 1
ATOM 6450 C C . ILE B 1 167 ? -1.11 43.844 -3.746 1 95.31 167 ILE B C 1
ATOM 6452 O O . ILE B 1 167 ? -0.061 43.25 -4.039 1 95.31 167 ILE B O 1
ATOM 6456 N N . GLU B 1 168 ? -1.481 44.969 -4.227 1 93.62 168 GLU B N 1
ATOM 6457 C CA . GLU B 1 168 ? -0.642 45.656 -5.211 1 93.62 168 GLU B CA 1
ATOM 6458 C C . GLU B 1 168 ? 0.693 46.062 -4.602 1 93.62 168 GLU B C 1
ATOM 6460 O O . GLU B 1 168 ? 1.74 45.938 -5.238 1 93.62 168 GLU B O 1
ATOM 6465 N N . ILE B 1 169 ? 0.62 46.594 -3.412 1 92.88 169 ILE B N 1
ATOM 6466 C CA . ILE B 1 169 ? 1.835 47 -2.723 1 92.88 169 ILE B CA 1
ATOM 6467 C C . ILE B 1 169 ? 2.764 45.812 -2.535 1 92.88 169 ILE B C 1
ATOM 6469 O O . ILE B 1 169 ? 3.967 45.906 -2.785 1 92.88 169 ILE B O 1
ATOM 6473 N N . VAL B 1 170 ? 2.223 44.719 -2.096 1 94.81 170 VAL B N 1
ATOM 6474 C CA . VAL B 1 170 ? 3.008 43.5 -1.848 1 94.81 170 VAL B CA 1
ATOM 6475 C C . VAL B 1 170 ? 3.559 42.969 -3.166 1 94.81 170 VAL B C 1
ATOM 6477 O O . VAL B 1 170 ? 4.711 42.531 -3.234 1 94.81 170 VAL B O 1
ATOM 6480 N N . ALA B 1 171 ? 2.758 42.969 -4.242 1 95.12 171 ALA B N 1
ATOM 6481 C CA . ALA B 1 171 ? 3.203 42.5 -5.551 1 95.12 171 ALA B CA 1
ATOM 6482 C C . ALA B 1 171 ? 4.402 43.281 -6.043 1 95.12 171 ALA B C 1
ATOM 6484 O O . ALA B 1 171 ? 5.367 42.719 -6.566 1 95.12 171 ALA B O 1
ATOM 6485 N N . VAL B 1 172 ? 4.316 44.531 -5.84 1 92.25 172 VAL B N 1
ATOM 6486 C CA . VAL B 1 172 ? 5.402 45.438 -6.266 1 92.25 172 VAL B CA 1
ATOM 6487 C C . VAL B 1 172 ? 6.645 45.156 -5.422 1 92.25 172 VAL B C 1
ATOM 6489 O O . VAL B 1 172 ? 7.766 45.156 -5.938 1 92.25 172 VAL B O 1
ATOM 6492 N N . GLU B 1 173 ? 6.418 45 -4.176 1 92.06 173 GLU B N 1
ATOM 6493 C CA . GLU B 1 173 ? 7.539 44.688 -3.297 1 92.06 173 GLU B CA 1
ATOM 6494 C C . GLU B 1 173 ? 8.188 43.344 -3.686 1 92.06 173 GLU B C 1
ATOM 6496 O O . GLU B 1 173 ? 9.414 43.219 -3.641 1 92.06 173 GLU B O 1
ATOM 6501 N N . ILE B 1 174 ? 7.418 42.375 -4 1 92.31 174 ILE B N 1
ATOM 6502 C CA . ILE B 1 174 ? 7.926 41.062 -4.457 1 92.31 174 ILE B CA 1
ATOM 6503 C C . ILE B 1 174 ? 8.766 41.25 -5.715 1 92.31 174 ILE B C 1
ATOM 6505 O O . ILE B 1 174 ? 9.867 40.719 -5.824 1 92.31 174 ILE B O 1
ATOM 6509 N N . GLU B 1 175 ? 8.258 42.031 -6.609 1 90.19 175 GLU B N 1
ATOM 6510 C CA . GLU B 1 175 ? 8.992 42.312 -7.844 1 90.19 175 GLU B CA 1
ATOM 6511 C C . GLU B 1 175 ? 10.336 42.969 -7.551 1 90.19 175 GLU B C 1
ATOM 6513 O O . GLU B 1 175 ? 11.352 42.594 -8.148 1 90.19 175 GLU B O 1
ATOM 6518 N N . LYS B 1 176 ? 10.297 43.875 -6.676 1 87.75 176 LYS B N 1
ATOM 6519 C CA . LYS B 1 176 ? 11.531 44.562 -6.297 1 87.75 176 LYS B CA 1
ATOM 6520 C C . LYS B 1 176 ? 12.555 43.594 -5.742 1 87.75 176 LYS B C 1
ATOM 6522 O O . LYS B 1 176 ? 13.727 43.625 -6.102 1 87.75 176 LYS B O 1
ATOM 6527 N N . ARG B 1 177 ? 12.117 42.719 -4.867 1 87.62 177 ARG B N 1
ATOM 6528 C CA . ARG B 1 177 ? 13 41.719 -4.25 1 87.62 177 ARG B CA 1
ATOM 6529 C C . ARG B 1 177 ? 13.508 40.719 -5.281 1 87.62 177 ARG B C 1
ATOM 6531 O O . ARG B 1 177 ? 14.656 40.281 -5.207 1 87.62 177 ARG B O 1
ATOM 6538 N N . LEU B 1 178 ? 12.633 40.375 -6.176 1 85.5 178 LEU B N 1
ATOM 6539 C CA . LEU B 1 178 ? 13.023 39.438 -7.227 1 85.5 178 LEU B CA 1
ATOM 6540 C C . LEU B 1 178 ? 14.117 40.031 -8.102 1 85.5 178 LEU B C 1
ATOM 6542 O O . LEU B 1 178 ? 15.055 39.344 -8.5 1 85.5 178 LEU B O 1
ATOM 6546 N N . LYS B 1 179 ? 14.039 41.281 -8.398 1 81.31 179 LYS B N 1
ATOM 6547 C CA . LYS B 1 179 ? 15.039 41.969 -9.211 1 81.31 179 LYS B CA 1
ATOM 6548 C C . LYS B 1 179 ? 16.375 42.031 -8.484 1 81.31 179 LYS B C 1
ATOM 6550 O O . LYS B 1 179 ? 17.438 41.875 -9.109 1 81.31 179 LYS B O 1
ATOM 6555 N N . ILE B 1 180 ? 16.297 42.188 -7.242 1 78.81 180 ILE B N 1
ATOM 6556 C CA . ILE B 1 180 ? 17.5 42.219 -6.434 1 78.81 180 ILE B CA 1
ATOM 6557 C C . ILE B 1 180 ? 18.156 40.844 -6.41 1 78.81 180 ILE B C 1
ATOM 6559 O O . ILE B 1 180 ? 19.375 40.719 -6.523 1 78.81 180 ILE B O 1
ATOM 6563 N N . MET B 1 181 ? 17.344 39.844 -6.18 1 76.06 181 MET B N 1
ATOM 6564 C CA . MET B 1 181 ? 17.828 38.469 -6.117 1 76.06 181 MET B CA 1
ATOM 6565 C C . MET B 1 181 ? 18.484 38.062 -7.434 1 76.06 181 MET B C 1
ATOM 6567 O O . MET B 1 181 ? 19.453 37.312 -7.441 1 76.06 181 MET B O 1
ATOM 6571 N N . LYS B 1 182 ? 17.938 38.438 -8.484 1 66.69 182 LYS B N 1
ATOM 6572 C CA . LYS B 1 182 ? 18.5 38.125 -9.797 1 66.69 182 LYS B CA 1
ATOM 6573 C C . LYS B 1 182 ? 19.844 38.844 -10 1 66.69 182 LYS B C 1
ATOM 6575 O O . LYS B 1 182 ? 20.766 38.281 -10.602 1 66.69 182 LYS B O 1
ATOM 6580 N N . SER B 1 183 ? 19.906 40.094 -9.594 1 60.53 183 SER B N 1
ATOM 6581 C CA . SER B 1 183 ? 21.141 40.875 -9.742 1 60.53 183 SER B CA 1
ATOM 6582 C C . SER B 1 183 ? 22.234 40.312 -8.828 1 60.53 183 SER B C 1
ATOM 6584 O O . SER B 1 183 ? 23.422 40.375 -9.172 1 60.53 183 SER B O 1
ATOM 6586 N N . ALA B 1 184 ? 21.859 40 -7.625 1 51.78 184 ALA B N 1
ATOM 6587 C CA . ALA B 1 184 ? 22.828 39.469 -6.664 1 51.78 184 ALA B CA 1
ATOM 6588 C C . ALA B 1 184 ? 23.156 38.031 -6.969 1 51.78 184 ALA B C 1
ATOM 6590 O O . ALA B 1 184 ? 22.266 37.219 -7.23 1 51.78 184 ALA B O 1
ATOM 6591 N N . LYS B 1 185 ? 24.156 37.75 -7.84 1 46.88 185 LYS B N 1
ATOM 6592 C CA . LYS B 1 185 ? 24.672 36.375 -7.969 1 46.88 185 LYS B CA 1
ATOM 6593 C C . LYS B 1 185 ? 24.516 35.625 -6.66 1 46.88 185 LYS B C 1
ATOM 6595 O O . LYS B 1 185 ? 25.438 35.594 -5.84 1 46.88 185 LYS B O 1
ATOM 6600 N N . VAL B 1 186 ? 23.641 35.719 -5.984 1 41.75 186 VAL B N 1
ATOM 6601 C CA . VAL B 1 186 ? 23.5 35.094 -4.668 1 41.75 186 VAL B CA 1
ATOM 6602 C C . VAL B 1 186 ? 23.906 33.625 -4.738 1 41.75 186 VAL B C 1
ATOM 6604 O O . VAL B 1 186 ? 23.297 32.844 -5.48 1 41.75 186 VAL B O 1
ATOM 6607 N N . SER B 1 187 ? 25.219 33.344 -4.621 1 36.69 187 SER B N 1
ATOM 6608 C CA . SER B 1 187 ? 25.875 32.062 -4.402 1 36.69 187 SER B CA 1
ATOM 6609 C C . SER B 1 187 ? 25.078 31.203 -3.432 1 36.69 187 SER B C 1
ATOM 6611 O O . SER B 1 187 ? 25.062 31.469 -2.227 1 36.69 187 SER B O 1
ATOM 6613 N N . LYS B 1 188 ? 23.969 31.031 -3.529 1 39.66 188 LYS B N 1
ATOM 6614 C CA . LYS B 1 188 ? 23.328 30.219 -2.508 1 39.66 188 LYS B CA 1
ATOM 6615 C C . LYS B 1 188 ? 24.109 28.938 -2.244 1 39.66 188 LYS B C 1
ATOM 6617 O O . LYS B 1 188 ? 24.547 28.266 -3.182 1 39.66 188 LYS B O 1
ATOM 6622 N N . PRO B 1 189 ? 24.625 28.75 -1.161 1 35.41 189 PRO B N 1
ATOM 6623 C CA . PRO B 1 189 ? 25.188 27.484 -0.67 1 35.41 189 PRO B CA 1
ATOM 6624 C C . PRO B 1 189 ? 24.375 26.266 -1.107 1 35.41 189 PRO B C 1
ATOM 6626 O O . PRO B 1 189 ? 23.562 25.75 -0.333 1 35.41 189 PRO B O 1
ATOM 6629 N N . ALA B 1 190 ? 23.781 26.328 -2.16 1 37.09 190 ALA B N 1
ATOM 6630 C CA . ALA B 1 190 ? 22.812 25.375 -2.723 1 37.09 190 ALA B CA 1
ATOM 6631 C C . ALA B 1 190 ? 23.422 23.984 -2.844 1 37.09 190 ALA B C 1
ATOM 6633 O O . ALA B 1 190 ? 22.703 23 -2.973 1 37.09 190 ALA B O 1
ATOM 6634 N N . LEU B 1 191 ? 24.734 23.891 -3.188 1 33.44 191 LEU B N 1
ATOM 6635 C CA . LEU B 1 191 ? 25.328 22.734 -3.836 1 33.44 191 LEU B CA 1
ATOM 6636 C C . LEU B 1 191 ? 25.234 21.5 -2.938 1 33.44 191 LEU B C 1
ATOM 6638 O O . LEU B 1 191 ? 24.953 20.406 -3.412 1 33.44 191 LEU B O 1
ATOM 6642 N N . LYS B 1 192 ? 25.828 21.594 -1.671 1 37 192 LYS B N 1
ATOM 6643 C CA . LYS B 1 192 ? 26.094 20.438 -0.824 1 37 192 LYS B CA 1
ATOM 6644 C C . LYS B 1 192 ? 24.797 19.781 -0.356 1 37 192 LYS B C 1
ATOM 6646 O O . LYS B 1 192 ? 24.75 18.578 -0.109 1 37 192 LYS B O 1
ATOM 6651 N N . ARG B 1 193 ? 23.766 20.609 -0.198 1 38.84 193 ARG B N 1
ATOM 6652 C CA . ARG B 1 193 ? 22.469 20.219 0.359 1 38.84 193 ARG B CA 1
ATOM 6653 C C . ARG B 1 193 ? 21.672 19.391 -0.641 1 38.84 193 ARG B C 1
ATOM 6655 O O . ARG B 1 193 ? 20.812 18.594 -0.25 1 38.84 193 ARG B O 1
ATOM 6662 N N . MET B 1 194 ? 21.984 19.5 -1.863 1 39.06 194 MET B N 1
ATOM 6663 C CA . MET B 1 194 ? 21.25 18.844 -2.93 1 39.06 194 MET B CA 1
ATOM 6664 C C . MET B 1 194 ? 21.453 17.328 -2.871 1 39.06 194 MET B C 1
ATOM 6666 O O . MET B 1 194 ? 20.531 16.562 -3.15 1 39.06 194 MET B O 1
ATOM 6670 N N . LYS B 1 195 ? 22.656 16.922 -2.451 1 39.78 195 LYS B N 1
ATOM 6671 C CA . LYS B 1 195 ? 22.953 15.484 -2.488 1 39.78 195 LYS B CA 1
ATOM 6672 C C . LYS B 1 195 ? 22.031 14.711 -1.552 1 39.78 195 LYS B C 1
ATOM 6674 O O . LYS B 1 195 ? 21.562 13.625 -1.895 1 39.78 195 LYS B O 1
ATOM 6679 N N . THR B 1 196 ? 21.984 15.328 -0.379 1 40.28 196 THR B N 1
ATOM 6680 C CA . THR B 1 196 ? 21.172 14.625 0.61 1 40.28 196 THR B CA 1
ATOM 6681 C C . THR B 1 196 ? 19.719 14.555 0.171 1 40.28 196 THR B C 1
ATOM 6683 O O . THR B 1 196 ? 18.969 13.664 0.6 1 40.28 196 THR B O 1
ATOM 6686 N N . LEU B 1 197 ? 19.344 15.594 -0.594 1 42.59 197 LEU B N 1
ATOM 6687 C CA . LEU B 1 197 ? 17.969 15.773 -1.044 1 42.59 197 LEU B CA 1
ATOM 6688 C C . LEU B 1 197 ? 17.547 14.641 -1.974 1 42.59 197 LEU B C 1
ATOM 6690 O O . LEU B 1 197 ? 16.438 14.117 -1.861 1 42.59 197 LEU B O 1
ATOM 6694 N N . VAL B 1 198 ? 18.547 14.422 -2.916 1 40.69 198 VAL B N 1
ATOM 6695 C CA . VAL B 1 198 ? 18.281 13.438 -3.953 1 40.69 198 VAL B CA 1
ATOM 6696 C C . VAL B 1 198 ? 18.031 12.07 -3.314 1 40.69 198 VAL B C 1
ATOM 6698 O O . VAL B 1 198 ? 17.141 11.336 -3.732 1 40.69 198 VAL B O 1
ATOM 6701 N N . LYS B 1 199 ? 18.844 11.992 -2.338 1 40.5 199 LYS B N 1
ATOM 6702 C CA . LYS B 1 199 ? 18.781 10.672 -1.715 1 40.5 199 LYS B CA 1
ATOM 6703 C C . LYS B 1 199 ? 17.5 10.5 -0.909 1 40.5 199 LYS B C 1
ATOM 6705 O O . LYS B 1 199 ? 16.906 9.422 -0.905 1 40.5 199 LYS B O 1
ATOM 6710 N N . THR B 1 200 ? 17.312 11.648 -0.053 1 41.06 200 THR B N 1
ATOM 6711 C CA . THR B 1 200 ? 16.125 11.562 0.8 1 41.06 200 THR B CA 1
ATOM 6712 C C . THR B 1 200 ? 14.859 11.477 -0.042 1 41.06 200 THR B C 1
ATOM 6714 O O . THR B 1 200 ? 13.914 10.781 0.325 1 41.06 200 THR B O 1
ATOM 6717 N N . PHE B 1 201 ? 14.961 12.352 -1.132 1 40.69 201 PHE B N 1
ATOM 6718 C CA . PHE B 1 201 ? 13.781 12.344 -1.99 1 40.69 201 PHE B CA 1
ATOM 6719 C C . PHE B 1 201 ? 14 11.445 -3.201 1 40.69 201 PHE B C 1
ATOM 6721 O O . PHE B 1 201 ? 13.266 11.539 -4.188 1 40.69 201 PHE B O 1
ATOM 6728 N N . ALA B 1 202 ? 15.117 10.625 -3.145 1 34.94 202 ALA B N 1
ATOM 6729 C CA . ALA B 1 202 ? 15.539 9.672 -4.172 1 34.94 202 ALA B CA 1
ATOM 6730 C C . ALA B 1 202 ? 14.461 8.617 -4.41 1 34.94 202 ALA B C 1
ATOM 6732 O O . ALA B 1 202 ? 13.953 8.016 -3.463 1 34.94 202 ALA B O 1
ATOM 6733 N N . GLY B 1 203 ? 13.969 8.633 -5.73 1 38.69 203 GLY B N 1
ATOM 6734 C CA . GLY B 1 203 ? 12.984 7.73 -6.305 1 38.69 203 GLY B CA 1
ATOM 6735 C C . GLY B 1 203 ? 11.625 8.375 -6.496 1 38.69 203 GLY B C 1
ATOM 6736 O O . GLY B 1 203 ? 10.727 7.781 -7.098 1 38.69 203 GLY B O 1
ATOM 6737 N N . ARG B 1 204 ? 11.641 9.508 -5.668 1 41.97 204 ARG B N 1
ATOM 6738 C CA . ARG B 1 204 ? 10.367 10.211 -5.82 1 41.97 204 ARG B CA 1
ATOM 6739 C C . ARG B 1 204 ? 10.516 11.406 -6.762 1 41.97 204 ARG B C 1
ATOM 6741 O O . ARG B 1 204 ? 9.547 12.133 -7 1 41.97 204 ARG B O 1
ATOM 6748 N N . LEU B 1 205 ? 11.68 11.781 -7.023 1 43.81 205 LEU B N 1
ATOM 6749 C CA . LEU B 1 205 ? 11.875 12.891 -7.949 1 43.81 205 LEU B CA 1
ATOM 6750 C C . LEU B 1 205 ? 11.617 12.453 -9.383 1 43.81 205 LEU B C 1
ATOM 6752 O O . LEU B 1 205 ? 11.875 11.297 -9.742 1 43.81 205 LEU B O 1
ATOM 6756 N N . PRO B 1 206 ? 10.844 13.227 -10.086 1 39.53 206 PRO B N 1
ATOM 6757 C CA . PRO B 1 206 ? 10.703 12.906 -11.508 1 39.53 206 PRO B CA 1
ATOM 6758 C C . PRO B 1 206 ? 12.047 12.602 -12.172 1 39.53 206 PRO B C 1
ATOM 6760 O O . PRO B 1 206 ? 13.078 13.125 -11.758 1 39.53 206 PRO B O 1
ATOM 6763 N N . ALA B 1 207 ? 12.102 11.453 -12.812 1 41.09 207 ALA B N 1
ATOM 6764 C CA . ALA B 1 207 ? 13.273 11.008 -13.562 1 41.09 207 ALA B CA 1
ATOM 6765 C C . ALA B 1 207 ? 13.984 12.195 -14.211 1 41.09 207 ALA B C 1
ATOM 6767 O O . ALA B 1 207 ? 15.164 12.094 -14.57 1 41.09 207 ALA B O 1
ATOM 6768 N N . THR B 1 208 ? 13.312 13.211 -14.531 1 40 208 THR B N 1
ATOM 6769 C CA . THR B 1 208 ? 13.93 14.289 -15.305 1 40 208 THR B CA 1
ATOM 6770 C C . THR B 1 208 ? 14.93 15.062 -14.453 1 40 208 THR B C 1
ATOM 6772 O O . THR B 1 208 ? 15.695 15.875 -14.969 1 40 208 THR B O 1
ATOM 6775 N N . ILE B 1 209 ? 14.703 15.047 -13.32 1 40.16 209 ILE B N 1
ATOM 6776 C CA . ILE B 1 209 ? 15.641 15.82 -12.523 1 40.16 209 ILE B CA 1
ATOM 6777 C C . ILE B 1 209 ? 16.844 14.945 -12.141 1 40.16 209 ILE B C 1
ATOM 6779 O O . ILE B 1 209 ? 16.703 14.008 -11.359 1 40.16 209 ILE B O 1
ATOM 6783 N N . SER B 1 210 ? 17.672 14.586 -13.156 1 38.44 210 SER B N 1
ATOM 6784 C CA . SER B 1 210 ? 18.953 13.977 -12.812 1 38.44 210 SER B CA 1
ATOM 6785 C C . SER B 1 210 ? 19.781 14.914 -11.945 1 38.44 210 SER B C 1
ATOM 6787 O O . SER B 1 210 ? 20.125 16.016 -12.359 1 38.44 210 SER B O 1
ATOM 6789 N N . PRO B 1 211 ? 19.734 14.797 -10.773 1 36.19 211 PRO B N 1
ATOM 6790 C CA . PRO B 1 211 ? 20.734 15.664 -10.156 1 36.19 211 PRO B CA 1
ATOM 6791 C C . PRO B 1 211 ? 22.125 15.492 -10.766 1 36.19 211 PRO B C 1
ATOM 6793 O O . PRO B 1 211 ? 22.516 14.375 -11.125 1 36.19 211 PRO B O 1
ATOM 6796 N N . GLU B 1 212 ? 22.562 16.328 -11.578 1 33.03 212 GLU B N 1
ATOM 6797 C CA . GLU B 1 212 ? 23.984 16.297 -11.859 1 33.03 212 GLU B CA 1
ATOM 6798 C C . GLU B 1 212 ? 24.797 16 -10.602 1 33.03 212 GLU B C 1
ATOM 6800 O O . GLU B 1 212 ? 24.922 16.859 -9.727 1 33.03 212 GLU B O 1
ATOM 6805 N N . LEU B 1 213 ? 24.734 14.797 -10.133 1 33.06 213 LEU B N 1
ATOM 6806 C CA . LEU B 1 213 ? 25.719 14.398 -9.141 1 33.06 213 LEU B CA 1
ATOM 6807 C C . LEU B 1 213 ? 27.125 14.672 -9.641 1 33.06 213 LEU B C 1
ATOM 6809 O O . LEU B 1 213 ? 27.562 14.094 -10.641 1 33.06 213 LEU B O 1
ATOM 6813 N N . THR B 1 214 ? 27.531 15.812 -9.812 1 30.66 214 THR B N 1
ATOM 6814 C CA . THR B 1 214 ? 28.969 15.852 -10.086 1 30.66 214 THR B CA 1
ATOM 6815 C C . THR B 1 214 ? 29.719 15 -9.07 1 30.66 214 THR B C 1
ATOM 6817 O O . THR B 1 214 ? 29.359 14.945 -7.895 1 30.66 214 THR B O 1
ATOM 6820 N N . ARG B 1 215 ? 30.453 14.008 -9.461 1 32.62 215 ARG B N 1
ATOM 6821 C CA . ARG B 1 215 ? 31.438 13.164 -8.797 1 32.62 215 ARG B CA 1
ATOM 6822 C C . ARG B 1 215 ? 32.156 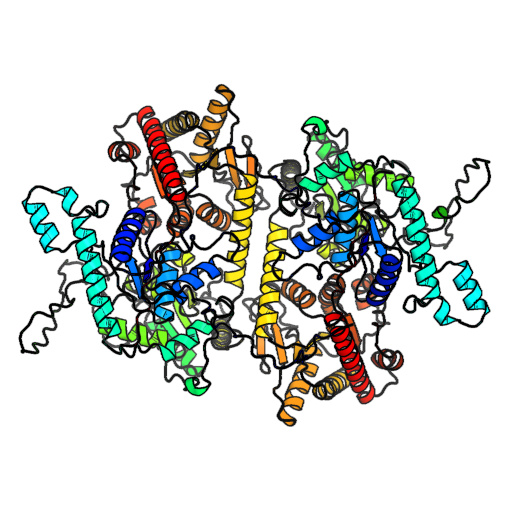13.922 -7.68 1 32.62 215 ARG B C 1
ATOM 6824 O O . ARG B 1 215 ? 32.719 13.312 -6.781 1 32.62 215 ARG B O 1
ATOM 6831 N N . GLN B 1 216 ? 32.469 15.141 -7.812 1 31.95 216 GLN B N 1
ATOM 6832 C CA . GLN B 1 216 ? 33.344 15.867 -6.91 1 31.95 216 GLN B CA 1
ATOM 6833 C C . GLN B 1 216 ? 32.719 16.047 -5.535 1 31.95 216 GLN B C 1
ATOM 6835 O O . GLN B 1 216 ? 33.375 16.516 -4.602 1 31.95 216 GLN B O 1
ATOM 6840 N N . ASP B 1 217 ? 31.453 16.031 -5.391 1 33.97 217 ASP B N 1
ATOM 6841 C CA . ASP B 1 217 ? 30.891 16.422 -4.105 1 33.97 217 ASP B CA 1
ATOM 6842 C C . ASP B 1 217 ? 30.969 15.273 -3.096 1 33.97 217 ASP B C 1
ATOM 6844 O O . ASP B 1 217 ? 30.234 15.258 -2.107 1 33.97 217 ASP B O 1
ATOM 6848 N N . SER B 1 218 ? 31.406 14.18 -3.324 1 36.41 218 SER B N 1
ATOM 6849 C CA . SER B 1 218 ? 31.922 13.203 -2.365 1 36.41 218 SER B CA 1
ATOM 6850 C C . SER B 1 218 ? 32.812 13.867 -1.322 1 36.41 218 SER B C 1
ATOM 6852 O O . SER B 1 218 ? 33.75 13.258 -0.818 1 36.41 218 SER B O 1
ATOM 6854 N N . GLU B 1 219 ? 32.938 15.188 -1.423 1 36.59 219 GLU B N 1
ATOM 6855 C CA . GLU B 1 219 ? 33.812 15.672 -0.346 1 36.59 219 GLU B CA 1
ATOM 6856 C C . GLU B 1 219 ? 33.344 15.148 1.009 1 36.59 219 GLU B C 1
ATOM 6858 O O . GLU B 1 219 ? 32.125 15.07 1.27 1 36.59 219 GLU B O 1
ATOM 6863 N N . GLU B 1 220 ? 34.062 14.336 1.664 1 43.38 220 GLU B N 1
ATOM 6864 C CA . GLU B 1 220 ? 34.031 13.891 3.053 1 43.38 220 GLU B CA 1
ATOM 6865 C C . GLU B 1 220 ? 33.281 14.883 3.936 1 43.38 220 GLU B C 1
ATOM 6867 O O . GLU B 1 220 ? 33.719 16.016 4.109 1 43.38 220 GLU B O 1
ATOM 6872 N N . LEU B 1 221 ? 32 15.117 3.785 1 46.41 221 LEU B N 1
ATOM 6873 C CA . LEU B 1 221 ? 31.266 16.016 4.66 1 46.41 221 LEU B CA 1
ATOM 6874 C C . LEU B 1 221 ? 31.891 16.078 6.047 1 46.41 221 LEU B C 1
ATOM 6876 O O . LEU B 1 221 ? 32 15.047 6.719 1 46.41 221 LEU B O 1
ATOM 6880 N N . GLN B 1 222 ? 32.781 16.828 6.246 1 56.19 222 GLN B N 1
ATOM 6881 C CA . GLN B 1 222 ? 33.344 17.188 7.551 1 56.19 222 GLN B CA 1
ATOM 6882 C C . GLN B 1 222 ? 32.25 17.688 8.5 1 56.19 222 GLN B C 1
ATOM 6884 O O . GLN B 1 222 ? 31.75 18.797 8.344 1 56.19 222 GLN B O 1
ATOM 6889 N N . GLY B 1 223 ? 31.219 16.891 8.969 1 66.12 223 GLY B N 1
ATOM 6890 C CA . GLY B 1 223 ? 30.234 17.156 10.016 1 66.12 223 GLY B CA 1
ATOM 6891 C C . GLY B 1 223 ? 29.781 15.898 10.734 1 66.12 223 GLY B C 1
ATOM 6892 O O . GLY B 1 223 ? 30.25 14.797 10.438 1 66.12 223 GLY B O 1
ATOM 6893 N N . PRO B 1 224 ? 29.094 16.219 11.859 1 80.25 224 PRO B N 1
ATOM 6894 C CA . PRO B 1 224 ? 28.625 15.062 12.609 1 80.25 224 PRO B CA 1
ATOM 6895 C C . PRO B 1 224 ? 27.672 14.18 11.789 1 80.25 224 PRO B C 1
ATOM 6897 O O . PRO B 1 224 ? 26.875 14.688 11.008 1 80.25 224 PRO B O 1
ATOM 6900 N N . GLN B 1 225 ? 27.891 12.938 11.891 1 88.44 225 GLN B N 1
ATOM 6901 C CA . GLN B 1 225 ? 27.047 11.961 11.219 1 88.44 225 GLN B CA 1
ATOM 6902 C C . GLN B 1 225 ? 25.688 11.859 11.875 1 88.44 225 GLN B C 1
ATOM 6904 O O . GLN B 1 225 ? 24.688 11.602 11.203 1 88.44 225 GLN B O 1
ATOM 6909 N N . ILE B 1 226 ? 25.797 12.148 13.195 1 94.69 226 ILE B N 1
ATOM 6910 C CA . ILE B 1 226 ? 24.578 11.93 13.977 1 94.69 226 ILE B CA 1
ATOM 6911 C C . ILE B 1 226 ? 24.281 13.164 14.82 1 94.69 226 ILE B C 1
ATOM 6913 O O . ILE B 1 226 ? 25.188 13.734 15.438 1 94.69 226 ILE B O 1
ATOM 6917 N N . VAL B 1 227 ? 23.047 13.578 14.766 1 94.19 227 VAL B N 1
ATOM 6918 C CA . VAL B 1 227 ? 22.578 14.656 15.641 1 94.19 227 VAL B CA 1
ATOM 6919 C C . VAL B 1 227 ? 21.578 14.109 16.641 1 94.19 227 VAL B C 1
ATOM 6921 O O . VAL B 1 227 ? 20.672 13.359 16.281 1 94.19 227 VAL B O 1
ATOM 6924 N N . ILE B 1 228 ? 21.812 14.445 17.922 1 95.25 228 ILE B N 1
ATOM 6925 C CA . ILE B 1 228 ? 20.891 14.016 18.969 1 95.25 228 ILE B CA 1
ATOM 6926 C C . ILE B 1 228 ? 20.094 15.211 19.469 1 95.25 228 ILE B C 1
ATOM 6928 O O . ILE B 1 228 ? 20.672 16.203 19.953 1 95.25 228 ILE B O 1
ATOM 6932 N N . CYS B 1 229 ? 18.797 15.133 19.312 1 93.88 229 CYS B N 1
ATOM 6933 C CA . CYS B 1 229 ? 17.906 16.125 19.891 1 93.88 229 CYS B CA 1
ATOM 6934 C C . CYS B 1 229 ? 17.328 15.641 21.203 1 93.88 229 CYS B C 1
ATOM 6936 O O . CYS B 1 229 ? 16.656 14.609 21.25 1 93.88 229 CYS B O 1
ATOM 6938 N N . VAL B 1 230 ? 17.625 16.328 22.281 1 93.25 230 VAL B N 1
ATOM 6939 C CA . VAL B 1 230 ? 17.188 15.945 23.609 1 93.25 230 VAL B CA 1
ATOM 6940 C C . VAL B 1 230 ? 16.828 17.188 24.422 1 93.25 230 VAL B C 1
ATOM 6942 O O . VAL B 1 230 ? 17.391 18.266 24.203 1 93.25 230 VAL B O 1
ATOM 6945 N N . HIS B 1 231 ? 15.773 16.969 25.188 1 90.69 231 HIS B N 1
ATOM 6946 C CA . HIS B 1 231 ? 15.414 18.062 26.078 1 90.69 231 HIS B CA 1
ATOM 6947 C C . HIS B 1 231 ? 16.484 18.281 27.156 1 90.69 231 HIS B C 1
ATOM 6949 O O . HIS B 1 231 ? 17.109 17.312 27.594 1 90.69 231 HIS B O 1
ATOM 6955 N N . PRO B 1 232 ? 16.641 19.469 27.641 1 84.81 232 PRO B N 1
ATOM 6956 C CA . PRO B 1 232 ? 17.672 19.75 28.641 1 84.81 232 PRO B CA 1
ATOM 6957 C C . PRO B 1 232 ? 17.469 18.953 29.922 1 84.81 232 PRO B C 1
ATOM 6959 O O . PRO B 1 232 ? 18.438 18.641 30.625 1 84.81 232 PRO B O 1
ATOM 6962 N N . CYS B 1 233 ? 16.188 18.609 30.234 1 85.31 233 CYS B N 1
ATOM 6963 C CA . CYS B 1 233 ? 15.922 17.797 31.422 1 85.31 233 CYS B CA 1
ATOM 6964 C C . CYS B 1 233 ? 16.594 16.438 31.328 1 85.31 233 CYS B C 1
ATOM 6966 O O . CYS B 1 233 ? 16.953 15.836 32.344 1 85.31 233 CYS B O 1
ATOM 6968 N N . GLU B 1 234 ? 16.766 15.969 30.125 1 89.38 234 GLU B N 1
ATOM 6969 C CA . GLU B 1 234 ? 17.391 14.664 29.906 1 89.38 234 GLU B CA 1
ATOM 6970 C C . GLU B 1 234 ? 18.75 14.812 29.234 1 89.38 234 GLU B C 1
ATOM 6972 O O . GLU B 1 234 ? 19.188 13.914 28.516 1 89.38 234 GLU B O 1
ATOM 6977 N N . ALA B 1 235 ? 19.391 15.891 29.5 1 88.5 235 ALA B N 1
ATOM 6978 C CA . ALA B 1 235 ? 20.688 16.188 28.875 1 88.5 235 ALA B CA 1
ATOM 6979 C C . ALA B 1 235 ? 21.719 15.125 29.25 1 88.5 235 ALA B C 1
ATOM 6981 O O . ALA B 1 235 ? 22.562 14.75 28.422 1 88.5 235 ALA B O 1
ATOM 6982 N N . SER B 1 236 ? 21.672 14.703 30.5 1 88.25 236 SER B N 1
ATOM 6983 C CA . SER B 1 236 ? 22.625 13.695 30.953 1 88.25 236 SER B CA 1
ATOM 6984 C C . SER B 1 236 ? 22.531 12.43 30.109 1 88.25 236 SER B C 1
ATOM 6986 O O . SER B 1 236 ? 23.547 11.859 29.719 1 88.25 236 SER B O 1
ATOM 6988 N N . TYR B 1 237 ? 21.312 12.094 29.859 1 91.44 237 TYR B N 1
ATOM 6989 C CA . TYR B 1 237 ? 21.125 10.914 29.031 1 91.44 237 TYR B CA 1
ATOM 6990 C C . TYR B 1 237 ? 21.625 11.164 27.609 1 91.44 237 TYR B C 1
ATOM 6992 O O . TYR B 1 237 ? 22.188 10.273 26.969 1 91.44 237 TYR B O 1
ATOM 7000 N N . GLY B 1 238 ? 21.359 12.344 27.094 1 92.38 238 GLY B N 1
ATOM 7001 C CA . GLY B 1 238 ? 21.875 12.711 25.781 1 92.38 238 GLY B CA 1
ATOM 7002 C C . GLY B 1 238 ? 23.375 12.586 25.672 1 92.38 238 GLY B C 1
ATOM 7003 O O . GLY B 1 238 ? 23.891 12.078 24.656 1 92.38 238 GLY B O 1
ATOM 7004 N N . PHE B 1 239 ? 24.094 12.922 26.75 1 90.88 239 PHE B N 1
ATOM 7005 C CA . PHE B 1 239 ? 25.547 12.828 26.75 1 90.88 239 PHE B CA 1
ATOM 7006 C C . PHE B 1 239 ? 26 11.375 26.828 1 90.88 239 PHE B C 1
ATOM 7008 O O . PHE B 1 239 ? 26.984 10.984 26.188 1 90.88 239 PHE B O 1
ATOM 7015 N N . GLN B 1 240 ? 25.281 10.664 27.547 1 92.25 240 GLN B N 1
ATOM 7016 C CA . GLN B 1 240 ? 25.578 9.242 27.609 1 92.25 240 GLN B CA 1
ATOM 7017 C C . GLN B 1 240 ? 25.422 8.57 26.25 1 92.25 240 GLN B C 1
ATOM 7019 O O . GLN B 1 240 ? 26.266 7.773 25.844 1 92.25 240 GLN B O 1
ATOM 7024 N N . LEU B 1 241 ? 24.312 8.914 25.641 1 93.94 241 LEU B N 1
ATOM 7025 C CA . LEU B 1 241 ? 24.062 8.375 24.312 1 93.94 241 LEU B CA 1
ATOM 7026 C C . LEU B 1 241 ? 25.156 8.789 23.344 1 93.94 241 LEU B C 1
ATOM 7028 O O . LEU B 1 241 ? 25.609 7.977 22.531 1 93.94 241 LEU B O 1
ATOM 7032 N N . LYS B 1 242 ? 25.594 9.992 23.438 1 93.69 242 LYS B N 1
ATOM 7033 C CA . LYS B 1 242 ? 26.688 10.492 22.609 1 93.69 242 LYS B CA 1
ATOM 7034 C C . LYS B 1 242 ? 27.969 9.703 22.844 1 93.69 242 LYS B C 1
ATOM 7036 O O . LYS B 1 242 ? 28.641 9.297 21.891 1 93.69 242 LYS B O 1
ATOM 7041 N N . ASP B 1 243 ? 28.266 9.438 24.062 1 93.12 243 ASP B N 1
ATOM 7042 C CA . ASP B 1 243 ? 29.484 8.695 24.422 1 93.12 243 ASP B CA 1
ATOM 7043 C C . ASP B 1 243 ? 29.438 7.285 23.828 1 93.12 243 ASP B C 1
ATOM 7045 O O . ASP B 1 243 ? 30.438 6.816 23.266 1 93.12 243 ASP B O 1
ATOM 7049 N N . TRP B 1 244 ? 28.312 6.727 23.984 1 93.94 244 TRP B N 1
ATOM 7050 C CA . TRP B 1 244 ? 28.141 5.375 23.453 1 93.94 244 TRP B CA 1
ATOM 7051 C C . TRP B 1 244 ? 28.359 5.348 21.938 1 93.94 244 TRP B C 1
ATOM 7053 O O . TRP B 1 244 ? 29.062 4.469 21.438 1 93.94 244 TRP B O 1
ATOM 7063 N N . LEU B 1 245 ? 27.797 6.27 21.219 1 95.06 245 LEU B N 1
ATOM 7064 C CA . LEU B 1 245 ? 27.875 6.293 19.766 1 95.06 245 LEU B CA 1
ATOM 7065 C C . LEU B 1 245 ? 29.266 6.695 19.281 1 95.06 245 LEU B C 1
ATOM 7067 O O . LEU B 1 245 ? 29.75 6.18 18.281 1 95.06 245 LEU B O 1
ATOM 7071 N N . GLU B 1 246 ? 29.938 7.555 20.031 1 93.88 246 GLU B N 1
ATOM 7072 C CA . GLU B 1 246 ? 31.297 7.938 19.703 1 93.88 246 GLU B CA 1
ATOM 7073 C C . GLU B 1 246 ? 32.281 6.789 19.953 1 93.88 246 GLU B C 1
ATOM 7075 O O . GLU B 1 246 ? 33.25 6.621 19.203 1 93.88 246 GLU B O 1
ATOM 7080 N N . GLU B 1 247 ? 31.984 6.043 20.891 1 93.62 247 GLU B N 1
ATOM 7081 C CA . GLU B 1 247 ? 32.781 4.852 21.156 1 93.62 247 GLU B CA 1
ATOM 7082 C C . GLU B 1 247 ? 32.656 3.84 20.016 1 93.62 247 GLU B C 1
ATOM 7084 O O . GLU B 1 247 ? 33.562 3.078 19.734 1 93.62 247 GLU B O 1
ATOM 7089 N N . ALA B 1 248 ? 31.531 3.828 19.484 1 93.44 248 ALA B N 1
ATOM 7090 C CA . ALA B 1 248 ? 31.281 2.928 18.375 1 93.44 248 ALA B CA 1
ATOM 7091 C C . ALA B 1 248 ? 31.906 3.463 17.094 1 93.44 248 ALA B C 1
ATOM 7093 O O . ALA B 1 248 ? 31.844 2.807 16.047 1 93.44 248 ALA B O 1
ATOM 7094 N N . GLY B 1 249 ? 32.406 4.723 17.078 1 91.75 249 GLY B N 1
ATOM 7095 C CA . GLY B 1 249 ? 33.156 5.234 15.961 1 91.75 249 GLY B CA 1
ATOM 7096 C C . GLY B 1 249 ? 32.438 6.301 15.172 1 91.75 249 GLY B C 1
ATOM 7097 O O . GLY B 1 249 ? 32.844 6.668 14.07 1 91.75 249 GLY B O 1
ATOM 7098 N N . TYR B 1 250 ? 31.375 6.852 15.711 1 93.5 250 TYR B N 1
ATOM 7099 C CA . TYR B 1 250 ? 30.594 7.836 14.961 1 93.5 250 TYR B CA 1
ATOM 7100 C C . TYR B 1 250 ? 30.828 9.242 15.508 1 93.5 250 TYR B C 1
ATOM 7102 O O . TYR B 1 250 ? 31.141 9.414 16.688 1 93.5 250 TYR B O 1
ATOM 7110 N N . SER B 1 251 ? 30.734 10.234 14.617 1 93.06 251 SER B N 1
ATOM 7111 C CA . SER B 1 251 ? 30.75 11.633 15.031 1 93.06 251 SER B CA 1
ATOM 7112 C C . SER B 1 251 ? 29.359 12.117 15.406 1 93.06 251 SER B C 1
ATOM 7114 O O . SER B 1 251 ? 28.422 12.031 14.594 1 93.06 251 SER B O 1
ATOM 7116 N N . VAL B 1 252 ? 29.281 12.617 16.656 1 94.06 252 VAL B N 1
ATOM 7117 C CA . VAL B 1 252 ? 27.938 12.906 17.172 1 94.06 252 VAL B CA 1
ATOM 7118 C C . VAL B 1 252 ? 27.891 14.328 17.719 1 94.06 252 VAL B C 1
ATOM 7120 O O . VAL B 1 252 ? 28.844 14.812 18.328 1 94.06 252 VAL B O 1
ATOM 7123 N N . TRP B 1 253 ? 26.797 15.008 17.391 1 92.25 253 TRP B N 1
ATOM 7124 C CA . TRP B 1 253 ? 26.453 16.312 17.953 1 92.25 253 TRP B CA 1
ATOM 7125 C C . TRP B 1 253 ? 25.172 16.234 18.781 1 92.25 253 TRP B C 1
ATOM 7127 O O . TRP B 1 253 ? 24.25 15.516 18.406 1 92.25 253 TRP B O 1
ATOM 7137 N N . THR B 1 254 ? 25.125 16.844 19.922 1 91.06 254 THR B N 1
ATOM 7138 C CA . THR B 1 254 ? 23.922 16.844 20.75 1 91.06 254 THR B CA 1
ATOM 7139 C C . THR B 1 254 ? 23.391 18.266 20.922 1 91.06 254 THR B C 1
ATOM 7141 O O . THR B 1 254 ? 24.172 19.234 20.938 1 91.06 254 THR B O 1
ATOM 7144 N N . SER B 1 255 ? 22.109 18.406 20.906 1 80.94 255 SER B N 1
ATOM 7145 C CA . SER B 1 255 ? 21.453 19.703 20.953 1 80.94 255 SER B CA 1
ATOM 7146 C C . SER B 1 255 ? 21.781 20.453 22.25 1 80.94 255 SER B C 1
ATOM 7148 O O . SER B 1 255 ? 22.078 21.641 22.219 1 80.94 255 SER B O 1
ATOM 7150 N N . PRO B 1 256 ? 21.484 19.781 23.625 1 66.69 256 PRO B N 1
ATOM 7151 C CA . PRO B 1 256 ? 21.906 20.578 24.797 1 66.69 256 PRO B CA 1
ATOM 7152 C C . PRO B 1 256 ? 23.406 20.812 24.828 1 66.69 256 PRO B C 1
ATOM 7154 O O . PRO B 1 256 ? 24.188 19.891 24.609 1 66.69 256 PRO B O 1
ATOM 7157 N N . ASN B 1 257 ? 23.969 21.859 24.188 1 50.62 257 ASN B N 1
ATOM 7158 C CA . ASN B 1 257 ? 25.406 22.016 24.422 1 50.62 257 ASN B CA 1
ATOM 7159 C C . ASN B 1 257 ? 25.734 22.125 25.906 1 50.62 257 ASN B C 1
ATOM 7161 O O . ASN B 1 257 ? 24.922 22.656 26.672 1 50.62 257 ASN B O 1
ATOM 7165 N N . LEU B 1 258 ? 26.562 21.344 26.547 1 39.47 258 LEU B N 1
ATOM 7166 C CA . LEU B 1 258 ? 27.094 21.375 27.906 1 39.47 258 LEU B CA 1
ATOM 7167 C C . LEU B 1 258 ? 26.891 22.734 28.547 1 39.47 258 LEU B C 1
ATOM 7169 O O . LEU B 1 258 ? 26.562 22.844 29.719 1 39.47 258 LEU B O 1
ATOM 7173 N N . GLY B 1 259 ? 27.547 23.906 28.203 1 35.69 259 GLY B N 1
ATOM 7174 C CA . GLY B 1 259 ? 27.797 25 29.125 1 35.69 259 GLY B CA 1
ATOM 7175 C C . GLY B 1 259 ? 26.547 25.734 29.547 1 35.69 259 GLY B C 1
ATOM 7176 O O . GLY B 1 259 ? 26.516 26.391 30.578 1 35.69 259 GLY B O 1
ATOM 7177 N N . HIS B 1 260 ? 25.734 26.469 28.641 1 35.16 260 HIS B N 1
ATOM 7178 C CA . HIS B 1 260 ? 24.766 27.469 29.125 1 35.16 260 HIS B CA 1
ATOM 7179 C C . HIS B 1 260 ? 23.438 26.797 29.5 1 35.16 260 HIS B C 1
ATOM 7181 O O . HIS B 1 260 ? 22.578 26.609 28.641 1 35.16 260 HIS B O 1
ATOM 7187 N N . PHE B 1 261 ? 23.344 25.875 30.359 1 35.81 261 PHE B N 1
ATOM 7188 C CA . PHE B 1 261 ? 22.188 25.219 30.969 1 35.81 261 PHE B CA 1
ATOM 7189 C C . PHE B 1 261 ? 21.125 26.234 31.359 1 35.81 261 PHE B C 1
ATOM 7191 O O . PHE B 1 261 ? 20.062 25.875 31.844 1 35.81 261 PHE B O 1
ATOM 7198 N N . SER B 1 262 ? 21.578 27.453 31.922 1 31.95 262 SER B N 1
ATOM 7199 C CA . SER B 1 262 ? 20.719 28.281 32.75 1 31.95 262 SER B CA 1
ATOM 7200 C C . SER B 1 262 ? 19.328 28.438 32.125 1 31.95 262 SER B C 1
ATOM 7202 O O . SER B 1 262 ? 18.312 28.422 32.844 1 31.95 262 SER B O 1
ATOM 7204 N N . SER B 1 263 ? 19.156 29.266 31.062 1 29.12 263 SER B N 1
ATOM 7205 C CA . SER B 1 263 ? 17.922 30.016 30.844 1 29.12 263 SER B CA 1
ATOM 7206 C C . SER B 1 263 ? 16.922 29.188 30.031 1 29.12 263 SER B C 1
ATOM 7208 O O . SER B 1 263 ? 16.625 29.5 28.891 1 29.12 263 SER B O 1
ATOM 7210 N N . TYR B 1 264 ? 17.031 27.891 30.016 1 31.33 264 TYR B N 1
ATOM 7211 C CA . TYR B 1 264 ? 16.047 27.219 29.188 1 31.33 264 TYR B CA 1
ATOM 7212 C C . TYR B 1 264 ? 14.641 27.391 29.75 1 31.33 264 TYR B C 1
ATOM 7214 O O . TYR B 1 264 ? 14.211 26.609 30.609 1 31.33 264 TYR B O 1
ATOM 7222 N N . GLY B 1 265 ? 14.258 28.594 30.25 1 28.08 265 GLY B N 1
ATOM 7223 C CA . GLY B 1 265 ? 12.883 28.797 30.672 1 28.08 265 GLY B CA 1
ATOM 7224 C C . GLY B 1 265 ? 11.867 28.344 29.656 1 28.08 265 GLY B C 1
ATOM 7225 O O . GLY B 1 265 ? 12.234 27.891 28.562 1 28.08 265 GLY B O 1
ATOM 7226 N N . LYS B 1 266 ? 10.586 28.406 29.938 1 28.91 266 LYS B N 1
ATOM 7227 C CA . LYS B 1 266 ? 9.398 28.156 29.109 1 28.91 266 LYS B CA 1
ATOM 7228 C C . LYS B 1 266 ? 9.523 28.828 27.75 1 28.91 266 LYS B C 1
ATOM 7230 O O . LYS B 1 266 ? 9.719 30.047 27.672 1 28.91 266 LYS B O 1
ATOM 7235 N N . ILE B 1 267 ? 10.047 28.359 26.734 1 31.09 267 ILE B N 1
ATOM 7236 C CA . ILE B 1 267 ? 10.367 28.75 25.375 1 31.09 267 ILE B CA 1
ATOM 7237 C C . ILE B 1 267 ? 9.148 29.391 24.703 1 31.09 267 ILE B C 1
ATOM 7239 O O . ILE B 1 267 ? 8.289 28.688 24.172 1 31.09 267 ILE B O 1
ATOM 7243 N N . ASP B 1 268 ? 8.234 30.172 25.328 1 28.7 268 ASP B N 1
ATOM 7244 C CA . ASP B 1 268 ? 7.203 30.609 24.406 1 28.7 268 ASP B CA 1
ATOM 7245 C C . ASP B 1 268 ? 7.812 31.375 23.234 1 28.7 268 ASP B C 1
ATOM 7247 O O . ASP B 1 268 ? 7.531 31.062 22.062 1 28.7 268 ASP B O 1
ATOM 7251 N N . LEU B 1 269 ? 7.871 32.875 23.219 1 27.38 269 LEU B N 1
ATOM 7252 C CA . LEU B 1 269 ? 7.609 33.812 22.141 1 27.38 269 LEU B CA 1
ATOM 7253 C C . LEU B 1 269 ? 8.898 34.188 21.406 1 27.38 269 LEU B C 1
ATOM 7255 O O . LEU B 1 269 ? 9.883 34.594 22.047 1 27.38 269 LEU B O 1
ATOM 7259 N N . ILE B 1 270 ? 9.367 33.562 20.359 1 29.52 270 ILE B N 1
ATOM 7260 C CA . ILE B 1 270 ? 10.375 34.031 19.406 1 29.52 270 ILE B CA 1
ATOM 7261 C C . ILE B 1 270 ? 10.195 35.531 19.188 1 29.52 270 ILE B C 1
ATOM 7263 O O . ILE B 1 270 ? 9.141 36 18.734 1 29.52 270 ILE B O 1
ATOM 7267 N N . SER B 1 271 ? 10.781 36.469 19.922 1 28.11 271 SER B N 1
ATOM 7268 C CA . SER B 1 271 ? 10.664 37.906 19.703 1 28.11 271 SER B CA 1
ATOM 7269 C C . SER B 1 271 ? 11.109 38.312 18.297 1 28.11 271 SER B C 1
ATOM 7271 O O . SER B 1 271 ? 12.219 37.969 17.875 1 28.11 271 SER B O 1
ATOM 7273 N N . SER B 1 272 ? 10.234 38.531 17.266 1 27.75 272 SER B N 1
ATOM 7274 C CA . SER B 1 272 ? 10.273 39.031 15.891 1 27.75 272 SER B CA 1
ATOM 7275 C C . SER B 1 272 ? 11.062 40.312 15.797 1 27.75 272 SER B C 1
ATOM 7277 O O . SER B 1 272 ? 11.102 40.969 14.742 1 27.75 272 SER B O 1
ATOM 7279 N N . LYS B 1 273 ? 11.562 40.969 16.75 1 29.55 273 LYS B N 1
ATOM 7280 C CA . LYS B 1 273 ? 11.93 42.375 16.562 1 29.55 273 LYS B CA 1
ATOM 7281 C C . LYS B 1 273 ? 13.117 42.531 15.625 1 29.55 273 LYS B C 1
ATOM 7283 O O . LYS B 1 273 ? 13.422 43.625 15.148 1 29.55 273 LYS B O 1
ATOM 7288 N N . GLU B 1 274 ? 14.102 41.688 15.617 1 29.97 274 GLU B N 1
ATOM 7289 C CA . GLU B 1 274 ? 15.305 42.25 15.039 1 29.97 274 GLU B CA 1
ATOM 7290 C C . GLU B 1 274 ? 15.25 42.25 13.516 1 29.97 274 GLU B C 1
ATOM 7292 O O . GLU B 1 274 ? 16.266 42.469 12.852 1 29.97 274 GLU B O 1
ATOM 7297 N N . ALA B 1 275 ? 14.156 42.031 12.898 1 26.75 275 ALA B N 1
ATOM 7298 C CA . ALA B 1 275 ? 14.414 42.156 11.461 1 26.75 275 ALA B CA 1
ATOM 7299 C C . ALA B 1 275 ? 15.023 43.531 11.133 1 26.75 275 ALA B C 1
ATOM 7301 O O . ALA B 1 275 ? 14.891 44.469 11.898 1 26.75 275 ALA B O 1
ATOM 7302 N N . VAL B 1 276 ? 15.281 43.906 9.805 1 27.66 276 VAL B N 1
ATOM 7303 C CA . VAL B 1 276 ? 16.125 44.688 8.914 1 27.66 276 VAL B CA 1
ATOM 7304 C C . VAL B 1 276 ? 15.781 46.156 9.047 1 27.66 276 VAL B C 1
ATOM 7306 O O . VAL B 1 276 ? 14.711 46.594 8.602 1 27.66 276 VAL B O 1
ATOM 7309 N N . GLN B 1 277 ? 15.898 46.844 10.211 1 25.98 277 GLN B N 1
ATOM 7310 C CA . GLN B 1 277 ? 15.875 48.281 9.883 1 25.98 277 GLN B CA 1
ATOM 7311 C C . GLN B 1 277 ? 17.062 48.656 8.992 1 25.98 277 GLN B C 1
ATOM 7313 O O . GLN B 1 277 ? 18.203 48.719 9.453 1 25.98 277 GLN B O 1
ATOM 7318 N N . HIS B 1 278 ? 17.297 48.031 7.84 1 26.84 278 HIS B N 1
ATOM 7319 C CA . HIS B 1 278 ? 18.328 48.656 7.023 1 26.84 278 HIS B CA 1
ATOM 7320 C C . HIS B 1 278 ? 18 50.125 6.746 1 26.84 278 HIS B C 1
ATOM 7322 O O . HIS B 1 278 ? 17.5 50.469 5.668 1 26.84 278 HIS B O 1
ATOM 7328 N N . ASN B 1 279 ? 17.469 51 7.621 1 24.72 279 ASN B N 1
ATOM 7329 C CA . ASN B 1 279 ? 17.562 52.312 7.039 1 24.72 279 ASN B CA 1
ATOM 7330 C C . ASN B 1 279 ? 19 52.656 6.621 1 24.72 279 ASN B C 1
ATOM 7332 O O . ASN B 1 279 ? 19.938 51.969 7.047 1 24.72 279 ASN B O 1
ATOM 7336 N N . GLU B 1 280 ? 19.422 54 6.262 1 26.39 280 GLU B N 1
ATOM 7337 C CA . GLU B 1 280 ? 20.484 54.719 5.574 1 26.39 280 GLU B CA 1
ATOM 7338 C C . GLU B 1 280 ? 21.828 54.5 6.254 1 26.39 280 GLU B C 1
ATOM 7340 O O . GLU B 1 280 ? 22.844 54.281 5.582 1 26.39 280 GLU B O 1
ATOM 7345 N N . THR B 1 281 ? 22.125 55.281 7.418 1 25.17 281 THR B N 1
ATOM 7346 C CA . THR B 1 281 ? 23.422 55.812 7.816 1 25.17 281 THR B CA 1
ATOM 7347 C C . THR B 1 281 ? 24.344 54.688 8.32 1 25.17 281 THR B C 1
ATOM 7349 O O . THR B 1 281 ? 23.859 53.625 8.711 1 25.17 281 THR B O 1
ATOM 7352 N N . GLY B 1 282 ? 25.859 54.906 8.625 1 25.8 282 GLY B N 1
ATOM 7353 C CA . GLY B 1 282 ? 27.188 54.375 8.922 1 25.8 282 GLY B CA 1
ATOM 7354 C C . GLY B 1 282 ? 27.219 53.5 10.156 1 25.8 282 GLY B C 1
ATOM 7355 O O . GLY B 1 282 ? 28 52.562 10.219 1 25.8 282 GLY B O 1
ATOM 7356 N N . GLU B 1 283 ? 26.859 53.969 11.406 1 24.39 283 GLU B N 1
ATOM 7357 C CA . GLU B 1 283 ? 27.562 53.469 12.578 1 24.39 283 GLU B CA 1
ATOM 7358 C C . GLU B 1 283 ? 27.047 52.062 12.961 1 24.39 283 GLU B C 1
ATOM 7360 O O . GLU B 1 283 ? 25.844 51.812 12.977 1 24.39 283 GLU B O 1
ATOM 7365 N N . LYS B 1 284 ? 27.953 51 12.922 1 30.72 284 LYS B N 1
ATOM 7366 C CA . LYS B 1 284 ? 28.016 49.594 13.273 1 30.72 284 LYS B CA 1
ATOM 7367 C C . LYS B 1 284 ? 27.453 49.344 14.672 1 30.72 284 LYS B C 1
ATOM 7369 O O . LYS B 1 284 ? 28.125 48.781 15.531 1 30.72 284 LYS B O 1
ATOM 7374 N N . LYS B 1 285 ? 26.438 50.219 15.242 1 28.73 285 LYS B N 1
ATOM 7375 C CA . LYS B 1 285 ? 26.359 49.781 16.625 1 28.73 285 LYS B CA 1
ATOM 7376 C C . LYS B 1 285 ? 25.781 48.375 16.734 1 28.73 285 LYS B C 1
ATOM 7378 O O . LYS B 1 285 ? 24.797 48.031 16.047 1 28.73 285 LYS B O 1
ATOM 7383 N N . GLU B 1 286 ? 26.609 47.438 17.297 1 28.02 286 GLU B N 1
ATOM 7384 C CA . GLU B 1 286 ? 26.516 46.031 17.766 1 28.02 286 GLU B CA 1
ATOM 7385 C C . GLU B 1 286 ? 25.266 45.812 18.609 1 28.02 286 GLU B C 1
ATOM 7387 O O . GLU B 1 286 ? 25.312 45.938 19.844 1 28.02 286 GLU B O 1
ATOM 7392 N N . ASN B 1 287 ? 24.125 46.625 18.406 1 24.67 287 ASN B N 1
ATOM 7393 C CA . ASN B 1 287 ? 23.156 46.5 19.484 1 24.67 287 ASN B CA 1
ATOM 7394 C C . ASN B 1 287 ? 22.625 45.062 19.594 1 24.67 287 ASN B C 1
ATOM 7396 O O . ASN B 1 287 ? 22.109 44.5 18.625 1 24.67 287 ASN B O 1
ATOM 7400 N N . THR B 1 288 ? 23.172 44.281 20.625 1 27.44 288 THR B N 1
ATOM 7401 C CA . THR B 1 288 ? 22.891 43.031 21.312 1 27.44 288 THR B CA 1
ATOM 7402 C C . THR B 1 288 ? 21.453 43.031 21.812 1 27.44 288 THR B C 1
ATOM 7404 O O . THR B 1 288 ? 21.156 43.562 22.875 1 27.44 288 THR B O 1
ATOM 7407 N N . THR B 1 289 ? 20.531 43.719 21.203 1 26.77 289 THR B N 1
ATOM 7408 C CA . THR B 1 289 ? 19.281 43.844 21.938 1 26.77 289 THR B CA 1
ATOM 7409 C C . THR B 1 289 ? 18.734 42.5 22.359 1 26.77 289 THR B C 1
ATOM 7411 O O . THR B 1 289 ? 18.531 41.625 21.531 1 26.77 289 THR B O 1
ATOM 7414 N N . GLU B 1 290 ? 18.953 42.188 23.75 1 27.7 290 GLU B N 1
ATOM 7415 C CA . GLU B 1 290 ? 18.469 41.219 24.75 1 27.7 290 GLU B CA 1
ATOM 7416 C C . GLU B 1 290 ? 16.953 41.156 24.766 1 27.7 290 GLU B C 1
ATOM 7418 O O . GLU B 1 290 ? 16.281 42.188 25 1 27.7 290 GLU B O 1
ATOM 7423 N N . ILE B 1 291 ? 16.344 40.75 23.844 1 27.83 291 ILE B N 1
ATOM 7424 C CA . ILE B 1 291 ? 14.875 40.781 23.859 1 27.83 291 ILE B CA 1
ATOM 7425 C C . ILE B 1 291 ? 14.359 40.031 25.094 1 27.83 291 ILE B C 1
ATOM 7427 O O . ILE B 1 291 ? 14.516 38.812 25.219 1 27.83 291 ILE B O 1
ATOM 7431 N N . VAL B 1 292 ? 14.391 40.75 26.359 1 27 292 VAL B N 1
ATOM 7432 C CA . VAL B 1 292 ? 14.031 40.469 27.75 1 27 292 VAL B CA 1
ATOM 7433 C C . VAL B 1 292 ? 12.516 40.312 27.859 1 27 292 VAL B C 1
ATOM 7435 O O . VAL B 1 292 ? 11.773 41.281 27.672 1 27 292 VAL B O 1
ATOM 7438 N N . ARG B 1 293 ? 11.781 39.469 27.266 1 29.38 293 ARG B N 1
ATOM 7439 C CA . ARG B 1 293 ? 10.383 39.5 27.688 1 29.38 293 ARG B CA 1
ATOM 7440 C C . ARG B 1 293 ? 10.25 39.062 29.141 1 29.38 293 ARG B C 1
ATOM 7442 O O . ARG B 1 293 ? 10.922 38.125 29.578 1 29.38 293 ARG B O 1
ATOM 7449 N N . THR B 1 294 ? 9.82 39.875 30.203 1 27.34 294 THR B N 1
ATOM 7450 C CA . THR B 1 294 ? 9.711 40 31.656 1 27.34 294 THR B CA 1
ATOM 7451 C C . THR B 1 294 ? 8.742 38.969 32.219 1 27.34 294 THR B C 1
ATOM 7453 O O . THR B 1 294 ? 8.406 39 33.406 1 27.34 294 THR B O 1
ATOM 7456 N N . ASP B 1 295 ? 7.812 38.25 31.609 1 28.66 295 ASP B N 1
ATOM 7457 C CA . ASP B 1 295 ? 6.844 37.812 32.594 1 28.66 295 ASP B CA 1
ATOM 7458 C C . ASP B 1 295 ? 7.512 36.938 33.688 1 28.66 295 ASP B C 1
ATOM 7460 O O . ASP B 1 295 ? 8.516 36.281 33.406 1 28.66 295 ASP B O 1
ATOM 7464 N N . GLU B 1 296 ? 7.301 37.062 35 1 32.19 296 GLU B N 1
ATOM 7465 C CA . GLU B 1 296 ? 7.844 36.594 36.25 1 32.19 296 GLU B CA 1
ATOM 7466 C C . GLU B 1 296 ? 8.156 35.094 36.219 1 32.19 296 GLU B C 1
ATOM 7468 O O . GLU B 1 296 ? 8.93 34.594 37.031 1 32.19 296 GLU B O 1
ATOM 7473 N N . ALA B 1 297 ? 7.117 34.25 35.875 1 34.28 297 ALA B N 1
ATOM 7474 C CA . ALA B 1 297 ? 7.438 32.844 36.125 1 34.28 297 ALA B CA 1
ATOM 7475 C C . ALA B 1 297 ? 8.672 32.406 35.344 1 34.28 297 ALA B C 1
ATOM 7477 O O . ALA B 1 297 ? 9.164 33.156 34.469 1 34.28 297 ALA B O 1
ATOM 7478 N N . GLU B 1 298 ? 8.891 30.953 35.062 1 36.56 298 GLU B N 1
ATOM 7479 C CA . GLU B 1 298 ? 10.094 30.297 34.562 1 36.56 298 GLU B CA 1
ATOM 7480 C C . GLU B 1 298 ? 10.578 30.906 33.25 1 36.56 298 GLU B C 1
ATOM 7482 O O . GLU B 1 298 ? 9.766 31.234 32.375 1 36.56 298 GLU B O 1
ATOM 7487 N N . SER B 1 299 ? 11.57 31.578 33.125 1 36.81 299 SER B N 1
ATOM 7488 C CA . SER B 1 299 ? 12.273 32.344 32.094 1 36.81 299 SER B CA 1
ATOM 7489 C C . SER B 1 299 ? 12.266 31.594 30.75 1 36.81 299 SER B C 1
ATOM 7491 O O . SER B 1 299 ? 12.641 30.422 30.688 1 36.81 299 SER B O 1
ATOM 7493 N N . PRO B 1 300 ? 11.32 31.922 29.797 1 41.31 300 PRO B N 1
ATOM 7494 C CA . PRO B 1 300 ? 11.242 31.266 28.484 1 41.31 300 PRO B CA 1
ATOM 7495 C C . PRO B 1 300 ? 12.617 31 27.875 1 41.31 300 PRO B C 1
ATOM 7497 O O . PRO B 1 300 ? 13.547 31.781 28.078 1 41.31 300 PRO B O 1
ATOM 7500 N N . ILE B 1 301 ? 13.141 29.75 27.844 1 46.19 301 ILE B N 1
ATOM 7501 C CA . ILE B 1 301 ? 14.328 29.312 27.109 1 46.19 301 ILE B CA 1
ATOM 7502 C C . ILE B 1 301 ? 14.359 29.984 25.75 1 46.19 301 ILE B C 1
ATOM 7504 O O . ILE B 1 301 ? 13.43 29.844 24.953 1 46.19 301 ILE B O 1
ATOM 7508 N N . LYS B 1 302 ? 15.125 31.172 25.625 1 49.44 302 LYS B N 1
ATOM 7509 C CA . LYS B 1 302 ? 15.258 31.891 24.375 1 49.44 302 LYS B CA 1
ATOM 7510 C C . LYS B 1 302 ? 16.328 31.266 23.484 1 49.44 302 LYS B C 1
ATOM 7512 O O . LYS B 1 302 ? 17.422 30.938 23.953 1 49.44 302 LYS B O 1
ATOM 7517 N N . ILE B 1 303 ? 15.984 30.641 22.344 1 59.97 303 ILE B N 1
ATOM 7518 C CA . ILE B 1 303 ? 16.969 30.172 21.375 1 59.97 303 ILE B CA 1
ATOM 7519 C C . ILE B 1 303 ? 17.5 31.359 20.562 1 59.97 303 ILE B C 1
ATOM 7521 O O . ILE B 1 303 ? 16.719 32.188 20.094 1 59.97 303 ILE B O 1
ATOM 7525 N N . THR B 1 304 ? 18.844 31.625 20.609 1 64.12 304 THR B N 1
ATOM 7526 C CA . THR B 1 304 ? 19.484 32.688 19.859 1 64.12 304 THR B CA 1
ATOM 7527 C C . THR B 1 304 ? 19.578 32.312 18.375 1 64.12 304 THR B C 1
ATOM 7529 O O . THR B 1 304 ? 19.5 31.156 18.016 1 64.12 304 THR B O 1
ATOM 7532 N N . ALA B 1 305 ? 19.578 33.344 17.594 1 68.62 305 ALA B N 1
ATOM 7533 C CA . ALA B 1 305 ? 19.766 33.188 16.156 1 68.62 305 ALA B CA 1
ATOM 7534 C C . ALA B 1 305 ? 21 32.312 15.859 1 68.62 305 ALA B C 1
ATOM 7536 O O . ALA B 1 305 ? 20.984 31.5 14.93 1 68.62 305 ALA B O 1
ATOM 7537 N N . GLY B 1 306 ? 21.969 32.5 16.703 1 70.69 306 GLY B N 1
ATOM 7538 C CA . GLY B 1 306 ? 23.188 31.719 16.516 1 70.69 306 GLY B CA 1
ATOM 7539 C C . GLY B 1 306 ? 22.984 30.234 16.766 1 70.69 306 GLY B C 1
ATOM 7540 O O . GLY B 1 306 ? 23.516 29.406 16.016 1 70.69 306 GLY B O 1
ATOM 7541 N N . GLN B 1 307 ? 22.25 30.016 17.734 1 76.5 307 GLN B N 1
ATOM 7542 C CA . GLN B 1 307 ? 21.969 28.625 18.047 1 76.5 307 GLN B CA 1
ATOM 7543 C C . GLN B 1 307 ? 21.141 27.953 16.953 1 76.5 307 GLN B C 1
ATOM 7545 O O . GLN B 1 307 ? 21.359 26.797 16.641 1 76.5 307 GLN B O 1
ATOM 7550 N N . VAL B 1 308 ? 20.203 28.734 16.422 1 79.5 308 VAL B N 1
ATOM 7551 C CA . VAL B 1 308 ? 19.344 28.219 15.359 1 79.5 308 VAL B CA 1
ATOM 7552 C C . VAL B 1 308 ? 20.188 27.922 14.117 1 79.5 308 VAL B C 1
ATOM 7554 O O . VAL B 1 308 ? 20.047 26.875 13.5 1 79.5 308 VAL B O 1
ATOM 7557 N N . ASN B 1 309 ? 21.094 28.828 13.891 1 77.44 309 ASN B N 1
ATOM 7558 C CA . ASN B 1 309 ? 21.969 28.656 12.734 1 77.44 309 ASN B CA 1
ATOM 7559 C C . ASN B 1 309 ? 22.891 27.438 12.906 1 77.44 309 ASN B C 1
ATOM 7561 O O . ASN B 1 309 ? 23.125 26.688 11.953 1 77.44 309 ASN B O 1
ATOM 7565 N N . GLU B 1 310 ? 23.344 27.328 14.109 1 81.94 310 GLU B N 1
ATOM 7566 C CA . GLU B 1 310 ? 24.188 26.172 14.383 1 81.94 310 GLU B CA 1
ATOM 7567 C C . GLU B 1 310 ? 23.422 24.875 14.18 1 81.94 310 GLU B C 1
ATOM 7569 O O . GLU B 1 310 ? 23.922 23.922 13.562 1 81.94 310 GLU B O 1
ATOM 7574 N N . PHE B 1 311 ? 22.344 24.828 14.719 1 87 311 PHE B N 1
ATOM 7575 C CA . PHE B 1 311 ? 21.531 23.625 14.586 1 87 311 PHE B CA 1
ATOM 7576 C C . PHE B 1 311 ? 21.25 23.328 13.117 1 87 311 PHE B C 1
ATOM 7578 O O . PHE B 1 311 ? 21.344 22.172 12.688 1 87 311 PHE B O 1
ATOM 7585 N N . GLN B 1 312 ? 20.859 24.359 12.359 1 81.56 312 GLN B N 1
ATOM 7586 C CA . GLN B 1 312 ? 20.594 24.188 10.938 1 81.56 312 GLN B CA 1
ATOM 7587 C C . GLN B 1 312 ? 21.797 23.594 10.219 1 81.56 312 GLN B C 1
ATOM 7589 O O . GLN B 1 312 ? 21.656 22.641 9.445 1 81.56 312 GLN B O 1
ATOM 7594 N N . GLU B 1 313 ? 22.875 24.094 10.531 1 80.62 313 GLU B N 1
ATOM 7595 C CA . GLU B 1 313 ? 24.109 23.656 9.867 1 80.62 313 GLU B CA 1
ATOM 7596 C C . GLU B 1 313 ? 24.438 22.219 10.234 1 80.62 313 GLU B C 1
ATOM 7598 O O . GLU B 1 313 ? 24.781 21.406 9.359 1 80.62 313 GLU B O 1
ATOM 7603 N N . VAL B 1 314 ? 24.344 21.938 11.492 1 85.44 314 VAL B N 1
ATOM 7604 C CA . VAL B 1 314 ? 24.703 20.609 11.969 1 85.44 314 VAL B CA 1
ATOM 7605 C C . VAL B 1 314 ? 23.734 19.578 11.383 1 85.44 314 VAL B C 1
ATOM 7607 O O . VAL B 1 314 ? 24.156 18.5 10.945 1 85.44 314 VAL B O 1
ATOM 7610 N N . VAL B 1 315 ? 22.484 19.875 11.367 1 87.12 315 VAL B N 1
ATOM 7611 C CA . VAL B 1 315 ? 21.484 18.953 10.844 1 87.12 315 VAL B CA 1
ATOM 7612 C C . VAL B 1 315 ? 21.688 18.781 9.344 1 87.12 315 VAL B C 1
ATOM 7614 O O . VAL B 1 315 ? 21.562 17.672 8.82 1 87.12 315 VAL B O 1
ATOM 7617 N N . ASP B 1 316 ? 21.969 19.844 8.711 1 80.25 316 ASP B N 1
ATOM 7618 C CA . ASP B 1 316 ? 22.156 19.766 7.27 1 80.25 316 ASP B CA 1
ATOM 7619 C C . ASP B 1 316 ? 23.312 18.844 6.91 1 80.25 316 ASP B C 1
ATOM 7621 O O . ASP B 1 316 ? 23.297 18.188 5.871 1 80.25 316 ASP B O 1
ATOM 7625 N N . ARG B 1 317 ? 24.25 18.734 7.797 1 81.62 317 ARG B N 1
ATOM 7626 C CA . ARG B 1 317 ? 25.438 17.938 7.539 1 81.62 317 ARG B CA 1
ATOM 7627 C C . ARG B 1 317 ? 25.25 16.5 8.039 1 81.62 317 ARG B C 1
ATOM 7629 O O . ARG B 1 317 ? 25.969 15.594 7.613 1 81.62 317 ARG B O 1
ATOM 7636 N N . ALA B 1 318 ? 24.359 16.391 8.859 1 88 318 ALA B N 1
ATOM 7637 C CA . ALA B 1 318 ? 24.156 15.078 9.477 1 88 318 ALA B CA 1
ATOM 7638 C C . ALA B 1 318 ? 23.422 14.133 8.531 1 88 318 ALA B C 1
ATOM 7640 O O . ALA B 1 318 ? 22.812 14.57 7.547 1 88 318 ALA B O 1
ATOM 7641 N N . THR B 1 319 ? 23.547 12.828 8.812 1 86.38 319 THR B N 1
ATOM 7642 C CA . THR B 1 319 ? 22.844 11.812 8.039 1 86.38 319 THR B CA 1
ATOM 7643 C C . THR B 1 319 ? 21.578 11.359 8.781 1 86.38 319 THR B C 1
ATOM 7645 O O . THR B 1 319 ? 20.531 11.148 8.164 1 86.38 319 THR B O 1
ATOM 7648 N N . VAL B 1 320 ? 21.781 11.242 10.047 1 91 320 VAL B N 1
ATOM 7649 C CA . VAL B 1 320 ? 20.672 10.734 10.836 1 91 320 VAL B CA 1
ATOM 7650 C C . VAL B 1 320 ? 20.469 11.617 12.07 1 91 320 VAL B C 1
ATOM 7652 O O . VAL B 1 320 ? 21.422 12.164 12.617 1 91 320 VAL B O 1
ATOM 7655 N N . VAL B 1 321 ? 19.172 11.789 12.445 1 92.81 321 VAL B N 1
ATOM 7656 C CA . VAL B 1 321 ? 18.828 12.547 13.648 1 92.81 321 VAL B CA 1
ATOM 7657 C C . VAL B 1 321 ? 18.141 11.625 14.656 1 92.81 321 VAL B C 1
ATOM 7659 O O . VAL B 1 321 ? 17.156 10.961 14.32 1 92.81 321 VAL B O 1
ATOM 7662 N N . ILE B 1 322 ? 18.719 11.57 15.844 1 94.5 322 ILE B N 1
ATOM 7663 C CA . ILE B 1 322 ? 18.109 10.805 16.938 1 94.5 322 ILE B CA 1
ATOM 7664 C C . ILE B 1 322 ? 17.344 11.742 17.844 1 94.5 322 ILE B C 1
ATOM 7666 O O . ILE B 1 322 ? 17.875 12.75 18.312 1 94.5 322 ILE B O 1
ATOM 7670 N N . ILE B 1 323 ? 16.094 11.445 18.078 1 94.38 323 ILE B N 1
ATOM 7671 C CA . ILE B 1 323 ? 15.258 12.25 18.969 1 94.38 323 ILE B CA 1
ATOM 7672 C C . ILE B 1 323 ? 14.938 11.445 20.234 1 94.38 323 ILE B C 1
ATOM 7674 O O . ILE B 1 323 ? 14.398 10.344 20.156 1 94.38 323 ILE B O 1
ATOM 7678 N N . VAL B 1 324 ? 15.336 12 21.359 1 94.88 324 VAL B N 1
ATOM 7679 C CA . VAL B 1 324 ? 15.031 11.375 22.641 1 94.88 324 VAL B CA 1
ATOM 7680 C C . VAL B 1 324 ? 13.703 11.906 23.172 1 94.88 324 VAL B C 1
ATOM 7682 O O . VAL B 1 324 ? 13.617 13.055 23.609 1 94.88 324 VAL B O 1
ATOM 7685 N N . LEU B 1 325 ? 12.711 11.008 23.156 1 93.75 325 LEU B N 1
ATOM 7686 C CA . LEU B 1 325 ? 11.344 11.422 23.438 1 93.75 325 LEU B CA 1
ATOM 7687 C C . LEU B 1 325 ? 11.039 11.281 24.938 1 93.75 325 LEU B C 1
ATOM 7689 O O . LEU B 1 325 ? 11.234 10.211 25.516 1 93.75 325 LEU B O 1
ATOM 7693 N N . SER B 1 326 ? 10.68 12.305 25.578 1 92.56 326 SER B N 1
ATOM 7694 C CA . SER B 1 326 ? 10.211 12.422 26.953 1 92.56 326 SER B CA 1
ATOM 7695 C C . SER B 1 326 ? 9.031 13.383 27.047 1 92.56 326 SER B C 1
ATOM 7697 O O . SER B 1 326 ? 8.688 14.055 26.078 1 92.56 326 SER B O 1
ATOM 7699 N N . LYS B 1 327 ? 8.32 13.297 28.141 1 90.19 327 LYS B N 1
ATOM 7700 C CA . LYS B 1 327 ? 7.223 14.234 28.344 1 90.19 327 LYS B CA 1
ATOM 7701 C C . LYS B 1 327 ? 7.695 15.68 28.203 1 90.19 327 LYS B C 1
ATOM 7703 O O . LYS B 1 327 ? 7.047 16.484 27.531 1 90.19 327 LYS B O 1
ATOM 7708 N N . ALA B 1 328 ? 8.859 15.914 28.719 1 87 328 ALA B N 1
ATOM 7709 C CA . ALA B 1 328 ? 9.43 17.266 28.656 1 87 328 ALA B CA 1
ATOM 7710 C C . ALA B 1 328 ? 9.758 17.641 27.203 1 87 328 ALA B C 1
ATOM 7712 O O . ALA B 1 328 ? 9.539 18.781 26.797 1 87 328 ALA B O 1
ATOM 7713 N N . PHE B 1 329 ? 10.203 16.719 26.469 1 90.56 329 PHE B N 1
ATOM 7714 C CA . PHE B 1 329 ? 10.562 16.953 25.078 1 90.56 329 PHE B CA 1
ATOM 7715 C C . PHE B 1 329 ? 9.336 17.344 24.266 1 90.56 329 PHE B C 1
ATOM 7717 O O . PHE B 1 329 ? 9.375 18.297 23.484 1 90.56 329 PHE B O 1
ATOM 7724 N N . THR B 1 330 ? 8.203 16.672 24.438 1 88.12 330 THR B N 1
ATOM 7725 C CA . THR B 1 330 ? 7.023 16.859 23.594 1 88.12 330 THR B CA 1
ATOM 7726 C C . THR B 1 330 ? 6.289 18.141 23.984 1 88.12 330 THR B C 1
ATOM 7728 O O . THR B 1 330 ? 5.551 18.703 23.172 1 88.12 330 THR B O 1
ATOM 7731 N N . GLU B 1 331 ? 6.551 18.594 25.172 1 84.31 331 GLU B N 1
ATOM 7732 C CA . GLU B 1 331 ? 5.879 19.797 25.625 1 84.31 331 GLU B CA 1
ATOM 7733 C C . GLU B 1 331 ? 6.727 21.047 25.359 1 84.31 331 GLU B C 1
ATOM 7735 O O . GLU B 1 331 ? 6.25 22.172 25.5 1 84.31 331 GLU B O 1
ATOM 7740 N N . SER B 1 332 ? 7.957 20.781 24.906 1 83.38 332 SER B N 1
ATOM 7741 C CA . SER B 1 332 ? 8.883 21.891 24.641 1 83.38 332 SER B CA 1
ATOM 7742 C C . SER B 1 332 ? 8.664 22.469 23.25 1 83.38 332 SER B C 1
ATOM 7744 O O . SER B 1 332 ? 8.586 21.734 22.266 1 83.38 332 SER B O 1
ATOM 7746 N N . TRP B 1 333 ? 8.578 23.812 23.188 1 81.19 333 TRP B N 1
ATOM 7747 C CA . TRP B 1 333 ? 8.414 24.5 21.906 1 81.19 333 TRP B CA 1
ATOM 7748 C C . TRP B 1 333 ? 9.648 24.312 21.031 1 81.19 333 TRP B C 1
ATOM 7750 O O . TRP B 1 333 ? 9.531 24.047 19.828 1 81.19 333 TRP B O 1
ATOM 7760 N N . ILE B 1 334 ? 10.812 24.422 21.562 1 82.88 334 ILE B N 1
ATOM 7761 C CA . ILE B 1 334 ? 12.055 24.328 20.812 1 82.88 334 ILE B CA 1
ATOM 7762 C C . ILE B 1 334 ? 12.211 22.922 20.234 1 82.88 334 ILE B C 1
ATOM 7764 O O . ILE B 1 334 ? 12.586 22.734 19.078 1 82.88 334 ILE B O 1
ATOM 7768 N N . CYS B 1 335 ? 11.93 21.953 21.156 1 88.12 335 CYS B N 1
ATOM 7769 C CA . CYS B 1 335 ? 12.039 20.578 20.703 1 88.12 335 CYS B CA 1
ATOM 7770 C C . CYS B 1 335 ? 11.078 20.297 19.547 1 88.12 335 CYS B C 1
ATOM 7772 O O . CYS B 1 335 ? 11.43 19.609 18.594 1 88.12 335 CYS B O 1
ATOM 7774 N N . ARG B 1 336 ? 9.93 20.906 19.672 1 85.62 336 ARG B N 1
ATOM 7775 C CA . ARG B 1 336 ? 8.953 20.766 18.594 1 85.62 336 ARG B CA 1
ATOM 7776 C C . ARG B 1 336 ? 9.492 21.359 17.297 1 85.62 336 ARG B C 1
ATOM 7778 O O . ARG B 1 336 ? 9.367 20.734 16.234 1 85.62 336 ARG B O 1
ATOM 7785 N N . GLN B 1 337 ? 10.125 22.531 17.359 1 85.69 337 GLN B N 1
ATOM 7786 C CA . GLN B 1 337 ? 10.688 23.172 16.172 1 85.69 337 GLN B CA 1
ATOM 7787 C C . GLN B 1 337 ? 11.82 22.344 15.578 1 85.69 337 GLN B C 1
ATOM 7789 O O . GLN B 1 337 ? 11.992 22.312 14.359 1 85.69 337 GLN B O 1
ATOM 7794 N N . GLN B 1 338 ? 12.539 21.688 16.438 1 88.19 338 GLN B N 1
ATOM 7795 C CA . GLN B 1 338 ? 13.617 20.828 15.953 1 88.19 338 GLN B CA 1
ATOM 7796 C C . GLN B 1 338 ? 13.07 19.656 15.133 1 88.19 338 GLN B C 1
ATOM 7798 O O . GLN B 1 338 ? 13.602 19.344 14.07 1 88.19 338 GLN B O 1
ATOM 7803 N N . VAL B 1 339 ? 12.031 19.094 15.633 1 89.69 339 VAL B N 1
ATOM 7804 C CA . VAL B 1 339 ? 11.43 17.969 14.922 1 89.69 339 VAL B CA 1
ATOM 7805 C C . VAL B 1 339 ? 10.875 18.438 13.586 1 89.69 339 VAL B C 1
ATOM 7807 O O . VAL B 1 339 ? 11.07 17.781 12.555 1 89.69 339 VAL B O 1
ATOM 7810 N N . TYR B 1 340 ? 10.18 19.578 13.594 1 85.88 340 TYR B N 1
ATOM 7811 C CA . TYR B 1 340 ? 9.625 20.141 12.359 1 85.88 340 TYR B CA 1
ATOM 7812 C C . TYR B 1 340 ? 10.727 20.406 11.344 1 85.88 340 TYR B C 1
ATOM 7814 O O . TYR B 1 340 ? 10.539 20.172 10.148 1 85.88 340 TYR B O 1
ATOM 7822 N N . TYR B 1 341 ? 11.828 20.828 11.828 1 86.56 341 TYR B N 1
ATOM 7823 C CA . TYR B 1 341 ? 12.922 21.141 10.914 1 86.56 341 TYR B CA 1
ATOM 7824 C C . TYR B 1 341 ? 13.523 19.859 10.336 1 86.56 341 TYR B C 1
ATOM 7826 O O . TYR B 1 341 ? 13.844 19.797 9.141 1 86.56 341 TYR B O 1
ATOM 7834 N N . CYS B 1 342 ? 13.641 18.844 11.164 1 88.31 342 CYS B N 1
ATOM 7835 C CA . CYS B 1 342 ? 14.32 17.625 10.766 1 88.31 342 CYS B CA 1
ATOM 7836 C C . CYS B 1 342 ? 13.422 16.766 9.891 1 88.31 342 CYS B C 1
ATOM 7838 O O . CYS B 1 342 ? 13.914 16 9.039 1 88.31 342 CYS B O 1
ATOM 7840 N N . GLU B 1 343 ? 12.195 16.906 10.109 1 85 343 GLU B N 1
ATOM 7841 C CA . GLU B 1 343 ? 11.234 16.078 9.375 1 85 343 GLU B CA 1
ATOM 7842 C C . GLU B 1 343 ? 11.336 16.328 7.875 1 85 343 GLU B C 1
ATOM 7844 O O . GLU B 1 343 ? 11.422 17.484 7.434 1 85 343 GLU B O 1
ATOM 7849 N N . HIS B 1 344 ? 11.383 15.328 7.066 1 76.12 344 HIS B N 1
ATOM 7850 C CA . HIS B 1 344 ? 11.477 15.312 5.613 1 76.12 344 HIS B CA 1
ATOM 7851 C C . HIS B 1 344 ? 12.867 15.703 5.141 1 76.12 344 HIS B C 1
ATOM 7853 O O . HIS B 1 344 ? 13.156 15.68 3.941 1 76.12 344 HIS B O 1
ATOM 7859 N N . ARG B 1 345 ? 13.742 16.078 6.117 1 77.88 345 ARG B N 1
ATOM 7860 C CA . ARG B 1 345 ? 15.109 16.438 5.758 1 77.88 345 ARG B CA 1
ATOM 7861 C C . ARG B 1 345 ? 16.062 15.281 6.004 1 77.88 345 ARG B C 1
ATOM 7863 O O . ARG B 1 345 ? 16.953 15.016 5.184 1 77.88 345 ARG B O 1
ATOM 7870 N N . LYS B 1 346 ? 15.844 14.758 7.117 1 82.38 346 LYS B N 1
ATOM 7871 C CA . LYS B 1 346 ? 16.734 13.68 7.539 1 82.38 346 LYS B CA 1
ATOM 7872 C C . LYS B 1 346 ? 15.945 12.5 8.109 1 82.38 346 LYS B C 1
ATOM 7874 O O . LYS B 1 346 ? 14.781 12.656 8.492 1 82.38 346 LYS B O 1
ATOM 7879 N N . GLN B 1 347 ? 16.625 11.375 8.07 1 83.62 347 GLN B N 1
ATOM 7880 C CA . GLN B 1 347 ? 16.031 10.234 8.742 1 83.62 347 GLN B CA 1
ATOM 7881 C C . GLN B 1 347 ? 16 10.43 10.258 1 83.62 347 GLN B C 1
ATOM 7883 O O . GLN B 1 347 ? 17.016 10.82 10.852 1 83.62 347 GLN B O 1
ATOM 7888 N N . ILE B 1 348 ? 14.836 10.234 10.789 1 89.06 348 ILE B N 1
ATOM 7889 C CA . ILE B 1 348 ? 14.672 10.445 12.227 1 89.06 348 ILE B CA 1
ATOM 7890 C C . ILE B 1 348 ? 14.547 9.094 12.93 1 89.06 348 ILE B C 1
ATOM 7892 O O . ILE B 1 348 ? 13.789 8.227 12.492 1 89.06 348 ILE B O 1
ATOM 7896 N N . LEU B 1 349 ? 15.359 8.867 13.945 1 90.5 349 LEU B N 1
ATOM 7897 C CA . LEU B 1 349 ? 15.266 7.703 14.82 1 90.5 349 LEU B CA 1
ATOM 7898 C C . LEU B 1 349 ? 14.734 8.102 16.203 1 90.5 349 LEU B C 1
ATOM 7900 O O . LEU B 1 349 ? 15.484 8.617 17.031 1 90.5 349 LEU B O 1
ATOM 7904 N N . PRO B 1 350 ? 13.461 7.855 16.422 1 92.25 350 PRO B N 1
ATOM 7905 C CA . PRO B 1 350 ? 12.883 8.227 17.719 1 92.25 350 PRO B CA 1
ATOM 7906 C C . PRO B 1 350 ? 13.172 7.195 18.812 1 92.25 350 PRO B C 1
ATOM 7908 O O . PRO B 1 350 ? 12.984 5.996 18.594 1 92.25 350 PRO B O 1
ATOM 7911 N N . ILE B 1 351 ? 13.711 7.656 19.953 1 93.75 351 ILE B N 1
ATOM 7912 C CA . ILE B 1 351 ? 13.969 6.84 21.141 1 93.75 351 ILE B CA 1
ATOM 7913 C C . ILE B 1 351 ? 13.07 7.293 22.281 1 93.75 351 ILE B C 1
ATOM 7915 O O . ILE B 1 351 ? 13.039 8.477 22.625 1 93.75 351 ILE B O 1
ATOM 7919 N N . VAL B 1 352 ? 12.336 6.332 22.875 1 93.56 352 VAL B N 1
ATOM 7920 C CA . VAL B 1 352 ? 11.438 6.652 23.969 1 93.56 352 VAL B CA 1
ATOM 7921 C C . VAL B 1 352 ? 12.172 6.5 25.297 1 93.56 352 VAL B C 1
ATOM 7923 O O . VAL B 1 352 ? 12.531 5.391 25.703 1 93.56 352 VAL B O 1
ATOM 7926 N N . TYR B 1 353 ? 12.391 7.598 25.922 1 94.06 353 TYR B N 1
ATOM 7927 C CA . TYR B 1 353 ? 13.117 7.633 27.188 1 94.06 353 TYR B CA 1
ATOM 7928 C C . TYR B 1 353 ? 12.227 7.195 28.344 1 94.06 353 TYR B C 1
ATOM 7930 O O . TYR B 1 353 ? 12.688 6.516 29.266 1 94.06 353 TYR B O 1
ATOM 7938 N N . GLU B 1 354 ? 10.977 7.617 28.266 1 91.06 354 GLU B N 1
ATOM 7939 C CA . GLU B 1 354 ? 9.992 7.289 29.297 1 91.06 354 GLU B CA 1
ATOM 7940 C C . GLU B 1 354 ? 8.609 7.078 28.688 1 91.06 354 GLU B C 1
ATOM 7942 O O . GLU B 1 354 ? 8.359 7.461 27.547 1 91.06 354 GLU B O 1
ATOM 7947 N N . GLU B 1 355 ? 7.82 6.352 29.516 1 87.56 355 GLU B N 1
ATOM 7948 C CA . GLU B 1 355 ? 6.461 6.113 29.031 1 87.56 355 GLU B CA 1
ATOM 7949 C C . GLU B 1 355 ? 5.602 7.367 29.156 1 87.56 355 GLU B C 1
ATOM 7951 O O . GLU B 1 355 ? 5.598 8.023 30.203 1 87.56 355 GLU B O 1
ATOM 7956 N N . PHE B 1 356 ? 5.098 7.812 28.062 1 84.31 356 PHE B N 1
ATOM 7957 C CA . PHE B 1 356 ? 4.195 8.953 28.016 1 84.31 356 PHE B CA 1
ATOM 7958 C C . PHE B 1 356 ? 3.236 8.836 26.828 1 84.31 356 PHE B C 1
ATOM 7960 O O . PHE B 1 356 ? 3.416 7.977 25.969 1 84.31 356 PHE B O 1
ATOM 7967 N N . ARG B 1 357 ? 2.209 9.578 26.922 1 78.94 357 ARG B N 1
ATOM 7968 C CA . ARG B 1 357 ? 1.291 9.617 25.781 1 78.94 357 ARG B CA 1
ATOM 7969 C C . ARG B 1 357 ? 1.856 10.461 24.656 1 78.94 357 ARG B C 1
ATOM 7971 O O . ARG B 1 357 ? 2.084 11.656 24.812 1 78.94 357 ARG B O 1
ATOM 7978 N N . VAL B 1 358 ? 2.096 9.852 23.547 1 81.31 358 VAL B N 1
ATOM 7979 C CA . VAL B 1 358 ? 2.654 10.555 22.391 1 81.31 358 VAL B CA 1
ATOM 7980 C C . VAL B 1 358 ? 1.598 11.477 21.797 1 81.31 358 VAL B C 1
ATOM 7982 O O . VAL B 1 358 ? 0.51 11.023 21.422 1 81.31 358 VAL B O 1
ATOM 7985 N N . PRO B 1 359 ? 1.923 12.727 21.75 1 79.06 359 PRO B N 1
ATOM 7986 C CA . PRO B 1 359 ? 0.948 13.656 21.188 1 79.06 359 PRO B CA 1
ATOM 7987 C C . PRO B 1 359 ? 0.731 13.445 19.688 1 79.06 359 PRO B C 1
ATOM 7989 O O . PRO B 1 359 ? 1.588 12.867 19.016 1 79.06 359 PRO B O 1
ATOM 7992 N N . CYS B 1 360 ? -0.365 13.906 19.172 1 72.19 360 CYS B N 1
ATOM 7993 C CA . CYS B 1 360 ? -0.785 13.672 17.797 1 72.19 360 CYS B CA 1
ATOM 7994 C C . CYS B 1 360 ? 0.176 14.328 16.812 1 72.19 360 CYS B C 1
ATOM 7996 O O . CYS B 1 360 ? 0.505 13.75 15.773 1 72.19 360 CYS B O 1
ATOM 7998 N N . TRP B 1 361 ? 0.671 15.555 17.203 1 74.62 361 TRP B N 1
ATOM 7999 C CA . TRP B 1 361 ? 1.55 16.266 16.266 1 74.62 361 TRP B CA 1
ATOM 8000 C C . TRP B 1 361 ? 2.811 15.445 15.992 1 74.62 361 TRP B C 1
ATOM 8002 O O . TRP B 1 361 ? 3.322 15.445 14.875 1 74.62 361 TRP B O 1
ATOM 8012 N N . LEU B 1 362 ? 3.246 14.828 17.031 1 83 362 LEU B N 1
ATOM 8013 C CA . LEU B 1 362 ? 4.469 14.047 16.891 1 83 362 LEU B CA 1
ATOM 8014 C C . LEU B 1 362 ? 4.215 12.789 16.062 1 83 362 LEU B C 1
ATOM 8016 O O . LEU B 1 362 ? 5.035 12.422 15.219 1 83 362 LEU B O 1
ATOM 8020 N N . LYS B 1 363 ? 3.104 12.148 16.234 1 77.25 363 LYS B N 1
ATOM 8021 C CA . LYS B 1 363 ? 2.748 10.953 15.477 1 77.25 363 LYS B CA 1
ATOM 8022 C C . LYS B 1 363 ? 2.617 11.258 13.984 1 77.25 363 LYS B C 1
ATOM 8024 O O . LYS B 1 363 ? 2.984 10.43 13.148 1 77.25 363 LYS B O 1
ATOM 8029 N N . MET B 1 364 ? 2.15 12.422 13.758 1 75.62 364 MET B N 1
ATOM 8030 C CA . MET B 1 364 ? 1.941 12.812 12.375 1 75.62 364 MET B CA 1
ATOM 8031 C C . MET B 1 364 ? 3.27 13.102 11.68 1 75.62 364 MET B C 1
ATOM 8033 O O . MET B 1 364 ? 3.424 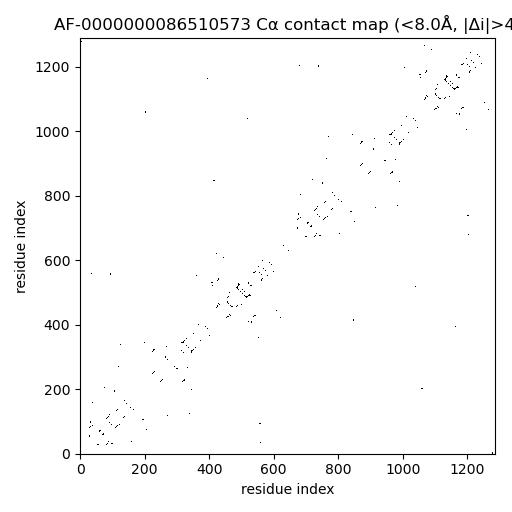12.836 10.484 1 75.62 364 MET B O 1
ATOM 8037 N N . LEU B 1 365 ? 4.211 13.555 12.484 1 77.75 365 LEU B N 1
ATOM 8038 C CA . LEU B 1 365 ? 5.492 13.938 11.898 1 77.75 365 LEU B CA 1
ATOM 8039 C C . LEU B 1 365 ? 6.418 12.734 11.781 1 77.75 365 LEU B C 1
ATOM 8041 O O . LEU B 1 365 ? 7.105 12.57 10.773 1 77.75 365 LEU B O 1
ATOM 8045 N N . ILE B 1 366 ? 6.492 11.914 12.875 1 77.5 366 ILE B N 1
ATOM 8046 C CA . ILE B 1 366 ? 7.426 10.797 12.883 1 77.5 366 ILE B CA 1
ATOM 8047 C C . ILE B 1 366 ? 6.77 9.57 12.242 1 77.5 366 ILE B C 1
ATOM 8049 O O . ILE B 1 366 ? 7.453 8.719 11.672 1 77.5 366 ILE B O 1
ATOM 8053 N N . ARG B 1 367 ? 6.062 9.586 11.234 1 63.44 367 ARG B N 1
ATOM 8054 C CA . ARG B 1 367 ? 5.293 8.602 10.477 1 63.44 367 ARG B CA 1
ATOM 8055 C C . ARG B 1 367 ? 5.754 7.184 10.805 1 63.44 367 ARG B C 1
ATOM 8057 O O . ARG B 1 367 ? 5.574 6.27 9.992 1 63.44 367 ARG B O 1
ATOM 8064 N N . THR B 1 368 ? 6.578 6.938 11.852 1 62.81 368 THR B N 1
ATOM 8065 C CA . THR B 1 368 ? 7.023 5.578 12.141 1 62.81 368 THR B CA 1
ATOM 8066 C C . THR B 1 368 ? 6.164 4.945 13.227 1 62.81 368 THR B C 1
ATOM 8068 O O . THR B 1 368 ? 5.746 5.625 14.172 1 62.81 368 THR B O 1
ATOM 8071 N N . LYS B 1 369 ? 5.805 3.764 12.891 1 60.78 369 LYS B N 1
ATOM 8072 C CA . LYS B 1 369 ? 5.016 3.004 13.852 1 60.78 369 LYS B CA 1
ATOM 8073 C C . LYS B 1 369 ? 5.902 2.389 14.93 1 60.78 369 LYS B C 1
ATOM 8075 O O . LYS B 1 369 ? 5.434 2.082 16.031 1 60.78 369 LYS B O 1
ATOM 8080 N N . LYS B 1 370 ? 7.246 2.422 14.711 1 70.19 370 LYS B N 1
ATOM 8081 C CA . LYS B 1 370 ? 8.086 1.69 15.648 1 70.19 370 LYS B CA 1
ATOM 8082 C C . LYS B 1 370 ? 8.977 2.641 16.453 1 70.19 370 LYS B C 1
ATOM 8084 O O . LYS B 1 370 ? 9.766 3.395 15.867 1 70.19 370 LYS B O 1
ATOM 8089 N N . LEU B 1 371 ? 8.672 2.68 17.75 1 80.81 371 LEU B N 1
ATOM 8090 C CA . LEU B 1 371 ? 9.477 3.471 18.672 1 80.81 371 LEU B CA 1
ATOM 8091 C C . LEU B 1 371 ? 10.383 2.572 19.516 1 80.81 371 LEU B C 1
ATOM 8093 O O . LEU B 1 371 ? 9.961 1.498 19.953 1 80.81 371 LEU B O 1
ATOM 8097 N N . LEU B 1 372 ? 11.648 2.918 19.562 1 87 372 LEU B N 1
ATOM 8098 C CA . LEU B 1 372 ? 12.609 2.166 20.375 1 87 372 LEU B CA 1
ATOM 8099 C C . LEU B 1 372 ? 12.633 2.664 21.812 1 87 372 LEU B C 1
ATOM 8101 O O . LEU B 1 372 ? 12.875 3.846 22.062 1 87 372 LEU B O 1
ATOM 8105 N N . SER B 1 373 ? 12.32 1.739 22.719 1 89.94 373 SER B N 1
ATOM 8106 C CA . SER B 1 373 ? 12.32 2.105 24.141 1 89.94 373 SER B CA 1
ATOM 8107 C C . SER B 1 373 ? 13.695 1.878 24.766 1 89.94 373 SER B C 1
ATOM 8109 O O . SER B 1 373 ? 14.32 0.839 24.547 1 89.94 373 SER B O 1
ATOM 8111 N N . VAL B 1 374 ? 14.141 2.783 25.594 1 91.44 374 VAL B N 1
ATOM 8112 C CA . VAL B 1 374 ? 15.453 2.721 26.234 1 91.44 374 VAL B CA 1
ATOM 8113 C C . VAL B 1 374 ? 15.461 1.605 27.281 1 91.44 374 VAL B C 1
ATOM 8115 O O . VAL B 1 374 ? 16.531 1.09 27.625 1 91.44 374 VAL B O 1
ATOM 8118 N N . ASN B 1 375 ? 14.273 1.214 27.688 1 87.81 375 ASN B N 1
ATOM 8119 C CA . ASN B 1 375 ? 14.172 0.233 28.766 1 87.81 375 ASN B CA 1
ATOM 8120 C C . ASN B 1 375 ? 14.273 -1.194 28.234 1 87.81 375 ASN B C 1
ATOM 8122 O O . ASN B 1 375 ? 14.312 -2.15 29.016 1 87.81 375 ASN B O 1
ATOM 8126 N N . LYS B 1 376 ? 14.398 -1.349 26.984 1 86.31 376 LYS B N 1
ATOM 8127 C CA . LYS B 1 376 ? 14.547 -2.686 26.422 1 86.31 376 LYS B CA 1
ATOM 8128 C C . LYS B 1 376 ? 15.953 -3.23 26.672 1 86.31 376 LYS B C 1
ATOM 8130 O O . LYS B 1 376 ? 16.938 -2.488 26.594 1 86.31 376 LYS B O 1
ATOM 8135 N N . SER B 1 377 ? 16.125 -4.477 27.047 1 84.62 377 SER B N 1
ATOM 8136 C CA . SER B 1 377 ? 17.391 -5.094 27.406 1 84.62 377 SER B CA 1
ATOM 8137 C C . SER B 1 377 ? 18.391 -5.027 26.25 1 84.62 377 SER B C 1
ATOM 8139 O O . SER B 1 377 ? 19.578 -4.758 26.453 1 84.62 377 SER B O 1
ATOM 8141 N N . SER B 1 378 ? 18 -5.176 25.062 1 88.88 378 SER B N 1
ATOM 8142 C CA . SER B 1 378 ? 18.906 -5.16 23.922 1 88.88 378 SER B CA 1
ATOM 8143 C C . SER B 1 378 ? 18.859 -3.814 23.203 1 88.88 378 SER B C 1
ATOM 8145 O O . SER B 1 378 ? 19.062 -3.746 21.984 1 88.88 378 SER B O 1
ATOM 8147 N N . PHE B 1 379 ? 18.688 -2.729 24.062 1 91.44 379 PHE B N 1
ATOM 8148 C CA . PHE B 1 379 ? 18.484 -1.408 23.484 1 91.44 379 PHE B CA 1
ATOM 8149 C C . PHE B 1 379 ? 19.734 -0.962 22.719 1 91.44 379 PHE B C 1
ATOM 8151 O O . PHE B 1 379 ? 19.625 -0.538 21.562 1 91.44 379 PHE B O 1
ATOM 8158 N N . TYR B 1 380 ? 20.844 -1.108 23.328 1 90.5 380 TYR B N 1
ATOM 8159 C CA . TYR B 1 380 ? 22.078 -0.586 22.75 1 90.5 380 TYR B CA 1
ATOM 8160 C C . TYR B 1 380 ? 22.406 -1.285 21.438 1 90.5 380 TYR B C 1
ATOM 8162 O O . TYR B 1 380 ? 22.75 -0.633 20.453 1 90.5 380 TYR B O 1
ATOM 8170 N N . GLN B 1 381 ? 22.266 -2.553 21.406 1 89.44 381 GLN B N 1
ATOM 8171 C CA . GLN B 1 381 ? 22.547 -3.318 20.188 1 89.44 381 GLN B CA 1
ATOM 8172 C C . GLN B 1 381 ? 21.578 -2.947 19.078 1 89.44 381 GLN B C 1
ATOM 8174 O O . GLN B 1 381 ? 22 -2.801 17.922 1 89.44 381 GLN B O 1
ATOM 8179 N N . ILE B 1 382 ? 20.359 -2.734 19.469 1 90.94 382 ILE B N 1
ATOM 8180 C CA . ILE B 1 382 ? 19.344 -2.385 18.484 1 90.94 382 ILE B CA 1
ATOM 8181 C C . ILE B 1 382 ? 19.625 -0.995 17.922 1 90.94 382 ILE B C 1
ATOM 8183 O O . ILE B 1 382 ? 19.531 -0.781 16.703 1 90.94 382 ILE B O 1
ATOM 8187 N N . LEU B 1 383 ? 19.922 -0.1 18.812 1 92.19 383 LEU B N 1
ATOM 8188 C CA . LEU B 1 383 ? 20.219 1.268 18.391 1 92.19 383 LEU B CA 1
ATOM 8189 C C . LEU B 1 383 ? 21.391 1.301 17.406 1 92.19 383 LEU B C 1
ATOM 8191 O O . LEU B 1 383 ? 21.312 1.96 16.375 1 92.19 383 LEU B O 1
ATOM 8195 N N . LEU B 1 384 ? 22.422 0.571 17.719 1 92.19 384 LEU B N 1
ATOM 8196 C CA . LEU B 1 384 ? 23.609 0.55 16.859 1 92.19 384 LEU B CA 1
ATOM 8197 C C . LEU B 1 384 ? 23.266 -0.021 15.484 1 92.19 384 LEU B C 1
ATOM 8199 O O . LEU B 1 384 ? 23.734 0.493 14.461 1 92.19 384 LEU B O 1
ATOM 8203 N N . MET B 1 385 ? 22.5 -1.031 15.531 1 89.12 385 MET B N 1
ATOM 8204 C CA . MET B 1 385 ? 22.094 -1.637 14.266 1 89.12 385 MET B CA 1
ATOM 8205 C C . MET B 1 385 ? 21.281 -0.657 13.422 1 89.12 385 MET B C 1
ATOM 8207 O O . MET B 1 385 ? 21.5 -0.537 12.219 1 89.12 385 MET B O 1
ATOM 8211 N N . GLN B 1 386 ? 20.359 0.063 14.023 1 89.12 386 GLN B N 1
ATOM 8212 C CA . GLN B 1 386 ? 19.516 1.025 13.312 1 89.12 386 GLN B CA 1
ATOM 8213 C C . GLN B 1 386 ? 20.344 2.189 12.781 1 89.12 386 GLN B C 1
ATOM 8215 O O . GLN B 1 386 ? 20.094 2.691 11.68 1 89.12 386 GLN B O 1
ATOM 8220 N N . VAL B 1 387 ? 21.297 2.566 13.57 1 91.38 387 VAL B N 1
ATOM 8221 C CA . VAL B 1 387 ? 22.172 3.652 13.148 1 91.38 387 VAL B CA 1
ATOM 8222 C C . VAL B 1 387 ? 23 3.209 11.945 1 91.38 387 VAL B C 1
ATOM 8224 O O . VAL B 1 387 ? 23.156 3.953 10.969 1 91.38 387 VAL B O 1
ATOM 8227 N N . LYS B 1 388 ? 23.516 2.008 11.961 1 90.25 388 LYS B N 1
ATOM 8228 C CA . LYS B 1 388 ? 24.281 1.478 10.836 1 90.25 388 LYS B CA 1
ATOM 8229 C C . LYS B 1 388 ? 23.438 1.433 9.57 1 90.25 388 LYS B C 1
ATOM 8231 O O . LYS B 1 388 ? 23.922 1.786 8.484 1 90.25 388 LYS B O 1
ATOM 8236 N N . ARG B 1 389 ? 22.234 1.013 9.719 1 88.75 389 ARG B N 1
ATOM 8237 C CA . ARG B 1 389 ? 21.312 0.958 8.594 1 88.75 389 ARG B CA 1
ATOM 8238 C C . ARG B 1 389 ? 21.062 2.352 8.023 1 88.75 389 ARG B C 1
ATOM 8240 O O . ARG B 1 389 ? 21.047 2.537 6.809 1 88.75 389 ARG B O 1
ATOM 8247 N N . ALA B 1 390 ? 20.906 3.303 8.938 1 86.81 390 ALA B N 1
ATOM 8248 C CA . ALA B 1 390 ? 20.547 4.664 8.547 1 86.81 390 ALA B CA 1
ATOM 8249 C C . ALA B 1 390 ? 21.734 5.352 7.859 1 86.81 390 ALA B C 1
ATOM 8251 O O . ALA B 1 390 ? 21.547 6.238 7.023 1 86.81 390 ALA B O 1
ATOM 8252 N N . LEU B 1 391 ? 22.922 4.941 8.219 1 88.44 391 LEU B N 1
ATOM 8253 C CA . LEU B 1 391 ? 24.109 5.594 7.691 1 88.44 391 LEU B CA 1
ATOM 8254 C C . LEU B 1 391 ? 24.531 4.965 6.367 1 88.44 391 LEU B C 1
ATOM 8256 O O . LEU B 1 391 ? 25.297 5.555 5.609 1 88.44 391 LEU B O 1
ATOM 8260 N N . ASP B 1 392 ? 24 3.76 6.074 1 86.56 392 ASP B N 1
ATOM 8261 C CA . ASP B 1 392 ? 24.328 3.088 4.824 1 86.56 392 ASP B CA 1
ATOM 8262 C C . ASP B 1 392 ? 23.578 3.709 3.646 1 86.56 392 ASP B C 1
ATOM 8264 O O . ASP B 1 392 ? 22.359 3.871 3.699 1 86.56 392 ASP B O 1
ATOM 8268 N N . PRO B 1 393 ? 24.203 4.109 2.646 1 77.44 393 PRO B N 1
ATOM 8269 C CA . PRO B 1 393 ? 23.578 4.812 1.522 1 77.44 393 PRO B CA 1
ATOM 8270 C C . PRO B 1 393 ? 22.562 3.947 0.78 1 77.44 393 PRO B C 1
ATOM 8272 O O . PRO B 1 393 ? 21.625 4.473 0.167 1 77.44 393 PRO B O 1
ATOM 8275 N N . THR B 1 394 ? 22.688 2.648 0.836 1 76.69 394 THR B N 1
ATOM 8276 C CA . THR B 1 394 ? 21.797 1.782 0.081 1 76.69 394 THR B CA 1
ATOM 8277 C C . THR B 1 394 ? 20.625 1.311 0.956 1 76.69 394 THR B C 1
ATOM 8279 O O . THR B 1 394 ? 19.547 1.018 0.452 1 76.69 394 THR B O 1
ATOM 8282 N N . ALA B 1 395 ? 20.891 1.326 2.203 1 75.88 395 ALA B N 1
ATOM 8283 C CA . ALA B 1 395 ? 19.922 0.724 3.109 1 75.88 395 ALA B CA 1
ATOM 8284 C C . ALA B 1 395 ? 18.984 1.783 3.701 1 75.88 395 ALA B C 1
ATOM 8286 O O . ALA B 1 395 ? 17.969 1.453 4.32 1 75.88 395 ALA B O 1
ATOM 8287 N N . LYS B 1 396 ? 19.297 2.979 3.498 1 66.19 396 LYS B N 1
ATOM 8288 C CA . LYS B 1 396 ? 18.625 4.059 4.223 1 66.19 396 LYS B CA 1
ATOM 8289 C C . LYS B 1 396 ? 17.188 4.215 3.764 1 66.19 396 LYS B C 1
ATOM 8291 O O . LYS B 1 396 ? 16.344 4.707 4.516 1 66.19 396 LYS B O 1
ATOM 8296 N N . ASN B 1 397 ? 16.859 3.75 2.572 1 61.78 397 ASN B N 1
ATOM 8297 C CA . ASN B 1 397 ? 15.516 4.02 2.062 1 61.78 397 ASN B CA 1
ATOM 8298 C C . ASN B 1 397 ? 14.484 3.08 2.678 1 61.78 397 ASN B C 1
ATOM 8300 O O . ASN B 1 397 ? 14.711 1.872 2.766 1 61.78 397 ASN B O 1
ATOM 8304 N N . CYS B 1 398 ? 13.562 3.795 3.49 1 64.19 398 CYS B N 1
ATOM 8305 C CA . CYS B 1 398 ? 12.469 3.041 4.098 1 64.19 398 CYS B CA 1
ATOM 8306 C C . CYS B 1 398 ? 11.227 3.078 3.221 1 64.19 398 CYS B C 1
ATOM 8308 O O . CYS B 1 398 ? 10.734 4.156 2.883 1 64.19 398 CYS B O 1
ATOM 8310 N N . LEU B 1 399 ? 10.75 1.951 2.801 1 71.88 399 LEU B N 1
ATOM 8311 C CA . LEU B 1 399 ? 9.594 1.797 1.93 1 71.88 399 LEU B CA 1
ATOM 8312 C C . LEU B 1 399 ? 8.297 1.864 2.732 1 71.88 399 LEU B C 1
ATOM 8314 O O . LEU B 1 399 ? 7.211 1.967 2.16 1 71.88 399 LEU B O 1
ATOM 8318 N N . GLU B 1 400 ? 8.477 1.974 4.066 1 75.19 400 GLU B N 1
ATOM 8319 C CA . GLU B 1 400 ? 7.27 1.911 4.887 1 75.19 400 GLU B CA 1
ATOM 8320 C C . GLU B 1 400 ? 6.391 3.137 4.668 1 75.19 400 GLU B C 1
ATOM 8322 O O . GLU B 1 400 ? 5.176 3.012 4.496 1 75.19 400 GLU B O 1
ATOM 8327 N N . THR B 1 401 ? 6.992 4.258 4.645 1 71.56 401 THR B N 1
ATOM 8328 C CA . THR B 1 401 ? 6.238 5.492 4.48 1 71.56 401 THR B CA 1
ATOM 8329 C C . THR B 1 401 ? 5.551 5.531 3.119 1 71.56 401 THR B C 1
ATOM 8331 O O . THR B 1 401 ? 4.395 5.941 3.014 1 71.56 401 THR B O 1
ATOM 8334 N N . ASP B 1 402 ? 6.246 5 2.168 1 75.06 402 ASP B N 1
ATOM 8335 C CA . ASP B 1 402 ? 5.68 4.973 0.822 1 75.06 402 ASP B CA 1
ATOM 8336 C C . ASP B 1 402 ? 4.531 3.973 0.729 1 75.06 402 ASP B C 1
ATOM 8338 O O . ASP B 1 402 ? 3.533 4.227 0.052 1 75.06 402 ASP B O 1
ATOM 8342 N N . SER B 1 403 ? 4.699 2.959 1.371 1 81.81 403 SER B N 1
ATOM 8343 C CA . SER B 1 403 ? 3.658 1.937 1.385 1 81.81 403 SER B CA 1
ATOM 8344 C C . SER B 1 403 ? 2.393 2.447 2.062 1 81.81 403 SER B C 1
ATOM 8346 O O . SER B 1 403 ? 1.284 2.215 1.574 1 81.81 403 SER B O 1
ATOM 8348 N N . LEU B 1 404 ? 2.572 3.133 3.166 1 81.19 404 LEU B N 1
ATOM 8349 C CA . LEU B 1 404 ? 1.428 3.686 3.883 1 81.19 404 LEU B CA 1
ATOM 8350 C C . LEU B 1 404 ? 0.697 4.715 3.029 1 81.19 404 LEU B C 1
ATOM 8352 O O . LEU B 1 404 ? -0.535 4.75 3.008 1 81.19 404 LEU B O 1
ATOM 8356 N N . GLU B 1 405 ? 1.466 5.504 2.387 1 79.12 405 GLU B N 1
ATOM 8357 C CA . GLU B 1 405 ? 0.873 6.52 1.521 1 79.12 405 GLU B CA 1
ATOM 8358 C C . GLU B 1 405 ? 0.138 5.883 0.345 1 79.12 405 GLU B C 1
ATOM 8360 O O . GLU B 1 405 ? -0.938 6.34 -0.044 1 79.12 405 GLU B O 1
ATOM 8365 N N . ALA B 1 406 ? 0.722 4.879 -0.182 1 79.62 406 ALA B N 1
ATOM 8366 C CA . ALA B 1 406 ? 0.078 4.172 -1.286 1 79.62 406 ALA B CA 1
ATOM 8367 C C . ALA B 1 406 ? -1.249 3.557 -0.845 1 79.62 406 ALA B C 1
ATOM 8369 O O . ALA B 1 406 ? -2.248 3.643 -1.562 1 79.62 406 ALA B O 1
ATOM 8370 N N . ASN B 1 407 ? -1.238 3.004 0.248 1 85 407 ASN B N 1
ATOM 8371 C CA . ASN B 1 407 ? -2.451 2.391 0.778 1 85 407 ASN B CA 1
ATOM 8372 C C . ASN B 1 407 ? -3.529 3.434 1.06 1 85 407 ASN B C 1
ATOM 8374 O O . ASN B 1 407 ? -4.711 3.199 0.793 1 85 407 ASN B O 1
ATOM 8378 N N . LYS B 1 408 ? -3.111 4.523 1.641 1 85.69 408 LYS B N 1
ATOM 8379 C CA . LYS B 1 408 ? -4.062 5.594 1.919 1 85.69 408 LYS B CA 1
ATOM 8380 C C . LYS B 1 408 ? -4.684 6.125 0.631 1 85.69 408 LYS B C 1
ATOM 8382 O O . LYS B 1 408 ? -5.898 6.34 0.562 1 85.69 408 LYS B O 1
ATOM 8387 N N . THR B 1 409 ? -3.881 6.297 -0.372 1 82.56 409 THR B N 1
ATOM 8388 C CA . THR B 1 409 ? -4.367 6.793 -1.655 1 82.56 409 THR B CA 1
ATOM 8389 C C . THR B 1 409 ? -5.348 5.805 -2.279 1 82.56 409 THR B C 1
ATOM 8391 O O . THR B 1 409 ? -6.391 6.203 -2.801 1 82.56 409 THR B O 1
ATOM 8394 N N . LEU B 1 410 ? -4.996 4.598 -2.193 1 83.12 410 LEU B N 1
ATOM 8395 C CA . LEU B 1 410 ? -5.875 3.559 -2.715 1 83.12 410 LEU B CA 1
ATOM 8396 C C . LEU B 1 410 ? -7.219 3.568 -1.99 1 83.12 410 LEU B C 1
ATOM 8398 O O . LEU B 1 410 ? -8.273 3.469 -2.623 1 83.12 410 LEU B O 1
ATOM 8402 N N . ALA B 1 411 ? -7.16 3.709 -0.725 1 89.38 411 ALA B N 1
ATOM 8403 C CA . ALA B 1 411 ? -8.383 3.715 0.078 1 89.38 411 ALA B CA 1
ATOM 8404 C C . ALA B 1 411 ? -9.242 4.934 -0.245 1 89.38 411 ALA B C 1
ATOM 8406 O O . ALA B 1 411 ? -10.469 4.828 -0.337 1 89.38 411 ALA B O 1
ATOM 8407 N N . VAL B 1 412 ? -8.625 6.098 -0.405 1 89.69 412 VAL B N 1
ATOM 8408 C CA . VAL B 1 412 ? -9.352 7.324 -0.717 1 89.69 412 VAL B CA 1
ATOM 8409 C C . VAL B 1 412 ? -10.023 7.195 -2.08 1 89.69 412 VAL B C 1
ATOM 8411 O O . VAL B 1 412 ? -11.195 7.562 -2.24 1 89.69 412 VAL B O 1
ATOM 8414 N N . ASP B 1 413 ? -9.328 6.621 -3.037 1 82.06 413 ASP B N 1
ATOM 8415 C CA . ASP B 1 413 ? -9.891 6.414 -4.363 1 82.06 413 ASP B CA 1
ATOM 8416 C C . ASP B 1 413 ? -11.078 5.453 -4.312 1 82.06 413 ASP B C 1
ATOM 8418 O O . ASP B 1 413 ? -12.094 5.676 -4.973 1 82.06 413 ASP B O 1
ATOM 8422 N N . TYR B 1 414 ? -10.906 4.477 -3.518 1 84.81 414 TYR B N 1
ATOM 8423 C CA . TYR B 1 414 ? -11.977 3.504 -3.316 1 84.81 414 TYR B CA 1
ATOM 8424 C C . TYR B 1 414 ? -13.211 4.164 -2.719 1 84.81 414 TYR B C 1
ATOM 8426 O O . TYR B 1 414 ? -14.328 3.926 -3.17 1 84.81 414 TYR B O 1
ATOM 8434 N N . LEU B 1 415 ? -13.016 4.992 -1.734 1 89 415 LEU B N 1
ATOM 8435 C CA . LEU B 1 415 ? -14.125 5.68 -1.088 1 89 415 LEU B CA 1
ATOM 8436 C C . LEU B 1 415 ? -14.812 6.629 -2.061 1 89 415 LEU B C 1
ATOM 8438 O O . LEU B 1 415 ? -16.047 6.648 -2.15 1 89 415 LEU B O 1
ATOM 8442 N N . ARG B 1 416 ? -14.062 7.395 -2.77 1 85.06 416 ARG B N 1
ATOM 8443 C CA . ARG B 1 416 ? -14.625 8.375 -3.697 1 85.06 416 ARG B CA 1
ATOM 8444 C C . ARG B 1 416 ? -15.43 7.691 -4.793 1 85.06 416 ARG B C 1
ATOM 8446 O O . ARG B 1 416 ? -16.5 8.164 -5.168 1 85.06 416 ARG B O 1
ATOM 8453 N N . LYS B 1 417 ? -14.906 6.555 -5.234 1 78.75 417 LYS B N 1
ATOM 8454 C CA . LYS B 1 417 ? -15.594 5.809 -6.277 1 78.75 417 LYS B CA 1
ATOM 8455 C C . LYS B 1 417 ? -16.891 5.184 -5.742 1 78.75 417 LYS B C 1
ATOM 8457 O O . LYS B 1 417 ? -17.906 5.168 -6.438 1 78.75 417 LYS B O 1
ATOM 8462 N N . SER B 1 418 ? -16.844 4.73 -4.547 1 83.12 418 SER B N 1
ATOM 8463 C CA . SER B 1 418 ? -18 4.062 -3.955 1 83.12 418 SER B CA 1
ATOM 8464 C C . SER B 1 418 ? -19.109 5.059 -3.605 1 83.12 418 SER B C 1
ATOM 8466 O O . SER B 1 418 ? -20.297 4.773 -3.791 1 83.12 418 SER B O 1
ATOM 8468 N N . LEU B 1 419 ? -18.781 6.121 -2.998 1 84.5 419 LEU B N 1
ATOM 8469 C CA . LEU B 1 419 ? -19.766 7.129 -2.609 1 84.5 419 LEU B CA 1
ATOM 8470 C C . LEU B 1 419 ? -20.406 7.762 -3.84 1 84.5 419 LEU B C 1
ATOM 8472 O O . LEU B 1 419 ? -21.625 7.918 -3.893 1 84.5 419 LEU B O 1
ATOM 8476 N N . ASP B 1 420 ? -19.672 7.984 -4.91 1 79 420 ASP B N 1
ATOM 8477 C CA . ASP B 1 420 ? -20.141 8.539 -6.18 1 79 420 ASP B CA 1
ATOM 8478 C C . ASP B 1 420 ? -21.031 9.758 -5.953 1 79 420 ASP B C 1
ATOM 8480 O O . ASP B 1 420 ? -22.141 9.828 -6.477 1 79 420 ASP B O 1
ATOM 8484 N N . VAL B 1 421 ? -20.812 10.586 -4.91 1 79.06 421 VAL B N 1
ATOM 8485 C CA . VAL B 1 421 ? -21.547 11.812 -4.602 1 79.06 421 VAL B CA 1
ATOM 8486 C C . VAL B 1 421 ? -20.594 13.008 -4.645 1 79.06 421 VAL B C 1
ATOM 8488 O O . VAL B 1 421 ? -19.438 12.898 -4.227 1 79.06 421 VAL B O 1
ATOM 8491 N N . LYS B 1 422 ? -21.094 14.023 -5.156 1 78 422 LYS B N 1
ATOM 8492 C CA . LYS B 1 422 ? -20.281 15.211 -5.355 1 78 422 LYS B CA 1
ATOM 8493 C C . LYS B 1 422 ? -20.016 15.922 -4.031 1 78 422 LYS B C 1
ATOM 8495 O O . LYS B 1 422 ? -18.891 16.344 -3.768 1 78 422 LYS B O 1
ATOM 8500 N N . TYR B 1 423 ? -21.156 16.016 -3.193 1 87.38 423 TYR B N 1
ATOM 8501 C CA . TYR B 1 423 ? -21.031 16.781 -1.955 1 87.38 423 TYR B CA 1
ATOM 8502 C C . TYR B 1 423 ? -21.219 15.883 -0.741 1 87.38 423 TYR B C 1
ATOM 8504 O O . TYR B 1 423 ? -22.234 15.203 -0.612 1 87.38 423 TYR B O 1
ATOM 8512 N N . CYS B 1 424 ? -20.219 15.852 0.065 1 92.31 424 CYS B N 1
ATOM 8513 C CA . CYS B 1 424 ? -20.266 15.023 1.263 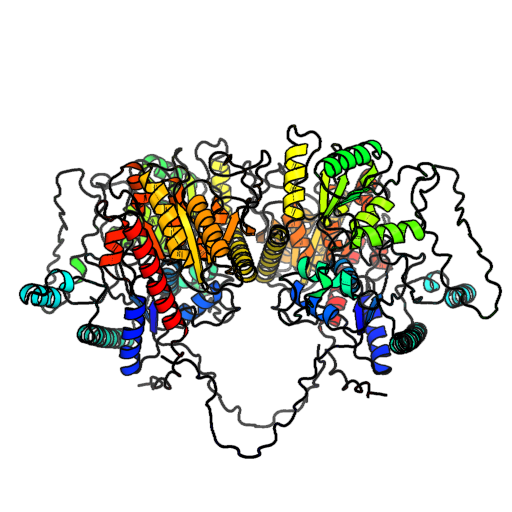1 92.31 424 CYS B CA 1
ATOM 8514 C C . CYS B 1 424 ? -19.891 15.836 2.5 1 92.31 424 CYS B C 1
ATOM 8516 O O . CYS B 1 424 ? -19.031 16.719 2.439 1 92.31 424 CYS B O 1
ATOM 8518 N N . VAL B 1 425 ? -20.594 15.602 3.533 1 95.19 425 VAL B N 1
ATOM 8519 C CA . VAL B 1 425 ? -20.266 16.156 4.84 1 95.19 425 VAL B CA 1
ATOM 8520 C C . VAL B 1 425 ? -19.953 15.023 5.82 1 95.19 425 VAL B C 1
ATOM 8522 O O . VAL B 1 425 ? -20.781 14.133 6.031 1 95.19 425 VAL B O 1
ATOM 8525 N N . TYR B 1 426 ? -18.766 15.055 6.32 1 96.62 426 TYR B N 1
ATOM 8526 C CA . TYR B 1 426 ? -18.375 14.055 7.309 1 96.62 426 TYR B CA 1
ATOM 8527 C C . TYR B 1 426 ? -18.719 14.516 8.719 1 96.62 426 TYR B C 1
ATOM 8529 O O . TYR B 1 426 ? -18.359 15.633 9.117 1 96.62 426 TYR B O 1
ATOM 8537 N N . VAL B 1 427 ? -19.391 13.695 9.438 1 96.31 427 VAL B N 1
ATOM 8538 C CA . VAL B 1 427 ? -19.812 14.062 10.781 1 96.31 427 VAL B CA 1
ATOM 8539 C C . VAL B 1 427 ? -19 13.297 11.812 1 96.31 427 VAL B C 1
ATOM 8541 O O . VAL B 1 427 ? -18.938 12.062 11.773 1 96.31 427 VAL B O 1
ATOM 8544 N N . SER B 1 428 ? -18.359 13.992 12.648 1 92.25 428 SER B N 1
ATOM 8545 C CA . SER B 1 428 ? -17.594 13.445 13.758 1 92.25 428 SER B CA 1
ATOM 8546 C C . SER B 1 428 ? -18.016 14.055 15.086 1 92.25 428 SER B C 1
ATOM 8548 O O . SER B 1 428 ? -18.734 15.062 15.109 1 92.25 428 SER B O 1
ATOM 8550 N N . GLY B 1 429 ? -17.703 13.367 16.172 1 87.56 429 GLY B N 1
ATOM 8551 C CA . GLY B 1 429 ? -18.062 13.93 17.469 1 87.56 429 GLY B CA 1
ATOM 8552 C C . GLY B 1 429 ? -17.922 12.945 18.609 1 87.56 429 GLY B C 1
ATOM 8553 O O . GLY B 1 429 ? -17.203 11.945 18.484 1 87.56 429 GLY B O 1
ATOM 8554 N N . ALA B 1 430 ? -18.641 13.328 19.625 1 86.69 430 ALA B N 1
ATOM 8555 C CA . ALA B 1 430 ? -18.562 12.531 20.859 1 86.69 430 ALA B CA 1
ATOM 8556 C C . ALA B 1 430 ? -19.359 11.242 20.719 1 86.69 430 ALA B C 1
ATOM 8558 O O . ALA B 1 430 ? -20.406 11.211 20.047 1 86.69 430 ALA B O 1
ATOM 8559 N N . THR B 1 431 ? -18.844 10.172 21.391 1 88.81 431 THR B N 1
ATOM 8560 C CA . THR B 1 431 ? -19.5 8.867 21.328 1 88.81 431 THR B CA 1
ATOM 8561 C C . THR B 1 431 ? -20.594 8.766 22.375 1 88.81 431 THR B C 1
ATOM 8563 O O . THR B 1 431 ? -21.438 7.863 22.312 1 88.81 431 THR B O 1
ATOM 8566 N N . LYS B 1 432 ? -20.547 9.633 23.344 1 87.88 432 LYS B N 1
ATOM 8567 C CA . LYS B 1 432 ? -21.578 9.758 24.375 1 87.88 432 LYS B CA 1
ATOM 8568 C C . LYS B 1 432 ? -22.016 11.211 24.531 1 87.88 432 LYS B C 1
ATOM 8570 O O . LYS B 1 432 ? -21.203 12.125 24.453 1 87.88 432 LYS B O 1
ATOM 8575 N N . PHE B 1 433 ? -23.312 11.359 24.719 1 88 433 PHE B N 1
ATOM 8576 C CA . PHE B 1 433 ? -23.828 12.719 24.859 1 88 433 PHE B CA 1
ATOM 8577 C C . PHE B 1 433 ? -23.5 13.289 26.234 1 88 433 PHE B C 1
ATOM 8579 O O . PHE B 1 433 ? -23.594 12.586 27.25 1 88 433 PHE B O 1
ATOM 8586 N N . SER B 1 434 ? -23.078 14.461 26.203 1 81.44 434 SER B N 1
ATOM 8587 C CA . SER B 1 434 ? -22.781 15.148 27.453 1 81.44 434 SER B CA 1
ATOM 8588 C C . SER B 1 434 ? -24.062 15.602 28.141 1 81.44 434 SER B C 1
ATOM 8590 O O . SER B 1 434 ? -24.156 15.594 29.375 1 81.44 434 SER B O 1
ATOM 8592 N N . ASP B 1 435 ? -25.016 16.062 27.344 1 85.31 435 ASP B N 1
ATOM 8593 C CA . ASP B 1 435 ? -26.297 16.531 27.875 1 85.31 435 ASP B CA 1
ATOM 8594 C C . ASP B 1 435 ? -27.422 16.328 26.875 1 85.31 435 ASP B C 1
ATOM 8596 O O . ASP B 1 435 ? -27.203 15.836 25.766 1 85.31 435 ASP B O 1
ATOM 8600 N N . ALA B 1 436 ? -28.625 16.594 27.344 1 89.25 436 ALA B N 1
ATOM 8601 C CA . ALA B 1 436 ? -29.812 16.406 26.531 1 89.25 436 ALA B CA 1
ATOM 8602 C C . ALA B 1 436 ? -29.875 17.406 25.375 1 89.25 436 ALA B C 1
ATOM 8604 O O . ALA B 1 436 ? -30.406 17.109 24.312 1 89.25 436 ALA B O 1
ATOM 8605 N N . ARG B 1 437 ? -29.344 18.5 25.562 1 90.38 437 ARG B N 1
ATOM 8606 C CA . ARG B 1 437 ? -29.344 19.516 24.531 1 90.38 437 ARG B CA 1
ATOM 8607 C C . ARG B 1 437 ? -28.5 19.078 23.328 1 90.38 437 ARG B C 1
ATOM 8609 O O . ARG B 1 437 ? -28.859 19.344 22.188 1 90.38 437 ARG B O 1
ATOM 8616 N N . SER B 1 438 ? -27.453 18.484 23.672 1 89.31 438 SER B N 1
ATOM 8617 C CA . SER B 1 438 ? -26.562 18.016 22.609 1 89.31 438 SER B CA 1
ATOM 8618 C C . SER B 1 438 ? -27.281 17.062 21.672 1 89.31 438 SER B C 1
ATOM 8620 O O . SER B 1 438 ? -27.109 17.141 20.453 1 89.31 438 SER B O 1
ATOM 8622 N N . GLU B 1 439 ? -28.062 16.203 22.219 1 94.44 439 GLU B N 1
ATOM 8623 C CA . GLU B 1 439 ? -28.812 15.266 21.391 1 94.44 439 GLU B CA 1
ATOM 8624 C C . GLU B 1 439 ? -29.844 15.992 20.531 1 94.44 439 GLU B C 1
ATOM 8626 O O . GLU B 1 439 ? -30.031 15.656 19.359 1 94.44 439 GLU B O 1
ATOM 8631 N N . ALA B 1 440 ? -30.5 16.938 21.172 1 95.5 440 ALA B N 1
ATOM 8632 C CA . ALA B 1 440 ? -31.5 17.734 20.438 1 95.5 440 ALA B CA 1
ATOM 8633 C C . ALA B 1 440 ? -30.844 18.5 19.297 1 95.5 440 ALA B C 1
ATOM 8635 O O . ALA B 1 440 ? -31.438 18.641 18.219 1 95.5 440 ALA B O 1
ATOM 8636 N N . VAL B 1 441 ? -29.703 19.016 19.531 1 94.88 441 VAL B N 1
ATOM 8637 C CA . VAL B 1 441 ? -28.969 19.75 18.516 1 94.88 441 VAL B CA 1
ATOM 8638 C C . VAL B 1 441 ? -28.625 18.812 17.344 1 94.88 441 VAL B C 1
ATOM 8640 O O . VAL B 1 441 ? -28.781 19.188 16.188 1 94.88 441 VAL B O 1
ATOM 8643 N N . CYS B 1 442 ? -28.25 17.594 17.656 1 96.44 442 CYS B N 1
ATOM 8644 C CA . CYS B 1 442 ? -27.922 16.625 16.625 1 96.44 442 CYS B CA 1
ATOM 8645 C C . CYS B 1 442 ? -29.141 16.312 15.758 1 96.44 442 CYS B C 1
ATOM 8647 O O . CYS B 1 442 ? -29.016 16.219 14.531 1 96.44 442 CYS B O 1
ATOM 8649 N N . ARG B 1 443 ? -30.266 16.219 16.375 1 96.69 443 ARG B N 1
ATOM 8650 C CA . ARG B 1 443 ? -31.5 15.961 15.633 1 96.69 443 ARG B CA 1
ATOM 8651 C C . ARG B 1 443 ? -31.828 17.125 14.711 1 96.69 443 ARG B C 1
ATOM 8653 O O . ARG B 1 443 ? -32.25 16.938 13.562 1 96.69 443 ARG B O 1
ATOM 8660 N N . SER B 1 444 ? -31.625 18.281 15.273 1 97.19 444 SER B N 1
ATOM 8661 C CA . SER B 1 444 ? -31.875 19.469 14.484 1 97.19 444 SER B CA 1
ATOM 8662 C C . SER B 1 444 ? -30.953 19.547 13.273 1 97.19 444 SER B C 1
ATOM 8664 O O . SER B 1 444 ? -31.391 19.891 12.172 1 97.19 444 SER B O 1
ATOM 8666 N N . ILE B 1 445 ? -29.672 19.25 13.469 1 97.25 445 ILE B N 1
ATOM 8667 C CA . ILE B 1 445 ? -28.688 19.281 12.391 1 97.25 445 ILE B CA 1
ATOM 8668 C C . ILE B 1 445 ? -29.094 18.281 11.305 1 97.25 445 ILE B C 1
ATOM 8670 O O . ILE B 1 445 ? -29.094 18.609 10.117 1 97.25 445 ILE B O 1
ATOM 8674 N N . GLY B 1 446 ? -29.484 17.062 11.711 1 97 446 GLY B N 1
ATOM 8675 C CA . GLY B 1 446 ? -29.906 16.047 10.758 1 97 446 GLY B CA 1
ATOM 8676 C C . GLY B 1 446 ? -31.094 16.484 9.914 1 97 446 GLY B C 1
ATOM 8677 O O . GLY B 1 446 ? -31.109 16.281 8.703 1 97 446 GLY B O 1
ATOM 8678 N N . THR B 1 447 ? -32 17.109 10.586 1 96.06 447 THR B N 1
ATOM 8679 C CA . THR B 1 447 ? -33.219 17.562 9.914 1 96.06 447 THR B CA 1
ATOM 8680 C C . THR B 1 447 ? -32.906 18.656 8.906 1 96.06 447 THR B C 1
ATOM 8682 O O . THR B 1 447 ? -33.438 18.656 7.797 1 96.06 447 THR B O 1
ATOM 8685 N N . HIS B 1 448 ? -32.094 19.547 9.266 1 96.69 448 HIS B N 1
ATOM 8686 C CA . HIS B 1 448 ? -31.781 20.688 8.398 1 96.69 448 HIS B CA 1
ATOM 8687 C C . HIS B 1 448 ? -30.859 20.266 7.254 1 96.69 448 HIS B C 1
ATOM 8689 O O . HIS B 1 448 ? -30.953 20.812 6.156 1 96.69 448 HIS B O 1
ATOM 8695 N N . LEU B 1 449 ? -29.938 19.344 7.52 1 95.19 449 LEU B N 1
ATOM 8696 C CA . LEU B 1 449 ? -29.078 18.844 6.449 1 95.19 449 LEU B CA 1
ATOM 8697 C C . LEU B 1 449 ? -29.906 18.172 5.355 1 95.19 449 LEU B C 1
ATOM 8699 O O . LEU B 1 449 ? -29.531 18.234 4.18 1 95.19 449 LEU B O 1
ATOM 8703 N N . ALA B 1 450 ? -30.984 17.531 5.754 1 94.44 450 ALA B N 1
ATOM 8704 C CA . ALA B 1 450 ? -31.844 16.828 4.809 1 94.44 450 ALA B CA 1
ATOM 8705 C C . ALA B 1 450 ? -32.531 17.812 3.859 1 94.44 450 ALA B C 1
ATOM 8707 O O . ALA B 1 450 ? -33.062 17.406 2.818 1 94.44 450 ALA B O 1
ATOM 8708 N N . LYS B 1 451 ? -32.5 19.062 4.23 1 92.81 451 LYS B N 1
ATOM 8709 C CA . LYS B 1 451 ? -33.094 20.078 3.393 1 92.81 451 LYS B CA 1
ATOM 8710 C C . LYS B 1 451 ? -32.156 20.5 2.262 1 92.81 451 LYS B C 1
ATOM 8712 O O . LYS B 1 451 ? -32.594 21.141 1.299 1 92.81 451 LYS B O 1
ATOM 8717 N N . LEU B 1 452 ? -30.922 20.203 2.371 1 91.38 452 LEU B N 1
ATOM 8718 C CA . LEU B 1 452 ? -29.953 20.516 1.328 1 91.38 452 LEU B CA 1
ATOM 8719 C C . LEU B 1 452 ? -30.031 19.516 0.186 1 91.38 452 LEU B C 1
ATOM 8721 O O . LEU B 1 452 ? -30.234 18.312 0.418 1 91.38 452 LEU B O 1
ATOM 8725 N N . ASN B 1 453 ? -29.812 19.969 -1.002 1 82.88 453 ASN B N 1
ATOM 8726 C CA . ASN B 1 453 ? -29.875 19.094 -2.174 1 82.88 453 ASN B CA 1
ATOM 8727 C C . ASN B 1 453 ? -28.547 18.422 -2.459 1 82.88 453 ASN B C 1
ATOM 8729 O O . ASN B 1 453 ? -27.484 19.062 -2.361 1 82.88 453 ASN B O 1
ATOM 8733 N N . ASN B 1 454 ? -28.594 17.188 -2.766 1 83.19 454 ASN B N 1
ATOM 8734 C CA . ASN B 1 454 ? -27.484 16.406 -3.295 1 83.19 454 ASN B CA 1
ATOM 8735 C C . ASN B 1 454 ? -26.328 16.328 -2.299 1 83.19 454 ASN B C 1
ATOM 8737 O O . ASN B 1 454 ? -25.156 16.484 -2.676 1 83.19 454 ASN B O 1
ATOM 8741 N N . VAL B 1 455 ? -26.672 16.375 -0.965 1 90.69 455 VAL B N 1
ATOM 8742 C CA . VAL B 1 455 ? -25.641 16.234 0.053 1 90.69 455 VAL B CA 1
ATOM 8743 C C . VAL B 1 455 ? -25.719 14.852 0.694 1 90.69 455 VAL B C 1
ATOM 8745 O O . VAL B 1 455 ? -26.797 14.367 1.008 1 90.69 455 VAL B O 1
ATOM 8748 N N . ALA B 1 456 ? -24.625 14.203 0.733 1 93.5 456 ALA B N 1
ATOM 8749 C CA . ALA B 1 456 ? -24.516 12.938 1.447 1 93.5 456 ALA B CA 1
ATOM 8750 C C . ALA B 1 456 ? -23.891 13.125 2.822 1 93.5 456 ALA B C 1
ATOM 8752 O O . ALA B 1 456 ? -22.953 13.922 2.979 1 93.5 456 ALA B O 1
ATOM 8753 N N . VAL B 1 457 ? -24.391 12.453 3.752 1 96.25 457 VAL B N 1
ATOM 8754 C CA . VAL B 1 457 ? -23.844 12.492 5.102 1 96.25 457 VAL B CA 1
ATOM 8755 C C . VAL B 1 457 ? -23 11.242 5.352 1 96.25 457 VAL B C 1
ATOM 8757 O O . VAL B 1 457 ? -23.453 10.125 5.117 1 96.25 457 VAL B O 1
ATOM 8760 N N . VAL B 1 458 ? -21.812 11.477 5.734 1 96.81 458 VAL B N 1
ATOM 8761 C CA . VAL B 1 458 ? -20.891 10.383 6.004 1 96.81 458 VAL B CA 1
ATOM 8762 C C . VAL B 1 458 ? -20.5 10.383 7.484 1 96.81 458 VAL B C 1
ATOM 8764 O O . VAL B 1 458 ? -20.25 11.438 8.07 1 96.81 458 VAL B O 1
ATOM 8767 N N . THR B 1 459 ? -20.516 9.234 8.117 1 96.38 459 THR B N 1
ATOM 8768 C CA . THR B 1 459 ? -20.141 9.117 9.523 1 96.38 459 THR B CA 1
ATOM 8769 C C . THR B 1 459 ? -19.016 8.102 9.695 1 96.38 459 THR B C 1
ATOM 8771 O O . THR B 1 459 ? -18.703 7.352 8.766 1 96.38 459 THR B O 1
ATOM 8774 N N . GLY B 1 460 ? -18.391 8.133 10.883 1 94 460 GLY B N 1
ATOM 8775 C CA . GLY B 1 460 ? -17.344 7.184 11.211 1 94 460 GLY B CA 1
ATOM 8776 C C . GLY B 1 460 ? -17.859 5.895 11.812 1 94 460 GLY B C 1
ATOM 8777 O O . GLY B 1 460 ? -17.078 5.016 12.18 1 94 460 GLY B O 1
ATOM 8778 N N . GLY B 1 461 ? -19.141 5.746 11.93 1 92.69 461 GLY B N 1
ATOM 8779 C CA . GLY B 1 461 ? -19.734 4.512 12.406 1 92.69 461 GLY B CA 1
ATOM 8780 C C . GLY B 1 461 ? -19.75 4.406 13.922 1 92.69 461 GLY B C 1
ATOM 8781 O O . GLY B 1 461 ? -20.203 3.398 14.477 1 92.69 461 GLY B O 1
ATOM 8782 N N . CYS B 1 462 ? -19.297 5.406 14.656 1 92.75 462 CYS B N 1
ATOM 8783 C CA . CYS B 1 462 ? -19.281 5.387 16.109 1 92.75 462 CYS B CA 1
ATOM 8784 C C . CYS B 1 462 ? -20.656 5.715 16.688 1 92.75 462 CYS B C 1
ATOM 8786 O O . CYS B 1 462 ? -21.531 6.211 15.961 1 92.75 462 CYS B O 1
ATOM 8788 N N . TYR B 1 463 ? -20.812 5.352 17.953 1 93.12 463 TYR B N 1
ATOM 8789 C CA . TYR B 1 463 ? -22.031 5.73 18.656 1 93.12 463 TYR B CA 1
ATOM 8790 C C . TYR B 1 463 ? -22.047 7.223 18.953 1 93.12 463 TYR B C 1
ATOM 8792 O O . TYR B 1 463 ? -21.047 7.914 18.75 1 93.12 463 TYR B O 1
ATOM 8800 N N . GLY B 1 464 ? -23.234 7.742 19.297 1 92.69 464 GLY B N 1
ATOM 8801 C CA . GLY B 1 464 ? -23.297 9.094 19.828 1 92.69 464 GLY B CA 1
ATOM 8802 C C . GLY B 1 464 ? -23.766 10.117 18.812 1 92.69 464 GLY B C 1
ATOM 8803 O O . GLY B 1 464 ? -24.797 9.93 18.172 1 92.69 464 GLY B O 1
ATOM 8804 N N . THR B 1 465 ? -23.016 11.164 18.656 1 92 465 THR B N 1
ATOM 8805 C CA . THR B 1 465 ? -23.438 12.344 17.922 1 92 465 THR B CA 1
ATOM 8806 C C . THR B 1 465 ? -23.547 12.031 16.422 1 92 465 THR B C 1
ATOM 8808 O O . THR B 1 465 ? -24.547 12.344 15.789 1 92 465 THR B O 1
ATOM 8811 N N . SER B 1 466 ? -22.484 11.391 15.898 1 93.25 466 SER B N 1
ATOM 8812 C CA . SER B 1 466 ? -22.469 11.117 14.461 1 93.25 466 SER B CA 1
ATOM 8813 C C . SER B 1 466 ? -23.609 10.172 14.07 1 93.25 466 SER B C 1
ATOM 8815 O O . SER B 1 466 ? -24.234 10.344 13.023 1 93.25 466 SER B O 1
ATOM 8817 N N . GLU B 1 467 ? -23.906 9.227 14.922 1 95.25 467 GLU B N 1
ATOM 8818 C CA . GLU B 1 467 ? -24.984 8.273 14.656 1 95.25 467 GLU B CA 1
ATOM 8819 C C . GLU B 1 467 ? -26.344 8.969 14.68 1 95.25 467 GLU B C 1
ATOM 8821 O O . GLU B 1 467 ? -27.188 8.703 13.82 1 95.25 467 GLU B O 1
ATOM 8826 N N . ARG B 1 468 ? -26.516 9.773 15.641 1 95.88 468 ARG B N 1
ATOM 8827 C CA . ARG B 1 468 ? -27.797 10.469 15.789 1 95.88 468 ARG B CA 1
ATOM 8828 C C . ARG B 1 468 ? -28.047 11.398 14.602 1 95.88 468 ARG B C 1
ATOM 8830 O O . ARG B 1 468 ? -29.172 11.445 14.086 1 95.88 468 ARG B O 1
ATOM 8837 N N . VAL B 1 469 ? -27.062 12.148 14.203 1 96.94 469 VAL B N 1
ATOM 8838 C CA . VAL B 1 469 ? -27.188 13.031 13.047 1 96.94 469 VAL B CA 1
ATOM 8839 C C . VAL B 1 469 ? -27.5 12.203 11.797 1 96.94 469 VAL B C 1
ATOM 8841 O O . VAL B 1 469 ? -28.438 12.516 11.055 1 96.94 469 VAL B O 1
ATOM 8844 N N . GLY B 1 470 ? -26.719 11.125 11.625 1 96.44 470 GLY B N 1
ATOM 8845 C CA . GLY B 1 470 ? -26.922 10.258 10.469 1 96.44 470 GLY B CA 1
ATOM 8846 C C . GLY B 1 470 ? -28.312 9.633 10.43 1 96.44 470 GLY B C 1
ATOM 8847 O O . GLY B 1 470 ? -28.953 9.594 9.375 1 96.44 470 GLY B O 1
ATOM 8848 N N . ARG B 1 471 ? -28.75 9.172 11.57 1 96.31 471 ARG B N 1
ATOM 8849 C CA . ARG B 1 471 ? -30.062 8.523 11.648 1 96.31 471 ARG B CA 1
ATOM 8850 C C . ARG B 1 471 ? -31.188 9.516 11.367 1 96.31 471 ARG B C 1
ATOM 8852 O O . ARG B 1 471 ? -32.125 9.203 10.625 1 96.31 471 ARG B O 1
ATOM 8859 N N . THR B 1 472 ? -31.109 10.672 11.969 1 96.81 472 THR B N 1
ATOM 8860 C CA . THR B 1 472 ? -32.125 11.695 11.75 1 96.81 472 THR B CA 1
ATOM 8861 C C . THR B 1 472 ? -32.156 12.125 10.289 1 96.81 472 THR B C 1
ATOM 8863 O O . THR B 1 472 ? -33.219 12.281 9.703 1 96.81 472 THR B O 1
ATOM 8866 N N . PHE B 1 473 ? -31.016 12.383 9.695 1 96.62 473 PHE B N 1
ATOM 8867 C CA . PHE B 1 473 ? -30.922 12.727 8.281 1 96.62 473 PHE B CA 1
ATOM 8868 C C . PHE B 1 473 ? -31.562 11.648 7.418 1 96.62 473 PHE B C 1
ATOM 8870 O O . PHE B 1 473 ? -32.344 11.953 6.508 1 96.62 473 PHE B O 1
ATOM 8877 N N . TYR B 1 474 ? -31.25 10.352 7.754 1 95.06 474 TYR B N 1
ATOM 8878 C CA . TYR B 1 474 ? -31.766 9.203 7.027 1 95.06 474 TYR B CA 1
ATOM 8879 C C . TYR B 1 474 ? -33.281 9.156 7.098 1 95.06 474 TYR B C 1
ATOM 8881 O O . TYR B 1 474 ? -33.969 8.992 6.074 1 95.06 474 TYR B O 1
ATOM 8889 N N . GLU B 1 475 ? -33.812 9.328 8.266 1 94.69 475 GLU B N 1
ATOM 8890 C CA . GLU B 1 475 ? -35.281 9.273 8.477 1 94.69 475 GLU B CA 1
ATOM 8891 C C . GLU B 1 475 ? -35.969 10.453 7.801 1 94.69 475 GLU B C 1
ATOM 8893 O O . GLU B 1 475 ? -37.031 10.281 7.207 1 94.69 475 GLU B O 1
ATOM 8898 N N . GLU B 1 476 ? -35.344 11.578 7.883 1 94.31 476 GLU B N 1
ATOM 8899 C CA . GLU B 1 476 ? -35.938 12.766 7.262 1 94.31 476 GLU B CA 1
ATOM 8900 C C . GLU B 1 476 ? -35.938 12.648 5.742 1 94.31 476 GLU B C 1
ATOM 8902 O O . GLU B 1 476 ? -36.875 13.078 5.078 1 94.31 476 GLU B O 1
ATOM 8907 N N . CYS B 1 477 ? -34.906 12.156 5.184 1 92.38 477 CYS B N 1
ATOM 8908 C CA . CYS B 1 477 ? -34.844 11.945 3.74 1 92.38 477 CYS B CA 1
ATOM 8909 C C . CYS B 1 477 ? -35.906 10.953 3.291 1 92.38 477 CYS B C 1
ATOM 8911 O O . CYS B 1 477 ? -36.531 11.133 2.248 1 92.38 477 CYS B O 1
ATOM 8913 N N . LYS B 1 478 ? -36.031 9.891 4.047 1 89.81 478 LYS B N 1
ATOM 8914 C CA . LYS B 1 478 ? -37.062 8.898 3.729 1 89.81 478 LYS B CA 1
ATOM 8915 C C . LYS B 1 478 ? -38.469 9.508 3.74 1 89.81 478 LYS B C 1
ATOM 8917 O O . LYS B 1 478 ? -39.281 9.219 2.867 1 89.81 478 LYS B O 1
ATOM 8922 N N . LYS B 1 479 ? -38.625 10.305 4.676 1 90.81 479 LYS B N 1
ATOM 8923 C CA . LYS B 1 479 ? -39.906 10.992 4.777 1 90.81 479 LYS B CA 1
ATOM 8924 C C . LYS B 1 479 ? -40.156 11.875 3.561 1 90.81 479 LYS B C 1
ATOM 8926 O O . LYS B 1 479 ? -41.312 12 3.098 1 90.81 479 LYS B O 1
ATOM 8931 N N . ARG B 1 480 ? -39.125 12.414 3.066 1 89 480 ARG B N 1
ATOM 8932 C CA . ARG B 1 480 ? -39.25 13.328 1.934 1 89 480 ARG B CA 1
ATOM 8933 C C . ARG B 1 480 ? -39.094 12.578 0.611 1 89 480 ARG B C 1
ATOM 8935 O O . ARG B 1 480 ? -39.062 13.195 -0.455 1 89 480 ARG B O 1
ATOM 8942 N N . SER B 1 481 ? -38.969 11.195 0.529 1 81.94 481 SER B N 1
ATOM 8943 C CA . SER B 1 481 ? -38.812 10.32 -0.633 1 81.94 481 SER B CA 1
ATOM 8944 C C . SER B 1 481 ? -37.594 10.688 -1.452 1 81.94 481 SER B C 1
ATOM 8946 O O . SER B 1 481 ? -37.625 10.727 -2.684 1 81.94 481 SER B O 1
ATOM 8948 N N . LEU B 1 482 ? -36.688 11.211 -0.729 1 80 482 LEU B N 1
ATOM 8949 C CA . LEU B 1 482 ? -35.406 11.508 -1.377 1 80 482 LEU B CA 1
ATOM 8950 C C . LEU B 1 482 ? -34.438 10.328 -1.255 1 80 482 LEU B C 1
ATOM 8952 O O . LEU B 1 482 ? -34.594 9.492 -0.358 1 80 482 LEU B O 1
ATOM 8956 N N . LYS B 1 483 ? -33.625 10.109 -2.326 1 73.81 483 LYS B N 1
ATOM 8957 C CA . LYS B 1 483 ? -32.594 9.07 -2.234 1 73.81 483 LYS B CA 1
ATOM 8958 C C . LYS B 1 483 ? -31.609 9.359 -1.103 1 73.81 483 LYS B C 1
ATOM 8960 O O . LYS B 1 483 ? -31.016 10.438 -1.055 1 73.81 483 LYS B O 1
ATOM 8965 N N . SER B 1 484 ? -31.859 8.695 0.008 1 65.06 484 SER B N 1
ATOM 8966 C CA . SER B 1 484 ? -31.016 8.898 1.181 1 65.06 484 SER B CA 1
ATOM 8967 C C . SER B 1 484 ? -29.578 8.445 0.92 1 65.06 484 SER B C 1
ATOM 8969 O O . SER B 1 484 ? -29.344 7.305 0.506 1 65.06 484 SER B O 1
ATOM 8971 N N . THR B 1 485 ? -28.641 9.32 1.092 1 85.56 485 THR B N 1
ATOM 8972 C CA . THR B 1 485 ? -27.25 8.945 0.851 1 85.56 485 THR B CA 1
ATOM 8973 C C . THR B 1 485 ? -26.438 9.062 2.133 1 85.56 485 THR B C 1
ATOM 8975 O O . THR B 1 485 ? -25.797 10.086 2.377 1 85.56 485 THR B O 1
ATOM 8978 N N . VAL B 1 486 ? -26.734 8.125 3.166 1 94.12 486 VAL B N 1
ATOM 8979 C CA . VAL B 1 486 ? -25.906 8.047 4.359 1 94.12 486 VAL B CA 1
ATOM 8980 C C . VAL B 1 486 ? -24.875 6.938 4.203 1 94.12 486 VAL B C 1
ATOM 8982 O O . VAL B 1 486 ? -25.203 5.812 3.826 1 94.12 486 VAL B O 1
ATOM 8985 N N . TRP B 1 487 ? -23.719 7.305 4.441 1 94.62 487 TRP B N 1
ATOM 8986 C CA . TRP B 1 487 ? -22.625 6.34 4.391 1 94.62 487 TRP B CA 1
ATOM 8987 C C . TRP B 1 487 ? -21.891 6.27 5.727 1 94.62 487 TRP B C 1
ATOM 8989 O O . TRP B 1 487 ? -21.719 7.289 6.398 1 94.62 487 TRP B O 1
ATOM 8999 N N . HIS B 1 488 ? -21.531 5.082 6.113 1 95.75 488 HIS B N 1
ATOM 9000 C CA . HIS B 1 488 ? -20.719 4.848 7.301 1 95.75 488 HIS B CA 1
ATOM 9001 C C . HIS B 1 488 ? -19.375 4.242 6.93 1 95.75 488 HIS B C 1
ATOM 9003 O O . HIS B 1 488 ? -19.312 3.182 6.301 1 95.75 488 HIS B O 1
ATOM 9009 N N . ILE B 1 489 ? -18.312 4.93 7.293 1 95.31 489 ILE B N 1
ATOM 9010 C CA . ILE B 1 489 ? -16.984 4.422 7.023 1 95.31 489 ILE B CA 1
ATOM 9011 C C . ILE B 1 489 ? -16.375 3.84 8.297 1 95.31 489 ILE B C 1
ATOM 9013 O O . ILE B 1 489 ? -16.109 4.57 9.258 1 95.31 489 ILE B O 1
ATOM 9017 N N . LEU B 1 490 ? -16.188 2.551 8.297 1 94.94 490 LEU B N 1
ATOM 9018 C CA . LEU B 1 490 ? -15.617 1.852 9.445 1 94.94 490 LEU B CA 1
ATOM 9019 C C . LEU B 1 490 ? -14.305 1.16 9.07 1 94.94 490 LEU B C 1
ATOM 9021 O O . LEU B 1 490 ? -14.07 0.865 7.898 1 94.94 490 LEU B O 1
ATOM 9025 N N . PRO B 1 491 ? -13.406 1.049 10.133 1 93 491 PRO B N 1
ATOM 9026 C CA . PRO B 1 491 ? -12.219 0.245 9.844 1 93 491 PRO B CA 1
ATOM 9027 C C . PRO B 1 491 ? -12.539 -1.238 9.664 1 93 491 PRO B C 1
ATOM 9029 O O . PRO B 1 491 ? -13.562 -1.715 10.156 1 93 491 PRO B O 1
ATOM 9032 N N . GLU B 1 492 ? -11.703 -1.934 8.891 1 89.25 492 GLU B N 1
ATOM 9033 C CA . GLU B 1 492 ? -11.852 -3.377 8.734 1 89.25 492 GLU B CA 1
ATOM 9034 C C . GLU B 1 492 ? -11.703 -4.094 10.078 1 89.25 492 GLU B C 1
ATOM 9036 O O . GLU B 1 492 ? -12.453 -5.031 10.375 1 89.25 492 GLU B O 1
ATOM 9041 N N . GLN B 1 493 ? -10.766 -3.627 10.805 1 89.56 493 GLN B N 1
ATOM 9042 C CA . GLN B 1 493 ? -10.477 -4.211 12.109 1 89.56 493 GLN B CA 1
ATOM 9043 C C . GLN B 1 493 ? -9.664 -3.252 12.977 1 89.56 493 GLN B C 1
ATOM 9045 O O . GLN B 1 493 ? -9.195 -2.221 12.492 1 89.56 493 GLN B O 1
ATOM 9050 N N . ASP B 1 494 ? -9.656 -3.518 14.195 1 92.12 494 ASP B N 1
ATOM 9051 C CA . ASP B 1 494 ? -8.766 -2.857 15.141 1 92.12 494 ASP B CA 1
ATOM 9052 C C . ASP B 1 494 ? -8.312 -3.82 16.234 1 92.12 494 ASP B C 1
ATOM 9054 O O . ASP B 1 494 ? -9.133 -4.527 16.828 1 92.12 494 ASP B O 1
ATOM 9058 N N . SER B 1 495 ? -7.004 -3.912 16.453 1 87.88 495 SER B N 1
ATOM 9059 C CA . SER B 1 495 ? -6.469 -4.809 17.469 1 87.88 495 SER B CA 1
ATOM 9060 C C . SER B 1 495 ? -6.828 -4.336 18.875 1 87.88 495 SER B C 1
ATOM 9062 O O . SER B 1 495 ? -6.891 -5.137 19.812 1 87.88 495 SER B O 1
ATOM 9064 N N . GLN B 1 496 ? -7.113 -3.062 19 1 89.5 496 GLN B N 1
ATOM 9065 C CA . GLN B 1 496 ? -7.508 -2.508 20.281 1 89.5 496 GLN B CA 1
ATOM 9066 C C . GLN B 1 496 ? -9.008 -2.66 20.516 1 89.5 496 GLN B C 1
ATOM 9068 O O . GLN B 1 496 ? -9.781 -2.723 19.562 1 89.5 496 GLN B O 1
ATOM 9073 N N . ASP B 1 497 ? -9.359 -2.783 21.734 1 92 497 ASP B N 1
ATOM 9074 C CA . ASP B 1 497 ? -10.773 -2.889 22.094 1 92 497 ASP B CA 1
ATOM 9075 C C . ASP B 1 497 ? -11.469 -1.536 21.969 1 92 497 ASP B C 1
ATOM 9077 O O . ASP B 1 497 ? -11.219 -0.631 22.766 1 92 497 ASP B O 1
ATOM 9081 N N . MET B 1 498 ? -12.32 -1.433 21.016 1 92.75 498 MET B N 1
ATOM 9082 C CA . MET B 1 498 ? -13.078 -0.209 20.766 1 92.75 498 MET B CA 1
ATOM 9083 C C . MET B 1 498 ? -14.57 -0.436 20.984 1 92.75 498 MET B C 1
ATOM 9085 O O . MET B 1 498 ? -15.406 0.298 20.453 1 92.75 498 MET B O 1
ATOM 9089 N N . SER B 1 499 ? -14.953 -1.412 21.766 1 91.19 499 SER B N 1
ATOM 9090 C CA . SER B 1 499 ? -16.344 -1.829 21.922 1 91.19 499 SER B CA 1
ATOM 9091 C C . SER B 1 499 ? -17.172 -0.753 22.609 1 91.19 499 SER B C 1
ATOM 9093 O O . SER B 1 499 ? -18.391 -0.732 22.5 1 91.19 499 SER B O 1
ATOM 9095 N N . GLU B 1 500 ? -16.531 0.154 23.266 1 90.75 500 GLU B N 1
ATOM 9096 C CA . GLU B 1 500 ? -17.25 1.243 23.938 1 90.75 500 GLU B CA 1
ATOM 9097 C C . GLU B 1 500 ? -17.719 2.287 22.922 1 90.75 500 GLU B C 1
ATOM 9099 O O . GLU B 1 500 ? -18.688 3.012 23.172 1 90.75 500 GLU B O 1
ATOM 9104 N N . ARG B 1 501 ? -17.094 2.303 21.781 1 92.94 501 ARG B N 1
ATOM 9105 C CA . ARG B 1 501 ? -17.359 3.361 20.812 1 92.94 501 ARG B CA 1
ATOM 9106 C C . ARG B 1 501 ? -17.984 2.795 19.547 1 92.94 501 ARG B C 1
ATOM 9108 O O . ARG B 1 501 ? -18.641 3.516 18.797 1 92.94 501 ARG B O 1
ATOM 9115 N N . TYR B 1 502 ? -17.641 1.593 19.328 1 94.25 502 TYR B N 1
ATOM 9116 C CA . TYR B 1 502 ? -18.094 0.942 18.109 1 94.25 502 TYR B CA 1
ATOM 9117 C C . TYR B 1 502 ? -18.734 -0.407 18.406 1 94.25 502 TYR B C 1
ATOM 9119 O O . TYR B 1 502 ? -18.578 -0.947 19.5 1 94.25 502 TYR B O 1
ATOM 9127 N N . ASN B 1 503 ? -19.547 -0.842 17.438 1 93.44 503 ASN B N 1
ATOM 9128 C CA . ASN B 1 503 ? -19.984 -2.236 17.453 1 93.44 503 ASN B CA 1
ATOM 9129 C C . ASN B 1 503 ? -18.891 -3.164 16.922 1 93.44 503 ASN B C 1
ATOM 9131 O O . ASN B 1 503 ? -18.875 -3.492 15.734 1 93.44 503 ASN B O 1
ATOM 9135 N N . GLN B 1 504 ? -17.969 -3.498 17.797 1 92.69 504 GLN B N 1
ATOM 9136 C CA . GLN B 1 504 ? -16.797 -4.297 17.453 1 92.69 504 GLN B CA 1
ATOM 9137 C C . GLN B 1 504 ? -16.922 -5.719 17.984 1 92.69 504 GLN B C 1
ATOM 9139 O O . GLN B 1 504 ? -17.359 -5.922 19.125 1 92.69 504 GLN B O 1
ATOM 9144 N N . SER B 1 505 ? -16.578 -6.598 17.125 1 88.88 505 SER B N 1
ATOM 9145 C CA . SER B 1 505 ? -16.562 -7.996 17.547 1 88.88 505 SER B CA 1
ATOM 9146 C C . SER B 1 505 ? -15.289 -8.328 18.297 1 88.88 505 SER B C 1
ATOM 9148 O O . SER B 1 505 ? -14.359 -7.527 18.344 1 88.88 505 SER B O 1
ATOM 9150 N N . SER B 1 506 ? -15.258 -9.484 18.891 1 85.88 506 SER B N 1
ATOM 9151 C CA . SER B 1 506 ? -14.133 -9.898 19.734 1 85.88 506 SER B CA 1
ATOM 9152 C C . SER B 1 506 ? -12.883 -10.133 18.906 1 85.88 506 SER B C 1
ATOM 9154 O O . SER B 1 506 ? -11.766 -10.094 19.422 1 85.88 506 SER B O 1
ATOM 9156 N N . ASP B 1 507 ? -13.086 -10.359 17.609 1 83.44 507 ASP B N 1
ATOM 9157 C CA . ASP B 1 507 ? -11.922 -10.602 16.75 1 83.44 507 ASP B CA 1
ATOM 9158 C C . ASP B 1 507 ? -11.352 -9.289 16.234 1 83.44 507 ASP B C 1
ATOM 9160 O O . ASP B 1 507 ? -10.383 -9.297 15.461 1 83.44 507 ASP B O 1
ATOM 9164 N N . GLY B 1 508 ? -11.969 -8.227 16.594 1 89.06 508 GLY B N 1
ATOM 9165 C CA . GLY B 1 508 ? -11.445 -6.926 16.219 1 89.06 508 GLY B CA 1
ATOM 9166 C C . GLY B 1 508 ? -12.148 -6.332 15.008 1 89.06 508 GLY B C 1
ATOM 9167 O O . GLY B 1 508 ? -11.906 -5.176 14.648 1 89.06 508 GLY B O 1
ATOM 9168 N N . THR B 1 509 ? -13.031 -7.137 14.359 1 89.25 509 THR B N 1
ATOM 9169 C CA . THR B 1 509 ? -13.734 -6.633 13.188 1 89.25 509 THR B CA 1
ATOM 9170 C C . THR B 1 509 ? -14.969 -5.84 13.602 1 89.25 509 THR B C 1
ATOM 9172 O O . THR B 1 509 ? -15.438 -5.961 14.734 1 89.25 509 THR B O 1
ATOM 9175 N N . PHE B 1 510 ? -15.453 -5.008 12.766 1 92.62 510 PHE B N 1
ATOM 9176 C CA . PHE B 1 510 ? -16.578 -4.141 13.078 1 92.62 510 PHE B CA 1
ATOM 9177 C C . PHE B 1 510 ? -17.828 -4.586 12.336 1 92.62 510 PHE B C 1
ATOM 9179 O O . PHE B 1 510 ? -17.75 -5.125 11.227 1 92.62 510 PHE B O 1
ATOM 9186 N N . ALA B 1 511 ? -19 -4.363 12.938 1 91.75 511 ALA B N 1
ATOM 9187 C CA . ALA B 1 511 ? -20.281 -4.789 12.383 1 91.75 511 ALA B CA 1
ATOM 9188 C C . ALA B 1 511 ? -20.844 -3.732 11.438 1 91.75 511 ALA B C 1
ATOM 9190 O O . ALA B 1 511 ? -20.469 -2.561 11.508 1 91.75 511 ALA B O 1
ATOM 9191 N N . LEU B 1 512 ? -21.766 -4.203 10.625 1 92.62 512 LEU B N 1
ATOM 9192 C CA . LEU B 1 512 ? -22.516 -3.307 9.75 1 92.62 512 LEU B CA 1
ATOM 9193 C C . LEU B 1 512 ? -23.453 -2.42 10.555 1 92.62 512 LEU B C 1
ATOM 9195 O O . LEU B 1 512 ? -23.969 -2.838 11.586 1 92.62 512 LEU B O 1
ATOM 9199 N N . LYS B 1 513 ? -23.531 -1.223 10 1 93.38 513 LYS B N 1
ATOM 9200 C CA . LYS B 1 513 ? -24.547 -0.362 10.602 1 93.38 513 LYS B CA 1
ATOM 9201 C C . LYS B 1 513 ? -25.953 -0.756 10.141 1 93.38 513 LYS B C 1
ATOM 9203 O O . LYS B 1 513 ? -26.125 -1.289 9.039 1 93.38 513 LYS B O 1
ATOM 9208 N N . ASP B 1 514 ? -27 -0.461 10.93 1 91.88 514 ASP B N 1
ATOM 9209 C CA . ASP B 1 514 ? -28.375 -0.913 10.68 1 91.88 514 ASP B CA 1
ATOM 9210 C C . ASP B 1 514 ? -29.109 0.048 9.742 1 91.88 514 ASP B C 1
ATOM 9212 O O . ASP B 1 514 ? -30.234 -0.214 9.336 1 91.88 514 ASP B O 1
ATOM 9216 N N . PHE B 1 515 ? -28.531 1.163 9.43 1 93.5 515 PHE B N 1
ATOM 9217 C CA . PHE B 1 515 ? -29.094 2.096 8.469 1 93.5 515 PHE B CA 1
ATOM 9218 C C . PHE B 1 515 ? -28 2.68 7.57 1 93.5 515 PHE B C 1
ATOM 9220 O O . PHE B 1 515 ? -26.828 2.699 7.945 1 93.5 515 PHE B O 1
ATOM 9227 N N . GLY B 1 516 ? -28.406 3.039 6.355 1 92.5 516 GLY B N 1
ATOM 9228 C CA . GLY B 1 516 ? -27.453 3.564 5.402 1 92.5 516 GLY B CA 1
ATOM 9229 C C . GLY B 1 516 ? -26.562 2.49 4.793 1 92.5 516 GLY B C 1
ATOM 9230 O O . GLY B 1 516 ? -26.922 1.309 4.816 1 92.5 516 GLY B O 1
ATOM 9231 N N . GLN B 1 517 ? -25.5 2.965 4.195 1 91.56 517 GLN B N 1
ATOM 9232 C CA . GLN B 1 517 ? -24.531 2.068 3.574 1 91.56 517 GLN B CA 1
ATOM 9233 C C . GLN B 1 517 ? -23.203 2.08 4.332 1 91.56 517 GLN B C 1
ATOM 9235 O O . GLN B 1 517 ? -22.781 3.125 4.824 1 91.56 517 GLN B O 1
ATOM 9240 N N . THR B 1 518 ? -22.641 0.895 4.469 1 93.12 518 THR B N 1
ATOM 9241 C CA . THR B 1 518 ? -21.406 0.78 5.238 1 93.12 518 THR B CA 1
ATOM 9242 C C . THR B 1 518 ? -20.234 0.41 4.328 1 93.12 518 THR B C 1
ATOM 9244 O O . THR B 1 518 ? -20.359 -0.464 3.469 1 93.12 518 THR B O 1
ATOM 9247 N N . LEU B 1 519 ? -19.188 1.129 4.449 1 92 519 LEU B N 1
ATOM 9248 C CA . LEU B 1 519 ? -17.938 0.83 3.779 1 92 519 LEU B CA 1
ATOM 9249 C C . LEU B 1 519 ? -16.812 0.592 4.797 1 92 519 LEU B C 1
ATOM 9251 O O . LEU B 1 519 ? -16.75 1.284 5.812 1 92 519 LEU B O 1
ATOM 9255 N N . PHE B 1 520 ? -15.977 -0.38 4.527 1 91.06 520 PHE B N 1
ATOM 9256 C CA . PHE B 1 520 ? -14.867 -0.691 5.418 1 91.06 520 PHE B CA 1
ATOM 9257 C C . PHE B 1 520 ? -13.531 -0.313 4.777 1 91.06 520 PHE B C 1
ATOM 9259 O O . PHE B 1 520 ? -13.234 -0.738 3.658 1 91.06 520 PHE B O 1
ATOM 9266 N N . CYS B 1 521 ? -12.812 0.533 5.516 1 90.19 521 CYS B N 1
ATOM 9267 C CA . CYS B 1 521 ? -11.5 0.937 5.016 1 90.19 521 CYS B CA 1
ATOM 9268 C C . CYS B 1 521 ? -10.516 1.137 6.164 1 90.19 521 CYS B C 1
ATOM 9270 O O . CYS B 1 521 ? -10.859 1.735 7.184 1 90.19 521 CYS B O 1
ATOM 9272 N N . GLY B 1 522 ? -9.289 0.613 5.992 1 88.62 522 GLY B N 1
ATOM 9273 C CA . GLY B 1 522 ? -8.25 0.781 7 1 88.62 522 GLY B CA 1
ATOM 9274 C C . GLY B 1 522 ? -8.164 -0.386 7.965 1 88.62 522 GLY B C 1
ATOM 9275 O O . GLY B 1 522 ? -9.172 -1.023 8.273 1 88.62 522 GLY B O 1
ATOM 9276 N N . ASN B 1 523 ? -6.984 -0.632 8.547 1 87.25 523 ASN B N 1
ATOM 9277 C CA . ASN B 1 523 ? -6.762 -1.765 9.438 1 87.25 523 ASN B CA 1
ATOM 9278 C C . ASN B 1 523 ? -6.773 -1.335 10.906 1 87.25 523 ASN B C 1
ATOM 9280 O O . ASN B 1 523 ? -6.352 -2.092 11.781 1 87.25 523 ASN B O 1
ATOM 9284 N N . SER B 1 524 ? -7.16 -0.135 11.195 1 90.19 524 SER B N 1
ATOM 9285 C CA . SER B 1 524 ? -7.348 0.416 12.531 1 90.19 524 SER B CA 1
ATOM 9286 C C . SER B 1 524 ? -8.172 1.697 12.492 1 90.19 524 SER B C 1
ATOM 9288 O O . SER B 1 524 ? -8.359 2.289 11.422 1 90.19 524 SER B O 1
ATOM 9290 N N . VAL B 1 525 ? -8.648 2.021 13.68 1 92.88 525 VAL B N 1
ATOM 9291 C CA . VAL B 1 525 ? -9.375 3.283 13.773 1 92.88 525 VAL B CA 1
ATOM 9292 C C . VAL B 1 525 ? -8.445 4.441 13.414 1 92.88 525 VAL B C 1
ATOM 9294 O O . VAL B 1 525 ? -8.852 5.375 12.719 1 92.88 525 VAL B O 1
ATOM 9297 N N . TRP B 1 526 ? -7.227 4.297 13.758 1 88 526 TRP B N 1
ATOM 9298 C CA . TRP B 1 526 ? -6.219 5.316 13.484 1 88 526 TRP B CA 1
ATOM 9299 C C . TRP B 1 526 ? -6.027 5.496 11.984 1 88 526 TRP B C 1
ATOM 9301 O O . TRP B 1 526 ? -6.016 6.625 11.484 1 88 526 TRP B O 1
ATOM 9311 N N . GLU B 1 527 ? -5.93 4.398 11.281 1 89.12 527 GLU B N 1
ATOM 9312 C CA . GLU B 1 527 ? -5.746 4.461 9.836 1 89.12 527 GLU B CA 1
ATOM 9313 C C . GLU B 1 527 ? -7.008 4.965 9.133 1 89.12 527 GLU B C 1
ATOM 9315 O O . GLU B 1 527 ? -6.926 5.738 8.18 1 89.12 527 GLU B O 1
ATOM 9320 N N . LYS B 1 528 ? -8.141 4.492 9.641 1 93.38 528 LYS B N 1
ATOM 9321 C CA . LYS B 1 528 ? -9.406 4.941 9.07 1 93.38 528 LYS B CA 1
ATOM 9322 C C . LYS B 1 528 ? -9.555 6.453 9.188 1 93.38 528 LYS B C 1
ATOM 9324 O O . LYS B 1 528 ? -9.984 7.113 8.234 1 93.38 528 LYS B O 1
ATOM 9329 N N . GLU B 1 529 ? -9.141 6.961 10.297 1 92.69 529 GLU B N 1
ATOM 9330 C CA . GLU B 1 529 ? -9.242 8.398 10.523 1 92.69 529 GLU B CA 1
ATOM 9331 C C . GLU B 1 529 ? -8.305 9.164 9.594 1 92.69 529 GLU B C 1
ATOM 9333 O O . GLU B 1 529 ? -8.641 10.258 9.125 1 92.69 529 GLU B O 1
ATOM 9338 N N . ALA B 1 530 ? -7.184 8.594 9.367 1 89.88 530 ALA B N 1
ATOM 9339 C CA . ALA B 1 530 ? -6.262 9.211 8.414 1 89.88 530 ALA B CA 1
ATOM 9340 C C . ALA B 1 530 ? -6.844 9.211 7.004 1 89.88 530 ALA B C 1
ATOM 9342 O O . ALA B 1 530 ? -6.691 10.18 6.262 1 89.88 530 ALA B O 1
ATOM 9343 N N . ILE B 1 531 ? -7.543 8.172 6.652 1 92.5 531 ILE B N 1
ATOM 9344 C CA . ILE B 1 531 ? -8.141 8.023 5.328 1 92.5 531 ILE B CA 1
ATOM 9345 C C . ILE B 1 531 ? -9.281 9.016 5.168 1 92.5 531 ILE B C 1
ATOM 9347 O O . ILE B 1 531 ? -9.352 9.734 4.164 1 92.5 531 ILE B O 1
ATOM 9351 N N . VAL B 1 532 ? -10.117 9.102 6.145 1 95.19 532 VAL B N 1
ATOM 9352 C CA . VAL B 1 532 ? -11.281 9.977 6.051 1 95.19 532 VAL B CA 1
ATOM 9353 C C . VAL B 1 532 ? -10.844 11.438 6.059 1 95.19 532 VAL B C 1
ATOM 9355 O O . VAL B 1 532 ? -11.43 12.273 5.371 1 95.19 532 VAL B O 1
ATOM 9358 N N . GLY B 1 533 ? -9.828 11.75 6.848 1 90.88 533 GLY B N 1
ATOM 9359 C CA . GLY B 1 533 ? -9.297 13.102 6.875 1 90.88 533 GLY B CA 1
ATOM 9360 C C . GLY B 1 533 ? -8.789 13.57 5.523 1 90.88 533 GLY B C 1
ATOM 9361 O O . GLY B 1 533 ? -8.852 14.766 5.211 1 90.88 533 GLY B O 1
ATOM 9362 N N . ARG B 1 534 ? -8.344 12.648 4.777 1 89 534 ARG B N 1
ATOM 9363 C CA . ARG B 1 534 ? -7.848 12.969 3.441 1 89 534 ARG B CA 1
ATOM 9364 C C . ARG B 1 534 ? -8.984 12.984 2.424 1 89 534 ARG B C 1
ATOM 9366 O O . ARG B 1 534 ? -8.945 13.742 1.456 1 89 534 ARG B O 1
ATOM 9373 N N . CYS B 1 535 ? -9.984 12.281 2.635 1 91.88 535 CYS B N 1
ATOM 9374 C CA . CYS B 1 535 ? -11.031 12.039 1.641 1 91.88 535 CYS B CA 1
ATOM 9375 C C . CYS B 1 535 ? -12.047 13.172 1.642 1 91.88 535 CYS B C 1
ATOM 9377 O O . CYS B 1 535 ? -12.453 13.648 0.581 1 91.88 535 CYS B O 1
ATOM 9379 N N . PHE B 1 536 ? -12.453 13.617 2.812 1 93 536 PHE B N 1
ATOM 9380 C CA . PHE B 1 536 ? -13.578 14.547 2.908 1 93 536 PHE B CA 1
ATOM 9381 C C . PHE B 1 536 ? -13.094 15.953 3.221 1 93 536 PHE B C 1
ATOM 9383 O O . PHE B 1 536 ? -12.297 16.156 4.141 1 93 536 PHE B O 1
ATOM 9390 N N . GLN B 1 537 ? -13.695 16.953 2.617 1 88.44 537 GLN B N 1
ATOM 9391 C CA . GLN B 1 537 ? -13.227 18.328 2.719 1 88.44 537 GLN B CA 1
ATOM 9392 C C . GLN B 1 537 ? -13.867 19.047 3.908 1 88.44 537 GLN B C 1
ATOM 9394 O O . GLN B 1 537 ? -13.32 20.016 4.418 1 88.44 537 GLN B O 1
ATOM 9399 N N . ILE B 1 538 ? -15.039 18.594 4.246 1 92.62 538 ILE B N 1
ATOM 9400 C CA . ILE B 1 538 ? -15.789 19.25 5.312 1 92.62 538 ILE B CA 1
ATOM 9401 C C . ILE B 1 538 ? -16.078 18.266 6.434 1 92.62 538 ILE B C 1
ATOM 9403 O O . ILE B 1 538 ? -16.609 17.172 6.188 1 92.62 538 ILE B O 1
ATOM 9407 N N . CYS B 1 539 ? -15.703 18.641 7.629 1 93.88 539 CYS B N 1
ATOM 9408 C CA . CYS B 1 539 ? -15.961 17.828 8.805 1 93.88 539 CYS B CA 1
ATOM 9409 C C . CYS B 1 539 ? -16.781 18.594 9.844 1 93.88 539 CYS B C 1
ATOM 9411 O O . CYS B 1 539 ? -16.375 19.672 10.266 1 93.88 539 CYS B O 1
ATOM 9413 N N . LEU B 1 540 ? -17.922 18.078 10.117 1 94.81 540 LEU B N 1
ATOM 9414 C CA . LEU B 1 540 ? -18.75 18.609 11.195 1 94.81 540 LEU B CA 1
ATOM 9415 C C . LEU B 1 540 ? -18.406 17.969 12.523 1 94.81 540 LEU B C 1
ATOM 9417 O O . LEU B 1 540 ? -18.672 16.781 12.734 1 94.81 540 LEU B O 1
ATOM 9421 N N . LEU B 1 541 ? -17.781 18.719 13.375 1 92.56 541 LEU B N 1
ATOM 9422 C CA . LEU B 1 541 ? -17.359 18.219 14.68 1 92.56 541 LEU B CA 1
ATOM 9423 C C . LEU B 1 541 ? -18.344 18.656 15.773 1 92.56 541 LEU B C 1
ATOM 9425 O O . LEU B 1 541 ? -18.469 19.844 16.047 1 92.56 541 LEU B O 1
ATOM 9429 N N . ILE B 1 542 ? -18.984 17.672 16.359 1 91.56 542 ILE B N 1
ATOM 9430 C CA . ILE B 1 542 ? -19.969 17.984 17.391 1 91.56 542 ILE B CA 1
ATOM 9431 C C . ILE B 1 542 ? -19.438 17.562 18.75 1 91.56 542 ILE B C 1
ATOM 9433 O O . ILE B 1 542 ? -19.094 16.391 18.953 1 91.56 542 ILE B O 1
ATOM 9437 N N . GLU B 1 543 ? -19.391 18.406 19.812 1 83.88 543 GLU B N 1
ATOM 9438 C CA . GLU B 1 543 ? -18.938 18.234 21.188 1 83.88 543 GLU B CA 1
ATOM 9439 C C . GLU B 1 543 ? -17.469 17.844 21.25 1 83.88 543 GLU B C 1
ATOM 9441 O O . GLU B 1 543 ? -16.859 17.844 22.312 1 83.88 543 GLU B O 1
ATOM 9446 N N . GLY B 1 544 ? -16.781 17.719 20.141 1 73.44 544 GLY B N 1
ATOM 9447 C CA . GLY B 1 544 ? -15.375 17.391 19.953 1 73.44 544 GLY B CA 1
ATOM 9448 C C . GLY B 1 544 ? -14.703 16.891 21.219 1 73.44 544 GLY B C 1
ATOM 9449 O O . GLY B 1 544 ? -14.531 17.656 22.172 1 73.44 544 GLY B O 1
ATOM 9450 N N . GLY B 1 545 ? -14.516 15.609 21.688 1 70.19 545 GLY B N 1
ATOM 9451 C CA . GLY B 1 545 ? -13.789 15.078 22.812 1 70.19 545 GLY B CA 1
ATOM 9452 C C . GLY B 1 545 ? -12.391 14.594 22.469 1 70.19 545 GLY B C 1
ATOM 9453 O O . GLY B 1 545 ? -11.922 14.82 21.344 1 70.19 545 GLY B O 1
ATOM 9454 N N . PRO B 1 546 ? -11.594 14.148 23.469 1 69.88 546 PRO B N 1
ATOM 9455 C CA . PRO B 1 546 ? -10.227 13.656 23.25 1 69.88 546 PRO B CA 1
ATOM 9456 C C . PRO B 1 546 ? -10.172 12.547 22.203 1 69.88 546 PRO B C 1
ATOM 9458 O O . PRO B 1 546 ? -9.164 12.414 21.5 1 69.88 546 PRO B O 1
ATOM 9461 N N . ASP B 1 547 ? -11.25 11.875 22.062 1 73.81 547 ASP B N 1
ATOM 9462 C CA . ASP B 1 547 ? -11.273 10.742 21.141 1 73.81 547 ASP B CA 1
ATOM 9463 C C . ASP B 1 547 ? -11.32 11.211 19.688 1 73.81 547 ASP B C 1
ATOM 9465 O O . ASP B 1 547 ? -10.953 10.461 18.781 1 73.81 547 ASP B O 1
ATOM 9469 N N . ALA B 1 548 ? -11.719 12.477 19.484 1 81.56 548 ALA B N 1
ATOM 9470 C CA . ALA B 1 548 ? -11.836 12.992 18.125 1 81.56 548 ALA B CA 1
ATOM 9471 C C . ALA B 1 548 ? -10.586 13.766 17.719 1 81.56 548 ALA B C 1
ATOM 9473 O O . ALA B 1 548 ? -10.477 14.227 16.578 1 81.56 548 ALA B O 1
ATOM 9474 N N . SER B 1 549 ? -9.586 13.852 18.578 1 79.06 549 SER B N 1
ATOM 9475 C CA . SER B 1 549 ? -8.422 14.695 18.359 1 79.06 549 SER B CA 1
ATOM 9476 C C . SER B 1 549 ? -7.637 14.258 17.141 1 79.06 549 SER B C 1
ATOM 9478 O O . SER B 1 549 ? -7.273 15.086 16.297 1 79.06 549 SER B O 1
ATOM 9480 N N . HIS B 1 550 ? -7.434 12.93 17.094 1 83.56 550 HIS B N 1
ATOM 9481 C CA . HIS B 1 550 ? -6.66 12.438 15.953 1 83.56 550 HIS B CA 1
ATOM 9482 C C . HIS B 1 550 ? -7.383 12.703 14.641 1 83.56 550 HIS B C 1
ATOM 9484 O O . HIS B 1 550 ? -6.766 13.117 13.656 1 83.56 550 HIS B O 1
ATOM 9490 N N . GLU B 1 551 ? -8.625 12.438 14.672 1 88.44 551 GLU B N 1
ATOM 9491 C CA . GLU B 1 551 ? -9.43 12.641 13.477 1 88.44 551 GLU B CA 1
ATOM 9492 C C . GLU B 1 551 ? -9.406 14.102 13.031 1 88.44 551 GLU B C 1
ATOM 9494 O O . GLU B 1 551 ? -9.227 14.398 11.852 1 88.44 551 GLU B O 1
ATOM 9499 N N . VAL B 1 552 ? -9.523 14.992 13.922 1 85.44 552 VAL B N 1
ATOM 9500 C CA . VAL B 1 552 ? -9.523 16.438 13.656 1 85.44 552 VAL B CA 1
ATOM 9501 C C . VAL B 1 552 ? -8.164 16.859 13.117 1 85.44 552 VAL B C 1
ATOM 9503 O O . VAL B 1 552 ? -8.094 17.625 12.148 1 85.44 552 VAL B O 1
ATOM 9506 N N . GLU B 1 553 ? -7.164 16.344 13.688 1 82 553 GLU B N 1
ATOM 9507 C CA . GLU B 1 553 ? -5.812 16.688 13.258 1 82 553 GLU B CA 1
ATOM 9508 C C . GLU B 1 553 ? -5.562 16.234 11.82 1 82 553 GLU B C 1
ATOM 9510 O O . GLU B 1 553 ? -4.871 16.922 11.062 1 82 553 GLU B O 1
ATOM 9515 N N . GLU B 1 554 ? -6.113 15.094 11.547 1 85.88 554 GLU B N 1
ATOM 9516 C CA . GLU B 1 554 ? -5.961 14.609 10.18 1 85.88 554 GLU B CA 1
ATOM 9517 C C . GLU B 1 554 ? -6.648 15.539 9.18 1 85.88 554 GLU B C 1
ATOM 9519 O O . GLU B 1 554 ? -6.117 15.797 8.102 1 85.88 554 GLU B O 1
ATOM 9524 N N . PHE B 1 555 ? -7.793 16.047 9.523 1 87.38 555 PHE B N 1
ATOM 9525 C CA . PHE B 1 555 ? -8.5 16.984 8.656 1 87.38 555 PHE B CA 1
ATOM 9526 C C . PHE B 1 555 ? -7.707 18.266 8.492 1 87.38 555 PHE B C 1
ATOM 9528 O O . PHE B 1 555 ? -7.566 18.781 7.379 1 87.38 555 PHE B O 1
ATOM 9535 N N . VAL B 1 556 ? -7.18 18.688 9.547 1 80.44 556 VAL B N 1
ATOM 9536 C CA . VAL B 1 556 ? -6.398 19.922 9.531 1 80.44 556 VAL B CA 1
ATOM 9537 C C . VAL B 1 556 ? -5.121 19.719 8.727 1 80.44 556 VAL B C 1
ATOM 9539 O O . VAL B 1 556 ? -4.738 20.562 7.926 1 80.44 556 VAL B O 1
ATOM 9542 N N . TRP B 1 557 ? -4.59 18.531 9 1 78.69 557 TRP B N 1
ATOM 9543 C CA . TRP B 1 557 ? -3.35 18.188 8.312 1 78.69 557 TRP B CA 1
ATOM 9544 C C . TRP B 1 557 ? -3.545 18.172 6.805 1 78.69 557 TRP B C 1
ATOM 9546 O O . TRP B 1 557 ? -2.621 18.469 6.047 1 78.69 557 TRP B O 1
ATOM 9556 N N . ASN B 1 558 ? -4.742 17.906 6.375 1 81.38 558 ASN B N 1
ATOM 9557 C CA . ASN B 1 558 ? -5.031 17.844 4.945 1 81.38 558 ASN B CA 1
ATOM 9558 C C . ASN B 1 558 ? -5.676 19.141 4.453 1 81.38 558 ASN B C 1
ATOM 9560 O O . ASN B 1 558 ? -6.238 19.188 3.359 1 81.38 558 ASN B O 1
ATOM 9564 N N . ASP B 1 559 ? -5.645 20.141 5.258 1 80 559 ASP B N 1
ATOM 9565 C CA . ASP B 1 559 ? -6.148 21.469 4.91 1 80 559 ASP B CA 1
ATOM 9566 C C . ASP B 1 559 ? -7.652 21.422 4.637 1 80 559 ASP B C 1
ATOM 9568 O O . ASP B 1 559 ? -8.133 22.047 3.689 1 80 559 ASP B O 1
ATOM 9572 N N . HIS B 1 560 ? -8.328 20.656 5.359 1 85.69 560 HIS B N 1
ATOM 9573 C CA . HIS B 1 560 ? -9.781 20.562 5.238 1 85.69 560 HIS B CA 1
ATOM 9574 C C . HIS B 1 560 ? -10.484 21.375 6.324 1 85.69 560 HIS B C 1
ATOM 9576 O O . HIS B 1 560 ? -9.844 21.828 7.277 1 85.69 560 HIS B O 1
ATOM 9582 N N . ILE B 1 561 ? -11.734 21.594 6.145 1 87.12 561 ILE B N 1
ATOM 9583 C CA . ILE B 1 561 ? -12.469 22.531 6.984 1 87.12 561 ILE B CA 1
ATOM 9584 C C . ILE B 1 561 ? -13.172 21.781 8.117 1 87.12 561 ILE B C 1
ATOM 9586 O O . ILE B 1 561 ? -13.797 20.75 7.879 1 87.12 561 ILE B O 1
ATOM 9590 N N . ILE B 1 562 ? -13.031 22.297 9.305 1 88.88 562 ILE B N 1
ATOM 9591 C CA . ILE B 1 562 ? -13.727 21.75 10.461 1 88.88 562 ILE B CA 1
ATOM 9592 C C . ILE B 1 562 ? -14.773 22.75 10.953 1 88.88 562 ILE B C 1
ATOM 9594 O O . ILE B 1 562 ? -14.477 23.938 11.148 1 88.88 562 ILE B O 1
ATOM 9598 N N . ILE B 1 563 ? -16.016 22.312 11.055 1 91.56 563 ILE B N 1
ATOM 9599 C CA . ILE B 1 563 ? -17.094 23.109 11.617 1 91.56 563 ILE B CA 1
ATOM 9600 C C . ILE B 1 563 ? -17.406 22.625 13.039 1 91.56 563 ILE B C 1
ATOM 9602 O O . ILE B 1 563 ? -18.094 21.625 13.227 1 91.56 563 ILE B O 1
ATOM 9606 N N . PRO B 1 564 ? -16.969 23.359 13.969 1 90.44 564 PRO B N 1
ATOM 9607 C CA . PRO B 1 564 ? -17.188 22.938 15.359 1 90.44 564 PRO B CA 1
ATOM 9608 C C . PRO B 1 564 ? -18.578 23.328 15.883 1 90.44 564 PRO B C 1
ATOM 9610 O O . PRO B 1 564 ? -18.969 24.5 15.789 1 90.44 564 PRO B O 1
ATOM 9613 N N . VAL B 1 565 ? -19.312 22.406 16.344 1 91.31 565 VAL B N 1
ATOM 9614 C CA . VAL B 1 565 ? -20.625 22.656 16.922 1 91.31 565 VAL B CA 1
ATOM 9615 C C . VAL B 1 565 ? -20.656 22.203 18.375 1 91.31 565 VAL B C 1
ATOM 9617 O O . VAL B 1 565 ? -20.281 21.062 18.688 1 91.31 565 VAL B O 1
ATOM 9620 N N . TYR B 1 566 ? -21.109 23.062 19.219 1 83.44 566 TYR B N 1
ATOM 9621 C CA . TYR B 1 566 ? -21.266 22.734 20.641 1 83.44 566 TYR B CA 1
ATOM 9622 C C . TYR B 1 566 ? -19.938 22.25 21.234 1 83.44 566 TYR B C 1
ATOM 9624 O O . TYR B 1 566 ? -19.906 21.219 21.906 1 83.44 566 TYR B O 1
ATOM 9632 N N . CYS B 1 567 ? -18.875 22.734 20.719 1 77.19 567 CYS B N 1
ATOM 9633 C CA . CYS B 1 567 ? -17.562 22.344 21.203 1 77.19 567 CYS B CA 1
ATOM 9634 C C . CYS B 1 567 ? -17.109 23.266 22.344 1 77.19 567 CYS B C 1
ATOM 9636 O O . CYS B 1 567 ? -17.312 24.484 22.266 1 77.19 567 CYS B O 1
ATOM 9638 N N . ALA B 1 568 ? -17.344 22.734 23.703 1 57.41 568 ALA B N 1
ATOM 9639 C CA . ALA B 1 568 ? -17.031 23.531 24.875 1 57.41 568 ALA B CA 1
ATOM 9640 C C . ALA B 1 568 ? -15.648 24.172 24.75 1 57.41 568 ALA B C 1
ATOM 9642 O O . ALA B 1 568 ? -14.656 23.469 24.516 1 57.41 568 ALA B O 1
ATOM 9643 N N . TYR B 1 569 ? -15.539 25.266 24.234 1 48.41 569 TYR B N 1
ATOM 9644 C CA . TYR B 1 569 ? -14.242 25.922 24.312 1 48.41 569 TYR B CA 1
ATOM 9645 C C . TYR B 1 569 ? -13.68 25.859 25.734 1 48.41 569 TYR B C 1
ATOM 9647 O O . TYR B 1 569 ? -12.461 25.828 25.938 1 48.41 569 TYR B O 1
ATOM 9655 N N . GLU B 1 570 ? -14.438 25.984 26.797 1 40.38 570 GLU B N 1
ATOM 9656 C CA . GLU B 1 570 ? -13.961 26.203 28.172 1 40.38 570 GLU B CA 1
ATOM 9657 C C . GLU B 1 570 ? -13.484 24.891 28.781 1 40.38 570 GLU B C 1
ATOM 9659 O O . GLU B 1 570 ? -12.875 24.891 29.859 1 40.38 570 GLU B O 1
ATOM 9664 N N . THR B 1 571 ? -14.141 23.766 28.688 1 36.56 571 THR B N 1
ATOM 9665 C CA . THR B 1 571 ? -13.844 22.719 29.656 1 36.56 571 THR B CA 1
ATOM 9666 C C . THR B 1 571 ? -12.438 22.156 29.453 1 36.56 571 THR B C 1
ATOM 9668 O O . THR B 1 571 ? -11.945 22.141 28.312 1 36.56 571 THR B O 1
ATOM 9671 N N . ASP B 1 572 ? -11.68 21.766 30.609 1 35.59 572 ASP B N 1
ATOM 9672 C CA . ASP B 1 572 ? -10.305 21.453 30.984 1 35.59 572 ASP B CA 1
ATOM 9673 C C . ASP B 1 572 ? -9.727 20.359 30.094 1 35.59 572 ASP B C 1
ATOM 9675 O O . ASP B 1 572 ? -8.547 20.406 29.719 1 35.59 572 ASP B O 1
ATOM 9679 N N . THR B 1 573 ? -10.5 19.234 30.078 1 36.03 573 THR B N 1
ATOM 9680 C CA . THR B 1 573 ? -9.883 17.969 29.672 1 36.03 573 THR B CA 1
ATOM 9681 C C . THR B 1 573 ? -9.609 17.969 28.172 1 36.03 573 THR B C 1
ATOM 9683 O O . THR B 1 573 ? -8.625 17.375 27.703 1 36.03 573 THR B O 1
ATOM 9686 N N . ILE B 1 574 ? -10.656 18.328 27.469 1 38.56 574 ILE B N 1
ATOM 9687 C CA . ILE B 1 574 ? -10.391 18.281 26.031 1 38.56 574 ILE B CA 1
ATOM 9688 C C . ILE B 1 574 ? -9.312 19.312 25.672 1 38.56 574 ILE B C 1
ATOM 9690 O O . ILE B 1 574 ? -8.766 19.281 24.578 1 38.56 574 ILE B O 1
ATOM 9694 N N . ARG B 1 575 ? -9.141 20.344 26.562 1 39.97 575 ARG B N 1
ATOM 9695 C CA . ARG B 1 575 ? -8.211 21.453 26.422 1 39.97 575 ARG B CA 1
ATOM 9696 C C . ARG B 1 575 ? -6.773 20.953 26.297 1 39.97 575 ARG B C 1
ATOM 9698 O O . ARG B 1 575 ? -5.992 21.469 25.5 1 39.97 575 ARG B O 1
ATOM 9705 N N . GLU B 1 576 ? -6.543 20.141 27.281 1 39.53 576 GLU B N 1
ATOM 9706 C CA . GLU B 1 576 ? -5.125 19.812 27.359 1 39.53 576 GLU B CA 1
ATOM 9707 C C . GLU B 1 576 ? -4.68 19.016 26.141 1 39.53 576 GLU B C 1
ATOM 9709 O O . GLU B 1 576 ? -3.611 19.281 25.578 1 39.53 576 GLU B O 1
ATOM 9714 N N . GLU B 1 577 ? -5.465 17.969 26 1 40.44 577 GLU B N 1
ATOM 9715 C CA . GLU B 1 577 ? -4.988 17.078 24.938 1 40.44 577 GLU B CA 1
ATOM 9716 C C . GLU B 1 577 ? -5.32 17.641 23.562 1 40.44 577 GLU B C 1
ATOM 9718 O O . GLU B 1 577 ? -4.57 17.438 22.609 1 40.44 577 GLU B O 1
ATOM 9723 N N . CYS B 1 578 ? -6.59 18.109 23.375 1 38.84 578 CYS B N 1
ATOM 9724 C CA . CYS B 1 578 ? -6.891 18.844 22.156 1 38.84 578 CYS B CA 1
ATOM 9725 C C . CYS B 1 578 ? -6.238 20.219 22.156 1 38.84 578 CYS B C 1
ATOM 9727 O O . CYS B 1 578 ? -6.504 21.047 21.281 1 38.84 578 CYS B O 1
ATOM 9729 N N . ARG B 1 579 ? -5.785 20.703 23.25 1 39.16 579 ARG B N 1
ATOM 9730 C CA . ARG B 1 579 ? -5.02 21.938 23.344 1 39.16 579 ARG B CA 1
ATOM 9731 C C . ARG B 1 579 ? -3.99 22.047 22.234 1 39.16 579 ARG B C 1
ATOM 9733 O O . ARG B 1 579 ? -3.602 23.141 21.828 1 39.16 579 ARG B O 1
ATOM 9740 N N . ALA B 1 580 ? -3.447 20.984 22.141 1 36.22 580 ALA B N 1
ATOM 9741 C CA . ALA B 1 580 ? -2.531 21.188 21.016 1 36.22 580 ALA B CA 1
ATOM 9742 C C . ALA B 1 580 ? -3.275 21.688 19.797 1 36.22 580 ALA B C 1
ATOM 9744 O O . ALA B 1 580 ? -2.668 22.25 18.875 1 36.22 580 ALA B O 1
ATOM 9745 N N . THR B 1 581 ? -4.617 21.156 19.578 1 39.09 581 THR B N 1
ATOM 9746 C CA . THR B 1 581 ? -5.453 21.797 18.578 1 39.09 581 THR B CA 1
ATOM 9747 C C . THR B 1 581 ? -6.199 22.984 19.188 1 39.09 581 THR B C 1
ATOM 9749 O O . THR B 1 581 ? -7.395 22.891 19.484 1 39.09 581 THR B O 1
ATOM 9752 N N . GLY B 1 582 ? -6.219 23.328 20.281 1 39.72 582 GLY B N 1
ATOM 9753 C CA . GLY B 1 582 ? -6.723 24.594 20.797 1 39.72 582 GLY B CA 1
ATOM 9754 C C . GLY B 1 582 ? -7.051 25.594 19.719 1 39.72 582 GLY B C 1
ATOM 9755 O O . GLY B 1 582 ? -7.242 26.781 19.984 1 39.72 582 GLY B O 1
ATOM 9756 N N . LYS B 1 583 ? -6.852 25.125 18.656 1 46.25 583 LYS B N 1
ATOM 9757 C CA . LYS B 1 583 ? -6.926 25.969 17.469 1 46.25 583 LYS B CA 1
ATOM 9758 C C . LYS B 1 583 ? -8.367 26.328 17.141 1 46.25 583 LYS B C 1
ATOM 9760 O O . LYS B 1 583 ? -9.219 25.453 17 1 46.25 583 LYS B O 1
ATOM 9765 N N . MET B 1 584 ? -8.797 27.484 17.797 1 54.66 584 MET B N 1
ATOM 9766 C CA . MET B 1 584 ? -9.969 28.094 17.188 1 54.66 584 MET B CA 1
ATOM 9767 C C . MET B 1 584 ? -9.984 27.875 15.68 1 54.66 584 MET B C 1
ATOM 9769 O O . MET B 1 584 ? -8.969 28.078 15.008 1 54.66 584 MET B O 1
ATOM 9773 N N . PHE B 1 585 ? -11.016 26.969 15.445 1 69.69 585 PHE B N 1
ATOM 9774 C CA . PHE B 1 585 ? -11.148 26.797 14.008 1 69.69 585 PHE B CA 1
ATOM 9775 C C . PHE B 1 585 ? -11.5 28.125 13.328 1 69.69 585 PHE B C 1
ATOM 9777 O O . PHE B 1 585 ? -12.391 28.828 13.781 1 69.69 585 PHE B O 1
ATOM 9784 N N . PRO B 1 586 ? -10.648 28.531 12.555 1 70.81 586 PRO B N 1
ATOM 9785 C CA . PRO B 1 586 ? -10.898 29.797 11.875 1 70.81 586 PRO B CA 1
ATOM 9786 C C . PRO B 1 586 ? -12.188 29.781 11.047 1 70.81 586 PRO B C 1
ATOM 9788 O O . PRO B 1 586 ? -12.633 28.719 10.609 1 70.81 586 PRO B O 1
ATOM 9791 N N . LEU B 1 587 ? -12.836 30.922 11.102 1 78.81 587 LEU B N 1
ATOM 9792 C CA . LEU B 1 587 ? -13.984 31.109 10.219 1 78.81 587 LEU B CA 1
ATOM 9793 C C . LEU B 1 587 ? -13.586 30.922 8.758 1 78.81 587 LEU B C 1
ATOM 9795 O O . LEU B 1 587 ? -12.711 31.641 8.25 1 78.81 587 LEU B O 1
ATOM 9799 N N . PRO B 1 588 ? -14.156 29.969 8.109 1 79.69 588 PRO B N 1
ATOM 9800 C CA . PRO B 1 588 ? -13.82 29.75 6.695 1 79.69 588 PRO B CA 1
ATOM 9801 C C . PRO B 1 588 ? -14.312 30.891 5.801 1 79.69 588 PRO B C 1
ATOM 9803 O O . PRO B 1 588 ? -15.289 31.562 6.129 1 79.69 588 PRO B O 1
ATOM 9806 N N . PRO B 1 589 ? -13.641 31 4.691 1 71.88 589 PRO B N 1
ATOM 9807 C CA . PRO B 1 589 ? -14.094 32.031 3.77 1 71.88 589 PRO B CA 1
ATOM 9808 C C . PRO B 1 589 ? -15.484 31.781 3.205 1 71.88 589 PRO B C 1
ATOM 9810 O O . PRO B 1 589 ? -15.828 30.625 2.922 1 71.88 589 PRO B O 1
ATOM 9813 N N . GLY B 1 590 ? -16.328 32.781 3.139 1 73.88 590 GLY B N 1
ATOM 9814 C CA . GLY B 1 590 ? -17.641 32.656 2.535 1 73.88 590 GLY B CA 1
ATOM 9815 C C . GLY B 1 590 ? -18.734 32.375 3.539 1 73.88 590 GLY B C 1
ATOM 9816 O O . GLY B 1 590 ? -19.922 32.344 3.191 1 73.88 590 GLY B O 1
ATOM 9817 N N . VAL B 1 591 ? -18.328 32.156 4.77 1 86.88 591 VAL B N 1
ATOM 9818 C CA . VAL B 1 591 ? -19.297 31.766 5.785 1 86.88 591 VAL B CA 1
ATOM 9819 C C . VAL B 1 591 ? -19.703 33 6.602 1 86.88 591 VAL B C 1
ATOM 9821 O O . VAL B 1 591 ? -18.859 33.844 6.93 1 86.88 591 VAL B O 1
ATOM 9824 N N . SER B 1 592 ? -21 33.062 6.859 1 88.31 592 SER B N 1
ATOM 9825 C CA . SER B 1 592 ? -21.531 34.188 7.66 1 88.31 592 SER B CA 1
ATOM 9826 C C . SER B 1 592 ? -21 34.125 9.086 1 88.31 592 SER B C 1
ATOM 9828 O O . SER B 1 592 ? -21 33.062 9.719 1 88.31 592 SER B O 1
ATOM 9830 N N . GLU B 1 593 ? -20.609 35.312 9.602 1 86.31 593 GLU B N 1
ATOM 9831 C CA . GLU B 1 593 ? -20.109 35.406 10.969 1 86.31 593 GLU B CA 1
ATOM 9832 C C . GLU B 1 593 ? -21.219 35.094 11.977 1 86.31 593 GLU B C 1
ATOM 9834 O O . GLU B 1 593 ? -20.953 34.5 13.023 1 86.31 593 GLU B O 1
ATOM 9839 N N . TRP B 1 594 ? -22.344 35.531 11.562 1 90.06 594 TRP B N 1
ATOM 9840 C CA . TRP B 1 594 ? -23.469 35.312 12.453 1 90.06 594 TRP B CA 1
ATOM 9841 C C . TRP B 1 594 ? -23.766 33.812 12.602 1 90.06 594 TRP B C 1
ATOM 9843 O O . TRP B 1 594 ? -23.922 33.312 13.719 1 90.06 594 TRP B O 1
ATOM 9853 N N . ASP B 1 595 ? -23.859 33.156 11.555 1 93.88 595 ASP B N 1
ATOM 9854 C CA . ASP B 1 595 ? -24.125 31.719 11.594 1 93.88 595 ASP B CA 1
ATOM 9855 C C . ASP B 1 595 ? -23.016 30.984 12.352 1 93.88 595 ASP B C 1
ATOM 9857 O O . ASP B 1 595 ? -23.297 30.031 13.078 1 93.88 595 ASP B O 1
ATOM 9861 N N . TRP B 1 596 ? -21.844 31.391 12.203 1 90.31 596 TRP B N 1
ATOM 9862 C CA . TRP B 1 596 ? -20.703 30.766 12.852 1 90.31 596 TRP B CA 1
ATOM 9863 C C . TRP B 1 596 ? -20.766 30.938 14.367 1 90.31 596 TRP B C 1
ATOM 9865 O O . TRP B 1 596 ? -20.5 30 15.117 1 90.31 596 TRP B O 1
ATOM 9875 N N . LYS B 1 597 ? -21.188 32.125 14.766 1 87.81 597 LYS B N 1
ATOM 9876 C CA . LYS B 1 597 ? -21.312 32.406 16.188 1 87.81 597 LYS B CA 1
ATOM 9877 C C . LYS B 1 597 ? -22.422 31.562 16.828 1 87.81 597 LYS B C 1
ATOM 9879 O O . LYS B 1 597 ? -22.297 31.125 17.969 1 87.81 597 LYS B O 1
ATOM 9884 N N . CYS B 1 598 ? -23.422 31.281 16.062 1 92.19 598 CYS B N 1
ATOM 9885 C CA . CYS B 1 598 ? -24.578 30.531 16.547 1 92.19 598 CYS B CA 1
ATOM 9886 C C . CYS B 1 598 ? -24.203 29.094 16.875 1 92.19 598 CYS B C 1
ATOM 9888 O O . CYS B 1 598 ? -24.891 28.422 17.656 1 92.19 598 CYS B O 1
ATOM 9890 N N . LEU B 1 599 ? -23.141 28.578 16.344 1 91.06 599 LEU B N 1
ATOM 9891 C CA . LEU B 1 599 ? -22.766 27.188 16.5 1 91.06 599 LEU B CA 1
ATOM 9892 C C . LEU B 1 599 ? -22.406 26.859 17.938 1 91.06 599 LEU B C 1
ATOM 9894 O O . LEU B 1 599 ? -22.641 25.75 18.422 1 91.06 599 LEU B O 1
ATOM 9898 N N . ASN B 1 600 ? -21.812 27.859 18.609 1 87 600 ASN B N 1
ATOM 9899 C CA . ASN B 1 600 ? -21.297 27.578 19.938 1 87 600 ASN B CA 1
ATOM 9900 C C . ASN B 1 600 ? -21.906 28.516 20.984 1 87 600 ASN B C 1
ATOM 9902 O O . ASN B 1 600 ? -21.531 28.469 22.156 1 87 600 ASN B O 1
ATOM 9906 N N . ASP B 1 601 ? -22.859 29.344 20.5 1 85.69 601 ASP B N 1
ATOM 9907 C CA . ASP B 1 601 ? -23.594 30.203 21.422 1 85.69 601 ASP B CA 1
ATOM 9908 C C . ASP B 1 601 ? -24.703 29.438 22.125 1 85.69 601 ASP B C 1
ATOM 9910 O O . ASP B 1 601 ? -25.656 28.984 21.484 1 85.69 601 ASP B O 1
ATOM 9914 N N . ARG B 1 602 ? -24.672 29.359 23.453 1 83.56 602 ARG B N 1
ATOM 9915 C CA . ARG B 1 602 ? -25.625 28.562 24.234 1 83.56 602 ARG B CA 1
ATOM 9916 C C . ARG B 1 602 ? -27 29.219 24.25 1 83.56 602 ARG B C 1
ATOM 9918 O O . ARG B 1 602 ? -28 28.562 24.562 1 83.56 602 ARG B O 1
ATOM 9925 N N . THR B 1 603 ? -27 30.469 23.859 1 88.44 603 THR B N 1
ATOM 9926 C CA . THR B 1 603 ? -28.266 31.188 23.844 1 88.44 603 THR B CA 1
ATOM 9927 C C . THR B 1 603 ? -29.047 30.906 22.562 1 88.44 603 THR B C 1
ATOM 9929 O O . THR B 1 603 ? -30.25 31.172 22.484 1 88.44 603 THR B O 1
ATOM 9932 N N . THR B 1 604 ? -28.359 30.375 21.609 1 92.81 604 THR B N 1
ATOM 9933 C CA . THR B 1 604 ? -29.016 30.047 20.344 1 92.81 604 THR B CA 1
ATOM 9934 C C . THR B 1 604 ? -29.953 28.844 20.516 1 92.81 604 THR B C 1
ATOM 9936 O O . THR B 1 604 ? -29.609 27.891 21.203 1 92.81 604 THR B O 1
ATOM 9939 N N . SER B 1 605 ? -31.172 28.953 19.953 1 94 605 SER B N 1
ATOM 9940 C CA . SER B 1 605 ? -32.125 27.859 20.016 1 94 605 SER B CA 1
ATOM 9941 C C . SER B 1 605 ? -31.594 26.625 19.281 1 94 605 SER B C 1
ATOM 9943 O O . SER B 1 605 ? -30.734 26.75 18.391 1 94 605 SER B O 1
ATOM 9945 N N . VAL B 1 606 ? -32.094 25.5 19.703 1 95.5 606 VAL B N 1
ATOM 9946 C CA . VAL B 1 606 ? -31.719 24.234 19.078 1 95.5 606 VAL B CA 1
ATOM 9947 C C . VAL B 1 606 ? -31.984 24.297 17.578 1 95.5 606 VAL B C 1
ATOM 9949 O O . VAL B 1 606 ? -31.125 23.906 16.781 1 95.5 606 VAL B O 1
ATOM 9952 N N . GLU B 1 607 ? -33.094 24.781 17.234 1 95.81 607 GLU B N 1
ATOM 9953 C CA . GLU B 1 607 ? -33.469 24.922 15.82 1 95.81 607 GLU B CA 1
ATOM 9954 C C . GLU B 1 607 ? -32.531 25.922 15.109 1 95.81 607 GLU B C 1
ATOM 9956 O O . GLU B 1 607 ? -32.219 25.734 13.938 1 95.81 607 GLU B O 1
ATOM 9961 N N . GLY B 1 608 ? -32.156 26.844 15.844 1 95.38 608 GLY B N 1
ATOM 9962 C CA . GLY B 1 608 ? -31.281 27.859 15.281 1 95.38 608 GLY B CA 1
ATOM 9963 C C . GLY B 1 608 ? -29.906 27.312 14.938 1 95.38 608 GLY B C 1
ATOM 9964 O O . GLY B 1 608 ? -29.312 27.703 13.93 1 95.38 608 GLY B O 1
ATOM 9965 N N . VAL B 1 609 ? -29.438 26.406 15.742 1 95.88 609 VAL B N 1
ATOM 9966 C CA . VAL B 1 609 ? -28.141 25.812 15.484 1 95.88 609 VAL B CA 1
ATOM 9967 C C . VAL B 1 609 ? -28.203 24.969 14.211 1 95.88 609 VAL B C 1
ATOM 9969 O O . VAL B 1 609 ? -27.312 25.047 13.367 1 95.88 609 VAL B O 1
ATOM 9972 N N . GLY B 1 610 ? -29.266 24.188 14.102 1 96.81 610 GLY B N 1
ATOM 9973 C CA . GLY B 1 610 ? -29.453 23.375 12.898 1 96.81 610 GLY B CA 1
ATOM 9974 C C . GLY B 1 610 ? -29.516 24.219 11.633 1 96.81 610 GLY B C 1
ATOM 9975 O O . GLY B 1 610 ? -28.906 23.859 10.617 1 96.81 610 GLY B O 1
ATOM 9976 N N . ALA B 1 611 ? -30.156 25.266 11.75 1 96.69 611 ALA B N 1
ATOM 9977 C CA . ALA B 1 611 ? -30.297 26.156 10.602 1 96.69 611 ALA B CA 1
ATOM 9978 C C . ALA B 1 611 ? -28.953 26.797 10.25 1 96.69 611 ALA B C 1
ATOM 9980 O O . ALA B 1 611 ? -28.625 26.969 9.07 1 96.69 611 ALA B O 1
ATOM 9981 N N . ALA B 1 612 ? -28.25 27.188 11.266 1 96.56 612 ALA B N 1
ATOM 9982 C CA . ALA B 1 612 ? -26.938 27.781 11.047 1 96.56 612 ALA B CA 1
ATOM 9983 C C . ALA B 1 612 ? -26 26.797 10.344 1 96.56 612 ALA B C 1
ATOM 9985 O O . ALA B 1 612 ? -25.266 27.188 9.422 1 96.56 612 ALA B O 1
ATOM 9986 N N . VAL B 1 613 ? -26.031 25.547 10.766 1 96.81 613 VAL B N 1
ATOM 9987 C CA . VAL B 1 613 ? -25.188 24.516 10.164 1 96.81 613 VAL B CA 1
ATOM 9988 C C . VAL B 1 613 ? -25.547 24.359 8.688 1 96.81 613 VAL B C 1
ATOM 9990 O O . VAL B 1 613 ? -24.656 24.281 7.828 1 96.81 613 VAL B O 1
ATOM 9993 N N . LYS B 1 614 ? -26.797 24.281 8.438 1 96.62 614 LYS B N 1
ATOM 9994 C CA . LYS B 1 614 ? -27.266 24.156 7.055 1 96.62 614 LYS B CA 1
ATOM 9995 C C . LYS B 1 614 ? -26.75 25.312 6.199 1 96.62 614 LYS B C 1
ATOM 9997 O O . LYS B 1 614 ? -26.234 25.109 5.105 1 96.62 614 LYS B O 1
ATOM 10002 N N . ASN B 1 615 ? -26.844 26.5 6.723 1 96.19 615 ASN B N 1
ATOM 10003 C CA . ASN B 1 615 ? -26.406 27.688 5.992 1 96.19 615 ASN B CA 1
ATOM 10004 C C . ASN B 1 615 ? -24.906 27.672 5.734 1 96.19 615 ASN B C 1
ATOM 10006 O O . ASN B 1 615 ? -24.453 28 4.637 1 96.19 615 ASN B O 1
ATOM 10010 N N . ILE B 1 616 ? -24.188 27.344 6.699 1 95.19 616 ILE B N 1
ATOM 10011 C CA . ILE B 1 616 ? -22.734 27.297 6.602 1 95.19 616 ILE B CA 1
ATOM 10012 C C . ILE B 1 616 ? -22.312 26.281 5.547 1 95.19 616 ILE B C 1
ATOM 10014 O O . ILE B 1 616 ? -21.469 26.578 4.695 1 95.19 616 ILE B O 1
ATOM 10018 N N . ILE B 1 617 ? -22.906 25.109 5.594 1 94.62 617 ILE B N 1
ATOM 10019 C CA . ILE B 1 617 ? -22.547 24.047 4.656 1 94.62 617 ILE B CA 1
ATOM 10020 C C . ILE B 1 617 ? -22.938 24.469 3.238 1 94.62 617 ILE B C 1
ATOM 10022 O O . ILE B 1 617 ? -22.188 24.25 2.287 1 94.62 617 ILE B O 1
ATOM 10026 N N . ALA B 1 618 ? -24.047 25.031 3.084 1 93.69 618 ALA B N 1
ATOM 10027 C CA . ALA B 1 618 ? -24.469 25.531 1.775 1 93.69 618 ALA B CA 1
ATOM 10028 C C . ALA B 1 618 ? -23.484 26.547 1.218 1 93.69 618 ALA B C 1
ATOM 10030 O O . ALA B 1 618 ? -23.125 26.484 0.04 1 93.69 618 ALA B O 1
ATOM 10031 N N . ASP B 1 619 ? -23.062 27.438 2.107 1 91.44 619 ASP B N 1
ATOM 10032 C CA . ASP B 1 619 ? -22.109 28.469 1.709 1 91.44 619 ASP B CA 1
ATOM 10033 C C . ASP B 1 619 ? -20.781 27.859 1.303 1 91.44 619 ASP B C 1
ATOM 10035 O O . ASP B 1 619 ? -20.172 28.266 0.307 1 91.44 619 ASP B O 1
ATOM 10039 N N . LEU B 1 620 ? -20.344 26.953 2.059 1 89.31 620 LEU B N 1
ATOM 10040 C CA . LEU B 1 620 ? -19.062 26.312 1.799 1 89.31 620 LEU B CA 1
ATOM 10041 C C . LEU B 1 620 ? -19.094 25.531 0.494 1 89.31 620 LEU B C 1
ATOM 10043 O O . LEU B 1 620 ? -18.141 25.578 -0.291 1 89.31 620 LEU B O 1
ATOM 10047 N N . LEU B 1 621 ? -20.172 24.797 0.278 1 87.5 621 LEU B N 1
ATOM 10048 C CA . LEU B 1 621 ? -20.312 24.016 -0.945 1 87.5 621 LEU B CA 1
ATOM 10049 C C . LEU B 1 621 ? -20.344 24.922 -2.17 1 87.5 621 LEU B C 1
ATOM 10051 O O . LEU B 1 621 ? -19.766 24.594 -3.209 1 87.5 621 LEU B O 1
ATOM 10055 N N . GLN B 1 622 ? -20.953 25.984 -2.016 1 83.44 622 GLN B N 1
ATOM 10056 C CA . GLN B 1 622 ? -21 26.953 -3.104 1 83.44 622 GLN B CA 1
ATOM 10057 C C . GLN B 1 622 ? -19.609 27.531 -3.385 1 83.44 622 GLN B C 1
ATOM 10059 O O . GLN B 1 622 ? -19.219 27.672 -4.543 1 83.44 622 GLN B O 1
ATOM 10064 N N . HIS B 1 623 ? -18.984 27.797 -2.35 1 79.44 623 HIS B N 1
ATOM 10065 C CA . HIS B 1 623 ? -17.641 28.359 -2.475 1 79.44 623 HIS B CA 1
ATOM 10066 C C . HIS B 1 623 ? -16.688 27.344 -3.109 1 79.44 623 HIS B C 1
ATOM 10068 O O . HIS B 1 623 ? -15.867 27.703 -3.961 1 79.44 623 HIS B O 1
ATOM 10074 N N . LEU B 1 624 ? -16.766 26.156 -2.732 1 76.06 624 LEU B N 1
ATOM 10075 C CA . LEU B 1 624 ? -15.898 25.094 -3.25 1 76.06 624 LEU B CA 1
ATOM 10076 C C . LEU B 1 624 ? -16.172 24.844 -4.73 1 76.06 624 LEU B C 1
ATOM 10078 O O . LEU B 1 624 ? -15.25 24.562 -5.496 1 76.06 624 LEU B O 1
ATOM 10082 N N . ASN B 1 625 ? -17.359 24.953 -5.121 1 74.5 625 ASN B N 1
ATOM 10083 C CA . ASN B 1 625 ? -17.719 24.797 -6.527 1 74.5 625 ASN B CA 1
ATOM 10084 C C . ASN B 1 625 ? -17.188 25.953 -7.375 1 74.5 625 ASN B C 1
ATOM 10086 O O . ASN B 1 625 ? -16.797 25.75 -8.523 1 74.5 625 ASN B O 1
ATOM 10090 N N . GLN B 1 626 ? -17.203 27.078 -6.836 1 67.5 626 GLN B N 1
ATOM 10091 C CA . GLN B 1 626 ? -16.719 28.25 -7.559 1 67.5 626 GLN B CA 1
ATOM 10092 C C . GLN B 1 626 ? -15.211 28.156 -7.785 1 67.5 626 GLN B C 1
ATOM 10094 O O . GLN B 1 626 ? -14.711 28.562 -8.844 1 67.5 626 GLN B O 1
ATOM 10099 N N . GLN B 1 627 ? -14.555 27.656 -6.875 1 62.62 627 GLN B N 1
ATOM 10100 C CA . GLN B 1 627 ? -13.109 27.484 -6.984 1 62.62 627 GLN B CA 1
ATOM 10101 C C . GLN B 1 627 ? -12.75 26.453 -8.039 1 62.62 627 GLN B C 1
ATOM 10103 O O . GLN B 1 627 ? -11.75 26.594 -8.75 1 62.62 627 GLN B O 1
ATOM 10108 N N . ALA B 1 628 ? -13.562 25.422 -8.125 1 58.91 628 ALA B N 1
ATOM 10109 C CA . ALA B 1 628 ? -13.312 24.359 -9.094 1 58.91 628 ALA B CA 1
ATOM 10110 C C . ALA B 1 628 ? -13.57 24.844 -10.523 1 58.91 628 ALA B C 1
ATOM 10112 O O . ALA B 1 628 ? -12.961 24.344 -11.469 1 58.91 628 ALA B O 1
ATOM 10113 N N . GLU B 1 629 ? -14.438 25.797 -10.766 1 52.53 629 GLU B N 1
ATOM 10114 C CA . GLU B 1 629 ? -14.805 26.312 -12.078 1 52.53 629 GLU B CA 1
ATOM 10115 C C . GLU B 1 629 ? -13.859 27.422 -12.508 1 52.53 629 GLU B C 1
ATOM 10117 O O . GLU B 1 629 ? -13.906 27.875 -13.656 1 52.53 629 GLU B O 1
ATOM 10122 N N . LEU B 1 630 ? -13.133 28.016 -11.703 1 47.19 630 LEU B N 1
ATOM 10123 C CA . LEU B 1 630 ? -12.242 29.078 -12.164 1 47.19 630 LEU B CA 1
ATOM 10124 C C . LEU B 1 630 ? -11.336 28.578 -13.281 1 47.19 630 LEU B C 1
ATOM 10126 O O . LEU B 1 630 ? -10.633 27.578 -13.125 1 47.19 630 LEU B O 1
ATOM 10130 N N . PRO B 1 631 ? -11.602 28.969 -14.586 1 40.47 631 PRO B N 1
ATOM 10131 C CA . PRO B 1 631 ? -10.852 28.625 -15.789 1 40.47 631 PRO B CA 1
ATOM 10132 C C . PRO B 1 631 ? -9.344 28.797 -15.617 1 40.47 631 PRO B C 1
ATOM 10134 O O . PRO B 1 631 ? -8.891 29.734 -14.969 1 40.47 631 PRO B O 1
ATOM 10137 N N . VAL B 1 632 ? -8.5 27.781 -15.695 1 38.78 632 VAL B N 1
ATOM 10138 C CA . VAL B 1 632 ? -7.07 27.969 -15.938 1 38.78 632 VAL B CA 1
ATOM 10139 C C . VAL B 1 632 ? -6.863 28.953 -17.078 1 38.78 632 VAL B C 1
ATOM 10141 O O . VAL B 1 632 ? -7.18 28.656 -18.234 1 38.78 632 VAL B O 1
ATOM 10144 N N . GLU B 1 633 ? -7.098 30.25 -16.891 1 35.66 633 GLU B N 1
ATOM 10145 C CA . GLU B 1 633 ? -6.82 31.234 -17.938 1 35.66 633 GLU B CA 1
ATOM 10146 C C . GLU B 1 633 ? -5.52 30.906 -18.656 1 35.66 633 GLU B C 1
ATOM 10148 O O . GLU B 1 633 ? -4.539 30.484 -18.031 1 35.66 633 GLU B O 1
ATOM 10153 N N . ASP B 1 634 ? -5.57 30.797 -19.922 1 35.75 634 ASP B N 1
ATOM 10154 C CA . ASP B 1 634 ? -4.477 30.734 -20.875 1 35.75 634 ASP B CA 1
ATOM 10155 C C . ASP B 1 634 ? -3.387 31.75 -20.547 1 35.75 634 ASP B C 1
ATOM 10157 O O . ASP B 1 634 ? -3.652 32.938 -20.484 1 35.75 634 ASP B O 1
ATOM 10161 N N . GLU B 1 635 ? -2.457 31.438 -19.75 1 37.53 635 GLU B N 1
ATOM 10162 C CA . GLU B 1 635 ? -1.345 32.281 -19.344 1 37.53 635 GLU B CA 1
ATOM 10163 C C . GLU B 1 635 ? -0.708 33 -20.531 1 37.53 635 GLU B C 1
ATOM 10165 O O . GLU B 1 635 ? -0.422 32.344 -21.547 1 37.53 635 GLU B O 1
ATOM 10170 N N . PRO B 1 636 ? -0.729 34.281 -20.578 1 34.06 636 PRO B N 1
ATOM 10171 C CA . PRO B 1 636 ? 0.05 35 -21.594 1 34.06 636 PRO B CA 1
ATOM 10172 C C . PRO B 1 636 ? 1.501 34.531 -21.656 1 34.06 636 PRO B C 1
ATOM 10174 O O . PRO B 1 636 ? 2.035 34.031 -20.672 1 34.06 636 PRO B O 1
ATOM 10177 N N . GLU B 1 637 ? 2.092 34.406 -22.797 1 33.47 637 GLU B N 1
ATOM 10178 C CA . GLU B 1 637 ? 3.473 34.062 -23.156 1 33.47 637 GLU B CA 1
ATOM 10179 C C . GLU B 1 637 ? 4.457 34.906 -22.328 1 33.47 637 GLU B C 1
ATOM 10181 O O . GLU B 1 637 ? 4.363 36.125 -22.297 1 33.47 637 GLU B O 1
ATOM 10186 N N . SER B 1 638 ? 5.023 34.375 -21.25 1 34.09 638 SER B N 1
ATOM 10187 C CA . SER B 1 638 ? 5.996 35.031 -20.406 1 34.09 638 SER B CA 1
ATOM 10188 C C . SER B 1 638 ? 7.086 35.719 -21.219 1 34.09 638 SER B C 1
ATOM 10190 O O . SER B 1 638 ? 7.598 35.125 -22.188 1 34.09 638 SER B O 1
ATOM 10192 N N . PRO B 1 639 ? 7.293 36.969 -21.188 1 30.95 639 PRO B N 1
ATOM 10193 C CA . PRO B 1 639 ? 8.469 37.562 -21.828 1 30.95 639 PRO B CA 1
ATOM 10194 C C . PRO B 1 639 ? 9.766 36.844 -21.438 1 30.95 639 PRO B C 1
ATOM 10196 O O . PRO B 1 639 ? 9.961 36.531 -20.266 1 30.95 639 PRO B O 1
ATOM 10199 N N . LEU B 1 640 ? 10.344 36.094 -22.281 1 31.27 640 LEU B N 1
ATOM 10200 C CA . LEU B 1 640 ? 11.656 35.469 -22.156 1 31.27 640 LEU B CA 1
ATOM 10201 C C . LEU B 1 640 ? 12.656 36.438 -21.531 1 31.27 640 LEU B C 1
ATOM 10203 O O . LEU B 1 640 ? 12.742 37.594 -21.953 1 31.27 640 LEU B O 1
ATOM 10207 N N . PHE B 1 641 ? 12.969 36.312 -20.281 1 28.91 641 PHE B N 1
ATOM 10208 C CA . PHE B 1 641 ? 14.078 37.094 -19.75 1 28.91 641 PHE B CA 1
ATOM 10209 C C . PHE B 1 641 ? 15.266 37.062 -20.703 1 28.91 641 PHE B C 1
ATOM 10211 O O . PHE B 1 641 ? 15.828 36 -20.969 1 28.91 641 PHE B O 1
ATOM 10218 N N . SER B 1 642 ? 15.312 37.844 -21.812 1 24.31 642 SER B N 1
ATOM 10219 C CA . SER B 1 642 ? 16.484 38.125 -22.641 1 24.31 642 SER B CA 1
ATOM 10220 C C . SER B 1 642 ? 17.734 38.281 -21.797 1 24.31 642 SER B C 1
ATOM 10222 O O . SER B 1 642 ? 17.672 38.719 -20.641 1 24.31 642 SER B O 1
ATOM 10224 N N . ASP B 1 643 ? 18.844 37.531 -22.188 1 25.98 643 ASP B N 1
ATOM 10225 C CA . ASP B 1 643 ? 20.25 37.656 -21.812 1 25.98 643 ASP B CA 1
ATOM 10226 C C . ASP B 1 643 ? 20.656 39.125 -21.703 1 25.98 643 ASP B C 1
ATOM 10228 O O . ASP B 1 643 ? 20.688 39.844 -22.688 1 25.98 643 ASP B O 1
ATOM 10232 N N . ALA B 1 644 ? 20.109 40.031 -20.844 1 21.36 644 ALA B N 1
ATOM 10233 C CA . ALA B 1 644 ? 21.031 41.188 -20.734 1 21.36 644 ALA B CA 1
ATOM 10234 C C . ALA B 1 644 ? 22.297 40.781 -19.984 1 21.36 644 ALA B C 1
ATOM 10236 O O . ALA B 1 644 ? 22.234 40 -19.016 1 21.36 644 ALA B O 1
#

Sequence (1288 aa):
LSFTSSKDIDHFSSNNMVTNSQNVSNSKQLLISYVSAEAAEHAVNLKRKLTGLGYSVFLDVHEIRSGVDWQDALNYAVSNCEVFIPLVTPRYGETQWTNREVKLADVLGKPILPVSFLEEWPPKCLAIQFATTQFIWWKSPECISLELASGYGAEARNIRIWKEKYIEIVAVEIEKRLKIMKSAKVSKPALKRMKTLVKTFAGRLPATISPELTRQDSEELQGPQIVICVHPCEASYGFQLKDWLEEAGYSVWTSPNLGHFSSYGKIDLISSKEAVQHNETGEKKENTTEIVRTDEAESPIKITAGQVNEFQEVVDRATVVIIVLSKAFTESWICRQQVYYCEHRKQILPIVYEEFRVPCWLKMLIRTKKLLSVNKSSFYQILLMQVKRALDPTAKNCLETDSLEANKTLAVDYLRKSLDVKYCVYVSGATKFSDARSEAVCRSIGTHLAKLNNVAVVTGGCYGTSERVGRTFYEECKKRSLKSTVWHILPEQDSQDMSERYNQSSDGTFALKDFGQTLFCGNSVWEKEAIVGRCFQICLLIEGGPDASHEVEEFVWNDHIIIPVYCAYETDTIREECRATGKMFPLPPGVSEWDWKCLNDRTTSVEGVGAAVKNIIADLLQHLNQQAELPVEDEPESPLFSDALSFTSSKDIDHFSSNNMVTNSQNVSNSKQLLISYVSAEAAEHAVNLKRKLTGLGYSVFLDVHEIRSGVDWQDALNYAVSNCEVFIPLVTPRYGETQWTNREVKLADVLGKPILPVSFLEEWPPKCLAIQFATTQFIWWKSPECISLELASGYGAEARNIRIWKEKYIEIVAVEIEKRLKIMKSAKVSKPALKRMKTLVKTFAGRLPATISPELTRQDSEELQGPQIVICVHPCEASYGFQLKDWLEEAGYSVWTSPNLGHFSSYGKIDLISSKEAVQHNETGEKKENTTEIVRTDEAESPIKITAGQVNEFQEVVDRATVVIIVLSKAFTESWICRQQVYYCEHRKQILPIVYEEFRVPCWLKMLIRTKKLLSVNKSSFYQILLMQVKRALDPTAKNCLETDSLEANKTLAVDYLRKSLDVKYCVYVSGATKFSDARSEAVCRSIGTHLAKLNNVAVVTGGCYGTSERVGRTFYEECKKRSLKSTVWHILPEQDSQDMSERYNQSSDGTFALKDFGQTLFCGNSVWEKEAIVGRCFQICLLIEGGPDASHEVEEFVWNDHIIIPVYCAYETDTIREECRATGKMFPLPPGVSEWDWKCLNDRTTSVEGVGAAVKNIIADLLQHLNQQAELPVEDEPESPLFSDA

Radius of gyration: 34.59 Å; Cα contacts (8 Å, |Δi|>4): 2006; chains: 2; bounding box: 80×107×84 Å

pLDDT: mean 73.5, std 23.78, range [12.39, 97.31]